Protein 4A4Z (pdb70)

Radius of gyration: 33.56 Å; Cα contacts (8 Å, |Δi|>4): 1360; chains: 1; bounding box: 95×73×88 Å

GO terms:
  GO:0005737 cytoplasm (C, IDA)
  GO:0055087 Ski complex (C, IDA)
  GO:0070478 nuclear-transcribed mRNA catabolic process, 3'-5' exonucleolytic nonsense-mediated decay (P, IGI)
  GO:0000956 nuclear-transcribed mRNA catabolic process (P, IMP)
  GO:0003729 mRNA binding (F, HDA)
  GO:0070478 nuclear-transcribed mRNA catabolic process, 3'-5' exonucleolytic nonsense-mediated decay (P, IMP)
  GO:0070481 nuclear-transcribed mRNA catabolic process, non-stop decay (P, IMP)
  GO:0055087 Ski complex (C, IPI)
  GO:0005515 protein binding (F, IPI)
  GO:0000956 nuclear-transcribed mRNA catabolic process (P, IDA)
  GO:0006402 mRNA catabolic process (P, IDA)

Nearest PDB structures (foldseek):
  4a4z-assembly1_A  TM=1.001E+00  e=0.000E+00  Saccharomyces cerevisiae
  4buj-assembly2_E  TM=9.843E-01  e=1.260E-90  Saccharomyces cerevisiae S288C
  8qca-assembly1_A  TM=9.842E-01  e=1.822E-89  Saccharomyces cerevisiae
  6bb8-assembly1_A  TM=7.503E-01  e=5.969E-61  Neurospora crassa
  5dzr-assembly1_A  TM=6.943E-01  e=6.826E-58  Neurospora crassa OR74A

Organism: Saccharomyces cerevisiae (strain ATCC 204508 / S288c) (NCBI:txid559292)

Secondary structure (DSSP, 8-state):
---SEEE--TT---TTHHHH-SS-S---SSPPPHHHHHHHHHHHTT-EEEEE--TTS-SHHHHHHHHHHHHHTT-EEEEEES-GGGHHHHHHHHHTT---EEEE-SS-EE-TTSSEEEEEHHHHHHHHHHT-SGGGGEEEEEE--TT---TT-TT--HHHHHHHS-TT-EEEEEE---TTHHHHHHHHHHHHT--EEEEE-SS-SS-EEEEEEETTEEEEEE-TT--B-HHHHHHHHHHH-----TTHHHHHHHHHHHTT--SEEEE-S-HHHHHHHHHTTTT-----HHHHHHHHHHHHHHHTTS-HHHHT-HHHHHHHHHHTTTEEEE-TTS-HHHHHHHHHHHHTT--SEEEE-THHHHS-----SEEEES-SEEEETTEEEEPPHHHHHHHHGGG--TTT-SSEEEEEE--SSPPPHHHHHHHHHSPPPPP-------HHHHHHHHHH-TTHHHHHHHTSHHHHHHHHHHHHHHHHHHHHHHHHH--HHHHHHHHHHHHHHHHHHHTTSTTHHHHT-TTEEEEEE-TT--EEEEEEEEEETTTTEEEEE--------TT-HHHHHHH--PPP-----EEEEE----EEEEEE---HHHHHHT-HHHHHHHHHHHHHHHHS--------HHHHHHHHHHHHHH---SHHHHHHHHHHHHHHHHHHHTTT--HHHHHHHHHHHHHHTTSB-TT-PBPHHHHHHTT--SS-HHHHHHHHHSSGGGG--HHHHHHHHGGGS-----SSPPPPPSSHHHHHHHHHHHHHHHHHHHHHHHTTPPPPHHHHHGGGS-TTTTHHHHHHHHHT--HHHHHHT-SS-HHHHHHHHHHHHHHHHHHHHHHHHHT-HHHHHHHHHHHHHHS-GGGGPPPTT-

Structure (mmCIF, N/CA/C/O backbone):
data_4A4Z
#
_entry.id   4A4Z
#
_cell.length_a   82.794
_cell.length_b   118.551
_cell.length_c   129.470
_cell.angle_alpha   90.00
_cell.angle_beta   90.00
_cell.angle_gamma   90.00
#
_symmetry.space_group_name_H-M   'P 21 21 21'
#
loop_
_entity.id
_entity.type
_entity.pdbx_description
1 polymer 'ANTIVIRAL HELICASE SKI2'
2 non-polymer 'PHOSPHOAMINOPHOSPHONIC ACID-ADENYLATE ESTER'
3 non-polymer 1,2-ETHANEDIOL
4 water water
#
loop_
_atom_site.group_PDB
_atom_site.id
_atom_site.type_symbol
_atom_site.label_atom_id
_atom_site.label_alt_id
_atom_site.label_comp_id
_atom_site.label_asym_id
_atom_site.label_entity_id
_atom_site.label_seq_id
_atom_site.pdbx_PDB_ins_code
_atom_site.Cartn_x
_atom_site.Cartn_y
_atom_site.Cartn_z
_atom_site.occupancy
_atom_site.B_iso_or_equiv
_atom_site.auth_seq_id
_atom_site.auth_comp_id
_atom_site.auth_asym_id
_atom_site.auth_atom_id
_atom_site.pdbx_PDB_model_num
ATOM 1 N N . LYS A 1 9 ? 57.607 20.993 10.942 1.00 108.28 299 LYS A N 1
ATOM 2 C CA . LYS A 1 9 ? 56.729 22.076 11.365 1.00 110.34 299 LYS A CA 1
ATOM 3 C C . LYS A 1 9 ? 56.163 21.801 12.755 1.00 108.77 299 LYS A C 1
ATOM 4 O O . LYS A 1 9 ? 56.238 22.648 13.645 1.00 105.81 299 LYS A O 1
ATOM 6 N N . LYS A 1 10 ? 55.601 20.610 12.934 1.00 112.17 300 LYS A N 1
ATOM 7 C CA . LYS A 1 10 ? 54.982 20.236 14.201 1.00 111.14 300 LYS A CA 1
ATOM 8 C C . LYS A 1 10 ? 56.025 19.911 15.264 1.00 105.33 300 LYS A C 1
ATOM 9 O O . LYS A 1 10 ? 56.888 19.057 15.061 1.00 104.91 300 LYS A O 1
ATOM 15 N N . GLU A 1 11 ? 55.938 20.604 16.395 1.00 102.63 301 GLU A N 1
ATOM 16 C CA . GLU A 1 11 ? 56.807 20.339 17.535 1.00 94.47 301 GLU A CA 1
ATOM 17 C C . GLU A 1 11 ? 55.970 19.891 18.726 1.00 87.00 301 GLU A C 1
ATOM 18 O O . GLU A 1 11 ? 54.913 20.461 18.999 1.00 92.01 301 GLU A O 1
ATOM 24 N N . TRP A 1 12 ? 56.445 18.868 19.430 1.00 74.58 302 TRP A N 1
ATOM 25 C CA . TRP A 1 12 ? 55.726 18.336 20.580 1.00 66.62 302 TRP A CA 1
ATOM 26 C C . TRP A 1 12 ? 56.398 18.734 21.892 1.00 61.77 302 TRP A C 1
ATOM 27 O O . TRP A 1 12 ? 55.741 18.831 22.929 1.00 60.78 302 TRP A O 1
ATOM 38 N N . ALA A 1 13 ? 57.707 18.956 21.845 1.00 60.25 303 ALA A N 1
ATOM 39 C CA . ALA A 1 13 ? 58.448 19.385 23.025 1.00 59.33 303 ALA A CA 1
ATOM 40 C C . ALA A 1 13 ? 58.786 20.867 22.917 1.00 62.47 303 ALA A C 1
ATOM 41 O O . ALA A 1 13 ? 59.385 21.301 21.932 1.00 62.01 303 ALA A O 1
ATOM 43 N N . HIS A 1 14 ? 58.407 21.644 23.928 1.00 66.32 304 HIS A N 1
ATOM 44 C CA . HIS A 1 14 ? 58.643 23.084 23.885 1.00 70.21 304 HIS A CA 1
ATOM 45 C C . HIS A 1 14 ? 59.493 23.571 25.058 1.00 68.09 304 HIS A C 1
ATOM 46 O O . HIS A 1 14 ? 59.131 23.392 26.220 1.00 67.78 304 HIS A O 1
ATOM 53 N N . VAL A 1 15 ? 60.625 24.191 24.737 1.00 64.98 305 VAL A N 1
ATOM 54 C CA . VAL A 1 15 ? 61.540 24.704 25.750 1.00 62.08 305 VAL A CA 1
ATOM 55 C C . VAL A 1 15 ? 61.065 26.045 26.292 1.00 61.38 305 VAL A C 1
ATOM 56 O O . VAL A 1 15 ? 60.949 27.020 25.549 1.00 65.27 305 VAL A O 1
ATOM 60 N N . VAL A 1 16 ? 60.794 26.091 27.591 1.00 56.65 306 VAL A N 1
ATOM 61 C CA . VAL A 1 16 ? 60.385 27.330 28.237 1.00 57.41 306 VAL A CA 1
ATOM 62 C C . VAL A 1 16 ? 61.610 28.172 28.572 1.00 59.63 306 VAL A C 1
ATOM 63 O O . VAL A 1 16 ? 62.409 27.809 29.436 1.00 55.70 306 VAL A O 1
ATOM 67 N N . ASP A 1 17 ? 61.753 29.292 27.871 1.00 66.64 307 ASP A N 1
ATOM 68 C CA . ASP A 1 17 ? 62.856 30.220 28.093 1.00 71.73 307 ASP A CA 1
ATOM 69 C C . ASP A 1 17 ? 62.944 30.619 29.564 1.00 74.24 307 ASP A C 1
ATOM 70 O O . ASP A 1 17 ? 61.924 30.845 30.216 1.00 74.19 307 ASP A O 1
ATOM 75 N N . LEU A 1 18 ? 64.165 30.693 30.085 1.00 77.91 308 LEU A N 1
ATOM 76 C CA . LEU A 1 18 ? 64.384 31.118 31.464 1.00 80.39 308 LEU A CA 1
ATOM 77 C C . LEU A 1 18 ? 64.018 32.589 31.631 1.00 82.78 308 LEU A C 1
ATOM 78 O O . LEU A 1 18 ? 63.492 32.994 32.668 1.00 84.97 308 LEU A O 1
ATOM 83 N N . ASN A 1 19 ? 64.299 33.384 30.603 1.00 80.63 309 ASN A N 1
ATOM 84 C CA . ASN A 1 19 ? 63.978 34.807 30.628 1.00 82.35 309 ASN A CA 1
ATOM 85 C C . ASN A 1 19 ? 62.471 35.042 30.621 1.00 85.72 309 ASN A C 1
ATOM 86 O O . ASN A 1 19 ? 62.005 36.139 30.926 1.00 85.96 309 ASN A O 1
ATOM 88 N N . HIS A 1 20 ? 61.714 34.006 30.273 1.00 89.91 310 HIS A N 1
ATOM 89 C CA . HIS A 1 20 ? 60.260 34.102 30.234 1.00 96.18 310 HIS A CA 1
ATOM 90 C C . HIS A 1 20 ? 59.719 34.388 31.630 1.00 100.92 310 HIS A C 1
ATOM 91 O O . HIS A 1 20 ? 60.301 33.963 32.627 1.00 96.68 310 HIS A O 1
ATOM 98 N N . LYS A 1 21 ? 58.605 35.110 31.697 1.00 106.89 311 LYS A N 1
ATOM 99 C CA . LYS A 1 21 ? 58.023 35.491 32.978 1.00 112.56 311 LYS A CA 1
ATOM 100 C C . LYS A 1 21 ? 56.502 35.402 32.949 1.00 115.91 311 LYS A C 1
ATOM 101 O O . LYS A 1 21 ? 55.884 35.466 31.886 1.00 118.66 311 LYS A O 1
ATOM 103 N N . ILE A 1 22 ? 55.906 35.252 34.128 1.00 115.53 312 ILE A N 1
ATOM 104 C CA . ILE A 1 22 ? 54.456 35.182 34.257 1.00 116.95 312 ILE A CA 1
ATOM 105 C C . ILE A 1 22 ? 53.974 36.183 35.300 1.00 120.25 312 ILE A C 1
ATOM 106 O O . ILE A 1 22 ? 53.600 35.805 36.411 1.00 120.25 312 ILE A O 1
ATOM 108 N N . GLU A 1 23 ? 53.989 37.461 34.936 1.00 125.93 313 GLU A N 1
ATOM 109 C CA . GLU A 1 23 ? 53.569 38.522 35.842 1.00 128.67 313 GLU A CA 1
ATOM 110 C C . GLU A 1 23 ? 52.086 38.394 36.173 1.00 129.80 313 GLU A C 1
ATOM 111 O O . GLU A 1 23 ? 51.682 38.546 37.326 1.00 133.21 313 GLU A O 1
ATOM 113 N N . ASN A 1 24 ? 51.280 38.111 35.154 1.00 128.80 314 ASN A N 1
ATOM 114 C CA . ASN A 1 24 ? 49.842 37.948 35.333 1.00 129.94 314 ASN A CA 1
ATOM 115 C C . ASN A 1 24 ? 49.468 36.506 35.670 1.00 129.23 314 ASN A C 1
ATOM 116 O O . ASN A 1 24 ? 48.320 36.097 35.497 1.00 128.67 314 ASN A O 1
ATOM 121 N N . PHE A 1 25 ? 50.443 35.743 36.155 1.00 131.80 315 PHE A N 1
ATOM 122 C CA . PHE A 1 25 ? 50.231 34.339 36.491 1.00 130.42 315 PHE A CA 1
ATOM 123 C C . PHE A 1 25 ? 49.148 34.181 37.553 1.00 127.25 315 PHE A C 1
ATOM 124 O O . PHE A 1 25 ? 48.269 33.328 37.434 1.00 133.00 315 PHE A O 1
ATOM 126 N N . ASP A 1 26 ? 49.219 35.008 38.592 1.00 116.20 316 ASP A N 1
ATOM 127 C CA . ASP A 1 26 ? 48.247 34.959 39.679 1.00 108.25 316 ASP A CA 1
ATOM 128 C C . ASP A 1 26 ? 46.828 35.187 39.163 1.00 106.79 316 ASP A C 1
ATOM 129 O O . ASP A 1 26 ? 45.853 34.874 39.847 1.00 110.56 316 ASP A O 1
ATOM 131 N N . GLU A 1 27 ? 46.720 35.734 37.955 1.00 100.59 317 GLU A N 1
ATOM 132 C CA . GLU A 1 27 ? 45.423 35.978 37.332 1.00 102.03 317 GLU A CA 1
ATOM 133 C C . GLU A 1 27 ? 45.050 34.843 36.383 1.00 102.14 317 GLU A C 1
ATOM 134 O O . GLU A 1 27 ? 43.880 34.474 36.273 1.00 101.33 317 GLU A O 1
ATOM 136 N N . LEU A 1 28 ? 46.049 34.296 35.697 1.00 105.62 318 LEU A N 1
ATOM 137 C CA . LEU A 1 28 ? 45.830 33.198 34.761 1.00 109.51 318 LEU A CA 1
ATOM 138 C C . LEU A 1 28 ? 45.199 31.999 35.459 1.00 114.26 318 LEU A C 1
ATOM 139 O O . LEU A 1 28 ? 44.360 31.306 34.883 1.00 112.84 318 LEU A O 1
ATOM 144 N N . ILE A 1 29 ? 45.610 31.755 36.698 1.00 120.27 319 ILE A N 1
ATOM 145 C CA . ILE A 1 29 ? 45.054 30.662 37.483 1.00 125.42 319 ILE A CA 1
ATOM 146 C C . ILE A 1 29 ? 43.863 31.157 38.296 1.00 134.09 319 ILE A C 1
ATOM 147 O O . ILE A 1 29 ? 44.038 31.865 39.288 1.00 135.03 319 ILE A O 1
ATOM 149 N N . PRO A 1 30 ? 42.643 30.785 37.877 1.00 139.65 320 PRO A N 1
ATOM 150 C CA . PRO A 1 30 ? 41.433 31.251 38.561 1.00 145.25 320 PRO A CA 1
ATOM 151 C C . PRO A 1 30 ? 41.262 30.605 39.932 1.00 141.22 320 PRO A C 1
ATOM 152 O O . PRO A 1 30 ? 41.055 31.304 40.923 1.00 148.31 320 PRO A O 1
ATOM 156 N N . ASN A 1 31 ? 41.355 29.280 39.977 1.00 128.67 321 ASN A N 1
ATOM 157 C CA . ASN A 1 31 ? 41.210 28.542 41.223 1.00 121.81 321 ASN A CA 1
ATOM 158 C C . ASN A 1 31 ? 42.305 27.496 41.372 1.00 113.64 321 ASN A C 1
ATOM 159 O O . ASN A 1 31 ? 42.050 26.301 41.220 1.00 111.27 321 ASN A O 1
ATOM 161 N N . PRO A 1 32 ? 43.536 27.945 41.662 1.00 114.36 322 PRO A N 1
ATOM 162 C CA . PRO A 1 32 ? 44.678 27.046 41.854 1.00 108.04 322 PRO A CA 1
ATOM 163 C C . PRO A 1 32 ? 44.303 25.808 42.662 1.00 103.17 322 PRO A C 1
ATOM 164 O O . PRO A 1 32 ? 43.784 25.929 43.771 1.00 107.47 322 PRO A O 1
ATOM 168 N N . ALA A 1 33 ? 44.568 24.630 42.105 1.00 90.31 323 ALA A N 1
ATOM 169 C CA . ALA A 1 33 ? 44.224 23.373 42.761 1.00 86.56 323 ALA A CA 1
ATOM 170 C C . ALA A 1 33 ? 44.915 23.240 44.115 1.00 88.35 323 ALA A C 1
ATOM 171 O O . ALA A 1 33 ? 44.569 22.369 44.913 1.00 84.60 323 ALA A O 1
ATOM 173 N N . ARG A 1 34 ? 45.891 24.105 44.370 1.00 95.06 324 ARG A N 1
ATOM 174 C CA . ARG A 1 34 ? 46.634 24.067 45.622 1.00 99.48 324 ARG A CA 1
ATOM 175 C C . ARG A 1 34 ? 47.456 25.341 45.795 1.00 98.22 324 ARG A C 1
ATOM 176 O O . ARG A 1 34 ? 47.888 25.948 44.815 1.00 100.88 324 ARG A O 1
ATOM 184 N N . SER A 1 35 ? 47.664 25.745 47.045 1.00 90.08 325 SER A N 1
ATOM 185 C CA . SER A 1 35 ? 48.420 26.956 47.345 1.00 87.57 325 SER A CA 1
ATOM 186 C C . SER A 1 35 ? 49.412 26.697 48.474 1.00 89.82 325 SER A C 1
ATOM 187 O O . SER A 1 35 ? 49.216 25.791 49.284 1.00 85.68 325 SER A O 1
ATOM 189 N N . TRP A 1 36 ? 50.473 27.496 48.526 1.00 101.23 326 TRP A N 1
ATOM 190 C CA . TRP A 1 36 ? 51.525 27.305 49.519 1.00 105.77 326 TRP A CA 1
ATOM 191 C C . TRP A 1 36 ? 51.832 28.589 50.287 1.00 109.33 326 TRP A C 1
ATOM 192 O O . TRP A 1 36 ? 51.749 29.684 49.731 1.00 113.68 326 TRP A O 1
ATOM 203 N N . PRO A 1 37 ? 52.181 28.451 51.577 1.00 106.85 327 PRO A N 1
ATOM 204 C CA . PRO A 1 37 ? 52.595 29.560 52.442 1.00 106.91 327 PRO A CA 1
ATOM 205 C C . PRO A 1 37 ? 53.548 30.532 51.750 1.00 102.21 327 PRO A C 1
ATOM 206 O O . PRO A 1 37 ? 53.521 31.729 52.036 1.00 107.32 327 PRO A O 1
ATOM 210 N N . PHE A 1 38 ? 54.383 30.012 50.856 1.00 91.49 328 PHE A N 1
ATOM 211 C CA . PHE A 1 38 ? 55.372 30.826 50.157 1.00 86.47 328 PHE A CA 1
ATOM 212 C C . PHE A 1 38 ? 54.910 31.180 48.749 1.00 85.09 328 PHE A C 1
ATOM 213 O O . PHE A 1 38 ? 53.858 30.729 48.296 1.00 84.02 328 PHE A O 1
ATOM 221 N N . GLU A 1 39 ? 55.705 31.995 48.064 1.00 86.22 329 GLU A N 1
ATOM 222 C CA . GLU A 1 39 ? 55.416 32.371 46.688 1.00 85.99 329 GLU A CA 1
ATOM 223 C C . GLU A 1 39 ? 56.183 31.460 45.740 1.00 81.03 329 GLU A C 1
ATOM 224 O O . GLU A 1 39 ? 57.396 31.295 45.868 1.00 79.36 329 GLU A O 1
ATOM 226 N N . LEU A 1 40 ? 55.467 30.866 44.791 1.00 79.50 330 LEU A N 1
ATOM 227 C CA . LEU A 1 40 ? 56.071 29.946 43.837 1.00 75.09 330 LEU A CA 1
ATOM 228 C C . LEU A 1 40 ? 57.116 30.648 42.978 1.00 75.94 330 LEU A C 1
ATOM 229 O O . LEU A 1 40 ? 56.944 31.807 42.600 1.00 76.78 330 LEU A O 1
ATOM 234 N N . ASP A 1 41 ? 58.200 29.941 42.677 1.00 76.26 331 ASP A N 1
ATOM 235 C CA . ASP A 1 41 ? 59.187 30.435 41.726 1.00 78.76 331 ASP A CA 1
ATOM 236 C C . ASP A 1 41 ? 58.577 30.425 40.332 1.00 79.86 331 ASP A C 1
ATOM 237 O O . ASP A 1 41 ? 57.541 29.797 40.104 1.00 78.43 331 ASP A O 1
ATOM 242 N N . THR A 1 42 ? 59.219 31.115 39.397 1.00 81.54 332 THR A N 1
ATOM 243 C CA . THR A 1 42 ? 58.695 31.215 38.042 1.00 82.06 332 THR A CA 1
ATOM 244 C C . THR A 1 42 ? 58.543 29.835 37.398 1.00 74.96 332 THR A C 1
ATOM 245 O O . THR A 1 42 ? 57.565 29.583 36.696 1.00 78.53 332 THR A O 1
ATOM 249 N N . PHE A 1 43 ? 59.494 28.939 37.650 1.00 64.47 333 PHE A N 1
ATOM 250 C CA . PHE A 1 43 ? 59.470 27.616 37.024 1.00 57.39 333 PHE A CA 1
ATOM 251 C C . PHE A 1 43 ? 58.281 26.788 37.515 1.00 57.37 333 PHE A C 1
ATOM 252 O O . PHE A 1 43 ? 57.663 26.042 36.746 1.00 53.62 333 PHE A O 1
ATOM 260 N N . GLN A 1 44 ? 57.946 26.943 38.791 1.00 64.08 334 GLN A N 1
ATOM 261 C CA . GLN A 1 44 ? 56.805 26.246 39.371 1.00 68.81 334 GLN A CA 1
ATOM 262 C C . GLN A 1 44 ? 55.509 26.792 38.778 1.00 71.02 334 GLN A C 1
ATOM 263 O O . GLN A 1 44 ? 54.563 26.042 38.519 1.00 72.01 334 GLN A O 1
ATOM 269 N N . LYS A 1 45 ? 55.479 28.104 38.562 1.00 69.84 335 LYS A N 1
ATOM 270 C CA . LYS A 1 45 ? 54.343 28.756 37.924 1.00 71.37 335 LYS A CA 1
ATOM 271 C C . LYS A 1 45 ? 54.183 28.240 36.498 1.00 70.54 335 LYS A C 1
ATOM 272 O O . LYS A 1 45 ? 53.078 27.909 36.068 1.00 70.10 335 LYS A O 1
ATOM 274 N N . GLU A 1 46 ? 55.295 28.180 35.768 1.00 71.02 336 GLU A N 1
ATOM 275 C CA . GLU A 1 46 ? 55.300 27.603 34.430 1.00 72.50 336 GLU A CA 1
ATOM 276 C C . GLU A 1 46 ? 54.679 26.212 34.482 1.00 73.42 336 GLU A C 1
ATOM 277 O O . GLU A 1 46 ? 53.724 25.914 33.754 1.00 72.42 336 GLU A O 1
ATOM 283 N N . ALA A 1 47 ? 55.227 25.367 35.352 1.00 76.55 337 ALA A N 1
ATOM 284 C CA . ALA A 1 47 ? 54.724 24.008 35.524 1.00 78.09 337 ALA A CA 1
ATOM 285 C C . ALA A 1 47 ? 53.211 23.989 35.738 1.00 80.35 337 ALA A C 1
ATOM 286 O O . ALA A 1 47 ? 52.471 23.414 34.936 1.00 81.40 337 ALA A O 1
ATOM 288 N N . VAL A 1 48 ? 52.758 24.618 36.821 1.00 81.12 338 VAL A N 1
ATOM 289 C CA . VAL A 1 48 ? 51.333 24.658 37.137 1.00 82.05 338 VAL A CA 1
ATOM 290 C C . VAL A 1 48 ? 50.525 25.097 35.922 1.00 81.83 338 VAL A C 1
ATOM 291 O O . VAL A 1 48 ? 49.560 24.436 35.524 1.00 84.29 338 VAL A O 1
ATOM 293 N N . TYR A 1 49 ? 50.932 26.216 35.333 1.00 78.80 339 TYR A N 1
ATOM 294 C CA . TYR A 1 49 ? 50.257 26.755 34.162 1.00 79.49 339 TYR A CA 1
ATOM 295 C C . TYR A 1 49 ? 50.097 25.697 33.080 1.00 78.15 339 TYR A C 1
ATOM 296 O O . TYR A 1 49 ? 48.976 25.337 32.719 1.00 79.00 339 TYR A O 1
ATOM 305 N N . HIS A 1 50 ? 51.217 25.196 32.568 1.00 75.52 340 HIS A N 1
ATOM 306 C CA . HIS A 1 50 ? 51.173 24.252 31.458 1.00 75.90 340 HIS A CA 1
ATOM 307 C C . HIS A 1 50 ? 50.424 22.977 31.824 1.00 76.19 340 HIS A C 1
ATOM 308 O O . HIS A 1 50 ? 49.806 22.350 30.964 1.00 76.47 340 HIS A O 1
ATOM 315 N N . LEU A 1 51 ? 50.481 22.589 33.094 1.00 76.92 341 LEU A N 1
ATOM 316 C CA . LEU A 1 51 ? 49.692 21.454 33.557 1.00 77.47 341 LEU A CA 1
ATOM 317 C C . LEU A 1 51 ? 48.205 21.755 33.425 1.00 81.42 341 LEU A C 1
ATOM 318 O O . LEU A 1 51 ? 47.441 20.931 32.922 1.00 82.61 341 LEU A O 1
ATOM 323 N N . GLU A 1 52 ? 47.796 22.938 33.877 1.00 83.67 342 GLU A N 1
ATOM 324 C CA . GLU A 1 52 ? 46.395 23.339 33.788 1.00 87.93 342 GLU A CA 1
ATOM 325 C C . GLU A 1 52 ? 45.909 23.453 32.343 1.00 90.02 342 GLU A C 1
ATOM 326 O O . GLU A 1 52 ? 44.715 23.326 32.075 1.00 92.96 342 GLU A O 1
ATOM 332 N N . GLN A 1 53 ? 46.830 23.696 31.414 1.00 88.76 343 GLN A N 1
ATOM 333 C CA . GLN A 1 53 ? 46.477 23.759 29.999 1.00 91.01 343 GLN A CA 1
ATOM 334 C C . GLN A 1 53 ? 46.097 22.376 29.480 1.00 90.64 343 GLN A C 1
ATOM 335 O O . GLN A 1 53 ? 45.441 22.249 28.447 1.00 92.95 343 GLN A O 1
ATOM 341 N N . GLY A 1 54 ? 46.518 21.343 30.203 1.00 88.68 344 GLY A N 1
ATOM 342 C CA . GLY A 1 54 ? 46.232 19.972 29.820 1.00 87.49 344 GLY A CA 1
ATOM 343 C C . GLY A 1 54 ? 47.419 19.307 29.148 1.00 82.56 344 GLY A C 1
ATOM 344 O O . GLY A 1 54 ? 47.269 18.294 28.464 1.00 83.62 344 GLY A O 1
ATOM 345 N N . ASP A 1 55 ? 48.604 19.875 29.350 1.00 75.66 345 ASP A N 1
ATOM 346 C CA . ASP A 1 55 ? 49.814 19.374 28.708 1.00 70.06 345 ASP A CA 1
ATOM 347 C C . ASP A 1 55 ? 50.737 18.667 29.700 1.00 66.35 345 ASP A C 1
ATOM 348 O O . ASP A 1 55 ? 50.434 18.571 30.891 1.00 64.88 345 ASP A O 1
ATOM 353 N N . SER A 1 56 ? 51.863 18.174 29.192 1.00 65.96 346 SER A N 1
ATOM 354 C CA . SER A 1 56 ? 52.858 17.494 30.012 1.00 62.55 346 SER A CA 1
ATOM 355 C C . SER A 1 56 ? 54.034 18.415 30.318 1.00 59.18 346 SER A C 1
ATOM 356 O O . SER A 1 56 ? 54.256 19.410 29.623 1.00 62.08 346 SER A O 1
ATOM 359 N N . VAL A 1 57 ? 54.794 18.070 31.354 1.00 50.97 347 VAL A N 1
ATOM 360 C CA . VAL A 1 57 ? 55.940 18.874 31.753 1.00 47.70 347 VAL A CA 1
ATOM 361 C C . VAL A 1 57 ? 57.167 18.015 32.044 1.00 46.24 347 VAL A C 1
ATOM 362 O O . VAL A 1 57 ? 57.061 16.911 32.579 1.00 43.58 347 VAL A O 1
ATOM 366 N N . PHE A 1 58 ? 58.334 18.538 31.684 1.00 49.27 348 PHE A N 1
ATOM 367 C CA . PHE A 1 58 ? 59.599 17.900 32.015 1.00 48.56 348 PHE A CA 1
ATOM 368 C C . PHE A 1 58 ? 60.427 18.921 32.789 1.00 48.43 348 PHE A C 1
ATOM 369 O O . PHE A 1 58 ? 61.007 19.839 32.204 1.00 49.73 348 PHE A O 1
ATOM 377 N N . VAL A 1 59 ? 60.457 18.773 34.110 1.00 45.01 349 VAL A N 1
ATOM 378 C CA . VAL A 1 59 ? 61.106 19.757 34.970 1.00 44.63 349 VAL A CA 1
ATOM 379 C C . VAL A 1 59 ? 62.506 19.313 35.378 1.00 44.05 349 VAL A C 1
ATOM 380 O O . VAL A 1 59 ? 62.666 18.392 36.175 1.00 42.66 349 VAL A O 1
ATOM 384 N N . ALA A 1 60 ? 63.514 19.973 34.818 1.00 46.95 350 ALA A N 1
ATOM 385 C CA . ALA A 1 60 ? 64.901 19.730 35.190 1.00 47.32 350 ALA A CA 1
ATOM 386 C C . ALA A 1 60 ? 65.384 20.906 36.026 1.00 49.06 350 ALA A C 1
ATOM 387 O O . ALA A 1 60 ? 65.921 21.880 35.492 1.00 51.65 350 ALA A O 1
ATOM 389 N N . ALA A 1 61 ? 65.182 20.813 37.337 1.00 47.13 351 ALA A N 1
ATOM 390 C CA . ALA A 1 61 ? 65.457 21.925 38.240 1.00 47.97 351 ALA A CA 1
ATOM 391 C C . ALA A 1 61 ? 66.611 21.622 39.189 1.00 50.51 351 ALA A C 1
ATOM 392 O O . ALA A 1 61 ? 66.773 20.490 39.650 1.00 47.96 351 ALA A O 1
ATOM 394 N N . HIS A 1 62 ? 67.404 22.649 39.483 1.00 55.41 352 HIS A N 1
ATOM 395 C CA . HIS A 1 62 ? 68.528 22.516 40.401 1.00 58.58 352 HIS A CA 1
ATOM 396 C C . HIS A 1 62 ? 68.064 21.965 41.741 1.00 56.88 352 HIS A C 1
ATOM 397 O O . HIS A 1 62 ? 66.879 22.010 42.070 1.00 58.88 352 HIS A O 1
ATOM 404 N N . THR A 1 63 ? 69.010 21.443 42.510 1.00 53.48 353 THR A N 1
ATOM 405 C CA . THR A 1 63 ? 68.715 20.921 43.836 1.00 52.38 353 THR A CA 1
ATOM 406 C C . THR A 1 63 ? 68.405 22.072 44.792 1.00 57.68 353 THR A C 1
ATOM 407 O O . THR A 1 63 ? 69.178 23.025 44.895 1.00 56.66 353 THR A O 1
ATOM 411 N N . SER A 1 64 ? 67.261 21.977 45.468 1.00 64.77 354 SER A N 1
ATOM 412 C CA . SER A 1 64 ? 66.834 22.960 46.465 1.00 70.37 354 SER A CA 1
ATOM 413 C C . SER A 1 64 ? 65.850 23.978 45.888 1.00 69.31 354 SER A C 1
ATOM 414 O O . SER A 1 64 ? 65.616 25.028 46.489 1.00 74.03 354 SER A O 1
ATOM 417 N N . ALA A 1 65 ? 65.274 23.667 44.730 1.00 61.57 355 ALA A N 1
ATOM 418 C CA . ALA A 1 65 ? 64.348 24.583 44.069 1.00 56.94 355 ALA A CA 1
ATOM 419 C C . ALA A 1 65 ? 62.898 24.291 44.444 1.00 54.42 355 ALA A C 1
ATOM 420 O O . ALA A 1 65 ? 62.085 25.207 44.563 1.00 56.87 355 ALA A O 1
ATOM 422 N N . GLY A 1 66 ? 62.575 23.015 44.622 1.00 49.53 356 GLY A N 1
ATOM 423 C CA . GLY A 1 66 ? 61.244 22.624 45.050 1.00 49.71 356 GLY A CA 1
ATOM 424 C C . GLY A 1 66 ? 60.436 21.960 43.955 1.00 50.19 356 GLY A C 1
ATOM 425 O O . GLY A 1 66 ? 59.390 22.467 43.551 1.00 48.82 356 GLY A O 1
ATOM 426 N N . LYS A 1 67 ? 60.914 20.815 43.480 1.00 53.81 357 LYS A N 1
ATOM 427 C CA . LYS A 1 67 ? 60.224 20.081 42.428 1.00 56.13 357 LYS A CA 1
ATOM 428 C C . LYS A 1 67 ? 58.960 19.411 42.961 1.00 56.71 357 LYS A C 1
ATOM 429 O O . LYS A 1 67 ? 57.942 19.354 42.269 1.00 57.56 357 LYS A O 1
ATOM 435 N N . THR A 1 68 ? 59.025 18.917 44.194 1.00 56.17 358 THR A N 1
ATOM 436 C CA . THR A 1 68 ? 57.895 18.220 44.803 1.00 57.05 358 THR A CA 1
ATOM 437 C C . THR A 1 68 ? 56.606 19.015 44.624 1.00 60.07 358 THR A C 1
ATOM 438 O O . THR A 1 68 ? 55.543 18.442 44.373 1.00 59.25 358 THR A O 1
ATOM 442 N N . VAL A 1 69 ? 56.708 20.336 44.739 1.00 65.20 359 VAL A N 1
ATOM 443 C CA . VAL A 1 69 ? 55.554 21.213 44.564 1.00 69.63 359 VAL A CA 1
ATOM 444 C C . VAL A 1 69 ? 54.780 20.877 43.292 1.00 68.40 359 VAL A C 1
ATOM 445 O O . VAL A 1 69 ? 53.548 20.883 43.290 1.00 70.32 359 VAL A O 1
ATOM 449 N N . VAL A 1 70 ? 55.499 20.587 42.212 1.00 64.32 360 VAL A N 1
ATOM 450 C CA . VAL A 1 70 ? 54.853 20.241 40.952 1.00 62.42 360 VAL A CA 1
ATOM 451 C C . VAL A 1 70 ? 54.140 18.903 41.094 1.00 60.07 360 VAL A C 1
ATOM 452 O O . VAL A 1 70 ? 53.081 18.680 40.499 1.00 62.32 360 VAL A O 1
ATOM 456 N N . ALA A 1 71 ? 54.722 18.021 41.902 1.00 55.04 361 ALA A N 1
ATOM 457 C CA . ALA A 1 71 ? 54.157 16.695 42.110 1.00 53.23 361 ALA A CA 1
ATOM 458 C C . ALA A 1 71 ? 52.867 16.798 42.918 1.00 56.26 361 ALA A C 1
ATOM 459 O O . ALA A 1 71 ? 51.867 16.155 42.602 1.00 56.46 361 ALA A O 1
ATOM 461 N N . GLU A 1 72 ? 52.899 17.618 43.962 1.00 59.74 362 GLU A N 1
ATOM 462 C CA . GLU A 1 72 ? 51.736 17.815 44.815 1.00 64.68 362 GLU A CA 1
ATOM 463 C C . GLU A 1 72 ? 50.607 18.473 44.038 1.00 67.88 362 GLU A C 1
ATOM 464 O O . GLU A 1 72 ? 49.450 18.073 44.159 1.00 68.47 362 GLU A O 1
ATOM 470 N N . TYR A 1 73 ? 50.940 19.483 43.242 1.00 71.90 363 TYR A N 1
ATOM 471 C CA . TYR A 1 73 ? 49.939 20.143 42.416 1.00 76.52 363 TYR A CA 1
ATOM 472 C C . TYR A 1 73 ? 49.204 19.089 41.603 1.00 77.68 363 TYR A C 1
ATOM 473 O O . TYR A 1 73 ? 48.016 18.839 41.823 1.00 78.87 363 TYR A O 1
ATOM 482 N N . ALA A 1 74 ? 49.924 18.457 40.679 1.00 79.09 364 ALA A N 1
ATOM 483 C CA . ALA A 1 74 ? 49.356 17.384 39.870 1.00 80.07 364 ALA A CA 1
ATOM 484 C C . ALA A 1 74 ? 48.383 16.554 40.694 1.00 79.92 364 ALA A C 1
ATOM 485 O O . ALA A 1 74 ? 47.175 16.567 40.438 1.00 84.67 364 ALA A O 1
ATOM 487 N N . ILE A 1 75 ? 48.911 15.848 41.690 1.00 72.78 365 ILE A N 1
ATOM 488 C CA . ILE A 1 75 ? 48.078 15.051 42.579 1.00 74.06 365 ILE A CA 1
ATOM 489 C C . ILE A 1 75 ? 46.791 15.798 42.891 1.00 83.81 365 ILE A C 1
ATOM 490 O O . ILE A 1 75 ? 45.695 15.252 42.723 1.00 80.58 365 ILE A O 1
ATOM 495 N N . ALA A 1 76 ? 46.919 17.060 43.297 1.00 94.76 366 ALA A N 1
ATOM 496 C CA . ALA A 1 76 ? 45.747 17.845 43.668 1.00 105.79 366 ALA A CA 1
ATOM 497 C C . ALA A 1 76 ? 44.722 17.794 42.547 1.00 105.21 366 ALA A C 1
ATOM 498 O O . ALA A 1 76 ? 43.534 17.551 42.784 1.00 112.67 366 ALA A O 1
ATOM 500 N N . MET A 1 77 ? 45.197 17.999 41.321 1.00 96.10 367 MET A N 1
ATOM 501 C CA . MET A 1 77 ? 44.312 18.001 40.169 1.00 91.09 367 MET A CA 1
ATOM 502 C C . MET A 1 77 ? 43.535 16.692 40.149 1.00 90.24 367 MET A C 1
ATOM 503 O O . MET A 1 77 ? 42.335 16.669 39.860 1.00 93.05 367 MET A O 1
ATOM 508 N N . ALA A 1 78 ? 44.217 15.609 40.507 1.00 90.14 368 ALA A N 1
ATOM 509 C CA . ALA A 1 78 ? 43.610 14.288 40.456 1.00 91.61 368 ALA A CA 1
ATOM 510 C C . ALA A 1 78 ? 42.481 14.187 41.472 1.00 94.90 368 ALA A C 1
ATOM 511 O O . ALA A 1 78 ? 41.532 13.418 41.292 1.00 97.53 368 ALA A O 1
ATOM 513 N N . HIS A 1 79 ? 42.587 14.975 42.537 1.00 92.23 369 HIS A N 1
ATOM 514 C CA . HIS A 1 79 ? 41.579 14.966 43.584 1.00 94.93 369 HIS A CA 1
ATOM 515 C C . HIS A 1 79 ? 40.460 15.939 43.234 1.00 98.77 369 HIS A C 1
ATOM 516 O O . HIS A 1 79 ? 39.446 16.019 43.931 1.00 102.26 369 HIS A O 1
ATOM 518 N N . ARG A 1 80 ? 40.652 16.671 42.142 1.00 99.39 370 ARG A N 1
ATOM 519 C CA . ARG A 1 80 ? 39.699 17.689 41.727 1.00 102.94 370 ARG A CA 1
ATOM 520 C C . ARG A 1 80 ? 38.920 17.221 40.503 1.00 101.89 370 ARG A C 1
ATOM 521 O O . ARG A 1 80 ? 37.853 17.751 40.195 1.00 108.13 370 ARG A O 1
ATOM 529 N N . ASN A 1 81 ? 39.459 16.220 39.813 1.00 92.30 371 ASN A N 1
ATOM 530 C CA . ASN A 1 81 ? 38.832 15.696 38.607 1.00 92.53 371 ASN A CA 1
ATOM 531 C C . ASN A 1 81 ? 38.396 14.246 38.781 1.00 100.59 371 ASN A C 1
ATOM 532 O O . ASN A 1 81 ? 38.017 13.583 37.816 1.00 94.67 371 ASN A O 1
ATOM 537 N N . MET A 1 82 ? 38.455 13.756 40.015 1.00 123.10 372 MET A N 1
ATOM 538 C CA . MET A 1 82 ? 38.103 12.371 40.305 1.00 133.26 372 MET A CA 1
ATOM 539 C C . MET A 1 82 ? 38.977 11.414 39.499 1.00 127.38 372 MET A C 1
ATOM 540 O O . MET A 1 82 ? 38.591 10.273 39.243 1.00 132.74 372 MET A O 1
ATOM 542 N N . THR A 1 83 ? 40.155 11.887 39.102 1.00 110.75 373 THR A N 1
ATOM 543 C CA . THR A 1 83 ? 41.089 11.079 38.326 1.00 98.49 373 THR A CA 1
ATOM 544 C C . THR A 1 83 ? 42.228 10.585 39.210 1.00 91.07 373 THR A C 1
ATOM 545 O O . THR A 1 83 ? 42.342 10.985 40.369 1.00 91.93 373 THR A O 1
ATOM 549 N N . LYS A 1 84 ? 43.068 9.714 38.659 1.00 82.91 374 LYS A N 1
ATOM 550 C CA . LYS A 1 84 ? 44.172 9.140 39.421 1.00 78.06 374 LYS A CA 1
ATOM 551 C C . LYS A 1 84 ? 45.528 9.650 38.947 1.00 74.96 374 LYS A C 1
ATOM 552 O O . LYS A 1 84 ? 45.760 9.831 37.749 1.00 72.13 374 LYS A O 1
ATOM 558 N N . THR A 1 85 ? 46.413 9.883 39.911 1.00 74.51 375 THR A N 1
ATOM 559 C CA . THR A 1 85 ? 47.777 10.315 39.643 1.00 73.56 375 THR A CA 1
ATOM 560 C C . THR A 1 85 ? 48.753 9.327 40.265 1.00 71.07 375 THR A C 1
ATOM 561 O O . THR A 1 85 ? 48.883 9.261 41.487 1.00 72.31 375 THR A O 1
ATOM 565 N N . ILE A 1 86 ? 49.434 8.557 39.422 1.00 68.36 376 ILE A N 1
ATOM 566 C CA . ILE A 1 86 ? 50.412 7.591 39.903 1.00 64.10 376 ILE A CA 1
ATOM 567 C C . ILE A 1 86 ? 51.787 8.234 40.029 1.00 59.63 376 ILE A C 1
ATOM 568 O O . ILE A 1 86 ? 52.323 8.773 39.061 1.00 59.22 376 ILE A O 1
ATOM 573 N N . TYR A 1 87 ? 52.349 8.179 41.232 1.00 55.69 377 TYR A N 1
ATOM 574 C CA . TYR A 1 87 ? 53.708 8.642 41.468 1.00 51.72 377 TYR A CA 1
ATOM 575 C C . TYR A 1 87 ? 54.650 7.454 41.384 1.00 49.39 377 TYR A C 1
ATOM 576 O O . TYR A 1 87 ? 54.366 6.399 41.948 1.00 49.96 377 TYR A O 1
ATOM 585 N N . THR A 1 88 ? 55.769 7.618 40.685 1.00 48.16 378 THR A N 1
ATOM 586 C CA . THR A 1 88 ? 56.730 6.528 40.553 1.00 46.73 378 THR A CA 1
ATOM 587 C C . THR A 1 88 ? 58.172 7.010 40.636 1.00 44.75 378 THR A C 1
ATOM 588 O O . THR A 1 88 ? 58.511 8.089 40.153 1.00 44.14 378 THR A O 1
ATOM 592 N N . SER A 1 89 ? 59.012 6.196 41.265 1.00 43.00 379 SER A N 1
ATOM 593 C CA . SER A 1 89 ? 60.453 6.392 41.231 1.00 42.14 379 SER A CA 1
ATOM 594 C C . SER A 1 89 ? 61.100 5.015 41.232 1.00 42.92 379 SER A C 1
ATOM 595 O O . SER A 1 89 ? 60.526 4.062 41.756 1.00 42.51 379 SER A O 1
ATOM 598 N N . PRO A 1 90 ? 62.291 4.900 40.631 1.00 45.29 380 PRO A N 1
ATOM 599 C CA . PRO A 1 90 ? 62.975 3.605 40.529 1.00 46.78 380 PRO A CA 1
ATOM 600 C C . PRO A 1 90 ? 63.472 3.075 41.873 1.00 48.52 380 PRO A C 1
ATOM 601 O O . PRO A 1 90 ? 63.751 1.883 41.995 1.00 49.31 380 PRO A O 1
ATOM 605 N N . ILE A 1 91 ? 63.577 3.952 42.865 1.00 49.90 381 ILE A N 1
ATOM 606 C CA . ILE A 1 91 ? 64.156 3.583 44.152 1.00 51.98 381 ILE A CA 1
ATOM 607 C C . ILE A 1 91 ? 63.092 3.030 45.096 1.00 53.75 381 ILE A C 1
ATOM 608 O O . ILE A 1 91 ? 62.331 3.784 45.699 1.00 53.68 381 ILE A O 1
ATOM 613 N N . LYS A 1 92 ? 63.048 1.705 45.212 1.00 56.03 382 LYS A N 1
ATOM 614 C CA . LYS A 1 92 ? 62.052 1.030 46.038 1.00 58.94 382 LYS A CA 1
ATOM 615 C C . LYS A 1 92 ? 62.174 1.444 47.499 1.00 60.63 382 LYS A C 1
ATOM 616 O O . LYS A 1 92 ? 61.176 1.726 48.162 1.00 62.66 382 LYS A O 1
ATOM 618 N N . ALA A 1 93 ? 63.408 1.483 47.989 1.00 58.12 383 ALA A N 1
ATOM 619 C CA . ALA A 1 93 ? 63.681 1.841 49.376 1.00 60.38 383 ALA A CA 1
ATOM 620 C C . ALA A 1 93 ? 63.043 3.173 49.765 1.00 64.23 383 ALA A C 1
ATOM 621 O O . ALA A 1 93 ? 62.905 3.477 50.950 1.00 63.39 383 ALA A O 1
ATOM 623 N N . LEU A 1 94 ? 62.655 3.963 48.769 1.00 69.80 384 LEU A N 1
ATOM 624 C CA . LEU A 1 94 ? 62.116 5.297 49.014 1.00 73.15 384 LEU A CA 1
ATOM 625 C C . LEU A 1 94 ? 60.609 5.369 48.759 1.00 70.63 384 LEU A C 1
ATOM 626 O O . LEU A 1 94 ? 60.039 6.456 48.663 1.00 74.72 384 LEU A O 1
ATOM 631 N N . SER A 1 95 ? 59.961 4.213 48.657 1.00 62.93 385 SER A N 1
ATOM 632 C CA . SER A 1 95 ? 58.517 4.178 48.450 1.00 57.40 385 SER A CA 1
ATOM 633 C C . SER A 1 95 ? 57.776 4.510 49.741 1.00 57.33 385 SER A C 1
ATOM 634 O O . SER A 1 95 ? 56.948 5.422 49.777 1.00 58.73 385 SER A O 1
ATOM 637 N N . ASN A 1 96 ? 58.080 3.760 50.796 1.00 57.33 386 ASN A N 1
ATOM 638 C CA . ASN A 1 96 ? 57.446 3.952 52.094 1.00 59.43 386 ASN A CA 1
ATOM 639 C C . ASN A 1 96 ? 57.509 5.403 52.556 1.00 62.31 386 ASN A C 1
ATOM 640 O O . ASN A 1 96 ? 56.530 5.942 53.071 1.00 62.62 386 ASN A O 1
ATOM 645 N N . GLN A 1 97 ? 58.663 6.033 52.365 1.00 65.26 387 GLN A N 1
ATOM 646 C CA . GLN A 1 97 ? 58.858 7.415 52.786 1.00 68.66 387 GLN A CA 1
ATOM 647 C C . GLN A 1 97 ? 57.959 8.382 52.018 1.00 68.32 387 GLN A C 1
ATOM 648 O O . GLN A 1 97 ? 57.152 9.091 52.621 1.00 72.46 387 GLN A O 1
ATOM 654 N N . LYS A 1 98 ? 58.095 8.413 50.693 1.00 62.42 388 LYS A N 1
ATOM 655 C CA . LYS A 1 98 ? 57.262 9.289 49.871 1.00 58.10 388 LYS A CA 1
ATOM 656 C C . LYS A 1 98 ? 55.789 9.083 50.203 1.00 57.68 388 LYS A C 1
ATOM 657 O O . LYS A 1 98 ? 55.010 10.035 50.230 1.00 60.70 388 LYS A O 1
ATOM 663 N N . PHE A 1 99 ? 55.414 7.832 50.456 1.00 56.21 389 PHE A N 1
ATOM 664 C CA . PHE A 1 99 ? 54.036 7.503 50.799 1.00 56.33 389 PHE A CA 1
ATOM 665 C C . PHE A 1 99 ? 53.619 8.176 52.098 1.00 59.79 389 PHE A C 1
ATOM 666 O O . PHE A 1 99 ? 52.448 8.506 52.287 1.00 61.81 389 PHE A O 1
ATOM 674 N N . ARG A 1 100 ? 54.580 8.381 52.992 1.00 62.96 390 ARG A N 1
ATOM 675 C CA . ARG A 1 100 ? 54.296 9.026 54.266 1.00 68.34 390 ARG A CA 1
ATOM 676 C C . ARG A 1 100 ? 54.350 10.547 54.125 1.00 70.50 390 ARG A C 1
ATOM 677 O O . ARG A 1 100 ? 53.633 11.268 54.816 1.00 71.83 390 ARG A O 1
ATOM 685 N N . ASP A 1 101 ? 55.200 11.027 53.223 1.00 69.34 391 ASP A N 1
ATOM 686 C CA . ASP A 1 101 ? 55.338 12.459 52.990 1.00 71.43 391 ASP A CA 1
ATOM 687 C C . ASP A 1 101 ? 54.049 13.061 52.450 1.00 72.67 391 ASP A C 1
ATOM 688 O O . ASP A 1 101 ? 53.674 14.174 52.816 1.00 75.12 391 ASP A O 1
ATOM 693 N N . PHE A 1 102 ? 53.373 12.323 51.577 1.00 70.50 392 PHE A N 1
ATOM 694 C CA . PHE A 1 102 ? 52.145 12.813 50.967 1.00 69.46 392 PHE A CA 1
ATOM 695 C C . PHE A 1 102 ? 50.974 12.722 51.938 1.00 72.00 392 PHE A C 1
ATOM 696 O O . PHE A 1 102 ? 50.146 13.631 52.008 1.00 76.30 392 PHE A O 1
ATOM 704 N N . LYS A 1 103 ? 50.910 11.628 52.689 1.00 70.77 393 LYS A N 1
ATOM 705 C CA . LYS A 1 103 ? 49.870 11.460 53.696 1.00 74.65 393 LYS A CA 1
ATOM 706 C C . LYS A 1 103 ? 49.889 12.641 54.661 1.00 82.20 393 LYS A C 1
ATOM 707 O O . LYS A 1 103 ? 48.841 13.167 55.035 1.00 80.69 393 LYS A O 1
ATOM 709 N N . GLU A 1 104 ? 51.090 13.057 55.054 1.00 89.13 394 GLU A N 1
ATOM 710 C CA . GLU A 1 104 ? 51.253 14.173 55.980 1.00 99.15 394 GLU A CA 1
ATOM 711 C C . GLU A 1 104 ? 51.142 15.519 55.272 1.00 99.74 394 GLU A C 1
ATOM 712 O O . GLU A 1 104 ? 51.299 16.570 55.896 1.00 103.25 394 GLU A O 1
ATOM 718 N N . THR A 1 105 ? 50.874 15.485 53.970 1.00 94.25 395 THR A N 1
ATOM 719 C CA . THR A 1 105 ? 50.749 16.706 53.181 1.00 91.35 395 THR A CA 1
ATOM 720 C C . THR A 1 105 ? 49.340 16.856 52.618 1.00 91.50 395 THR A C 1
ATOM 721 O O . THR A 1 105 ? 48.860 17.971 52.412 1.00 93.46 395 THR A O 1
ATOM 725 N N . PHE A 1 106 ? 48.680 15.729 52.373 1.00 90.86 396 PHE A N 1
ATOM 726 C CA . PHE A 1 106 ? 47.338 15.735 51.805 1.00 91.45 396 PHE A CA 1
ATOM 727 C C . PHE A 1 106 ? 46.476 14.654 52.448 1.00 93.40 396 PHE A C 1
ATOM 728 O O . PHE A 1 106 ? 46.382 14.567 53.672 1.00 95.60 396 PHE A O 1
ATOM 730 N N . VAL A 1 109 ? 42.407 13.471 50.790 1.00 121.12 399 VAL A N 1
ATOM 731 C CA . VAL A 1 109 ? 43.629 13.112 51.499 1.00 118.92 399 VAL A CA 1
ATOM 732 C C . VAL A 1 109 ? 43.929 11.623 51.356 1.00 118.06 399 VAL A C 1
ATOM 733 O O . VAL A 1 109 ? 44.817 11.094 52.026 1.00 117.35 399 VAL A O 1
ATOM 735 N N . ASN A 1 110 ? 43.187 10.952 50.481 1.00 117.63 400 ASN A N 1
ATOM 736 C CA . ASN A 1 110 ? 43.367 9.521 50.267 1.00 115.15 400 ASN A CA 1
ATOM 737 C C . ASN A 1 110 ? 44.452 9.223 49.240 1.00 108.20 400 ASN A C 1
ATOM 738 O O . ASN A 1 110 ? 44.333 9.585 48.069 1.00 108.25 400 ASN A O 1
ATOM 743 N N . ILE A 1 111 ? 45.511 8.563 49.695 1.00 104.30 401 ILE A N 1
ATOM 744 C CA . ILE A 1 111 ? 46.602 8.149 48.823 1.00 96.94 401 ILE A CA 1
ATOM 745 C C . ILE A 1 111 ? 46.985 6.711 49.151 1.00 93.47 401 ILE A C 1
ATOM 746 O O . ILE A 1 111 ? 46.983 6.313 50.316 1.00 96.67 401 ILE A O 1
ATOM 751 N N . GLY A 1 112 ? 47.309 5.933 48.124 1.00 90.08 402 GLY A N 1
ATOM 752 C CA . GLY A 1 112 ? 47.590 4.520 48.301 1.00 85.35 402 GLY A CA 1
ATOM 753 C C . GLY A 1 112 ? 49.054 4.164 48.133 1.00 77.92 402 GLY A C 1
ATOM 754 O O . GLY A 1 112 ? 49.896 5.030 47.898 1.00 78.86 402 GLY A O 1
ATOM 755 N N . LEU A 1 113 ? 49.350 2.874 48.257 1.00 68.50 403 LEU A N 1
ATOM 756 C CA . LEU A 1 113 ? 50.711 2.369 48.128 1.00 61.43 403 LEU A CA 1
ATOM 757 C C . LEU A 1 113 ? 50.671 0.953 47.570 1.00 59.64 403 LEU A C 1
ATOM 758 O O . LEU A 1 113 ? 50.036 0.070 48.148 1.00 62.11 403 LEU A O 1
ATOM 763 N N . ILE A 1 114 ? 51.347 0.737 46.447 1.00 56.10 404 ILE A N 1
ATOM 764 C CA . ILE A 1 114 ? 51.351 -0.571 45.805 1.00 56.02 404 ILE A CA 1
ATOM 765 C C . ILE A 1 114 ? 52.758 -1.157 45.749 1.00 54.74 404 ILE A C 1
ATOM 766 O O . ILE A 1 114 ? 53.613 -0.666 45.012 1.00 51.52 404 ILE A O 1
ATOM 771 N N . THR A 1 115 ? 52.993 -2.206 46.532 1.00 57.74 405 THR A N 1
ATOM 772 C CA . THR A 1 115 ? 54.260 -2.925 46.484 1.00 60.10 405 THR A CA 1
ATOM 773 C C . THR A 1 115 ? 54.012 -4.354 46.015 1.00 69.20 405 THR A C 1
ATOM 774 O O . THR A 1 115 ? 52.901 -4.697 45.612 1.00 64.71 405 THR A O 1
ATOM 778 N N . GLY A 1 116 ? 55.048 -5.184 46.070 1.00 81.92 406 GLY A N 1
ATOM 779 C CA . GLY A 1 116 ? 54.944 -6.560 45.623 1.00 93.17 406 GLY A CA 1
ATOM 780 C C . GLY A 1 116 ? 54.044 -7.406 46.505 1.00 98.92 406 GLY A C 1
ATOM 781 O O . GLY A 1 116 ? 53.235 -8.189 46.007 1.00 102.31 406 GLY A O 1
ATOM 782 N N . ASP A 1 117 ? 54.183 -7.248 47.818 1.00 98.52 407 ASP A N 1
ATOM 783 C CA . ASP A 1 117 ? 53.423 -8.050 48.772 1.00 100.83 407 ASP A CA 1
ATOM 784 C C . ASP A 1 117 ? 52.394 -7.208 49.523 1.00 103.71 407 ASP A C 1
ATOM 785 O O . ASP A 1 117 ? 51.274 -7.657 49.766 1.00 105.76 407 ASP A O 1
ATOM 787 N N . VAL A 1 118 ? 52.781 -5.991 49.890 1.00 104.76 408 VAL A N 1
ATOM 788 C CA . VAL A 1 118 ? 51.900 -5.097 50.633 1.00 105.78 408 VAL A CA 1
ATOM 789 C C . VAL A 1 118 ? 51.163 -4.144 49.697 1.00 101.03 408 VAL A C 1
ATOM 790 O O . VAL A 1 118 ? 51.765 -3.543 48.809 1.00 102.32 408 VAL A O 1
ATOM 792 N N . GLN A 1 119 ? 49.858 -4.013 49.903 1.00 95.46 409 GLN A N 1
ATOM 793 C CA . GLN A 1 119 ? 49.041 -3.112 49.099 1.00 88.34 409 GLN A CA 1
ATOM 794 C C . GLN A 1 119 ? 48.064 -2.355 49.993 1.00 87.04 409 GLN A C 1
ATOM 795 O O . GLN A 1 119 ? 47.246 -2.960 50.686 1.00 91.78 409 GLN A O 1
ATOM 801 N N . ILE A 1 120 ? 48.157 -1.028 49.973 1.00 81.65 410 ILE A N 1
ATOM 802 C CA . ILE A 1 120 ? 47.391 -0.192 50.891 1.00 81.10 410 ILE A CA 1
ATOM 803 C C . ILE A 1 120 ? 46.550 0.856 50.170 1.00 82.26 410 ILE A C 1
ATOM 804 O O . ILE A 1 120 ? 47.078 1.696 49.439 1.00 77.95 410 ILE A O 1
ATOM 809 N N . ASN A 1 121 ? 45.240 0.805 50.390 1.00 90.97 411 ASN A N 1
ATOM 810 C CA . ASN A 1 121 ? 44.331 1.833 49.894 1.00 94.05 411 ASN A CA 1
ATOM 811 C C . ASN A 1 121 ? 44.474 2.070 48.392 1.00 90.03 411 ASN A C 1
ATOM 812 O O . ASN A 1 121 ? 44.825 3.168 47.964 1.00 88.84 411 ASN A O 1
ATOM 817 N N . PRO A 1 122 ? 44.197 1.035 47.585 1.00 87.78 412 PRO A N 1
ATOM 818 C CA . PRO A 1 122 ? 44.334 1.126 46.126 1.00 84.67 412 PRO A CA 1
ATOM 819 C C . PRO A 1 122 ? 43.286 2.028 45.479 1.00 86.49 412 PRO A C 1
ATOM 820 O O . PRO A 1 122 ? 43.479 2.467 44.346 1.00 83.90 412 PRO A O 1
ATOM 824 N N . ASP A 1 123 ? 42.195 2.300 46.188 1.00 90.78 413 ASP A N 1
ATOM 825 C CA . ASP A 1 123 ? 41.103 3.097 45.636 1.00 96.00 413 ASP A CA 1
ATOM 826 C C . ASP A 1 123 ? 41.343 4.596 45.798 1.00 97.72 413 ASP A C 1
ATOM 827 O O . ASP A 1 123 ? 40.420 5.398 45.652 1.00 98.22 413 ASP A O 1
ATOM 832 N N . ALA A 1 124 ? 42.581 4.972 46.097 1.00 100.34 414 ALA A N 1
ATOM 833 C CA . ALA A 1 124 ? 42.922 6.374 46.305 1.00 103.06 414 ALA A CA 1
ATOM 834 C C . ALA A 1 124 ? 43.074 7.107 44.976 1.00 102.50 414 ALA A C 1
ATOM 835 O O . ALA A 1 124 ? 43.287 6.486 43.935 1.00 99.96 414 ALA A O 1
ATOM 837 N N . ASN A 1 125 ? 42.959 8.431 45.020 1.00 102.58 415 ASN A N 1
ATOM 838 C CA . ASN A 1 125 ? 43.149 9.255 43.831 1.00 102.14 415 ASN A CA 1
ATOM 839 C C . ASN A 1 125 ? 44.629 9.408 43.496 1.00 94.86 415 ASN A C 1
ATOM 840 O O . ASN A 1 125 ? 44.988 9.995 42.475 1.00 95.43 415 ASN A O 1
ATOM 845 N N . CYS A 1 126 ? 45.483 8.880 44.367 1.00 87.15 416 CYS A N 1
ATOM 846 C CA . CYS A 1 126 ? 46.924 8.922 44.157 1.00 79.20 416 CYS A CA 1
ATOM 847 C C . CYS A 1 126 ? 47.567 7.639 44.671 1.00 74.90 416 CYS A C 1
ATOM 848 O O . CYS A 1 126 ? 47.247 7.170 45.764 1.00 77.71 416 CYS A O 1
ATOM 851 N N . LEU A 1 127 ? 48.472 7.075 43.879 1.00 68.73 417 LEU A N 1
ATOM 852 C CA . LEU A 1 127 ? 49.134 5.829 44.243 1.00 64.59 417 LEU A CA 1
ATOM 853 C C . LEU A 1 127 ? 50.650 5.973 44.193 1.00 59.96 417 LEU A C 1
ATOM 854 O O . LEU A 1 127 ? 51.201 6.516 43.236 1.00 57.70 417 LEU A O 1
ATOM 859 N N . ILE A 1 128 ? 51.315 5.482 45.235 1.00 57.83 418 ILE A N 1
ATOM 860 C CA . ILE A 1 128 ? 52.770 5.430 45.267 1.00 55.13 418 ILE A CA 1
ATOM 861 C C . ILE A 1 128 ? 53.231 4.033 44.878 1.00 55.10 418 ILE A C 1
ATOM 862 O O . ILE A 1 128 ? 52.728 3.038 45.398 1.00 55.20 418 ILE A O 1
ATOM 867 N N . MET A 1 129 ? 54.189 3.962 43.960 1.00 54.94 419 MET A N 1
ATOM 868 C CA . MET A 1 129 ? 54.695 2.681 43.485 1.00 55.58 419 MET A CA 1
ATOM 869 C C . MET A 1 129 ? 55.996 2.872 42.721 1.00 53.42 419 MET A C 1
ATOM 870 O O . MET A 1 129 ? 56.301 3.973 42.268 1.00 52.96 419 MET A O 1
ATOM 875 N N . THR A 1 130 ? 56.765 1.798 42.587 1.00 52.35 420 THR A N 1
ATOM 876 C CA . THR A 1 130 ? 58.010 1.841 41.835 1.00 51.01 420 THR A CA 1
ATOM 877 C C . THR A 1 130 ? 57.708 1.753 40.345 1.00 51.08 420 THR A C 1
ATOM 878 O O . THR A 1 130 ? 56.588 1.428 39.951 1.00 52.68 420 THR A O 1
ATOM 882 N N . THR A 1 131 ? 58.705 2.048 39.517 1.00 49.05 421 THR A N 1
ATOM 883 C CA . THR A 1 131 ? 58.536 1.996 38.069 1.00 48.42 421 THR A CA 1
ATOM 884 C C . THR A 1 131 ? 58.219 0.566 37.632 1.00 50.67 421 THR A C 1
ATOM 885 O O . THR A 1 131 ? 57.333 0.336 36.801 1.00 50.95 421 THR A O 1
ATOM 889 N N . GLU A 1 132 ? 58.945 -0.390 38.207 1.00 53.26 422 GLU A N 1
ATOM 890 C CA . GLU A 1 132 ? 58.728 -1.803 37.921 1.00 55.47 422 GLU A CA 1
ATOM 891 C C . GLU A 1 132 ? 57.272 -2.199 38.122 1.00 56.39 422 GLU A C 1
ATOM 892 O O . GLU A 1 132 ? 56.674 -2.831 37.257 1.00 58.87 422 GLU A O 1
ATOM 898 N N . ILE A 1 133 ? 56.708 -1.840 39.271 1.00 54.71 423 ILE A N 1
ATOM 899 C CA . ILE A 1 133 ? 55.323 -2.184 39.578 1.00 54.89 423 ILE A CA 1
ATOM 900 C C . ILE A 1 133 ? 54.395 -1.627 38.503 1.00 56.07 423 ILE A C 1
ATOM 901 O O . ILE A 1 133 ? 53.439 -2.287 38.092 1.00 56.48 423 ILE A O 1
ATOM 906 N N . LEU A 1 134 ? 54.686 -0.413 38.045 1.00 58.32 424 LEU A N 1
ATOM 907 C CA . LEU A 1 134 ? 53.899 0.211 36.989 1.00 60.96 424 LEU A CA 1
ATOM 908 C C . LEU A 1 134 ? 54.000 -0.613 35.714 1.00 62.36 424 LEU A C 1
ATOM 909 O O . LEU A 1 134 ? 52.983 -0.989 35.128 1.00 64.45 424 LEU A O 1
ATOM 914 N N . ARG A 1 135 ? 55.227 -0.897 35.290 1.00 60.63 425 ARG A N 1
ATOM 915 C CA . ARG A 1 135 ? 55.444 -1.761 34.135 1.00 60.96 425 ARG A CA 1
ATOM 916 C C . ARG A 1 135 ? 54.616 -3.038 34.285 1.00 60.54 425 ARG A C 1
ATOM 917 O O . ARG A 1 135 ? 53.906 -3.458 33.365 1.00 64.69 425 ARG A O 1
ATOM 925 N N . SER A 1 136 ? 54.705 -3.634 35.469 1.00 56.76 426 SER A N 1
ATOM 926 C CA . SER A 1 136 ? 54.000 -4.867 35.785 1.00 56.25 426 SER A CA 1
ATOM 927 C C . SER A 1 136 ? 52.501 -4.689 35.593 1.00 60.52 426 SER A C 1
ATOM 928 O O . SER A 1 136 ? 51.840 -5.535 34.990 1.00 60.18 426 SER A O 1
ATOM 931 N N . MET A 1 137 ? 51.968 -3.583 36.104 1.00 66.55 427 MET A N 1
ATOM 932 C CA . MET A 1 137 ? 50.548 -3.287 35.954 1.00 72.53 427 MET A CA 1
ATOM 933 C C . MET A 1 137 ? 50.181 -3.075 34.491 1.00 74.66 427 MET A C 1
ATOM 934 O O . MET A 1 137 ? 49.087 -3.443 34.065 1.00 77.49 427 MET A O 1
ATOM 939 N N . LEU A 1 138 ? 51.087 -2.475 33.725 1.00 72.65 428 LEU A N 1
ATOM 940 C CA . LEU A 1 138 ? 50.851 -2.286 32.299 1.00 73.35 428 LEU A CA 1
ATOM 941 C C . LEU A 1 138 ? 50.743 -3.634 31.599 1.00 76.05 428 LEU A C 1
ATOM 942 O O . LEU A 1 138 ? 49.774 -3.887 30.883 1.00 77.94 428 LEU A O 1
ATOM 947 N N . TYR A 1 139 ? 51.733 -4.499 31.805 1.00 76.88 429 TYR A N 1
ATOM 948 C CA . TYR A 1 139 ? 51.676 -5.839 31.226 1.00 80.18 429 TYR A CA 1
ATOM 949 C C . TYR A 1 139 ? 50.409 -6.561 31.673 1.00 87.46 429 TYR A C 1
ATOM 950 O O . TYR A 1 139 ? 49.710 -7.167 30.861 1.00 86.68 429 TYR A O 1
ATOM 959 N N . ARG A 1 140 ? 50.122 -6.491 32.968 1.00 94.80 430 ARG A N 1
ATOM 960 C CA . ARG A 1 140 ? 48.930 -7.113 33.533 1.00 101.86 430 ARG A CA 1
ATOM 961 C C . ARG A 1 140 ? 47.667 -6.619 32.836 1.00 100.67 430 ARG A C 1
ATOM 962 O O . ARG A 1 140 ? 46.710 -7.372 32.657 1.00 107.09 430 ARG A O 1
ATOM 970 N N . GLY A 1 141 ? 47.670 -5.348 32.447 1.00 87.78 431 GLY A N 1
ATOM 971 C CA . GLY A 1 141 ? 46.503 -4.733 31.843 1.00 86.42 431 GLY A CA 1
ATOM 972 C C . GLY A 1 141 ? 45.496 -4.320 32.898 1.00 92.48 431 GLY A C 1
ATOM 973 O O . GLY A 1 141 ? 44.287 -4.381 32.673 1.00 88.09 431 GLY A O 1
ATOM 974 N N . ALA A 1 142 ? 46.001 -3.895 34.053 1.00 113.13 432 ALA A N 1
ATOM 975 C CA . ALA A 1 142 ? 45.155 -3.510 35.180 1.00 122.75 432 ALA A CA 1
ATOM 976 C C . ALA A 1 142 ? 44.051 -2.549 34.750 1.00 119.70 432 ALA A C 1
ATOM 977 O O . ALA A 1 142 ? 44.171 -1.860 33.737 1.00 125.88 432 ALA A O 1
ATOM 979 N N . ASP A 1 143 ? 42.979 -2.504 35.534 1.00 102.58 433 ASP A N 1
ATOM 980 C CA . ASP A 1 143 ? 41.795 -1.729 35.175 1.00 94.71 433 ASP A CA 1
ATOM 981 C C . ASP A 1 143 ? 41.888 -0.269 35.615 1.00 91.54 433 ASP A C 1
ATOM 982 O O . ASP A 1 143 ? 41.301 0.610 34.984 1.00 89.84 433 ASP A O 1
ATOM 984 N N . LEU A 1 144 ? 42.621 -0.013 36.694 1.00 93.46 434 LEU A N 1
ATOM 985 C CA . LEU A 1 144 ? 42.716 1.335 37.249 1.00 95.33 434 LEU A CA 1
ATOM 986 C C . LEU A 1 144 ? 43.458 2.287 36.315 1.00 92.54 434 LEU A C 1
ATOM 987 O O . LEU A 1 144 ? 43.368 3.507 36.459 1.00 93.27 434 LEU A O 1
ATOM 992 N N . ILE A 1 145 ? 44.190 1.726 35.359 1.00 88.14 435 ILE A N 1
ATOM 993 C CA . ILE A 1 145 ? 44.996 2.524 34.443 1.00 84.40 435 ILE A CA 1
ATOM 994 C C . ILE A 1 145 ? 44.118 3.306 33.472 1.00 86.01 435 ILE A C 1
ATOM 995 O O . ILE A 1 145 ? 44.553 4.299 32.889 1.00 85.41 435 ILE A O 1
ATOM 1000 N N . ARG A 1 146 ? 42.878 2.859 33.306 1.00 88.18 436 ARG A N 1
ATOM 1001 C CA . ARG A 1 146 ? 41.924 3.567 32.464 1.00 90.19 436 ARG A CA 1
ATOM 1002 C C . ARG A 1 146 ? 41.500 4.874 33.126 1.00 89.94 436 ARG A C 1
ATOM 1003 O O . ARG A 1 146 ? 41.002 5.783 32.462 1.00 92.02 436 ARG A O 1
ATOM 1005 N N . ASP A 1 147 ? 41.706 4.966 34.437 1.00 88.82 437 ASP A N 1
ATOM 1006 C CA . ASP A 1 147 ? 41.296 6.144 35.195 1.00 88.87 437 ASP A CA 1
ATOM 1007 C C . ASP A 1 147 ? 42.485 7.014 35.598 1.00 84.23 437 ASP A C 1
ATOM 1008 O O . ASP A 1 147 ? 42.331 7.973 36.355 1.00 84.74 437 ASP A O 1
ATOM 1010 N N . VAL A 1 148 ? 43.668 6.681 35.089 1.00 78.77 438 VAL A N 1
ATOM 1011 C CA . VAL A 1 148 ? 44.875 7.442 35.400 1.00 76.39 438 VAL A CA 1
ATOM 1012 C C . VAL A 1 148 ? 45.066 8.595 34.421 1.00 79.73 438 VAL A C 1
ATOM 1013 O O . VAL A 1 148 ? 45.020 8.402 33.204 1.00 76.73 438 VAL A O 1
ATOM 1017 N N . GLU A 1 149 ? 45.290 9.791 34.956 1.00 88.40 439 GLU A N 1
ATOM 1018 C CA . GLU A 1 149 ? 45.474 10.974 34.124 1.00 92.32 439 GLU A CA 1
ATOM 1019 C C . GLU A 1 149 ? 46.925 11.449 34.144 1.00 85.99 439 GLU A C 1
ATOM 1020 O O . GLU A 1 149 ? 47.442 11.930 33.135 1.00 88.64 439 GLU A O 1
ATOM 1026 N N . PHE A 1 150 ? 47.575 11.314 35.296 1.00 74.89 440 PHE A N 1
ATOM 1027 C CA . PHE A 1 150 ? 48.951 11.769 35.456 1.00 67.37 440 PHE A CA 1
ATOM 1028 C C . PHE A 1 150 ? 49.867 10.660 35.962 1.00 63.89 440 PHE A C 1
ATOM 1029 O O . PHE A 1 150 ? 49.526 9.931 36.894 1.00 63.33 440 PHE A O 1
ATOM 1037 N N . VAL A 1 151 ? 51.034 10.543 35.337 1.00 62.72 441 VAL A N 1
ATOM 1038 C CA . VAL A 1 151 ? 52.083 9.660 35.825 1.00 60.47 441 VAL A CA 1
ATOM 1039 C C . VAL A 1 151 ? 53.341 10.476 36.095 1.00 57.35 441 VAL A C 1
ATOM 1040 O O . VAL A 1 151 ? 53.902 11.088 35.185 1.00 57.63 441 VAL A O 1
ATOM 1044 N N . ILE A 1 152 ? 53.773 10.487 37.351 1.00 52.76 442 ILE A N 1
ATOM 1045 C CA . ILE A 1 152 ? 54.968 11.222 37.739 1.00 49.05 442 ILE A CA 1
ATOM 1046 C C . ILE A 1 152 ? 56.190 10.317 37.698 1.00 45.83 442 ILE A C 1
ATOM 1047 O O . ILE A 1 152 ? 56.228 9.280 38.359 1.00 46.35 442 ILE A O 1
ATOM 1052 N N . PHE A 1 153 ? 57.187 10.712 36.915 1.00 44.23 443 PHE A N 1
ATOM 1053 C CA . PHE A 1 153 ? 58.454 9.996 36.868 1.00 42.64 443 PHE A CA 1
ATOM 1054 C C . PHE A 1 153 ? 59.507 10.813 37.601 1.00 42.56 443 PHE A C 1
ATOM 1055 O O . PHE A 1 153 ? 60.050 11.774 37.057 1.00 41.99 443 PHE A O 1
ATOM 1063 N N . ASP A 1 154 ? 59.786 10.430 38.841 1.00 42.99 444 ASP A N 1
ATOM 1064 C CA . ASP A 1 154 ? 60.705 11.182 39.683 1.00 43.31 444 ASP A CA 1
ATOM 1065 C C . ASP A 1 154 ? 62.121 10.633 39.568 1.00 42.51 444 ASP A C 1
ATOM 1066 O O . ASP A 1 154 ? 62.319 9.466 39.230 1.00 41.69 444 ASP A O 1
ATOM 1071 N N . GLU A 1 155 ? 63.101 11.486 39.848 1.00 42.84 445 GLU A N 1
ATOM 1072 C CA . GLU A 1 155 ? 64.507 11.104 39.781 1.00 43.56 445 GLU A CA 1
ATOM 1073 C C . GLU A 1 155 ? 64.856 10.507 38.418 1.00 43.13 445 GLU A C 1
ATOM 1074 O O . GLU A 1 155 ? 65.531 9.481 38.336 1.00 42.77 445 GLU A O 1
ATOM 1080 N N . VAL A 1 156 ? 64.397 11.158 37.353 1.00 43.30 446 VAL A N 1
ATOM 1081 C CA . VAL A 1 156 ? 64.656 10.692 35.995 1.00 43.25 446 VAL A CA 1
ATOM 1082 C C . VAL A 1 156 ? 66.153 10.596 35.716 1.00 43.47 446 VAL A C 1
ATOM 1083 O O . VAL A 1 156 ? 66.590 9.779 34.908 1.00 44.33 446 VAL A O 1
ATOM 1087 N N . HIS A 1 157 ? 66.936 11.429 36.391 1.00 43.86 447 HIS A N 1
ATOM 1088 C CA . HIS A 1 157 ? 68.385 11.430 36.217 1.00 45.30 447 HIS A CA 1
ATOM 1089 C C . HIS A 1 157 ? 69.066 10.273 36.951 1.00 46.49 447 HIS A C 1
ATOM 1090 O O . HIS A 1 157 ? 70.276 10.084 36.829 1.00 46.95 447 HIS A O 1
ATOM 1097 N N . TYR A 1 158 ? 68.292 9.505 37.713 1.00 46.55 448 TYR A N 1
ATOM 1098 C CA . TYR A 1 158 ? 68.837 8.388 38.479 1.00 49.94 448 TYR A CA 1
ATOM 1099 C C . TYR A 1 158 ? 69.447 7.324 37.574 1.00 57.17 448 TYR A C 1
ATOM 1100 O O . TYR A 1 158 ? 68.770 6.773 36.706 1.00 52.05 448 TYR A O 1
ATOM 1109 N N . VAL A 1 159 ? 70.728 7.040 37.778 1.00 70.06 449 VAL A N 1
ATOM 1110 C CA . VAL A 1 159 ? 71.400 5.985 37.028 1.00 80.91 449 VAL A CA 1
ATOM 1111 C C . VAL A 1 159 ? 72.089 5.011 37.978 1.00 85.15 449 VAL A C 1
ATOM 1112 O O . VAL A 1 159 ? 72.860 5.412 38.850 1.00 85.51 449 VAL A O 1
ATOM 1116 N N . ASN A 1 160 ? 71.795 3.727 37.806 1.00 88.31 450 ASN A N 1
ATOM 1117 C CA . ASN A 1 160 ? 72.382 2.687 38.640 1.00 89.91 450 ASN A CA 1
ATOM 1118 C C . ASN A 1 160 ? 72.436 1.372 37.872 1.00 90.34 450 ASN A C 1
ATOM 1119 O O . ASN A 1 160 ? 71.403 0.813 37.504 1.00 90.53 450 ASN A O 1
ATOM 1124 N N . ASP A 1 161 ? 73.649 0.886 37.630 1.00 89.87 451 ASP A N 1
ATOM 1125 C CA . ASP A 1 161 ? 73.850 -0.309 36.819 1.00 89.47 451 ASP A CA 1
ATOM 1126 C C . ASP A 1 161 ? 73.337 -1.567 37.514 1.00 87.35 451 ASP A C 1
ATOM 1127 O O . ASP A 1 161 ? 72.845 -2.487 36.861 1.00 88.65 451 ASP A O 1
ATOM 1132 N N . GLN A 1 162 ? 73.452 -1.602 38.838 1.00 81.37 452 GLN A N 1
ATOM 1133 C CA . GLN A 1 162 ? 73.026 -2.763 39.612 1.00 79.58 452 GLN A CA 1
ATOM 1134 C C . GLN A 1 162 ? 71.538 -2.705 39.947 1.00 76.90 452 GLN A C 1
ATOM 1135 O O . GLN A 1 162 ? 71.020 -3.573 40.652 1.00 76.99 452 GLN A O 1
ATOM 1137 N N . ASP A 1 163 ? 70.854 -1.682 39.442 1.00 77.02 453 ASP A N 1
ATOM 1138 C CA . ASP A 1 163 ? 69.426 -1.517 39.691 1.00 75.00 453 ASP A CA 1
ATOM 1139 C C . ASP A 1 163 ? 68.630 -1.863 38.437 1.00 73.88 453 ASP A C 1
ATOM 1140 O O . ASP A 1 163 ? 68.709 -1.167 37.426 1.00 73.78 453 ASP A O 1
ATOM 1145 N N . ARG A 1 164 ? 67.860 -2.942 38.518 1.00 73.10 454 ARG A N 1
ATOM 1146 C CA . ARG A 1 164 ? 67.101 -3.443 37.379 1.00 71.22 454 ARG A CA 1
ATOM 1147 C C . ARG A 1 164 ? 65.758 -2.733 37.223 1.00 66.01 454 ARG A C 1
ATOM 1148 O O . ARG A 1 164 ? 64.976 -3.068 36.333 1.00 68.90 454 ARG A O 1
ATOM 1156 N N . GLY A 1 165 ? 65.491 -1.754 38.083 1.00 57.98 455 GLY A N 1
ATOM 1157 C CA . GLY A 1 165 ? 64.186 -1.118 38.124 1.00 52.38 455 GLY A CA 1
ATOM 1158 C C . GLY A 1 165 ? 64.097 0.226 37.424 1.00 49.80 455 GLY A C 1
ATOM 1159 O O . GLY A 1 165 ? 63.048 0.872 37.452 1.00 49.24 455 GLY A O 1
ATOM 1160 N N . VAL A 1 166 ? 65.185 0.657 36.793 1.00 50.18 456 VAL A N 1
ATOM 1161 C CA . VAL A 1 166 ? 65.177 1.929 36.079 1.00 49.40 456 VAL A CA 1
ATOM 1162 C C . VAL A 1 166 ? 64.578 1.715 34.692 1.00 48.30 456 VAL A C 1
ATOM 1163 O O . VAL A 1 166 ? 65.294 1.672 33.692 1.00 50.72 456 VAL A O 1
ATOM 1167 N N . VAL A 1 167 ? 63.257 1.584 34.642 1.00 45.66 457 VAL A N 1
ATOM 1168 C CA . VAL A 1 167 ? 62.573 1.169 33.425 1.00 43.83 457 VAL A CA 1
ATOM 1169 C C . VAL A 1 167 ? 61.473 2.152 33.030 1.00 42.37 457 VAL A C 1
ATOM 1170 O O . VAL A 1 167 ? 60.435 1.755 32.499 1.00 43.11 457 VAL A O 1
ATOM 1174 N N . TRP A 1 168 ? 61.705 3.437 33.278 1.00 39.86 458 TRP A N 1
ATOM 1175 C CA . TRP A 1 168 ? 60.691 4.449 32.998 1.00 39.54 458 TRP A CA 1
ATOM 1176 C C . TRP A 1 168 ? 60.465 4.632 31.497 1.00 40.98 458 TRP A C 1
ATOM 1177 O O . TRP A 1 168 ? 59.383 5.035 31.075 1.00 41.21 458 TRP A O 1
ATOM 1188 N N . GLU A 1 169 ? 61.481 4.327 30.696 1.00 42.98 459 GLU A N 1
ATOM 1189 C CA . GLU A 1 169 ? 61.363 4.428 29.242 1.00 46.45 459 GLU A CA 1
ATOM 1190 C C . GLU A 1 169 ? 60.369 3.405 28.693 1.00 47.38 459 GLU A C 1
ATOM 1191 O O . GLU A 1 169 ? 59.461 3.746 27.935 1.00 48.61 459 GLU A O 1
ATOM 1197 N N . GLU A 1 170 ? 60.540 2.148 29.078 1.00 47.34 460 GLU A N 1
ATOM 1198 C CA . GLU A 1 170 ? 59.610 1.106 28.673 1.00 48.64 460 GLU A CA 1
ATOM 1199 C C . GLU A 1 170 ? 58.202 1.507 29.099 1.00 50.01 460 GLU A C 1
ATOM 1200 O O . GLU A 1 170 ? 57.250 1.459 28.310 1.00 50.20 460 GLU A O 1
ATOM 1206 N N . VAL A 1 171 ? 58.085 1.920 30.356 1.00 51.65 461 VAL A N 1
ATOM 1207 C CA . VAL A 1 171 ? 56.812 2.352 30.910 1.00 54.11 461 VAL A CA 1
ATOM 1208 C C . VAL A 1 171 ? 56.198 3.476 30.085 1.00 56.57 461 VAL A C 1
ATOM 1209 O O . VAL A 1 171 ? 55.010 3.441 29.769 1.00 57.19 461 VAL A O 1
ATOM 1213 N N . ILE A 1 172 ? 57.001 4.477 29.740 1.00 57.98 462 ILE A N 1
ATOM 1214 C CA . ILE A 1 172 ? 56.484 5.604 28.975 1.00 60.42 462 ILE A CA 1
ATOM 1215 C C . ILE A 1 172 ? 56.046 5.135 27.585 1.00 60.57 462 ILE A C 1
ATOM 1216 O O . ILE A 1 172 ? 55.003 5.557 27.082 1.00 63.94 462 ILE A O 1
ATOM 1221 N N . ILE A 1 173 ? 56.830 4.252 26.973 1.00 56.44 463 ILE A N 1
ATOM 1222 C CA . ILE A 1 173 ? 56.453 3.697 25.678 1.00 56.89 463 ILE A CA 1
ATOM 1223 C C . ILE A 1 173 ? 55.128 2.946 25.764 1.00 59.77 463 ILE A C 1
ATOM 1224 O O . ILE A 1 173 ? 54.297 3.044 24.859 1.00 60.56 463 ILE A O 1
ATOM 1229 N N . MET A 1 174 ? 54.937 2.187 26.839 1.00 61.86 464 MET A N 1
ATOM 1230 C CA . MET A 1 174 ? 53.731 1.370 26.974 1.00 65.20 464 MET A CA 1
ATOM 1231 C C . MET A 1 174 ? 52.481 2.115 27.456 1.00 65.06 464 MET A C 1
ATOM 1232 O O . MET A 1 174 ? 51.372 1.600 27.316 1.00 68.18 464 MET A O 1
ATOM 1237 N N . LEU A 1 175 ? 52.641 3.307 28.022 1.00 62.25 465 LEU A N 1
ATOM 1238 C CA . LEU A 1 175 ? 51.493 4.034 28.573 1.00 61.26 465 LEU A CA 1
ATOM 1239 C C . LEU A 1 175 ? 50.453 4.369 27.502 1.00 65.80 465 LEU A C 1
ATOM 1240 O O . LEU A 1 175 ? 50.807 4.755 26.389 1.00 64.36 465 LEU A O 1
ATOM 1245 N N . PRO A 1 176 ? 49.160 4.223 27.842 1.00 72.89 466 PRO A N 1
ATOM 1246 C CA . PRO A 1 176 ? 48.076 4.524 26.898 1.00 77.09 466 PRO A CA 1
ATOM 1247 C C . PRO A 1 176 ? 48.022 6.007 26.534 1.00 76.02 466 PRO A C 1
ATOM 1248 O O . PRO A 1 176 ? 48.503 6.848 27.295 1.00 75.76 466 PRO A O 1
ATOM 1252 N N . GLN A 1 177 ? 47.436 6.315 25.380 1.00 70.84 467 GLN A N 1
ATOM 1253 C CA . GLN A 1 177 ? 47.453 7.670 24.839 1.00 69.64 467 GLN A CA 1
ATOM 1254 C C . GLN A 1 177 ? 46.833 8.704 25.776 1.00 71.55 467 GLN A C 1
ATOM 1255 O O . GLN A 1 177 ? 47.164 9.887 25.705 1.00 68.84 467 GLN A O 1
ATOM 1257 N N . HIS A 1 178 ? 45.938 8.263 26.654 1.00 77.84 468 HIS A N 1
ATOM 1258 C CA . HIS A 1 178 ? 45.190 9.188 27.501 1.00 83.28 468 HIS A CA 1
ATOM 1259 C C . HIS A 1 178 ? 45.930 9.545 28.789 1.00 83.67 468 HIS A C 1
ATOM 1260 O O . HIS A 1 178 ? 45.353 10.154 29.690 1.00 82.69 468 HIS A O 1
ATOM 1267 N N . VAL A 1 179 ? 47.203 9.173 28.875 1.00 86.47 469 VAL A N 1
ATOM 1268 C CA . VAL A 1 179 ? 47.995 9.462 30.065 1.00 85.65 469 VAL A CA 1
ATOM 1269 C C . VAL A 1 179 ? 48.957 10.617 29.818 1.00 79.04 469 VAL A C 1
ATOM 1270 O O . VAL A 1 179 ? 49.717 10.610 28.850 1.00 82.83 469 VAL A O 1
ATOM 1274 N N . LYS A 1 180 ? 48.917 11.609 30.702 1.00 65.61 470 LYS A N 1
ATOM 1275 C CA . LYS A 1 180 ? 49.830 12.742 30.624 1.00 57.68 470 LYS A CA 1
ATOM 1276 C C . LYS A 1 180 ? 51.008 12.523 31.570 1.00 55.29 470 LYS A C 1
ATOM 1277 O O . LYS A 1 180 ? 50.901 11.779 32.546 1.00 51.82 470 LYS A O 1
ATOM 1283 N N . PHE A 1 181 ? 52.130 13.172 31.278 1.00 60.63 471 PHE A N 1
ATOM 1284 C CA . PHE A 1 181 ? 53.372 12.888 31.987 1.00 61.08 471 PHE A CA 1
ATOM 1285 C C . PHE A 1 181 ? 53.880 14.074 32.795 1.00 60.59 471 PHE A C 1
ATOM 1286 O O . PHE A 1 181 ? 53.600 15.231 32.483 1.00 63.05 471 PHE A O 1
ATOM 1294 N N . ILE A 1 182 ? 54.636 13.761 33.839 1.00 56.29 472 ILE A N 1
ATOM 1295 C CA . ILE A 1 182 ? 55.329 14.762 34.631 1.00 53.96 472 ILE A CA 1
ATOM 1296 C C . ILE A 1 182 ? 56.666 14.173 35.048 1.00 50.55 472 ILE A C 1
ATOM 1297 O O . ILE A 1 182 ? 56.741 13.407 36.006 1.00 50.54 472 ILE A O 1
ATOM 1302 N N . LEU A 1 183 ? 57.718 14.515 34.313 1.00 48.05 473 LEU A N 1
ATOM 1303 C CA . LEU A 1 183 ? 59.042 13.984 34.597 1.00 46.18 473 LEU A CA 1
ATOM 1304 C C . LEU A 1 183 ? 59.861 14.980 35.407 1.00 46.08 473 LEU A C 1
ATOM 1305 O O . LEU A 1 183 ? 60.068 16.115 34.987 1.00 47.63 473 LEU A O 1
ATOM 1310 N N . LEU A 1 184 ? 60.320 14.548 36.575 1.00 45.53 474 LEU A N 1
ATOM 1311 C CA . LEU A 1 184 ? 61.124 15.396 37.441 1.00 45.93 474 LEU A CA 1
ATOM 1312 C C . LEU A 1 184 ? 62.575 14.935 37.404 1.00 45.18 474 LEU A C 1
ATOM 1313 O O . LEU A 1 184 ? 62.858 13.739 37.450 1.00 44.46 474 LEU A O 1
ATOM 1318 N N . SER A 1 185 ? 63.493 15.890 37.324 1.00 45.35 475 SER A N 1
ATOM 1319 C CA . SER A 1 185 ? 64.900 15.572 37.147 1.00 44.69 475 SER A CA 1
ATOM 1320 C C . SER A 1 185 ? 65.784 16.665 37.730 1.00 43.84 475 SER A C 1
ATOM 1321 O O . SER A 1 185 ? 65.343 17.797 37.923 1.00 46.49 475 SER A O 1
ATOM 1324 N N . ALA A 1 186 ? 67.030 16.313 38.024 1.00 40.57 476 ALA A N 1
ATOM 1325 C CA . ALA A 1 186 ? 68.047 17.305 38.328 1.00 40.85 476 ALA A CA 1
ATOM 1326 C C . ALA A 1 186 ? 68.412 18.017 37.030 1.00 41.66 476 ALA A C 1
ATOM 1327 O O . ALA A 1 186 ? 67.996 17.593 35.948 1.00 40.87 476 ALA A O 1
ATOM 1329 N N . THR A 1 187 ? 69.186 19.092 37.129 1.00 43.70 477 THR A N 1
ATOM 1330 C CA . THR A 1 187 ? 69.595 19.830 35.942 1.00 46.27 477 THR A CA 1
ATOM 1331 C C . THR A 1 187 ? 70.494 18.970 35.063 1.00 45.81 477 THR A C 1
ATOM 1332 O O . THR A 1 187 ? 71.562 18.530 35.487 1.00 46.68 477 THR A O 1
ATOM 1336 N N . VAL A 1 188 ? 70.043 18.725 33.840 1.00 43.29 478 VAL A N 1
ATOM 1337 C CA . VAL A 1 188 ? 70.829 17.986 32.867 1.00 42.90 478 VAL A CA 1
ATOM 1338 C C . VAL A 1 188 ? 70.912 18.810 31.591 1.00 44.58 478 VAL A C 1
ATOM 1339 O O . VAL A 1 188 ? 70.057 19.660 31.345 1.00 43.10 478 VAL A O 1
ATOM 1343 N N . PRO A 1 189 ? 71.951 18.572 30.781 1.00 49.16 479 PRO A N 1
ATOM 1344 C CA . PRO A 1 189 ? 72.169 19.352 29.559 1.00 50.56 479 PRO A CA 1
ATOM 1345 C C . PRO A 1 189 ? 71.293 18.917 28.382 1.00 47.79 479 PRO A C 1
ATOM 1346 O O . PRO A 1 189 ? 71.022 19.732 27.502 1.00 50.33 479 PRO A O 1
ATOM 1350 N N . ASN A 1 190 ? 70.851 17.662 28.372 1.00 42.72 480 ASN A N 1
ATOM 1351 C CA . ASN A 1 190 ? 70.144 17.113 27.218 1.00 40.61 480 ASN A CA 1
ATOM 1352 C C . ASN A 1 190 ? 68.687 16.749 27.502 1.00 42.38 480 ASN A C 1
ATOM 1353 O O . ASN A 1 190 ? 68.220 15.685 27.101 1.00 36.51 480 ASN A O 1
ATOM 1358 N N . THR A 1 191 ? 67.969 17.636 28.181 1.00 47.47 481 THR A N 1
ATOM 1359 C CA . THR A 1 191 ? 66.574 17.381 28.530 1.00 50.80 481 THR A CA 1
ATOM 1360 C C . THR A 1 191 ? 65.679 17.373 27.291 1.00 51.34 481 THR A C 1
ATOM 1361 O O . THR A 1 191 ? 64.758 16.554 27.176 1.00 50.93 481 THR A O 1
ATOM 1365 N N . TYR A 1 192 ? 65.955 18.291 26.368 1.00 50.17 482 TYR A N 1
ATOM 1366 C CA . TYR A 1 192 ? 65.137 18.445 25.171 1.00 50.11 482 TYR A CA 1
ATOM 1367 C C . TYR A 1 192 ? 65.090 17.171 24.332 1.00 49.98 482 TYR A C 1
ATOM 1368 O O . TYR A 1 192 ? 64.034 16.797 23.837 1.00 48.58 482 TYR A O 1
ATOM 1377 N N . GLU A 1 193 ? 66.240 16.525 24.160 1.00 53.73 483 GLU A N 1
ATOM 1378 C CA . GLU A 1 193 ? 66.313 15.228 23.483 1.00 55.86 483 GLU A CA 1
ATOM 1379 C C . GLU A 1 193 ? 65.173 14.318 23.932 1.00 53.55 483 GLU A C 1
ATOM 1380 O O . GLU A 1 193 ? 64.317 13.905 23.139 1.00 55.66 483 GLU A O 1
ATOM 1386 N N . PHE A 1 194 ? 65.176 14.015 25.225 1.00 47.09 484 PHE A N 1
ATOM 1387 C CA . PHE A 1 194 ? 64.237 13.062 25.791 1.00 43.52 484 PHE A CA 1
ATOM 1388 C C . PHE A 1 194 ? 62.817 13.604 25.800 1.00 42.79 484 PHE A C 1
ATOM 1389 O O . PHE A 1 194 ? 61.875 12.870 25.503 1.00 44.13 484 PHE A O 1
ATOM 1397 N N . ALA A 1 195 ? 62.654 14.881 26.129 1.00 42.34 485 ALA A N 1
ATOM 1398 C CA . ALA A 1 195 ? 61.329 15.486 26.068 1.00 44.04 485 ALA A CA 1
ATOM 1399 C C . ALA A 1 195 ? 60.770 15.395 24.643 1.00 46.67 485 ALA A C 1
ATOM 1400 O O . ALA A 1 195 ? 59.567 15.211 24.444 1.00 46.68 485 ALA A O 1
ATOM 1402 N N . ASN A 1 196 ? 61.655 15.510 23.657 1.00 48.30 486 ASN A N 1
ATOM 1403 C CA . ASN A 1 196 ? 61.257 15.486 22.254 1.00 51.68 486 ASN A CA 1
ATOM 1404 C C . ASN A 1 196 ? 60.892 14.072 21.830 1.00 51.59 486 ASN A C 1
ATOM 1405 O O . ASN A 1 196 ? 59.887 13.859 21.146 1.00 53.19 486 ASN A O 1
ATOM 1410 N N . TRP A 1 197 ? 61.709 13.106 22.242 1.00 49.94 487 TRP A N 1
ATOM 1411 C CA . TRP A 1 197 ? 61.378 11.701 22.028 1.00 48.36 487 TRP A CA 1
ATOM 1412 C C . TRP A 1 197 ? 60.020 11.371 22.640 1.00 49.13 487 TRP A C 1
ATOM 1413 O O . TRP A 1 197 ? 59.164 10.783 21.982 1.00 48.65 487 TRP A O 1
ATOM 1424 N N . ILE A 1 198 ? 59.823 11.751 23.898 1.00 50.78 488 ILE A N 1
ATOM 1425 C CA . ILE A 1 198 ? 58.556 11.493 24.571 1.00 52.70 488 ILE A CA 1
ATOM 1426 C C . ILE A 1 198 ? 57.393 12.136 23.816 1.00 55.46 488 ILE A C 1
ATOM 1427 O O . ILE A 1 198 ? 56.458 11.449 23.404 1.00 56.73 488 ILE A O 1
ATOM 1432 N N . GLY A 1 199 ? 57.458 13.452 23.637 1.00 54.04 489 GLY A N 1
ATOM 1433 C CA . GLY A 1 199 ? 56.388 14.186 22.985 1.00 57.55 489 GLY A CA 1
ATOM 1434 C C . GLY A 1 199 ? 56.070 13.670 21.594 1.00 62.98 489 GLY A C 1
ATOM 1435 O O . GLY A 1 199 ? 54.904 13.520 21.224 1.00 61.69 489 GLY A O 1
ATOM 1436 N N . ARG A 1 200 ? 57.111 13.399 20.817 1.00 69.59 490 ARG A N 1
ATOM 1437 C CA . ARG A 1 200 ? 56.939 12.916 19.456 1.00 77.22 490 ARG A CA 1
ATOM 1438 C C . ARG A 1 200 ? 56.374 11.498 19.445 1.00 80.26 490 ARG A C 1
ATOM 1439 O O . ARG A 1 200 ? 55.367 11.222 18.794 1.00 82.11 490 ARG A O 1
ATOM 1447 N N . THR A 1 201 ? 57.029 10.604 20.175 1.00 82.51 491 THR A N 1
ATOM 1448 C CA . THR A 1 201 ? 56.633 9.201 20.230 1.00 83.24 491 THR A CA 1
ATOM 1449 C C . THR A 1 201 ? 55.245 9.008 20.841 1.00 79.83 491 THR A C 1
ATOM 1450 O O . THR A 1 201 ? 54.518 8.091 20.461 1.00 84.85 491 THR A O 1
ATOM 1454 N N . LYS A 1 202 ? 54.880 9.872 21.784 1.00 68.21 492 LYS A N 1
ATOM 1455 C CA . LYS A 1 202 ? 53.601 9.750 22.478 1.00 63.27 492 LYS A CA 1
ATOM 1456 C C . LYS A 1 202 ? 52.541 10.708 21.933 1.00 67.75 492 LYS A C 1
ATOM 1457 O O . LYS A 1 202 ? 51.387 10.669 22.360 1.00 65.35 492 LYS A O 1
ATOM 1463 N N . GLN A 1 203 ? 52.932 11.567 20.996 1.00 75.37 493 GLN A N 1
ATOM 1464 C CA . GLN A 1 203 ? 52.017 12.564 20.445 1.00 83.00 493 GLN A CA 1
ATOM 1465 C C . GLN A 1 203 ? 51.440 13.422 21.570 1.00 82.63 493 GLN A C 1
ATOM 1466 O O . GLN A 1 203 ? 50.223 13.536 21.714 1.00 85.09 493 GLN A O 1
ATOM 1472 N N . LYS A 1 204 ? 52.323 14.025 22.361 1.00 78.77 494 LYS A N 1
ATOM 1473 C CA . LYS A 1 204 ? 51.913 14.779 23.542 1.00 76.78 494 LYS A CA 1
ATOM 1474 C C . LYS A 1 204 ? 52.682 16.090 23.675 1.00 72.96 494 LYS A C 1
ATOM 1475 O O . LYS A 1 204 ? 53.910 16.113 23.576 1.00 72.69 494 LYS A O 1
ATOM 1481 N N . ASN A 1 205 ? 51.953 17.179 23.902 1.00 69.76 495 ASN A N 1
ATOM 1482 C CA . ASN A 1 205 ? 52.572 18.469 24.178 1.00 65.94 495 ASN A CA 1
ATOM 1483 C C . ASN A 1 205 ? 53.282 18.447 25.523 1.00 61.30 495 ASN A C 1
ATOM 1484 O O . ASN A 1 205 ? 52.642 18.342 26.569 1.00 61.49 495 ASN A O 1
ATOM 1489 N N . ILE A 1 206 ? 54.607 18.541 25.496 1.00 58.60 496 ILE A N 1
ATOM 1490 C CA . ILE A 1 206 ? 55.381 18.534 26.727 1.00 55.84 496 ILE A CA 1
ATOM 1491 C C . ILE A 1 206 ? 56.299 19.753 26.791 1.00 56.43 496 ILE A C 1
ATOM 1492 O O . ILE A 1 206 ? 57.026 20.061 25.838 1.00 56.10 496 ILE A O 1
ATOM 1497 N N . TYR A 1 207 ? 56.239 20.459 27.914 1.00 58.56 497 TYR A N 1
ATOM 1498 C CA . TYR A 1 207 ? 57.036 21.663 28.093 1.00 61.19 497 TYR A CA 1
ATOM 1499 C C . TYR A 1 207 ? 58.243 21.400 28.986 1.00 59.41 497 TYR A C 1
ATOM 1500 O O . TYR A 1 207 ? 58.115 20.867 30.090 1.00 58.15 497 TYR A O 1
ATOM 1509 N N . VAL A 1 208 ? 59.418 21.769 28.484 1.00 59.06 498 VAL A N 1
ATOM 1510 C CA . VAL A 1 208 ? 60.668 21.551 29.199 1.00 57.58 498 VAL A CA 1
ATOM 1511 C C . VAL A 1 208 ? 60.973 22.761 30.074 1.00 57.86 498 VAL A C 1
ATOM 1512 O O . VAL A 1 208 ? 61.199 23.864 29.570 1.00 60.82 498 VAL A O 1
ATOM 1516 N N . ILE A 1 209 ? 60.975 22.546 31.385 1.00 54.52 499 ILE A N 1
ATOM 1517 C CA . ILE A 1 209 ? 61.148 23.633 32.338 1.00 54.82 499 ILE A CA 1
ATOM 1518 C C . ILE A 1 209 ? 62.378 23.409 33.208 1.00 55.02 499 ILE A C 1
ATOM 1519 O O . ILE A 1 209 ? 62.622 22.301 33.684 1.00 53.37 499 ILE A O 1
ATOM 1524 N N . SER A 1 210 ? 63.151 24.469 33.416 1.00 57.98 500 SER A N 1
ATOM 1525 C CA . SER A 1 210 ? 64.344 24.384 34.247 1.00 59.26 500 SER A CA 1
ATOM 1526 C C . SER A 1 210 ? 64.511 25.640 35.101 1.00 60.49 500 SER A C 1
ATOM 1527 O O . SER A 1 210 ? 63.597 26.458 35.208 1.00 63.30 500 SER A O 1
ATOM 1530 N N . THR A 1 211 ? 65.682 25.780 35.713 1.00 57.14 501 THR A N 1
ATOM 1531 C CA . THR A 1 211 ? 65.968 26.920 36.574 1.00 58.40 501 THR A CA 1
ATOM 1532 C C . THR A 1 211 ? 67.376 27.446 36.312 1.00 61.42 501 THR A C 1
ATOM 1533 O O . THR A 1 211 ? 68.243 26.707 35.851 1.00 57.68 501 THR A O 1
ATOM 1537 N N . PRO A 1 212 ? 67.605 28.734 36.601 1.00 69.97 502 PRO A N 1
ATOM 1538 C CA . PRO A 1 212 ? 68.917 29.339 36.344 1.00 74.52 502 PRO A CA 1
ATOM 1539 C C . PRO A 1 212 ? 70.001 28.871 37.313 1.00 76.23 502 PRO A C 1
ATOM 1540 O O . PRO A 1 212 ? 71.161 28.760 36.918 1.00 76.31 502 PRO A O 1
ATOM 1544 N N . LYS A 1 213 ? 69.632 28.597 38.560 1.00 77.93 503 LYS A N 1
ATOM 1545 C CA . LYS A 1 213 ? 70.620 28.255 39.577 1.00 78.50 503 LYS A CA 1
ATOM 1546 C C . LYS A 1 213 ? 69.964 27.716 40.843 1.00 77.26 503 LYS A C 1
ATOM 1547 O O . LYS A 1 213 ? 68.739 27.675 40.953 1.00 78.58 503 LYS A O 1
ATOM 1553 N N . ARG A 1 214 ? 70.792 27.302 41.797 1.00 76.16 504 ARG A N 1
ATOM 1554 C CA . ARG A 1 214 ? 70.307 26.830 43.089 1.00 72.43 504 ARG A CA 1
ATOM 1555 C C . ARG A 1 214 ? 69.837 27.996 43.949 1.00 73.36 504 ARG A C 1
ATOM 1556 O O . ARG A 1 214 ? 70.612 28.908 44.233 1.00 72.68 504 ARG A O 1
ATOM 1564 N N . PRO A 1 215 ? 68.561 27.975 44.361 1.00 76.05 505 PRO A N 1
ATOM 1565 C CA . PRO A 1 215 ? 68.025 28.964 45.303 1.00 76.59 505 PRO A CA 1
ATOM 1566 C C . PRO A 1 215 ? 68.881 29.103 46.560 1.00 71.20 505 PRO A C 1
ATOM 1567 O O . PRO A 1 215 ? 69.167 30.222 46.986 1.00 75.08 505 PRO A O 1
ATOM 1571 N N . VAL A 1 216 ? 69.271 27.978 47.151 1.00 62.21 506 VAL A N 1
ATOM 1572 C CA . VAL A 1 216 ? 70.213 27.986 48.262 1.00 55.75 506 VAL A CA 1
ATOM 1573 C C . VAL A 1 216 ? 71.600 27.688 47.703 1.00 53.62 506 VAL A C 1
ATOM 1574 O O . VAL A 1 216 ? 71.932 26.531 47.449 1.00 51.51 506 VAL A O 1
ATOM 1578 N N . PRO A 1 217 ? 72.415 28.735 47.500 1.00 56.72 507 PRO A N 1
ATOM 1579 C CA . PRO A 1 217 ? 73.703 28.562 46.818 1.00 56.57 507 PRO A CA 1
ATOM 1580 C C . PRO A 1 217 ? 74.718 27.772 47.640 1.00 53.73 507 PRO A C 1
ATOM 1581 O O . PRO A 1 217 ? 74.717 27.848 48.870 1.00 53.02 507 PRO A O 1
ATOM 1585 N N . LEU A 1 218 ? 75.571 27.017 46.954 1.00 52.30 508 LEU A N 1
ATOM 1586 C CA . LEU A 1 218 ? 76.605 26.228 47.610 1.00 49.37 508 LEU A CA 1
ATOM 1587 C C . LEU A 1 218 ? 77.898 27.017 47.723 1.00 49.63 508 LEU A C 1
ATOM 1588 O O . LEU A 1 218 ? 78.202 27.853 46.871 1.00 50.73 508 LEU A O 1
ATOM 1593 N N . GLU A 1 219 ? 78.657 26.745 48.778 1.00 47.86 509 GLU A N 1
ATOM 1594 C CA . GLU A 1 219 ? 80.038 27.200 48.853 1.00 48.10 509 GLU A CA 1
ATOM 1595 C C . GLU A 1 219 ? 80.945 25.986 49.018 1.00 45.48 509 GLU A C 1
ATOM 1596 O O . GLU A 1 219 ? 80.720 25.152 49.899 1.00 44.86 509 GLU A O 1
ATOM 1602 N N . ILE A 1 220 ? 81.962 25.882 48.168 1.00 44.11 510 ILE A N 1
ATOM 1603 C CA . ILE A 1 220 ? 82.885 24.756 48.241 1.00 41.24 510 ILE A CA 1
ATOM 1604 C C . ILE A 1 220 ? 84.186 25.171 48.917 1.00 40.86 510 ILE A C 1
ATOM 1605 O O . ILE A 1 220 ? 84.889 26.078 48.451 1.00 42.52 510 ILE A O 1
ATOM 1610 N N . ASN A 1 221 ? 84.493 24.480 50.010 1.00 39.47 511 ASN A N 1
ATOM 1611 C CA . ASN A 1 221 ? 85.657 24.767 50.834 1.00 39.43 511 ASN A CA 1
ATOM 1612 C C . ASN A 1 221 ? 86.580 23.562 50.910 1.00 37.38 511 ASN A C 1
ATOM 1613 O O . ASN A 1 221 ? 86.171 22.433 50.632 1.00 37.95 511 ASN A O 1
ATOM 1618 N N . ILE A 1 222 ? 87.823 23.805 51.308 1.00 34.89 512 ILE A N 1
ATOM 1619 C CA . ILE A 1 222 ? 88.752 22.727 51.610 1.00 33.35 512 ILE A CA 1
ATOM 1620 C C . ILE A 1 222 ? 89.182 22.820 53.065 1.00 34.42 512 ILE A C 1
ATOM 1621 O O . ILE A 1 222 ? 89.519 23.905 53.547 1.00 34.05 512 ILE A O 1
ATOM 1626 N N . TRP A 1 223 ? 89.166 21.687 53.763 1.00 36.84 513 TRP A N 1
ATOM 1627 C CA . TRP A 1 223 ? 89.643 21.646 55.143 1.00 38.55 513 TRP A CA 1
ATOM 1628 C C . TRP A 1 223 ? 91.095 21.185 55.137 1.00 39.91 513 TRP A C 1
ATOM 1629 O O . TRP A 1 223 ? 91.404 20.075 54.701 1.00 41.24 513 TRP A O 1
ATOM 1640 N N . ALA A 1 224 ? 91.985 22.055 55.598 1.00 38.35 514 ALA A N 1
ATOM 1641 C CA . ALA A 1 224 ? 93.412 21.762 55.592 1.00 40.48 514 ALA A CA 1
ATOM 1642 C C . ALA A 1 224 ? 94.090 22.384 56.802 1.00 44.01 514 ALA A C 1
ATOM 1643 O O . ALA A 1 224 ? 93.951 23.580 57.054 1.00 42.06 514 ALA A O 1
ATOM 1645 N N . LYS A 1 225 ? 94.823 21.563 57.548 1.00 50.01 515 LYS A N 1
ATOM 1646 C CA . LYS A 1 225 ? 95.545 22.026 58.728 1.00 56.00 515 LYS A CA 1
ATOM 1647 C C . LYS A 1 225 ? 94.652 22.869 59.635 1.00 59.38 515 LYS A C 1
ATOM 1648 O O . LYS A 1 225 ? 95.004 23.991 60.001 1.00 58.34 515 LYS A O 1
ATOM 1650 N N . LYS A 1 226 ? 93.493 22.321 59.983 1.00 63.42 516 LYS A N 1
ATOM 1651 C CA . LYS A 1 226 ? 92.603 22.944 60.958 1.00 66.44 516 LYS A CA 1
ATOM 1652 C C . LYS A 1 226 ? 92.081 24.302 60.500 1.00 64.76 516 LYS A C 1
ATOM 1653 O O . LYS A 1 226 ? 91.792 25.172 61.322 1.00 67.40 516 LYS A O 1
ATOM 1659 N N . GLU A 1 227 ? 91.951 24.478 59.191 1.00 59.45 517 GLU A N 1
ATOM 1660 C CA . GLU A 1 227 ? 91.470 25.738 58.640 1.00 54.45 517 GLU A CA 1
ATOM 1661 C C . GLU A 1 227 ? 90.499 25.472 57.498 1.00 48.18 517 GLU A C 1
ATOM 1662 O O . GLU A 1 227 ? 90.736 24.594 56.671 1.00 49.72 517 GLU A O 1
ATOM 1668 N N . LEU A 1 228 ? 89.400 26.222 57.462 1.00 42.63 518 LEU A N 1
ATOM 1669 C CA . LEU A 1 228 ? 88.424 26.089 56.384 1.00 37.73 518 LEU A CA 1
ATOM 1670 C C . LEU A 1 228 ? 88.679 27.147 55.314 1.00 36.93 518 LEU A C 1
ATOM 1671 O O . LEU A 1 228 ? 88.629 28.343 55.592 1.00 36.32 518 LEU A O 1
ATOM 1676 N N . ILE A 1 229 ? 88.944 26.695 54.090 1.00 36.77 519 ILE A N 1
ATOM 1677 C CA . ILE A 1 229 ? 89.340 27.587 53.004 1.00 36.64 519 ILE A CA 1
ATOM 1678 C C . ILE A 1 229 ? 88.365 27.532 51.832 1.00 36.10 519 ILE A C 1
ATOM 1679 O O . ILE A 1 229 ? 88.232 26.495 51.182 1.00 36.22 519 ILE A O 1
ATOM 1684 N N . PRO A 1 230 ? 87.688 28.654 51.546 1.00 35.79 520 PRO A N 1
ATOM 1685 C CA . PRO A 1 230 ? 86.792 28.682 50.384 1.00 36.19 520 PRO A CA 1
ATOM 1686 C C . PRO A 1 230 ? 87.568 28.541 49.075 1.00 38.16 520 PRO A C 1
ATOM 1687 O O . PRO A 1 230 ? 88.607 29.181 48.910 1.00 38.21 520 PRO A O 1
ATOM 1691 N N . VAL A 1 231 ? 87.073 27.712 48.162 1.00 40.52 521 VAL A N 1
ATOM 1692 C CA . VAL A 1 231 ? 87.718 27.546 46.864 1.00 43.48 521 VAL A CA 1
ATOM 1693 C C . VAL A 1 231 ? 86.728 27.689 45.711 1.00 44.23 521 VAL A C 1
ATOM 1694 O O . VAL A 1 231 ? 87.131 27.961 44.578 1.00 45.90 521 VAL A O 1
ATOM 1698 N N . ILE A 1 232 ? 85.440 27.499 45.986 1.00 42.57 522 ILE A N 1
ATOM 1699 C CA . ILE A 1 232 ? 84.423 27.878 45.006 1.00 43.79 522 ILE A CA 1
ATOM 1700 C C . ILE A 1 232 ? 83.291 28.652 45.675 1.00 43.93 522 ILE A C 1
ATOM 1701 O O . ILE A 1 232 ? 82.607 28.133 46.563 1.00 42.76 522 ILE A O 1
ATOM 1706 N N . ASN A 1 233 ? 83.108 29.897 45.241 1.00 43.90 523 ASN A N 1
ATOM 1707 C CA . ASN A 1 233 ? 82.144 30.800 45.864 1.00 44.59 523 ASN A CA 1
ATOM 1708 C C . ASN A 1 233 ? 80.727 30.568 45.356 1.00 47.39 523 ASN A C 1
ATOM 1709 O O . ASN A 1 233 ? 80.490 29.677 44.543 1.00 44.90 523 ASN A O 1
ATOM 1714 N N . GLN A 1 234 ? 79.788 31.371 45.846 1.00 54.79 524 GLN A N 1
ATOM 1715 C CA . GLN A 1 234 ? 78.379 31.210 45.504 1.00 60.59 524 GLN A CA 1
ATOM 1716 C C . GLN A 1 234 ? 78.111 31.398 44.012 1.00 63.72 524 GLN A C 1
ATOM 1717 O O . GLN A 1 234 ? 77.153 30.844 43.475 1.00 63.99 524 GLN A O 1
ATOM 1723 N N . ASN A 1 235 ? 78.952 32.183 43.345 1.00 64.60 525 ASN A N 1
ATOM 1724 C CA . ASN A 1 235 ? 78.790 32.418 41.914 1.00 66.84 525 ASN A CA 1
ATOM 1725 C C . ASN A 1 235 ? 79.556 31.399 41.076 1.00 64.15 525 ASN A C 1
ATOM 1726 O O . ASN A 1 235 ? 79.783 31.605 39.884 1.00 68.11 525 ASN A O 1
ATOM 1731 N N . SER A 1 236 ? 79.950 30.299 41.711 1.00 56.43 526 SER A N 1
ATOM 1732 C CA . SER A 1 236 ? 80.615 29.200 41.020 1.00 53.20 526 SER A CA 1
ATOM 1733 C C . SER A 1 236 ? 81.958 29.621 40.433 1.00 53.32 526 SER A C 1
ATOM 1734 O O . SER A 1 236 ? 82.395 29.087 39.416 1.00 54.31 526 SER A O 1
ATOM 1737 N N . GLU A 1 237 ? 82.613 30.576 41.081 1.00 54.24 527 GLU A N 1
ATOM 1738 C CA . GLU A 1 237 ? 83.929 31.020 40.643 1.00 55.78 527 GLU A CA 1
ATOM 1739 C C . GLU A 1 237 ? 85.012 30.290 41.429 1.00 52.64 527 GLU A C 1
ATOM 1740 O O . GLU A 1 237 ? 84.991 30.268 42.659 1.00 50.75 527 GLU A O 1
ATOM 1746 N N . PHE A 1 238 ? 85.955 29.689 40.712 1.00 51.74 528 PHE A N 1
ATOM 1747 C CA . PHE A 1 238 ? 87.066 29.000 41.349 1.00 48.39 528 PHE A CA 1
ATOM 1748 C C . PHE A 1 238 ? 88.082 30.007 41.873 1.00 47.55 528 PHE A C 1
ATOM 1749 O O . PHE A 1 238 ? 88.511 30.901 41.145 1.00 50.27 528 PHE A O 1
ATOM 1757 N N . LEU A 1 239 ? 88.463 29.856 43.137 1.00 44.56 529 LEU A N 1
ATOM 1758 C CA . LEU A 1 239 ? 89.378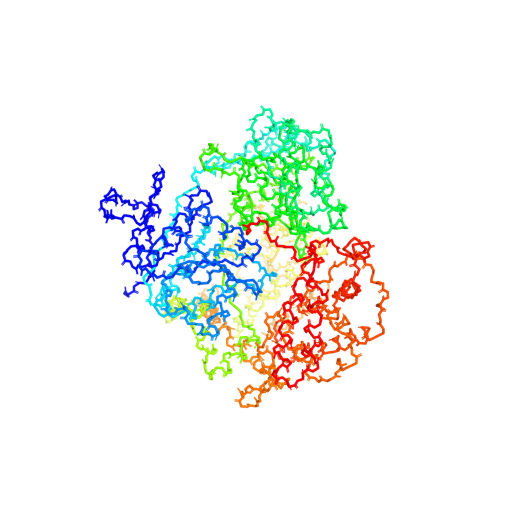 30.792 43.786 1.00 43.20 529 LEU A CA 1
ATOM 1759 C C . LEU A 1 239 ? 90.798 30.229 43.818 1.00 43.26 529 LEU A C 1
ATOM 1760 O O . LEU A 1 239 ? 91.162 29.477 44.725 1.00 42.26 529 LEU A O 1
ATOM 1765 N N . GLU A 1 240 ? 91.592 30.611 42.822 1.00 44.51 530 GLU A N 1
ATOM 1766 C CA . GLU A 1 240 ? 92.925 30.051 42.613 1.00 46.21 530 GLU A CA 1
ATOM 1767 C C . GLU A 1 240 ? 93.863 30.279 43.797 1.00 44.39 530 GLU A C 1
ATOM 1768 O O . GLU A 1 240 ? 94.507 29.344 44.286 1.00 45.13 530 GLU A O 1
ATOM 1774 N N . ALA A 1 241 ? 93.949 31.527 44.245 1.00 42.82 531 ALA A N 1
ATOM 1775 C CA . ALA A 1 241 ? 94.850 31.879 45.333 1.00 42.71 531 ALA A CA 1
ATOM 1776 C C . ALA A 1 241 ? 94.579 31.017 46.567 1.00 40.64 531 ALA A C 1
ATOM 1777 O O . ALA A 1 241 ? 95.507 30.484 47.171 1.00 40.92 531 ALA A O 1
ATOM 1779 N N . ASN A 1 242 ? 93.309 30.876 46.931 1.00 39.57 532 ASN A N 1
ATOM 1780 C CA . ASN A 1 242 ? 92.936 30.097 48.110 1.00 40.31 532 ASN A CA 1
ATOM 1781 C C . ASN A 1 242 ? 93.343 28.627 47.986 1.00 41.01 532 ASN A C 1
ATOM 1782 O O . ASN A 1 242 ? 93.897 28.040 48.922 1.00 40.34 532 ASN A O 1
ATOM 1787 N N . PHE A 1 243 ? 93.073 28.039 46.826 1.00 42.22 533 PHE A N 1
ATOM 1788 C CA . PHE A 1 243 ? 93.436 26.651 46.574 1.00 42.75 533 PHE A CA 1
ATOM 1789 C C . PHE A 1 243 ? 94.946 26.489 46.709 1.00 44.46 533 PHE A C 1
ATOM 1790 O O . PHE A 1 243 ? 95.443 25.570 47.390 1.00 44.38 533 PHE A O 1
ATOM 1798 N N . ARG A 1 244 ? 95.677 27.395 46.067 1.00 45.37 534 ARG A N 1
ATOM 1799 C CA . ARG A 1 244 ? 97.124 27.395 46.191 1.00 49.27 534 ARG A CA 1
ATOM 1800 C C . ARG A 1 244 ? 97.501 27.530 47.661 1.00 50.70 534 ARG A C 1
ATOM 1801 O O . ARG A 1 244 ? 98.443 26.890 48.127 1.00 50.08 534 ARG A O 1
ATOM 1809 N N . LYS A 1 245 ? 96.757 28.357 48.391 1.00 53.98 535 LYS A N 1
ATOM 1810 C CA . LYS A 1 245 ? 97.005 28.528 49.816 1.00 57.00 535 LYS A CA 1
ATOM 1811 C C . LYS A 1 245 ? 96.888 27.194 50.538 1.00 56.38 535 LYS A C 1
ATOM 1812 O O . LYS A 1 245 ? 97.771 26.830 51.304 1.00 58.12 535 LYS A O 1
ATOM 1818 N N . HIS A 1 246 ? 95.796 26.471 50.308 1.00 52.55 536 HIS A N 1
ATOM 1819 C CA . HIS A 1 246 ? 95.645 25.148 50.908 1.00 50.97 536 HIS A CA 1
ATOM 1820 C C . HIS A 1 246 ? 96.882 24.300 50.598 1.00 53.11 536 HIS A C 1
ATOM 1821 O O . HIS A 1 246 ? 97.522 23.732 51.512 1.00 54.44 536 HIS A O 1
ATOM 1828 N N . LYS A 1 247 ? 97.234 24.237 49.314 1.00 53.51 537 LYS A N 1
ATOM 1829 C CA . LYS A 1 247 ? 98.429 23.505 48.909 1.00 55.87 537 LYS A CA 1
ATOM 1830 C C . LYS A 1 247 ? 99.628 23.920 49.758 1.00 59.71 537 LYS A C 1
ATOM 1831 O O . LYS A 1 247 ? 100.327 23.075 50.315 1.00 59.29 537 LYS A O 1
ATOM 1837 N N . GLU A 1 248 ? 99.855 25.227 49.858 1.00 64.66 538 GLU A N 1
ATOM 1838 C CA . GLU A 1 248 ? 101.012 25.763 50.573 1.00 69.68 538 GLU A CA 1
ATOM 1839 C C . GLU A 1 248 ? 100.985 25.417 52.061 1.00 69.33 538 GLU A C 1
ATOM 1840 O O . GLU A 1 248 ? 101.998 25.016 52.630 1.00 71.77 538 GLU A O 1
ATOM 1846 N N . ILE A 1 249 ? 99.825 25.581 52.687 1.00 66.15 539 ILE A N 1
ATOM 1847 C CA . ILE A 1 249 ? 99.649 25.201 54.079 1.00 64.69 539 ILE A CA 1
ATOM 1848 C C . ILE A 1 249 ? 100.122 23.774 54.268 1.00 64.50 539 ILE A C 1
ATOM 1849 O O . ILE A 1 249 ? 100.993 23.509 55.101 1.00 66.67 539 ILE A O 1
ATOM 1854 N N . LEU A 1 250 ? 99.555 22.853 53.493 1.00 61.51 540 LEU A N 1
ATOM 1855 C CA . LEU A 1 250 ? 99.917 21.446 53.656 1.00 60.89 540 LEU A CA 1
ATOM 1856 C C . LEU A 1 250 ? 101.405 21.186 53.400 1.00 65.80 540 LEU A C 1
ATOM 1857 O O . LEU A 1 250 ? 102.109 20.698 54.282 1.00 66.46 540 LEU A O 1
ATOM 1862 N N . ASN A 1 251 ? 101.885 21.511 52.203 1.00 69.61 541 ASN A N 1
ATOM 1863 C CA . ASN A 1 251 ? 103.294 21.314 51.872 1.00 75.62 541 ASN A CA 1
ATOM 1864 C C . ASN A 1 251 ? 104.225 21.846 52.958 1.00 78.00 541 ASN A C 1
ATOM 1865 O O . ASN A 1 251 ? 103.936 22.854 53.602 1.00 76.75 541 ASN A O 1
ATOM 1870 N N . ASP A 1 317 ? 98.066 9.480 54.968 1.00 110.05 607 ASP A N 1
ATOM 1871 C CA . ASP A 1 317 ? 97.352 10.626 54.418 1.00 104.32 607 ASP A CA 1
ATOM 1872 C C . ASP A 1 317 ? 95.854 10.345 54.326 1.00 92.04 607 ASP A C 1
ATOM 1873 O O . ASP A 1 317 ? 95.286 10.255 53.237 1.00 98.37 607 ASP A O 1
ATOM 1878 N N . GLY A 1 318 ? 95.225 10.200 55.486 1.00 72.43 608 GLY A N 1
ATOM 1879 C CA . GLY A 1 318 ? 93.788 10.026 55.579 1.00 57.86 608 GLY A CA 1
ATOM 1880 C C . GLY A 1 318 ? 93.350 10.480 56.955 1.00 52.81 608 GLY A C 1
ATOM 1881 O O . GLY A 1 318 ? 94.169 10.985 57.723 1.00 52.20 608 GLY A O 1
ATOM 1882 N N . PRO A 1 319 ? 92.063 10.303 57.284 1.00 52.56 609 PRO A N 1
ATOM 1883 C CA . PRO A 1 319 ? 91.617 10.700 58.622 1.00 52.35 609 PRO A CA 1
ATOM 1884 C C . PRO A 1 319 ? 92.411 9.997 59.713 1.00 54.61 609 PRO A C 1
ATOM 1885 O O . PRO A 1 319 ? 92.674 8.801 59.598 1.00 56.20 609 PRO A O 1
ATOM 1889 N N . SER A 1 320 ? 92.801 10.734 60.747 1.00 55.01 610 SER A N 1
ATOM 1890 C CA . SER A 1 320 ? 93.374 10.126 61.941 1.00 56.59 610 SER A CA 1
ATOM 1891 C C . SER A 1 320 ? 92.359 10.241 63.074 1.00 54.19 610 SER A C 1
ATOM 1892 O O . SER A 1 320 ? 91.219 10.646 62.849 1.00 53.20 610 SER A O 1
ATOM 1895 N N . LYS A 1 321 ? 92.770 9.889 64.287 1.00 53.07 611 LYS A N 1
ATOM 1896 C CA . LYS A 1 321 ? 91.855 9.881 65.425 1.00 50.69 611 LYS A CA 1
ATOM 1897 C C . LYS A 1 321 ? 91.373 11.286 65.778 1.00 50.93 611 LYS A C 1
ATOM 1898 O O . LYS A 1 321 ? 90.270 11.457 66.296 1.00 48.10 611 LYS A O 1
ATOM 1900 N N . LYS A 1 322 ? 92.194 12.290 65.490 1.00 56.45 612 LYS A N 1
ATOM 1901 C CA . LYS A 1 322 ? 91.864 13.666 65.848 1.00 57.97 612 LYS A CA 1
ATOM 1902 C C . LYS A 1 322 ? 91.096 14.399 64.749 1.00 54.81 612 LYS A C 1
ATOM 1903 O O . LYS A 1 322 ? 90.507 15.450 64.997 1.00 55.33 612 LYS A O 1
ATOM 1909 N N . THR A 1 323 ? 91.096 13.841 63.542 1.00 49.77 613 THR A N 1
ATOM 1910 C CA . THR A 1 323 ? 90.490 14.506 62.391 1.00 45.53 613 THR A CA 1
ATOM 1911 C C . THR A 1 323 ? 89.062 14.976 62.658 1.00 41.74 613 THR A C 1
ATOM 1912 O O . THR A 1 323 ? 88.765 16.169 62.580 1.00 42.59 613 THR A O 1
ATOM 1916 N N . TRP A 1 324 ? 88.178 14.037 62.968 1.00 37.60 614 TRP A N 1
ATOM 1917 C CA . TRP A 1 324 ? 86.754 14.343 63.044 1.00 35.29 614 TRP A CA 1
ATOM 1918 C C . TRP A 1 324 ? 86.374 15.183 64.263 1.00 35.98 614 TRP A C 1
ATOM 1919 O O . TRP A 1 324 ? 85.609 16.140 64.135 1.00 35.49 614 TRP A O 1
ATOM 1930 N N . PRO A 1 325 ? 86.906 14.839 65.445 1.00 37.41 615 PRO A N 1
ATOM 1931 C CA . PRO A 1 325 ? 86.642 15.692 66.608 1.00 38.74 615 PRO A CA 1
ATOM 1932 C C . PRO A 1 325 ? 86.986 17.150 66.326 1.00 40.00 615 PRO A C 1
ATOM 1933 O O . PRO A 1 325 ? 86.236 18.044 66.713 1.00 40.26 615 PRO A O 1
ATOM 1937 N N . GLU A 1 326 ? 88.101 17.380 65.640 1.00 41.35 616 GLU A N 1
ATOM 1938 C CA . GLU A 1 326 ? 88.559 18.734 65.348 1.00 42.55 616 GLU A CA 1
ATOM 1939 C C . GLU A 1 326 ? 87.594 19.498 64.445 1.00 41.44 616 GLU A C 1
ATOM 1940 O O . GLU A 1 326 ? 87.183 20.611 64.772 1.00 41.32 616 GLU A O 1
ATOM 1946 N N . ILE A 1 327 ? 87.234 18.909 63.309 1.00 40.70 617 ILE A N 1
ATOM 1947 C CA . ILE A 1 327 ? 86.361 19.598 62.364 1.00 39.25 617 ILE A CA 1
ATOM 1948 C C . ILE A 1 327 ? 84.942 19.685 62.919 1.00 38.39 617 ILE A C 1
ATOM 1949 O O . ILE A 1 327 ? 84.254 20.686 62.721 1.00 37.99 617 ILE A O 1
ATOM 1954 N N . VAL A 1 328 ? 84.511 18.642 63.622 1.00 37.77 618 VAL A N 1
ATOM 1955 C CA . VAL A 1 328 ? 83.208 18.659 64.277 1.00 38.15 618 VAL A CA 1
ATOM 1956 C C . VAL A 1 328 ? 83.134 19.829 65.250 1.00 40.09 618 VAL A C 1
ATOM 1957 O O . VAL A 1 328 ? 82.178 20.607 65.235 1.00 39.42 618 VAL A O 1
ATOM 1961 N N . ASN A 1 329 ? 84.154 19.955 66.090 1.00 42.90 619 ASN A N 1
ATOM 1962 C CA . ASN A 1 329 ? 84.203 21.034 67.063 1.00 45.47 619 ASN A CA 1
ATOM 1963 C C . ASN A 1 329 ? 84.224 22.394 66.368 1.00 45.25 619 ASN A C 1
ATOM 1964 O O . ASN A 1 329 ? 83.538 23.323 66.791 1.00 47.26 619 ASN A O 1
ATOM 1969 N N . TYR A 1 330 ? 84.996 22.500 65.290 1.00 41.46 620 TYR A N 1
ATOM 1970 C CA . TYR A 1 330 ? 85.101 23.748 64.539 1.00 39.49 620 TYR A CA 1
ATOM 1971 C C . TYR A 1 330 ? 83.743 24.178 63.984 1.00 37.92 620 TYR A C 1
ATOM 1972 O O . TYR A 1 330 ? 83.353 25.339 64.107 1.00 39.41 620 TYR A O 1
ATOM 1981 N N . LEU A 1 331 ? 83.032 23.236 63.371 1.00 35.32 621 LEU A N 1
ATOM 1982 C CA . LEU A 1 331 ? 81.733 23.520 62.769 1.00 33.56 621 LEU A CA 1
ATOM 1983 C C . LEU A 1 331 ? 80.681 23.788 63.838 1.00 35.06 621 LEU A C 1
ATOM 1984 O O . LEU A 1 331 ? 79.730 24.539 63.615 1.00 36.03 621 LEU A O 1
ATOM 1989 N N . ARG A 1 332 ? 80.860 23.165 64.998 1.00 35.96 622 ARG A N 1
ATOM 1990 C CA . ARG A 1 332 ? 79.939 23.322 66.115 1.00 38.12 622 ARG A CA 1
ATOM 1991 C C . ARG A 1 332 ? 79.965 24.751 66.661 1.00 42.16 622 ARG A C 1
ATOM 1992 O O . ARG A 1 332 ? 78.916 25.356 66.872 1.00 41.19 622 ARG A O 1
ATOM 2000 N N . LYS A 1 333 ? 81.162 25.288 66.886 1.00 47.38 623 LYS A N 1
ATOM 2001 C CA . LYS A 1 333 ? 81.299 26.653 67.393 1.00 52.87 623 LYS A CA 1
ATOM 2002 C C . LYS A 1 333 ? 80.711 27.652 66.403 1.00 54.15 623 LYS A C 1
ATOM 2003 O O . LYS A 1 333 ? 80.276 28.737 66.787 1.00 56.05 623 LYS A O 1
ATOM 2009 N N . ARG A 1 334 ? 80.706 27.282 65.127 1.00 51.06 624 ARG A N 1
ATOM 2010 C CA . ARG A 1 334 ? 80.280 28.193 64.073 1.00 51.31 624 ARG A CA 1
ATOM 2011 C C . ARG A 1 334 ? 78.867 27.888 63.594 1.00 50.87 624 ARG A C 1
ATOM 2012 O O . ARG A 1 334 ? 78.358 28.532 62.677 1.00 50.27 624 ARG A O 1
ATOM 2020 N N . GLU A 1 335 ? 78.236 26.909 64.232 1.00 51.38 625 GLU A N 1
ATOM 2021 C CA . GLU A 1 335 ? 76.845 26.574 63.952 1.00 51.66 625 GLU A CA 1
ATOM 2022 C C . GLU A 1 335 ? 76.619 26.175 62.492 1.00 48.57 625 GLU A C 1
ATOM 2023 O O . GLU A 1 335 ? 75.633 26.579 61.874 1.00 49.05 625 GLU A O 1
ATOM 2029 N N . LEU A 1 336 ? 77.535 25.374 61.952 1.00 44.91 626 LEU A N 1
ATOM 2030 C CA . LEU A 1 336 ? 77.383 24.827 60.607 1.00 41.87 626 LEU A CA 1
ATOM 2031 C C . LEU A 1 336 ? 76.841 23.395 60.648 1.00 39.19 626 LEU A C 1
ATOM 2032 O O . LEU A 1 336 ? 76.987 22.639 59.685 1.00 38.47 626 LEU A O 1
ATOM 2037 N N . LEU A 1 337 ? 76.219 23.029 61.768 1.00 38.48 627 LEU A N 1
ATOM 2038 C CA . LEU A 1 337 ? 75.584 21.720 61.918 1.00 36.83 627 LEU A CA 1
ATOM 2039 C C . LEU A 1 337 ? 74.095 21.811 61.595 1.00 37.27 627 LEU A C 1
ATOM 2040 O O . LEU A 1 337 ? 73.513 22.893 61.661 1.00 39.47 627 LEU A O 1
ATOM 2045 N N . PRO A 1 338 ? 73.465 20.673 61.257 1.00 35.62 628 PRO A N 1
ATOM 2046 C CA . PRO A 1 338 ? 74.045 19.325 61.213 1.00 33.75 628 PRO A CA 1
ATOM 2047 C C . PRO A 1 338 ? 74.975 19.113 60.027 1.00 34.08 628 PRO A C 1
ATOM 2048 O O . PRO A 1 338 ? 74.929 19.868 59.058 1.00 33.93 628 PRO A O 1
ATOM 2052 N N . MET A 1 339 ? 75.810 18.083 60.109 1.00 33.96 629 MET A N 1
ATOM 2053 C CA . MET A 1 339 ? 76.742 17.772 59.037 1.00 34.47 629 MET A CA 1
ATOM 2054 C C . MET A 1 339 ? 76.590 16.327 58.573 1.00 33.60 629 MET A C 1
ATOM 2055 O O . MET A 1 339 ? 76.471 15.394 59.386 1.00 32.02 629 MET A O 1
ATOM 2060 N N . VAL A 1 340 ? 76.586 16.157 57.255 1.00 32.98 630 VAL A N 1
ATOM 2061 C CA . VAL A 1 340 ? 76.632 14.831 56.666 1.00 32.82 630 VAL A CA 1
ATOM 2062 C C . VAL A 1 340 ? 78.012 14.632 56.056 1.00 32.15 630 VAL A C 1
ATOM 2063 O O . VAL A 1 340 ? 78.447 15.412 55.212 1.00 34.00 630 VAL A O 1
ATOM 2067 N N . VAL A 1 341 ? 78.708 13.600 56.513 1.00 30.62 631 VAL A N 1
ATOM 2068 C CA . VAL A 1 341 ? 80.009 13.247 55.973 1.00 30.70 631 VAL A CA 1
ATOM 2069 C C . VAL A 1 341 ? 79.861 12.029 55.072 1.00 32.00 631 VAL A C 1
ATOM 2070 O O . VAL A 1 341 ? 79.482 10.948 55.536 1.00 31.66 631 VAL A O 1
ATOM 2074 N N . PHE A 1 342 ? 80.146 12.201 53.785 1.00 32.27 632 PHE A N 1
ATOM 2075 C CA . PHE A 1 342 ? 80.073 11.084 52.854 1.00 33.33 632 PHE A CA 1
ATOM 2076 C C . PHE A 1 342 ? 81.359 10.275 52.902 1.00 35.21 632 PHE A C 1
ATOM 2077 O O . PHE A 1 342 ? 82.453 10.799 52.686 1.00 34.19 632 PHE A O 1
ATOM 2085 N N . VAL A 1 343 ? 81.204 8.994 53.214 1.00 37.46 633 VAL A N 1
ATOM 2086 C CA . VAL A 1 343 ? 82.317 8.070 53.329 1.00 40.45 633 VAL A CA 1
ATOM 2087 C C . VAL A 1 343 ? 81.955 6.835 52.524 1.00 43.61 633 VAL A C 1
ATOM 2088 O O . VAL A 1 343 ? 80.912 6.226 52.748 1.00 42.94 633 VAL A O 1
ATOM 2092 N N . PHE A 1 344 ? 82.807 6.475 51.573 1.00 47.17 634 PHE A N 1
ATOM 2093 C CA . PHE A 1 344 ? 82.491 5.391 50.653 1.00 50.37 634 PHE A CA 1
ATOM 2094 C C . PHE A 1 344 ? 83.010 4.069 51.200 1.00 51.48 634 PHE A C 1
ATOM 2095 O O . PHE A 1 344 ? 83.782 3.363 50.552 1.00 54.67 634 PHE A O 1
ATOM 2103 N N . SER A 1 345 ? 82.565 3.757 52.413 1.00 48.08 635 SER A N 1
ATOM 2104 C CA . SER A 1 345 ? 82.937 2.531 53.100 1.00 48.46 635 SER A CA 1
ATOM 2105 C C . SER A 1 345 ? 82.152 2.440 54.407 1.00 47.71 635 SER A C 1
ATOM 2106 O O . SER A 1 345 ? 82.221 3.337 55.246 1.00 45.55 635 SER A O 1
ATOM 2109 N N . LYS A 1 346 ? 81.402 1.357 54.567 1.00 51.84 636 LYS A N 1
ATOM 2110 C CA . LYS A 1 346 ? 80.580 1.146 55.755 1.00 51.16 636 LYS A CA 1
ATOM 2111 C C . LYS A 1 346 ? 81.465 1.068 57.000 1.00 49.16 636 LYS A C 1
ATOM 2112 O O . LYS A 1 346 ? 81.231 1.750 58.014 1.00 50.27 636 LYS A O 1
ATOM 2118 N N . LYS A 1 347 ? 82.497 0.237 56.902 1.00 46.34 637 LYS A N 1
ATOM 2119 C CA . LYS A 1 347 ? 83.445 0.050 57.989 1.00 44.99 637 LYS A CA 1
ATOM 2120 C C . LYS A 1 347 ? 83.995 1.390 58.452 1.00 45.83 637 LYS A C 1
ATOM 2121 O O . LYS A 1 347 ? 84.038 1.671 59.647 1.00 42.60 637 LYS A O 1
ATOM 2123 N N . ARG A 1 348 ? 84.412 2.220 57.502 1.00 51.40 638 ARG A N 1
ATOM 2124 C CA . ARG A 1 348 ? 85.004 3.505 57.842 1.00 54.06 638 ARG A CA 1
ATOM 2125 C C . ARG A 1 348 ? 83.958 4.481 58.381 1.00 48.82 638 ARG A C 1
ATOM 2126 O O . ARG A 1 348 ? 84.269 5.312 59.230 1.00 51.62 638 ARG A O 1
ATOM 2134 N N . CYS A 1 349 ? 82.723 4.383 57.897 1.00 39.26 639 CYS A N 1
ATOM 2135 C CA . CYS A 1 349 ? 81.629 5.137 58.499 1.00 32.98 639 CYS A CA 1
ATOM 2136 C C . CYS A 1 349 ? 81.621 4.844 59.990 1.00 33.23 639 CYS A C 1
ATOM 2137 O O . CYS A 1 349 ? 81.738 5.754 60.826 1.00 29.98 639 CYS A O 1
ATOM 2140 N N . GLU A 1 350 ? 81.490 3.563 60.319 1.00 37.28 640 GLU A N 1
ATOM 2141 C CA . GLU A 1 350 ? 81.398 3.165 61.719 1.00 40.87 640 GLU A CA 1
ATOM 2142 C C . GLU A 1 350 ? 82.652 3.541 62.519 1.00 43.91 640 GLU A C 1
ATOM 2143 O O . GLU A 1 350 ? 82.559 4.025 63.650 1.00 42.75 640 GLU A O 1
ATOM 2149 N N . GLU A 1 351 ? 83.819 3.332 61.923 1.00 48.62 641 GLU A N 1
ATOM 2150 C CA . GLU A 1 351 ? 85.084 3.721 62.540 1.00 51.28 641 GLU A CA 1
ATOM 2151 C C . GLU A 1 351 ? 85.093 5.218 62.895 1.00 48.40 641 GLU A C 1
ATOM 2152 O O . GLU A 1 351 ? 85.310 5.608 64.053 1.00 50.14 641 GLU A O 1
ATOM 2158 N N . TYR A 1 352 ? 84.847 6.054 61.891 1.00 42.85 642 TYR A N 1
ATOM 2159 C CA . TYR A 1 352 ? 84.838 7.499 62.084 1.00 38.83 642 TYR A CA 1
ATOM 2160 C C . TYR A 1 352 ? 83.826 7.892 63.151 1.00 36.31 642 TYR A C 1
ATOM 2161 O O . TYR A 1 352 ? 84.124 8.710 64.023 1.00 36.59 642 TYR A O 1
ATOM 2170 N N . ALA A 1 353 ? 82.633 7.311 63.084 1.00 33.20 643 ALA A N 1
ATOM 2171 C CA . ALA A 1 353 ? 81.635 7.558 64.115 1.00 32.30 643 ALA A CA 1
ATOM 2172 C C . ALA A 1 353 ? 82.199 7.210 65.489 1.00 35.87 643 ALA A C 1
ATOM 2173 O O . ALA A 1 353 ? 82.026 7.966 66.443 1.00 35.32 643 ALA A O 1
ATOM 2175 N N . ASP A 1 354 ? 82.872 6.067 65.593 1.00 41.46 644 ASP A N 1
ATOM 2176 C CA . ASP A 1 354 ? 83.487 5.671 66.858 1.00 45.47 644 ASP A CA 1
ATOM 2177 C C . ASP A 1 354 ? 84.564 6.652 67.314 1.00 45.91 644 ASP A C 1
ATOM 2178 O O . ASP A 1 354 ? 84.756 6.850 68.515 1.00 46.97 644 ASP A O 1
ATOM 2183 N N . TRP A 1 355 ? 85.280 7.245 66.365 1.00 44.24 645 TRP A N 1
ATOM 2184 C CA . TRP A 1 355 ? 86.284 8.252 66.707 1.00 43.72 645 TRP A CA 1
ATOM 2185 C C . TRP A 1 355 ? 85.721 9.524 67.360 1.00 41.74 645 TRP A C 1
ATOM 2186 O O . TRP A 1 355 ? 86.489 10.388 67.779 1.00 42.60 645 TRP A O 1
ATOM 2197 N N . LEU A 1 356 ? 84.398 9.650 67.449 1.00 38.08 646 LEU A N 1
ATOM 2198 C CA . LEU A 1 356 ? 83.800 10.802 68.127 1.00 39.07 646 LEU A CA 1
ATOM 2199 C C . LEU A 1 356 ? 83.416 10.465 69.570 1.00 45.38 646 LEU A C 1
ATOM 2200 O O . LEU A 1 356 ? 82.439 10.994 70.101 1.00 41.49 646 LEU A O 1
ATOM 2205 N N . GLU A 1 357 ? 84.189 9.590 70.202 1.00 56.75 647 GLU A N 1
ATOM 2206 C CA . GLU A 1 357 ? 83.899 9.167 71.567 1.00 64.58 647 GLU A CA 1
ATOM 2207 C C . GLU A 1 357 ? 84.077 10.328 72.542 1.00 67.31 647 GLU A C 1
ATOM 2208 O O . GLU A 1 357 ? 85.106 11.003 72.539 1.00 69.39 647 GLU A O 1
ATOM 2214 N N . GLY A 1 358 ? 83.066 10.559 73.373 1.00 67.39 648 GLY A N 1
ATOM 2215 C CA . GLY A 1 358 ? 83.115 11.630 74.353 1.00 66.53 648 GLY A CA 1
ATOM 2216 C C . GLY A 1 358 ? 82.415 12.893 73.888 1.00 61.81 648 GLY A C 1
ATOM 2217 O O . GLY A 1 358 ? 82.304 13.861 74.640 1.00 66.24 648 GLY A O 1
ATOM 2218 N N . ILE A 1 359 ? 81.947 12.889 72.644 1.00 50.92 649 ILE A N 1
ATOM 2219 C CA . ILE A 1 359 ? 81.195 14.018 72.109 1.00 43.93 649 ILE A CA 1
ATOM 2220 C C . ILE A 1 359 ? 79.699 13.728 72.181 1.00 39.20 649 ILE A C 1
ATOM 2221 O O . ILE A 1 359 ? 79.250 12.626 71.857 1.00 38.86 649 ILE A O 1
ATOM 2226 N N . ASN A 1 360 ? 78.937 14.725 72.618 1.00 35.51 650 ASN A N 1
ATOM 2227 C CA . ASN A 1 360 ? 77.499 14.580 72.813 1.00 33.04 650 ASN A CA 1
ATOM 2228 C C . ASN A 1 360 ? 76.774 15.861 72.427 1.00 33.62 650 ASN A C 1
ATOM 2229 O O . ASN A 1 360 ? 77.226 16.951 72.762 1.00 34.71 650 ASN A O 1
ATOM 2234 N N . PHE A 1 361 ? 75.646 15.729 71.736 1.00 34.45 651 PHE A N 1
ATOM 2235 C CA . PHE A 1 361 ? 74.885 16.893 71.288 1.00 36.48 651 PHE A CA 1
ATOM 2236 C C . PHE A 1 361 ? 73.511 16.987 71.941 1.00 37.87 651 PHE A C 1
ATOM 2237 O O . PHE A 1 361 ? 72.799 17.972 71.753 1.00 40.32 651 PHE A O 1
ATOM 2245 N N . CYS A 1 362 ? 73.132 15.964 72.696 1.00 36.16 652 CYS A N 1
ATOM 2246 C CA . CYS A 1 362 ? 71.777 15.883 73.222 1.00 35.48 652 CYS A CA 1
ATOM 2247 C C . CYS A 1 362 ? 71.703 16.214 74.711 1.00 37.25 652 CYS A C 1
ATOM 2248 O O . CYS A 1 362 ? 72.503 15.725 75.511 1.00 36.86 652 CYS A O 1
ATOM 2251 N N . ASN A 1 363 ? 70.740 17.059 75.066 1.00 37.63 653 ASN A N 1
ATOM 2252 C CA . ASN A 1 363 ? 70.422 17.314 76.459 1.00 39.29 653 ASN A CA 1
ATOM 2253 C C . ASN A 1 363 ? 69.533 16.186 76.977 1.00 38.62 653 ASN A C 1
ATOM 2254 O O . ASN A 1 363 ? 69.159 15.291 76.215 1.00 37.46 653 ASN A O 1
ATOM 2259 N N . ASN A 1 364 ? 69.201 16.223 78.264 1.00 37.60 654 ASN A N 1
ATOM 2260 C CA . ASN A 1 364 ? 68.460 15.132 78.895 1.00 38.05 654 ASN A CA 1
ATOM 2261 C C . ASN A 1 364 ? 67.131 14.823 78.200 1.00 37.08 654 ASN A C 1
ATOM 2262 O O . ASN A 1 364 ? 66.829 13.662 77.878 1.00 35.17 654 ASN A O 1
ATOM 2267 N N . LYS A 1 365 ? 66.337 15.865 77.973 1.00 39.99 655 LYS A N 1
ATOM 2268 C CA . LYS A 1 365 ? 65.038 15.697 77.334 1.00 42.26 655 LYS A CA 1
ATOM 2269 C C . LYS A 1 365 ? 65.182 15.035 75.964 1.00 38.69 655 LYS A C 1
ATOM 2270 O O . LYS A 1 365 ? 64.409 14.147 75.611 1.00 37.47 655 LYS A O 1
ATOM 2276 N N . GLU A 1 366 ? 66.178 15.465 75.198 1.00 37.75 656 GLU A N 1
ATOM 2277 C CA . GLU A 1 366 ? 66.396 14.920 73.862 1.00 38.08 656 GLU A CA 1
ATOM 2278 C C . GLU A 1 366 ? 66.770 13.442 73.935 1.00 36.31 656 GLU A C 1
ATOM 2279 O O . GLU A 1 366 ? 66.241 12.623 73.181 1.00 34.89 656 GLU A O 1
ATOM 2285 N N . LYS A 1 367 ? 67.671 13.105 74.855 1.00 35.75 657 LYS A N 1
ATOM 2286 C CA . LYS A 1 367 ? 68.041 11.713 75.084 1.00 34.54 657 LYS A CA 1
ATOM 2287 C C . LYS A 1 367 ? 66.794 10.891 75.374 1.00 34.47 657 LYS A C 1
ATOM 2288 O O . LYS A 1 367 ? 66.601 9.818 74.795 1.00 33.74 657 LYS A O 1
ATOM 2294 N N . SER A 1 368 ? 65.942 11.393 76.263 1.00 36.83 658 SER A N 1
ATOM 2295 C CA . SER A 1 368 ? 64.700 10.685 76.576 1.00 37.27 658 SER A CA 1
ATOM 2296 C C . SER A 1 368 ? 63.756 10.559 75.380 1.00 35.23 658 SER A C 1
ATOM 2297 O O . SER A 1 368 ? 63.196 9.491 75.144 1.00 35.83 658 SER A O 1
ATOM 2300 N N . GLN A 1 369 ? 63.566 11.640 74.633 1.00 34.11 659 GLN A N 1
ATOM 2301 C CA . GLN A 1 369 ? 62.713 11.588 73.449 1.00 33.85 659 GLN A CA 1
ATOM 2302 C C . GLN A 1 369 ? 63.212 10.526 72.473 1.00 31.81 659 GLN A C 1
ATOM 2303 O O . GLN A 1 369 ? 62.438 9.701 71.976 1.00 30.59 659 GLN A O 1
ATOM 2309 N N . ILE A 1 370 ? 64.513 10.553 72.207 1.00 32.25 660 ILE A N 1
ATOM 2310 C CA . ILE A 1 370 ? 65.135 9.582 71.315 1.00 32.51 660 ILE A CA 1
ATOM 2311 C C . ILE A 1 370 ? 64.912 8.154 71.830 1.00 33.37 660 ILE A C 1
ATOM 2312 O O . ILE A 1 370 ? 64.434 7.277 71.094 1.00 32.98 660 ILE A O 1
ATOM 2317 N N . HIS A 1 371 ? 65.244 7.930 73.100 1.00 32.50 661 HIS A N 1
ATOM 2318 C CA . HIS A 1 371 ? 65.024 6.630 73.723 1.00 32.43 661 HIS A CA 1
ATOM 2319 C C . HIS A 1 371 ? 63.580 6.181 73.526 1.00 35.18 661 HIS A C 1
ATOM 2320 O O . HIS A 1 371 ? 63.318 5.042 73.133 1.00 34.28 661 HIS A O 1
ATOM 2327 N N . MET A 1 372 ? 62.644 7.083 73.798 1.00 39.33 662 MET A N 1
ATOM 2328 C CA . MET A 1 372 ? 61.228 6.769 73.669 1.00 42.02 662 MET A CA 1
ATOM 2329 C C . MET A 1 372 ? 60.879 6.383 72.236 1.00 40.31 662 MET A C 1
ATOM 2330 O O . MET A 1 372 ? 60.192 5.387 72.008 1.00 40.95 662 MET A O 1
ATOM 2335 N N . PHE A 1 373 ? 61.346 7.167 71.270 1.00 36.52 663 PHE A N 1
ATOM 2336 C CA . PHE A 1 373 ? 61.060 6.863 69.872 1.00 35.26 663 PHE A CA 1
ATOM 2337 C C . PHE A 1 373 ? 61.588 5.486 69.482 1.00 34.12 663 PHE A C 1
ATOM 2338 O O . PHE A 1 373 ? 60.869 4.689 68.875 1.00 32.62 663 PHE A O 1
ATOM 2346 N N . ILE A 1 374 ? 62.841 5.205 69.825 1.00 35.74 664 ILE A N 1
ATOM 2347 C CA . ILE A 1 374 ? 63.421 3.900 69.514 1.00 37.51 664 ILE A CA 1
ATOM 2348 C C . ILE A 1 374 ? 62.591 2.783 70.152 1.00 40.18 664 ILE A C 1
ATOM 2349 O O . ILE A 1 374 ? 62.147 1.841 69.469 1.00 39.56 664 ILE A O 1
ATOM 2354 N N . GLU A 1 375 ? 62.375 2.900 71.460 1.00 40.97 665 GLU A N 1
ATOM 2355 C CA . GLU A 1 375 ? 61.619 1.897 72.198 1.00 43.72 665 GLU A CA 1
ATOM 2356 C C . GLU A 1 375 ? 60.258 1.669 71.550 1.00 46.54 665 GLU A C 1
ATOM 2357 O O . GLU A 1 375 ? 59.832 0.531 71.364 1.00 45.90 665 GLU A O 1
ATOM 2363 N N . LYS A 1 376 ? 59.578 2.756 71.209 1.00 50.27 666 LYS A N 1
ATOM 2364 C CA . LYS A 1 376 ? 58.255 2.664 70.609 1.00 53.69 666 LYS A CA 1
ATOM 2365 C C . LYS A 1 376 ? 58.330 2.029 69.219 1.00 51.19 666 LYS A C 1
ATOM 2366 O O . LYS A 1 376 ? 57.452 1.256 68.835 1.00 54.29 666 LYS A O 1
ATOM 2372 N N . SER A 1 377 ? 59.380 2.358 68.470 1.00 43.72 667 SER A N 1
ATOM 2373 C CA . SER A 1 377 ? 59.532 1.857 67.106 1.00 40.05 667 SER A CA 1
ATOM 2374 C C . SER A 1 377 ? 59.859 0.368 67.039 1.00 39.08 667 SER A C 1
ATOM 2375 O O . SER A 1 377 ? 59.401 -0.323 66.125 1.00 39.50 667 SER A O 1
ATOM 2378 N N . ILE A 1 378 ? 60.670 -0.126 67.972 1.00 38.78 668 ILE A N 1
ATOM 2379 C CA . ILE A 1 378 ? 61.046 -1.542 67.934 1.00 38.89 668 ILE A CA 1
ATOM 2380 C C . ILE A 1 378 ? 60.231 -2.465 68.846 1.00 39.78 668 ILE A C 1
ATOM 2381 O O . ILE A 1 378 ? 60.569 -3.641 68.986 1.00 40.69 668 ILE A O 1
ATOM 2386 N N . THR A 1 379 ? 59.167 -1.955 69.460 1.00 39.05 669 THR A N 1
ATOM 2387 C CA . THR A 1 379 ? 58.402 -2.758 70.416 1.00 42.29 669 THR A CA 1
ATOM 2388 C C . THR A 1 379 ? 57.764 -3.978 69.747 1.00 49.20 669 THR A C 1
ATOM 2389 O O . THR A 1 379 ? 57.409 -4.951 70.413 1.00 44.71 669 THR A O 1
ATOM 2393 N N . ARG A 1 380 ? 57.625 -3.919 68.428 1.00 61.44 670 ARG A N 1
ATOM 2394 C CA . ARG A 1 380 ? 57.037 -5.011 67.660 1.00 70.07 670 ARG A CA 1
ATOM 2395 C C . ARG A 1 380 ? 57.917 -6.258 67.700 1.00 66.32 670 ARG A C 1
ATOM 2396 O O . ARG A 1 380 ? 57.430 -7.369 67.904 1.00 71.58 670 ARG A O 1
ATOM 2404 N N . LEU A 1 381 ? 59.217 -6.058 67.509 1.00 54.71 671 LEU A N 1
ATOM 2405 C CA . LEU A 1 381 ? 60.168 -7.157 67.388 1.00 46.87 671 LEU A CA 1
ATOM 2406 C C . LEU A 1 381 ? 60.233 -8.024 68.643 1.00 44.18 671 LEU A C 1
ATOM 2407 O O . LEU A 1 381 ? 59.944 -7.561 69.746 1.00 44.27 671 LEU A O 1
ATOM 2412 N N . LYS A 1 382 ? 60.616 -9.286 68.465 1.00 43.05 672 LYS A N 1
ATOM 2413 C CA . LYS A 1 382 ? 60.884 -10.169 69.591 1.00 41.96 672 LYS A CA 1
ATOM 2414 C C . LYS A 1 382 ? 62.063 -9.613 70.375 1.00 41.73 672 LYS A C 1
ATOM 2415 O O . LYS A 1 382 ? 62.829 -8.804 69.856 1.00 39.21 672 LYS A O 1
ATOM 2421 N N . LYS A 1 383 ? 62.213 -10.049 71.621 1.00 45.98 673 LYS A N 1
ATOM 2422 C CA . LYS A 1 383 ? 63.316 -9.585 72.453 1.00 47.72 673 LYS A CA 1
ATOM 2423 C C . LYS A 1 383 ? 64.658 -9.920 71.810 1.00 48.21 673 LYS A C 1
ATOM 2424 O O . LYS A 1 383 ? 65.606 -9.141 71.890 1.00 46.54 673 LYS A O 1
ATOM 2430 N N . GLU A 1 384 ? 64.729 -11.084 71.174 1.00 49.54 674 GLU A N 1
ATOM 2431 C CA . GLU A 1 384 ? 65.965 -11.550 70.556 1.00 50.75 674 GLU A CA 1
ATOM 2432 C C . GLU A 1 384 ? 66.416 -10.606 69.438 1.00 46.23 674 GLU A C 1
ATOM 2433 O O . GLU A 1 384 ? 67.607 -10.498 69.150 1.00 47.82 674 GLU A O 1
ATOM 2439 N N . ASP A 1 385 ? 65.457 -9.930 68.811 1.00 40.40 675 ASP A N 1
ATOM 2440 C CA . ASP A 1 385 ? 65.761 -8.988 67.738 1.00 36.24 675 ASP A CA 1
ATOM 2441 C C . ASP A 1 385 ? 66.022 -7.582 68.282 1.00 35.99 675 ASP A C 1
ATOM 2442 O O . ASP A 1 385 ? 66.867 -6.859 67.756 1.00 32.78 675 ASP A O 1
ATOM 2447 N N . ARG A 1 386 ? 65.299 -7.200 69.333 1.00 40.62 676 ARG A N 1
ATOM 2448 C CA . ARG A 1 386 ? 65.490 -5.893 69.957 1.00 43.55 676 ARG A CA 1
ATOM 2449 C C . ARG A 1 386 ? 66.901 -5.739 70.518 1.00 43.76 676 ARG A C 1
ATOM 2450 O O . ARG A 1 386 ? 67.425 -4.627 70.598 1.00 43.13 676 ARG A O 1
ATOM 2458 N N . ASP A 1 387 ? 67.514 -6.855 70.897 1.00 44.32 677 ASP A N 1
ATOM 2459 C CA . ASP A 1 387 ? 68.817 -6.817 71.552 1.00 44.51 677 ASP A CA 1
ATOM 2460 C C . ASP A 1 387 ? 69.984 -7.061 70.593 1.00 43.26 677 ASP A C 1
ATOM 2461 O O . ASP A 1 387 ? 71.120 -7.242 71.032 1.00 45.93 677 ASP A O 1
ATOM 2466 N N . LEU A 1 388 ? 69.717 -7.059 69.291 1.00 39.55 678 LEU A N 1
ATOM 2467 C CA . LEU A 1 388 ? 70.781 -7.240 68.308 1.00 37.26 678 LEU A CA 1
ATOM 2468 C C . LEU A 1 388 ? 71.880 -6.197 68.519 1.00 34.97 678 LEU A C 1
ATOM 2469 O O . LEU A 1 388 ? 71.591 -5.024 68.750 1.00 35.33 678 LEU A O 1
ATOM 2474 N N . PRO A 1 389 ? 73.149 -6.626 68.451 1.00 32.65 679 PRO A N 1
ATOM 2475 C CA . PRO A 1 389 ? 74.291 -5.721 68.635 1.00 31.09 679 PRO A CA 1
ATOM 2476 C C . PRO A 1 389 ? 74.199 -4.414 67.838 1.00 29.94 679 PRO A C 1
ATOM 2477 O O . PRO A 1 389 ? 74.456 -3.342 68.393 1.00 28.42 679 PRO A O 1
ATOM 2481 N N . GLN A 1 390 ? 73.845 -4.498 66.558 1.00 31.73 680 GLN A N 1
ATOM 2482 C CA . GLN A 1 390 ? 73.785 -3.309 65.707 1.00 30.34 680 GLN A CA 1
ATOM 2483 C C . GLN A 1 390 ? 72.807 -2.290 66.281 1.00 28.72 680 GLN A C 1
ATOM 2484 O O . GLN A 1 390 ? 73.062 -1.081 66.256 1.00 28.08 680 GLN A O 1
ATOM 2490 N N . ILE A 1 391 ? 71.688 -2.787 66.799 1.00 27.52 681 ILE A N 1
ATOM 2491 C CA . ILE A 1 391 ? 70.667 -1.933 67.393 1.00 27.14 681 ILE A CA 1
ATOM 2492 C C . ILE A 1 391 ? 71.197 -1.236 68.653 1.00 27.73 681 ILE A C 1
ATOM 2493 O O . ILE A 1 391 ? 71.043 -0.027 68.814 1.00 27.10 681 ILE A O 1
ATOM 2498 N N . LEU A 1 392 ? 71.836 -1.994 69.534 1.00 30.13 682 LEU A N 1
ATOM 2499 C CA . LEU A 1 392 ? 72.384 -1.428 70.762 1.00 32.80 682 LEU A CA 1
ATOM 2500 C C . LEU A 1 392 ? 73.440 -0.365 70.447 1.00 34.09 682 LEU A C 1
ATOM 2501 O O . LEU A 1 392 ? 73.422 0.742 71.005 1.00 32.26 682 LEU A O 1
ATOM 2506 N N . LYS A 1 393 ? 74.353 -0.704 69.543 1.00 37.17 683 LYS A N 1
ATOM 2507 C CA . LYS A 1 393 ? 75.401 0.225 69.133 1.00 39.29 683 LYS A CA 1
ATOM 2508 C C . LYS A 1 393 ? 74.782 1.498 68.540 1.00 36.23 683 LYS A C 1
ATOM 2509 O O . LYS A 1 393 ? 75.144 2.634 68.905 1.00 38.49 683 LYS A O 1
ATOM 2515 N N . THR A 1 394 ? 73.825 1.305 67.639 1.00 31.31 684 THR A N 1
ATOM 2516 C CA . THR A 1 394 ? 73.142 2.432 67.025 1.00 29.00 684 THR A CA 1
ATOM 2517 C C . THR A 1 394 ? 72.489 3.308 68.089 1.00 28.99 684 THR A C 1
ATOM 2518 O O . THR A 1 394 ? 72.649 4.517 68.065 1.00 27.02 684 THR A O 1
ATOM 2522 N N . ARG A 1 395 ? 71.760 2.706 69.023 1.00 32.16 685 ARG A N 1
ATOM 2523 C CA . ARG A 1 395 ? 71.153 3.478 70.106 1.00 33.86 685 ARG A CA 1
ATOM 2524 C C . ARG A 1 395 ? 72.218 4.300 70.820 1.00 33.13 685 ARG A C 1
ATOM 2525 O O . ARG A 1 395 ? 72.043 5.508 71.057 1.00 33.03 685 ARG A O 1
ATOM 2533 N N . SER A 1 396 ? 73.324 3.640 71.156 1.00 32.20 686 SER A N 1
ATOM 2534 C CA . SER A 1 396 ? 74.452 4.330 71.766 1.00 32.89 686 SER A CA 1
ATOM 2535 C C . SER A 1 396 ? 74.789 5.595 71.002 1.00 32.02 686 SER A C 1
ATOM 2536 O O . SER A 1 396 ? 74.856 6.676 71.591 1.00 31.28 686 SER A O 1
ATOM 2539 N N . LEU A 1 397 ? 75.018 5.466 69.698 1.00 31.53 687 LEU A N 1
ATOM 2540 C CA . LEU A 1 397 ? 75.325 6.651 68.899 1.00 30.30 687 LEU A CA 1
ATOM 2541 C C . LEU A 1 397 ? 74.174 7.670 68.877 1.00 28.51 687 LEU A C 1
ATOM 2542 O O . LEU A 1 397 ? 74.391 8.859 69.107 1.00 29.62 687 LEU A O 1
ATOM 2547 N N . LEU A 1 398 ? 72.955 7.205 68.620 1.00 26.21 688 LEU A N 1
ATOM 2548 C CA . LEU A 1 398 ? 71.810 8.095 68.440 1.00 27.42 688 LEU A CA 1
ATOM 2549 C C . LEU A 1 398 ? 71.558 8.979 69.659 1.00 32.38 688 LEU A C 1
ATOM 2550 O O . LEU A 1 398 ? 71.302 10.179 69.522 1.00 31.56 688 LEU A O 1
ATOM 2555 N N . GLU A 1 399 ? 71.618 8.393 70.849 1.00 36.91 689 GLU A N 1
ATOM 2556 C CA . GLU A 1 399 ? 71.345 9.161 72.059 1.00 41.55 689 GLU A CA 1
ATOM 2557 C C . GLU A 1 399 ? 72.370 10.273 72.298 1.00 40.53 689 GLU A C 1
ATOM 2558 O O . GLU A 1 399 ? 72.220 11.068 73.224 1.00 42.86 689 GLU A O 1
ATOM 2564 N N . ARG A 1 400 ? 73.399 10.333 71.456 1.00 35.26 690 ARG A N 1
ATOM 2565 C CA . ARG A 1 400 ? 74.392 11.403 71.533 1.00 31.81 690 ARG A CA 1
ATOM 2566 C C . ARG A 1 400 ? 74.342 12.307 70.298 1.00 29.87 690 ARG A C 1
ATOM 2567 O O . ARG A 1 400 ? 75.213 13.154 70.107 1.00 30.05 690 ARG A O 1
ATOM 2575 N N . GLY A 1 401 ? 73.324 12.122 69.462 1.00 28.77 691 GLY A N 1
ATOM 2576 C CA . GLY A 1 401 ? 73.135 12.958 68.288 1.00 28.79 691 GLY A CA 1
ATOM 2577 C C . GLY A 1 401 ? 74.056 12.602 67.135 1.00 28.97 691 GLY A C 1
ATOM 2578 O O . GLY A 1 401 ? 74.288 13.416 66.235 1.00 27.95 691 GLY A O 1
ATOM 2579 N N . ILE A 1 402 ? 74.585 11.384 67.156 1.00 29.03 692 ILE A N 1
ATOM 2580 C CA . ILE A 1 402 ? 75.502 10.933 66.117 1.00 29.59 692 ILE A CA 1
ATOM 2581 C C . ILE A 1 402 ? 74.938 9.712 65.416 1.00 28.81 692 ILE A C 1
ATOM 2582 O O . ILE A 1 402 ? 74.209 8.930 66.022 1.00 28.43 692 ILE A O 1
ATOM 25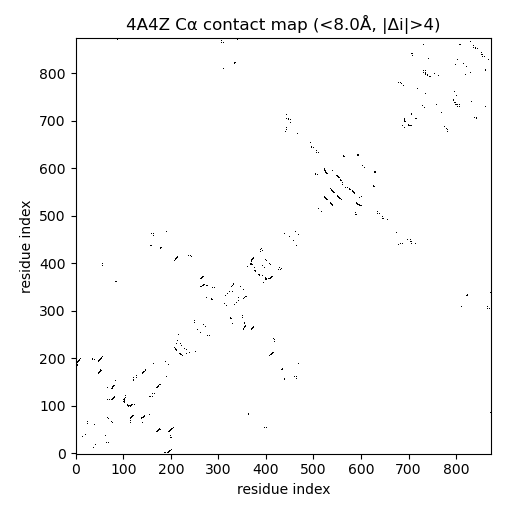87 N N . ALA A 1 403 ? 75.254 9.546 64.135 1.00 29.95 693 ALA A N 1
ATOM 2588 C CA . ALA A 1 403 ? 74.861 8.318 63.453 1.00 28.36 693 ALA A CA 1
ATOM 2589 C C . ALA A 1 403 ? 75.661 8.025 62.192 1.00 29.11 693 ALA A C 1
ATOM 2590 O O . ALA A 1 403 ? 76.375 8.885 61.667 1.00 30.02 693 ALA A O 1
ATOM 2592 N N . VAL A 1 404 ? 75.538 6.788 61.723 1.00 28.99 694 VAL A N 1
ATOM 2593 C CA . VAL A 1 404 ? 76.045 6.405 60.417 1.00 29.55 694 VAL A CA 1
ATOM 2594 C C . VAL A 1 404 ? 74.858 5.963 59.581 1.00 29.92 694 VAL A C 1
ATOM 2595 O O . VAL A 1 404 ? 73.790 5.680 60.122 1.00 29.73 694 VAL A O 1
ATOM 2599 N N . HIS A 1 405 ? 75.038 5.910 58.265 1.00 29.85 695 HIS A N 1
ATOM 2600 C CA . HIS A 1 405 ? 73.973 5.470 57.376 1.00 29.98 695 HIS A CA 1
ATOM 2601 C C . HIS A 1 405 ? 74.571 4.753 56.171 1.00 29.75 695 HIS A C 1
ATOM 2602 O O . HIS A 1 405 ? 75.288 5.360 55.374 1.00 30.23 695 HIS A O 1
ATOM 2609 N N . HIS A 1 406 ? 74.291 3.456 56.049 1.00 28.14 696 HIS A N 1
ATOM 2610 C CA . HIS A 1 406 ? 74.856 2.659 54.963 1.00 27.77 696 HIS A CA 1
ATOM 2611 C C . HIS A 1 406 ? 74.086 1.354 54.752 1.00 28.41 696 HIS A C 1
ATOM 2612 O O . HIS A 1 406 ? 73.185 1.022 55.523 1.00 29.66 696 HIS A O 1
ATOM 2619 N N . GLY A 1 407 ? 74.459 0.612 53.713 1.00 27.25 697 GLY A N 1
ATOM 2620 C CA . GLY A 1 407 ? 73.714 -0.566 53.300 1.00 27.88 697 GLY A CA 1
ATOM 2621 C C . GLY A 1 407 ? 73.884 -1.773 54.202 1.00 29.64 697 GLY A C 1
ATOM 2622 O O . GLY A 1 407 ? 73.163 -2.761 54.064 1.00 29.32 697 GLY A O 1
ATOM 2623 N N . GLY A 1 408 ? 74.833 -1.702 55.128 1.00 31.64 698 GLY A N 1
ATOM 2624 C CA . GLY A 1 408 ? 75.045 -2.784 56.071 1.00 33.06 698 GLY A CA 1
ATOM 2625 C C . GLY A 1 408 ? 74.037 -2.772 57.204 1.00 32.19 698 GLY A C 1
ATOM 2626 O O . GLY A 1 408 ? 73.945 -3.732 57.967 1.00 32.92 698 GLY A O 1
ATOM 2627 N N . LEU A 1 409 ? 73.271 -1.691 57.313 1.00 30.81 699 LEU A N 1
ATOM 2628 C CA . LEU A 1 409 ? 72.305 -1.545 58.398 1.00 29.16 699 LEU A CA 1
ATOM 2629 C C . LEU A 1 409 ? 71.008 -2.282 58.101 1.00 29.56 699 LEU A C 1
ATOM 2630 O O . LEU A 1 409 ? 70.591 -2.382 56.947 1.00 32.28 699 LEU A O 1
ATOM 2635 N N . LEU A 1 410 ? 70.371 -2.796 59.149 1.00 28.47 700 LEU A N 1
ATOM 2636 C CA . LEU A 1 410 ? 69.021 -3.331 59.033 1.00 29.28 700 LEU A CA 1
ATOM 2637 C C . LEU A 1 410 ? 68.093 -2.192 58.629 1.00 29.39 700 LEU A C 1
ATOM 2638 O O . LEU A 1 410 ? 68.247 -1.070 59.112 1.00 27.55 700 LEU A O 1
ATOM 2643 N N . PRO A 1 411 ? 67.126 -2.471 57.742 1.00 31.34 701 PRO A N 1
ATOM 2644 C CA . PRO A 1 411 ? 66.210 -1.417 57.287 1.00 31.96 701 PRO A CA 1
ATOM 2645 C C . PRO A 1 411 ? 65.587 -0.627 58.443 1.00 32.14 701 PRO A C 1
ATOM 2646 O O . PRO A 1 411 ? 65.589 0.605 58.407 1.00 30.41 701 PRO A O 1
ATOM 2650 N N . ILE A 1 412 ? 65.083 -1.318 59.461 1.00 34.49 702 ILE A N 1
ATOM 2651 C CA . ILE A 1 412 ? 64.432 -0.643 60.582 1.00 35.11 702 ILE A CA 1
ATOM 2652 C C . ILE A 1 412 ? 65.384 0.355 61.252 1.00 33.53 702 ILE A C 1
ATOM 2653 O O . ILE A 1 412 ? 64.980 1.464 61.622 1.00 34.81 702 ILE A O 1
ATOM 2658 N N . VAL A 1 413 ? 66.649 -0.031 61.383 1.00 31.06 703 VAL A N 1
ATOM 2659 C CA . VAL A 1 413 ? 67.674 0.864 61.918 1.00 30.23 703 VAL A CA 1
ATOM 2660 C C . VAL A 1 413 ? 67.859 2.090 61.015 1.00 30.52 703 VAL A C 1
ATOM 2661 O O . VAL A 1 413 ? 67.841 3.232 61.486 1.00 29.98 703 VAL A O 1
ATOM 2665 N N . LYS A 1 414 ? 68.039 1.846 59.720 1.00 33.47 704 LYS A N 1
ATOM 2666 C CA . LYS A 1 414 ? 68.117 2.921 58.738 1.00 34.37 704 LYS A CA 1
ATOM 2667 C C . LYS A 1 414 ? 66.969 3.890 58.942 1.00 33.86 704 LYS A C 1
ATOM 2668 O O . LYS A 1 414 ? 67.165 5.105 58.968 1.00 33.50 704 LYS A O 1
ATOM 2674 N N . GLU A 1 415 ? 65.766 3.339 59.068 1.00 32.80 705 GLU A N 1
ATOM 2675 C CA . GLU A 1 415 ? 64.567 4.152 59.216 1.00 33.58 705 GLU A CA 1
ATOM 2676 C C . GLU A 1 415 ? 64.608 4.978 60.501 1.00 33.62 705 GLU A C 1
ATOM 2677 O O . GLU A 1 415 ? 64.324 6.177 60.475 1.00 35.50 705 GLU A O 1
ATOM 2683 N N . LEU A 1 416 ? 64.963 4.347 61.617 1.00 31.77 706 LEU A N 1
ATOM 2684 C CA . LEU A 1 416 ? 65.163 5.089 62.860 1.00 31.36 706 LEU A CA 1
ATOM 2685 C C . LEU A 1 416 ? 66.085 6.281 62.627 1.00 29.88 706 LEU A C 1
ATOM 2686 O O . LEU A 1 416 ? 65.751 7.424 62.968 1.00 30.03 706 LEU A O 1
ATOM 2691 N N . ILE A 1 417 ? 67.250 6.004 62.049 1.00 28.04 707 ILE A N 1
ATOM 2692 C CA . ILE A 1 417 ? 68.243 7.041 61.797 1.00 27.03 707 ILE A CA 1
ATOM 2693 C C . ILE A 1 417 ? 67.690 8.160 60.908 1.00 28.35 707 ILE A C 1
ATOM 2694 O O . ILE A 1 417 ? 67.865 9.346 61.204 1.00 29.25 707 ILE A O 1
ATOM 2699 N N . GLU A 1 418 ? 67.016 7.778 59.828 1.00 27.96 708 GLU A N 1
ATOM 2700 C CA . GLU A 1 418 ? 66.448 8.744 58.892 1.00 30.42 708 GLU A CA 1
ATOM 2701 C C . GLU A 1 418 ? 65.412 9.638 59.562 1.00 31.59 708 GLU A C 1
ATOM 2702 O O . GLU A 1 418 ? 65.449 10.868 59.429 1.00 31.24 708 GLU A O 1
ATOM 2708 N N . ILE A 1 419 ? 64.478 9.014 60.271 1.00 31.41 709 ILE A N 1
ATOM 2709 C CA . ILE A 1 419 ? 63.408 9.756 60.917 1.00 32.80 709 ILE A CA 1
ATOM 2710 C C . ILE A 1 419 ? 63.978 10.679 61.988 1.00 32.83 709 ILE A C 1
ATOM 2711 O O . ILE A 1 419 ? 63.563 11.833 62.096 1.00 33.73 709 ILE A O 1
ATOM 2716 N N . LEU A 1 420 ? 64.936 10.186 62.767 1.00 31.72 710 LEU A N 1
ATOM 2717 C CA . LEU A 1 420 ? 65.551 11.022 63.793 1.00 32.38 710 LEU A CA 1
ATOM 2718 C C . LEU A 1 420 ? 66.371 12.153 63.175 1.00 33.85 710 LEU A C 1
ATOM 2719 O O . LEU A 1 420 ? 66.400 13.265 63.707 1.00 33.96 710 LEU A O 1
ATOM 2724 N N . PHE A 1 421 ? 67.037 11.879 62.056 1.00 33.72 711 PHE A N 1
ATOM 2725 C CA . PHE A 1 421 ? 67.794 12.924 61.374 1.00 33.78 711 PHE A CA 1
ATOM 2726 C C . PHE A 1 421 ? 66.867 14.009 60.848 1.00 34.61 711 PHE A C 1
ATOM 2727 O O . PHE A 1 421 ? 67.152 15.198 60.995 1.00 35.82 711 PHE A O 1
ATOM 2735 N N . SER A 1 422 ? 65.761 13.607 60.231 1.00 33.86 712 SER A N 1
ATOM 2736 C CA . SER A 1 422 ? 64.845 14.585 59.655 1.00 36.20 712 SER A CA 1
ATOM 2737 C C . SER A 1 422 ? 64.177 15.454 60.721 1.00 39.29 712 SER A C 1
ATOM 2738 O O . SER A 1 422 ? 63.715 16.556 60.428 1.00 39.71 712 SER A O 1
ATOM 2741 N N . LYS A 1 423 ? 64.124 14.959 61.955 1.00 41.65 713 LYS A N 1
ATOM 2742 C CA . LYS A 1 423 ? 63.450 15.682 63.029 1.00 44.40 713 LYS A CA 1
ATOM 2743 C C . LYS A 1 423 ? 64.411 16.545 63.850 1.00 42.39 713 LYS A C 1
ATOM 2744 O O . LYS A 1 423 ? 64.000 17.217 64.795 1.00 45.63 713 LYS A O 1
ATOM 2750 N N . GLY A 1 424 ? 65.688 16.528 63.481 1.00 36.64 714 GLY A N 1
ATOM 2751 C CA . GLY A 1 424 ? 66.666 17.423 64.073 1.00 34.02 714 GLY A CA 1
ATOM 2752 C C . GLY A 1 424 ? 67.428 16.868 65.264 1.00 32.93 714 GLY A C 1
ATOM 2753 O O . GLY A 1 424 ? 68.068 17.626 65.991 1.00 33.27 714 GLY A O 1
ATOM 2754 N N . PHE A 1 425 ? 67.384 15.555 65.466 1.00 31.39 715 PHE A N 1
ATOM 2755 C CA . PHE A 1 425 ? 68.036 14.951 66.626 1.00 31.75 715 PHE A CA 1
ATOM 2756 C C . PHE A 1 425 ? 69.471 14.511 66.350 1.00 30.42 715 PHE A C 1
ATOM 2757 O O . PHE A 1 425 ? 70.194 14.135 67.272 1.00 30.82 715 PHE A O 1
ATOM 2765 N N . ILE A 1 426 ? 69.885 14.555 65.090 1.00 30.22 716 ILE A N 1
ATOM 2766 C CA . ILE A 1 426 ? 71.215 14.087 64.719 1.00 29.55 716 ILE A CA 1
ATOM 2767 C C . ILE A 1 426 ? 72.040 15.211 64.102 1.00 30.85 716 ILE A C 1
ATOM 2768 O O . ILE A 1 426 ? 71.616 15.858 63.145 1.00 31.03 716 ILE A O 1
ATOM 2773 N N . LYS A 1 427 ? 73.227 15.431 64.657 1.00 30.64 717 LYS A N 1
ATOM 2774 C CA . LYS A 1 427 ? 74.061 16.558 64.265 1.00 32.55 717 LYS A CA 1
ATOM 2775 C C . LYS A 1 427 ? 75.252 16.123 63.411 1.00 31.80 717 LYS A C 1
ATOM 2776 O O . LYS A 1 427 ? 75.781 16.910 62.622 1.00 32.31 717 LYS A O 1
ATOM 2782 N N . VAL A 1 428 ? 75.678 14.877 63.580 1.00 30.23 718 VAL A N 1
ATOM 2783 C CA . VAL A 1 428 ? 76.750 14.319 62.768 1.00 29.86 718 VAL A CA 1
ATOM 2784 C C . VAL A 1 428 ? 76.344 12.965 62.211 1.00 30.00 718 VAL A C 1
ATOM 2785 O O . VAL A 1 428 ? 76.140 11.994 62.963 1.00 30.22 718 VAL A O 1
ATOM 2789 N N . LEU A 1 429 ? 76.226 12.905 60.888 1.00 30.62 719 LEU A N 1
ATOM 2790 C CA . LEU A 1 429 ? 75.872 11.664 60.220 1.00 30.59 719 LEU A CA 1
ATOM 2791 C C . LEU A 1 429 ? 76.960 11.260 59.229 1.00 31.49 719 LEU A C 1
ATOM 2792 O O . LEU A 1 429 ? 77.287 12.027 58.327 1.00 32.88 719 LEU A O 1
ATOM 2797 N N . PHE A 1 430 ? 77.530 10.069 59.406 1.00 30.65 720 PHE A N 1
ATOM 2798 C CA . PHE A 1 430 ? 78.448 9.514 58.410 1.00 29.58 720 PHE A CA 1
ATOM 2799 C C . PHE A 1 430 ? 77.672 8.580 57.487 1.00 29.43 720 PHE A C 1
ATOM 2800 O O . PHE A 1 430 ? 77.087 7.598 57.941 1.00 30.07 720 PHE A O 1
ATOM 2808 N N . ALA A 1 431 ? 77.672 8.882 56.193 1.00 28.77 721 ALA A N 1
ATOM 2809 C CA . ALA A 1 431 ? 76.834 8.151 55.250 1.00 28.28 721 ALA A CA 1
ATOM 2810 C C . ALA A 1 431 ? 77.577 7.786 53.977 1.00 29.56 721 ALA A C 1
ATOM 2811 O O . ALA A 1 431 ? 78.451 8.518 53.519 1.00 29.18 721 ALA A O 1
ATOM 2813 N N . THR A 1 432 ? 77.217 6.646 53.403 1.00 31.01 722 THR A N 1
ATOM 2814 C CA . THR A 1 432 ? 77.711 6.278 52.087 1.00 33.03 722 THR A CA 1
ATOM 2815 C C . THR A 1 432 ? 76.947 7.070 51.030 1.00 34.74 722 THR A C 1
ATOM 2816 O O . THR A 1 432 ? 76.049 7.848 51.356 1.00 33.09 722 THR A O 1
ATOM 2820 N N . GLU A 1 433 ? 77.300 6.861 49.768 1.00 38.48 723 GLU A N 1
ATOM 2821 C CA . GLU A 1 433 ? 76.756 7.657 48.673 1.00 41.72 723 GLU A CA 1
ATOM 2822 C C . GLU A 1 433 ? 75.240 7.516 48.531 1.00 43.17 723 GLU A C 1
ATOM 2823 O O . GLU A 1 433 ? 74.547 8.489 48.225 1.00 41.41 723 GLU A O 1
ATOM 2829 N N . THR A 1 434 ? 74.736 6.305 48.750 1.00 45.06 724 THR A N 1
ATOM 2830 C CA . THR A 1 434 ? 73.312 6.016 48.599 1.00 47.31 724 THR A CA 1
ATOM 2831 C C . THR A 1 434 ? 72.451 7.072 49.284 1.00 45.49 724 THR A C 1
ATOM 2832 O O . THR A 1 434 ? 71.466 7.550 48.718 1.00 48.98 724 THR A O 1
ATOM 2836 N N . PHE A 1 435 ? 72.841 7.444 50.497 1.00 40.84 725 PHE A N 1
ATOM 2837 C CA . PHE A 1 435 ? 72.086 8.407 51.289 1.00 39.51 725 PHE A CA 1
ATOM 2838 C C . PHE A 1 435 ? 71.752 9.677 50.514 1.00 40.93 725 PHE A C 1
ATOM 2839 O O . PHE A 1 435 ? 70.752 10.335 50.796 1.00 39.53 725 PHE A O 1
ATOM 2847 N N . ALA A 1 436 ? 72.591 10.020 49.543 1.00 44.22 726 ALA A N 1
ATOM 2848 C CA . ALA A 1 436 ? 72.437 11.275 48.819 1.00 48.89 726 ALA A CA 1
ATOM 2849 C C . ALA A 1 436 ? 71.444 11.171 47.666 1.00 57.55 726 ALA A C 1
ATOM 2850 O O . ALA A 1 436 ? 70.915 12.189 47.212 1.00 55.16 726 ALA A O 1
ATOM 2852 N N . MET A 1 437 ? 71.179 9.956 47.190 1.00 68.81 727 MET A N 1
ATOM 2853 C CA . MET A 1 437 ? 70.398 9.815 45.962 1.00 77.43 727 MET A CA 1
ATOM 2854 C C . MET A 1 437 ? 68.904 9.987 46.211 1.00 76.51 727 MET A C 1
ATOM 2855 O O . MET A 1 437 ? 68.334 11.035 45.909 1.00 81.68 727 MET A O 1
ATOM 2860 N N . GLY A 1 438 ? 68.272 8.960 46.761 1.00 67.46 728 GLY A N 1
ATOM 2861 C CA . GLY A 1 438 ? 66.835 8.979 46.954 1.00 63.67 728 GLY A CA 1
ATOM 2862 C C . GLY A 1 438 ? 66.391 9.903 48.072 1.00 59.40 728 GLY A C 1
ATOM 2863 O O . GLY A 1 438 ? 65.716 10.904 47.830 1.00 60.11 728 GLY A O 1
ATOM 2864 N N . LEU A 1 439 ? 66.777 9.555 49.298 1.00 55.50 729 LEU A N 1
ATOM 2865 C CA . LEU A 1 439 ? 66.310 10.239 50.502 1.00 54.05 729 LEU A CA 1
ATOM 2866 C C . LEU A 1 439 ? 66.191 11.749 50.334 1.00 57.83 729 LEU A C 1
ATOM 2867 O O . LEU A 1 439 ? 67.051 12.390 49.734 1.00 55.85 729 LEU A O 1
ATOM 2872 N N . ASN A 1 440 ? 65.118 12.307 50.883 1.00 66.51 730 ASN A N 1
ATOM 2873 C CA . ASN A 1 440 ? 64.905 13.747 50.877 1.00 71.35 730 ASN A CA 1
ATOM 2874 C C . ASN A 1 440 ? 65.312 14.359 52.214 1.00 66.75 730 ASN A C 1
ATOM 2875 O O . ASN A 1 440 ? 64.511 15.017 52.878 1.00 71.98 730 ASN A O 1
ATOM 2880 N N . LEU A 1 441 ? 66.563 14.134 52.603 1.00 54.79 731 LEU A N 1
ATOM 2881 C CA . LEU A 1 441 ? 67.073 14.620 53.880 1.00 46.54 731 LEU A CA 1
ATOM 2882 C C . LEU A 1 441 ? 68.249 15.567 53.678 1.00 45.55 731 LEU A C 1
ATOM 2883 O O . LEU A 1 441 ? 69.405 15.168 53.817 1.00 41.49 731 LEU A O 1
ATOM 2888 N N . PRO A 1 442 ? 67.959 16.831 53.345 1.00 51.94 732 PRO A N 1
ATOM 2889 C CA . PRO A 1 442 ? 69.049 17.794 53.173 1.00 53.24 732 PRO A CA 1
ATOM 2890 C C . PRO A 1 442 ? 69.687 18.165 54.509 1.00 51.33 732 PRO A C 1
ATOM 2891 O O . PRO A 1 442 ? 69.103 17.925 55.567 1.00 52.34 732 PRO A O 1
ATOM 2895 N N . THR A 1 443 ? 70.883 18.738 54.451 1.00 46.35 733 THR A N 1
ATOM 2896 C CA . THR A 1 443 ? 71.626 19.099 55.647 1.00 43.09 733 THR A CA 1
ATOM 2897 C C . THR A 1 443 ? 72.201 20.498 55.470 1.00 43.14 733 THR A C 1
ATOM 2898 O O . THR A 1 443 ? 72.165 21.052 54.372 1.00 44.57 733 THR A O 1
ATOM 2902 N N . ARG A 1 444 ? 72.726 21.076 56.545 1.00 41.94 734 ARG A N 1
ATOM 2903 C CA . ARG A 1 444 ? 73.356 22.385 56.451 1.00 42.01 734 ARG A CA 1
ATOM 2904 C C . ARG A 1 444 ? 74.747 22.251 55.852 1.00 39.29 734 ARG A C 1
ATOM 2905 O O . ARG A 1 444 ? 75.141 23.035 54.987 1.00 40.21 734 ARG A O 1
ATOM 2913 N N . THR A 1 445 ? 75.484 21.247 56.313 1.00 35.30 735 THR A N 1
ATOM 2914 C CA . THR A 1 445 ? 76.855 21.046 55.877 1.00 33.19 735 THR A CA 1
ATOM 2915 C C . THR A 1 445 ? 77.068 19.650 55.300 1.00 31.80 735 THR A C 1
ATOM 2916 O O . THR A 1 445 ? 76.589 18.647 55.842 1.00 30.88 735 THR A O 1
ATOM 2920 N N . VAL A 1 446 ? 77.794 19.603 54.190 1.00 30.09 736 VAL A N 1
ATOM 2921 C CA . VAL A 1 446 ? 78.177 18.343 53.579 1.00 28.44 736 VAL A CA 1
ATOM 2922 C C . VAL A 1 446 ? 79.695 18.271 53.516 1.00 29.00 736 VAL A C 1
ATOM 2923 O O . VAL A 1 446 ? 80.356 19.227 53.101 1.00 29.87 736 VAL A O 1
ATOM 2927 N N . ILE A 1 447 ? 80.245 17.143 53.950 1.00 30.10 737 ILE A N 1
ATOM 2928 C CA . ILE A 1 447 ? 81.683 16.927 53.898 1.00 31.55 737 ILE A CA 1
ATOM 2929 C C . ILE A 1 447 ? 82.028 15.698 53.063 1.00 33.29 737 ILE A C 1
ATOM 2930 O O . ILE A 1 447 ? 81.389 14.649 53.169 1.00 32.62 737 ILE A O 1
ATOM 2935 N N . PHE A 1 448 ? 83.046 15.854 52.224 1.00 34.68 738 PHE A N 1
ATOM 2936 C CA . PHE A 1 448 ? 83.619 14.753 51.471 1.00 35.61 738 PHE A CA 1
ATOM 2937 C C . PHE A 1 448 ? 84.901 14.328 52.168 1.00 36.70 738 PHE A C 1
ATOM 2938 O O . PHE A 1 448 ? 85.888 15.077 52.192 1.00 38.32 738 PHE A O 1
ATOM 2946 N N . SER A 1 449 ? 84.869 13.140 52.761 1.00 36.08 739 SER A N 1
ATOM 2947 C CA . SER A 1 449 ? 86.054 12.543 53.357 1.00 38.38 739 SER A CA 1
ATOM 2948 C C . SER A 1 449 ? 87.053 12.224 52.257 1.00 41.59 739 SER A C 1
ATOM 2949 O O . SER A 1 449 ? 88.247 12.068 52.509 1.00 42.76 739 SER A O 1
ATOM 2952 N N . SER A 1 450 ? 86.545 12.126 51.033 1.00 43.71 740 SER A N 1
ATOM 2953 C CA . SER A 1 450 ? 87.372 11.866 49.865 1.00 46.16 740 SER A CA 1
ATOM 2954 C C . SER A 1 450 ? 86.547 12.095 48.607 1.00 46.05 740 SER A C 1
ATOM 2955 O O . SER A 1 450 ? 85.335 11.895 48.612 1.00 46.37 740 SER A O 1
ATOM 2958 N N . ILE A 1 451 ? 87.196 12.525 47.530 1.00 46.16 741 ILE A N 1
ATOM 2959 C CA . ILE A 1 451 ? 86.502 12.684 46.257 1.00 47.90 741 ILE A CA 1
ATOM 2960 C C . ILE A 1 451 ? 86.874 11.552 45.306 1.00 56.82 741 ILE A C 1
ATOM 2961 O O . ILE A 1 451 ? 86.750 11.679 44.088 1.00 55.55 741 ILE A O 1
ATOM 2966 N N . ARG A 1 452 ? 87.329 10.445 45.884 1.00 69.64 742 ARG A N 1
ATOM 2967 C CA . ARG A 1 452 ? 87.638 9.238 45.133 1.00 79.68 742 ARG A CA 1
ATOM 2968 C C . ARG A 1 452 ? 86.849 8.073 45.709 1.00 77.26 742 ARG A C 1
ATOM 2969 O O . ARG A 1 452 ? 86.809 7.883 46.924 1.00 78.60 742 ARG A O 1
ATOM 2977 N N . LYS A 1 453 ? 86.217 7.299 44.835 1.00 69.70 743 LYS A N 1
ATOM 2978 C CA . LYS A 1 453 ? 85.438 6.151 45.272 1.00 63.89 743 LYS A CA 1
ATOM 2979 C C . LYS A 1 453 ? 85.811 4.922 44.452 1.00 68.47 743 LYS A C 1
ATOM 2980 O O . LYS A 1 453 ? 86.122 5.024 43.266 1.00 69.60 743 LYS A O 1
ATOM 2986 N N . HIS A 1 454 ? 85.784 3.759 45.093 1.00 74.40 744 HIS A N 1
ATOM 2987 C CA . HIS A 1 454 ? 86.116 2.514 44.417 1.00 81.37 744 HIS A CA 1
ATOM 2988 C C . HIS A 1 454 ? 84.853 1.843 43.895 1.00 82.94 744 HIS A C 1
ATOM 2989 O O . HIS A 1 454 ? 83.965 1.488 44.668 1.00 80.47 744 HIS A O 1
ATOM 2996 N N . ASP A 1 455 ? 84.777 1.682 42.578 1.00 87.07 745 ASP A N 1
ATOM 2997 C CA . ASP A 1 455 ? 83.707 0.906 41.964 1.00 92.35 745 ASP A CA 1
ATOM 2998 C C . ASP A 1 455 ? 84.302 -0.397 41.437 1.00 103.52 745 ASP A C 1
ATOM 2999 O O . ASP A 1 455 ? 85.519 -0.513 41.307 1.00 100.32 745 ASP A O 1
ATOM 3004 N N . GLY A 1 456 ? 83.454 -1.378 41.152 1.00 118.50 746 GLY A N 1
ATOM 3005 C CA . GLY A 1 456 ? 83.917 -2.669 40.669 1.00 130.76 746 GLY A CA 1
ATOM 3006 C C . GLY A 1 456 ? 85.176 -2.582 39.819 1.00 135.94 746 GLY A C 1
ATOM 3007 O O . GLY A 1 456 ? 86.010 -3.487 39.836 1.00 140.27 746 GLY A O 1
ATOM 3008 N N . ASN A 1 457 ? 85.308 -1.490 39.073 1.00 132.18 747 ASN A N 1
ATOM 3009 C CA . ASN A 1 457 ? 86.489 -1.249 38.248 1.00 133.60 747 ASN A CA 1
ATOM 3010 C C . ASN A 1 457 ? 87.737 -1.044 39.096 1.00 129.74 747 ASN A C 1
ATOM 3011 O O . ASN A 1 457 ? 88.823 -1.505 38.746 1.00 135.98 747 ASN A O 1
ATOM 3013 N N . GLY A 1 458 ? 87.569 -0.345 40.214 1.00 119.65 748 GLY A N 1
ATOM 3014 C CA . GLY A 1 458 ? 88.673 -0.014 41.095 1.00 111.83 748 GLY A CA 1
ATOM 3015 C C . GLY A 1 458 ? 88.493 1.382 41.661 1.00 100.41 748 GLY A C 1
ATOM 3016 O O . GLY A 1 458 ? 87.372 1.885 41.733 1.00 102.72 748 GLY A O 1
ATOM 3017 N N . LEU A 1 459 ? 89.592 2.017 42.053 1.00 87.27 749 LEU A N 1
ATOM 3018 C CA . LEU A 1 459 ? 89.522 3.357 42.619 1.00 74.84 749 LEU A CA 1
ATOM 3019 C C . LEU A 1 459 ? 89.632 4.415 41.525 1.00 74.09 749 LEU A C 1
ATOM 3020 O O . LEU A 1 459 ? 90.531 4.367 40.686 1.00 76.11 749 LEU A O 1
ATOM 3022 N N . ARG A 1 460 ? 88.702 5.364 41.537 1.00 73.31 750 ARG A N 1
ATOM 3023 C CA . ARG A 1 460 ? 88.704 6.455 40.569 1.00 75.42 750 ARG A CA 1
ATOM 3024 C C . ARG A 1 460 ? 87.941 7.666 41.101 1.00 71.86 750 ARG A C 1
ATOM 3025 O O . ARG A 1 460 ? 87.082 7.536 41.972 1.00 68.91 750 ARG A O 1
ATOM 3033 N N . GLU A 1 461 ? 88.263 8.842 40.573 1.00 72.75 751 GLU A N 1
ATOM 3034 C CA . GLU A 1 461 ? 87.615 10.077 40.998 1.00 69.68 751 GLU A CA 1
ATOM 3035 C C . GLU A 1 461 ? 86.106 10.005 40.795 1.00 66.67 751 GLU A C 1
ATOM 3036 O O . GLU A 1 461 ? 85.627 9.372 39.856 1.00 69.45 751 GLU A O 1
ATOM 3042 N N . LEU A 1 462 ? 85.359 10.652 41.683 1.00 59.35 752 LEU A N 1
ATOM 3043 C CA . LEU A 1 462 ? 83.921 10.789 41.503 1.00 56.60 752 LEU A CA 1
ATOM 3044 C C . LEU A 1 462 ? 83.666 11.487 40.178 1.00 59.92 752 LEU A C 1
ATOM 3045 O O . LEU A 1 462 ? 84.563 12.121 39.625 1.00 59.89 752 LEU A O 1
ATOM 3050 N N . THR A 1 463 ? 82.443 11.372 39.673 1.00 64.16 753 THR A N 1
ATOM 3051 C CA . THR A 1 463 ? 82.040 12.110 38.485 1.00 68.42 753 THR A CA 1
ATOM 3052 C C . THR A 1 463 ? 81.288 13.362 38.918 1.00 65.22 753 THR A C 1
ATOM 3053 O O . THR A 1 463 ? 80.701 13.390 39.998 1.00 64.88 753 THR A O 1
ATOM 3057 N N . PRO A 1 464 ? 81.311 14.409 38.081 1.00 62.30 754 PRO A N 1
ATOM 3058 C CA . PRO A 1 464 ? 80.594 15.648 38.399 1.00 58.66 754 PRO A CA 1
ATOM 3059 C C . PRO A 1 464 ? 79.153 15.406 38.842 1.00 55.62 754 PRO A C 1
ATOM 3060 O O . PRO A 1 464 ? 78.661 16.106 39.726 1.00 52.80 754 PRO A O 1
ATOM 3064 N N . GLY A 1 465 ? 78.486 14.432 38.230 1.00 56.72 755 GLY A N 1
ATOM 3065 C CA . GLY A 1 465 ? 77.111 14.122 38.577 1.00 56.12 755 GLY A CA 1
ATOM 3066 C C . GLY A 1 465 ? 76.992 13.628 40.004 1.00 52.36 755 GLY A C 1
ATOM 3067 O O . GLY A 1 465 ? 76.117 14.061 40.754 1.00 52.03 755 GLY A O 1
ATOM 3068 N N . GLU A 1 466 ? 77.881 12.716 40.383 1.00 49.74 756 GLU A N 1
ATOM 3069 C CA . GLU A 1 466 ? 77.874 12.163 41.729 1.00 47.47 756 GLU A CA 1
ATOM 3070 C C . GLU A 1 466 ? 78.198 13.259 42.732 1.00 46.81 756 GLU A C 1
ATOM 3071 O O . GLU A 1 466 ? 77.471 13.455 43.712 1.00 43.39 756 GLU A O 1
ATOM 3077 N N . PHE A 1 467 ? 79.281 13.989 42.478 1.00 51.48 757 PHE A N 1
ATOM 3078 C CA . PHE A 1 467 ? 79.671 15.071 43.371 1.00 52.10 757 PHE A CA 1
ATOM 3079 C C . PHE A 1 467 ? 78.528 16.057 43.531 1.00 51.01 757 PHE A C 1
ATOM 3080 O O . PHE A 1 467 ? 78.226 16.482 44.638 1.00 49.91 757 PHE A O 1
ATOM 3088 N N . THR A 1 468 ? 77.904 16.432 42.422 1.00 49.74 758 THR A N 1
ATOM 3089 C CA . THR A 1 468 ? 76.783 17.362 42.475 1.00 47.74 758 THR A CA 1
ATOM 3090 C C . THR A 1 468 ? 75.638 16.756 43.280 1.00 45.67 758 THR A C 1
ATOM 3091 O O . THR A 1 468 ? 75.002 17.442 44.082 1.00 44.03 758 THR A O 1
ATOM 3095 N N . GLN A 1 469 ? 75.385 15.469 43.064 1.00 46.99 759 GLN A N 1
ATOM 3096 C CA . GLN A 1 469 ? 74.345 14.755 43.799 1.00 46.96 759 GLN A CA 1
ATOM 3097 C C . GLN A 1 469 ? 74.583 14.790 45.311 1.00 43.66 759 GLN A C 1
ATOM 3098 O O . GLN A 1 469 ? 73.666 15.088 46.075 1.00 43.25 759 GLN A O 1
ATOM 3104 N N . MET A 1 470 ? 75.805 14.495 45.744 1.00 43.17 760 MET A N 1
ATOM 3105 C CA . MET A 1 470 ? 76.120 14.505 47.174 1.00 41.30 760 MET A CA 1
ATOM 3106 C C . MET A 1 470 ? 76.236 15.925 47.744 1.00 40.34 760 MET A C 1
ATOM 3107 O O . MET A 1 470 ? 75.609 16.256 48.749 1.00 40.57 760 MET A O 1
ATOM 3112 N N . ALA A 1 471 ? 77.053 16.753 47.104 1.00 38.62 761 ALA A N 1
ATOM 3113 C CA . ALA A 1 471 ? 77.249 18.137 47.525 1.00 37.26 761 ALA A CA 1
ATOM 3114 C C . ALA A 1 471 ? 75.946 18.932 47.530 1.00 38.05 761 ALA A C 1
ATOM 3115 O O . ALA A 1 471 ? 75.755 19.814 48.372 1.00 38.07 761 ALA A O 1
ATOM 3117 N N . GLY A 1 472 ? 75.056 18.630 46.589 1.00 37.04 762 GLY A N 1
ATOM 3118 C CA . GLY A 1 472 ? 73.784 19.327 46.498 1.00 38.20 762 GLY A CA 1
ATOM 3119 C C . GLY A 1 472 ? 72.865 19.150 47.700 1.00 40.12 762 GLY A C 1
ATOM 3120 O O . GLY A 1 472 ? 71.870 19.862 47.825 1.00 39.98 762 GLY A O 1
ATOM 3121 N N . ARG A 1 473 ? 73.183 18.209 48.586 1.00 43.33 763 ARG A N 1
ATOM 3122 C CA . ARG A 1 473 ? 72.352 17.982 49.769 1.00 47.35 763 ARG A CA 1
ATOM 3123 C C . ARG A 1 473 ? 72.577 19.062 50.833 1.00 51.07 763 ARG A C 1
ATOM 3124 O O . ARG A 1 473 ? 71.849 19.125 51.823 1.00 49.22 763 ARG A O 1
ATOM 3132 N N . ALA A 1 474 ? 73.571 19.918 50.611 1.00 56.19 764 ALA A N 1
ATOM 3133 C CA . ALA A 1 474 ? 74.079 20.805 51.657 1.00 59.01 764 ALA A CA 1
ATOM 3134 C C . ALA A 1 474 ? 73.254 22.071 51.903 1.00 60.33 764 ALA A C 1
ATOM 3135 O O . ALA A 1 474 ? 73.596 22.869 52.774 1.00 63.94 764 ALA A O 1
ATOM 3137 N N . GLY A 1 475 ? 72.176 22.266 51.152 1.00 55.68 765 GLY A N 1
ATOM 3138 C CA . GLY A 1 475 ? 71.381 23.471 51.305 1.00 53.30 765 GLY A CA 1
ATOM 3139 C C . GLY A 1 475 ? 69.925 23.212 51.638 1.00 53.04 765 GLY A C 1
ATOM 3140 O O . GLY A 1 475 ? 69.209 22.575 50.865 1.00 53.95 765 GLY A O 1
ATOM 3141 N N . ARG A 1 476 ? 69.483 23.715 52.787 1.00 53.08 766 ARG A N 1
ATOM 3142 C CA . ARG A 1 476 ? 68.090 23.571 53.200 1.00 55.96 766 ARG A CA 1
ATOM 3143 C C . ARG A 1 476 ? 67.335 24.878 53.003 1.00 60.62 766 ARG A C 1
ATOM 3144 O O . ARG A 1 476 ? 67.472 25.812 53.796 1.00 59.10 766 ARG A O 1
ATOM 3152 N N . ARG A 1 477 ? 66.535 24.936 51.944 1.00 68.12 767 ARG A N 1
ATOM 3153 C CA . ARG A 1 477 ? 65.785 26.140 51.611 1.00 73.85 767 ARG A CA 1
ATOM 3154 C C . ARG A 1 477 ? 64.857 26.548 52.749 1.00 75.36 767 ARG A C 1
ATOM 3155 O O . ARG A 1 477 ? 64.005 25.770 53.180 1.00 75.81 767 ARG A O 1
ATOM 3163 N N . GLY A 1 478 ? 65.031 27.774 53.231 1.00 74.20 768 GLY A N 1
ATOM 3164 C CA . GLY A 1 478 ? 64.225 28.288 54.323 1.00 76.20 768 GLY A CA 1
ATOM 3165 C C . GLY A 1 478 ? 64.944 28.213 55.657 1.00 75.24 768 GLY A C 1
ATOM 3166 O O . GLY A 1 478 ? 64.609 28.940 56.591 1.00 76.34 768 GLY A O 1
ATOM 3167 N N . LEU A 1 479 ? 65.937 27.333 55.744 1.00 75.58 769 LEU A N 1
ATOM 3168 C CA . LEU A 1 479 ? 66.691 27.145 56.979 1.00 74.44 769 LEU A CA 1
ATOM 3169 C C . LEU A 1 479 ? 68.128 27.638 56.845 1.00 70.79 769 LEU A C 1
ATOM 3170 O O . LEU A 1 479 ? 68.738 28.062 57.826 1.00 73.26 769 LEU A O 1
ATOM 3175 N N . ASP A 1 480 ? 68.666 27.580 55.632 1.00 63.85 770 ASP A N 1
ATOM 3176 C CA . ASP A 1 480 ? 70.059 27.947 55.400 1.00 58.81 770 ASP A CA 1
ATOM 3177 C C . ASP A 1 480 ? 70.187 29.062 54.367 1.00 61.18 770 ASP A C 1
ATOM 3178 O O . ASP A 1 480 ? 69.568 29.011 53.304 1.00 60.34 770 ASP A O 1
ATOM 3183 N N . SER A 1 481 ? 70.995 30.068 54.684 1.00 65.91 771 SER A N 1
ATOM 3184 C CA . SER A 1 481 ? 71.309 31.121 53.727 1.00 70.08 771 SER A CA 1
ATOM 3185 C C . SER A 1 481 ? 72.126 30.525 52.591 1.00 67.72 771 SER A C 1
ATOM 3186 O O . SER A 1 481 ? 71.975 30.904 51.431 1.00 69.73 771 SER A O 1
ATOM 3189 N N . THR A 1 482 ? 72.993 29.583 52.942 1.00 62.26 772 THR A N 1
ATOM 3190 C CA . THR A 1 482 ? 73.857 28.934 51.971 1.00 59.35 772 THR A CA 1
ATOM 3191 C C . THR A 1 482 ? 74.119 27.490 52.386 1.00 56.39 772 THR A C 1
ATOM 3192 O O . THR A 1 482 ? 73.964 27.131 53.554 1.00 55.00 772 THR A O 1
ATOM 3196 N N . GLY A 1 483 ? 74.508 26.665 51.421 1.00 56.10 773 GLY A N 1
ATOM 3197 C CA . GLY A 1 483 ? 74.893 25.295 51.698 1.00 51.87 773 GLY A CA 1
ATOM 3198 C C . GLY A 1 483 ? 76.402 25.170 51.740 1.00 48.70 773 GLY A C 1
ATOM 3199 O O . GLY A 1 483 ? 77.090 25.506 50.774 1.00 51.65 773 GLY A O 1
ATOM 3200 N N . THR A 1 484 ? 76.922 24.693 52.866 1.00 42.61 774 THR A N 1
ATOM 3201 C CA . THR A 1 484 ? 78.362 24.583 53.044 1.00 38.50 774 THR A CA 1
ATOM 3202 C C . THR A 1 484 ? 78.862 23.200 52.648 1.00 35.05 774 THR A C 1
ATOM 3203 O O . THR A 1 484 ? 78.432 22.184 53.202 1.00 35.07 774 THR A O 1
ATOM 3207 N N . VAL A 1 485 ? 79.773 23.171 51.683 1.00 33.00 775 VAL A N 1
ATOM 3208 C CA . VAL A 1 485 ? 80.352 21.922 51.219 1.00 31.77 775 VAL A CA 1
ATOM 3209 C C . VAL A 1 485 ? 81.841 21.941 51.504 1.00 31.83 775 VAL A C 1
ATOM 3210 O O . VAL A 1 485 ? 82.520 22.927 51.222 1.00 32.71 775 VAL A O 1
ATOM 3214 N N . ILE A 1 486 ? 82.346 20.857 52.081 1.00 31.97 776 ILE A N 1
ATOM 3215 C CA . ILE A 1 486 ? 83.744 20.801 52.479 1.00 33.37 776 ILE A CA 1
ATOM 3216 C C . ILE A 1 486 ? 84.427 19.575 51.896 1.00 34.38 776 ILE A C 1
ATOM 3217 O O . ILE A 1 486 ? 83.891 18.472 51.961 1.00 33.50 776 ILE A O 1
ATOM 3222 N N . VAL A 1 487 ? 85.606 19.769 51.318 1.00 35.48 777 VAL A N 1
ATOM 3223 C CA . VAL A 1 487 ? 86.420 18.642 50.894 1.00 36.87 777 VAL A CA 1
ATOM 3224 C C . VAL A 1 487 ? 87.583 18.492 51.866 1.00 38.00 777 VAL A C 1
ATOM 3225 O O . VAL A 1 487 ? 88.294 19.461 52.165 1.00 38.14 777 VAL A O 1
ATOM 3229 N N . MET A 1 488 ? 87.750 17.280 52.388 1.00 38.07 778 MET A N 1
ATOM 3230 C CA . MET A 1 488 ? 88.811 17.021 53.350 1.00 38.74 778 MET A CA 1
ATOM 3231 C C . MET A 1 488 ? 90.160 16.842 52.667 1.00 41.44 778 MET A C 1
ATOM 3232 O O . MET A 1 488 ? 90.303 16.054 51.736 1.00 42.06 778 MET A O 1
ATOM 3237 N N . ALA A 1 489 ? 91.143 17.601 53.131 1.00 44.76 779 ALA A N 1
ATOM 3238 C CA . ALA A 1 489 ? 92.536 17.328 52.823 1.00 48.50 779 ALA A CA 1
ATOM 3239 C C . ALA A 1 489 ? 93.180 16.906 54.135 1.00 49.06 779 ALA A C 1
ATOM 3240 O O . ALA A 1 489 ? 92.740 17.327 55.205 1.00 49.05 779 ALA A O 1
ATOM 3242 N N . TYR A 1 490 ? 94.206 16.068 54.069 1.00 49.36 780 TYR A N 1
ATOM 3243 C CA . TYR A 1 490 ? 94.797 15.537 55.289 1.00 49.60 780 TYR A CA 1
ATOM 3244 C C . TYR A 1 490 ? 96.267 15.920 55.424 1.00 55.42 780 TYR A C 1
ATOM 3245 O O . TYR A 1 490 ? 96.595 16.855 56.150 1.00 54.52 780 TYR A O 1
ATOM 3254 N N . ASN A 1 491 ? 97.149 15.217 54.724 1.00 62.88 781 ASN A N 1
ATOM 3255 C CA . ASN A 1 491 ? 98.576 15.508 54.821 1.00 69.81 781 ASN A CA 1
ATOM 3256 C C . ASN A 1 491 ? 99.195 15.950 53.497 1.00 71.44 781 ASN A C 1
ATOM 3257 O O . ASN A 1 491 ? 100.214 16.641 53.486 1.00 75.02 781 ASN A O 1
ATOM 3262 N N . SER A 1 492 ? 98.579 15.557 52.387 1.00 68.64 782 SER A N 1
ATOM 3263 C CA . SER A 1 492 ? 99.056 15.965 51.070 1.00 68.80 782 SER A CA 1
ATOM 3264 C C . SER A 1 492 ? 97.987 16.777 50.345 1.00 65.55 782 SER A C 1
ATOM 3265 O O . SER A 1 492 ? 96.800 16.465 50.436 1.00 62.41 782 SER A O 1
ATOM 3268 N N . PRO A 1 493 ? 98.408 17.826 49.622 1.00 66.40 783 PRO A N 1
ATOM 3269 C CA . PRO A 1 493 ? 97.476 18.678 48.874 1.00 64.16 783 PRO A CA 1
ATOM 3270 C C . PRO A 1 493 ? 96.638 17.895 47.869 1.00 61.77 783 PRO A C 1
ATOM 3271 O O . PRO A 1 493 ? 97.079 16.856 47.377 1.00 65.34 783 PRO A O 1
ATOM 3275 N N . LEU A 1 494 ? 95.440 18.391 47.576 1.00 54.84 784 LEU A N 1
ATOM 3276 C CA . LEU A 1 494 ? 94.606 17.814 46.531 1.00 51.92 784 LEU A CA 1
ATOM 3277 C C . LEU A 1 494 ? 95.073 18.349 45.182 1.00 54.36 784 LEU A C 1
ATOM 3278 O O . LEU A 1 494 ? 95.451 19.515 45.072 1.00 54.43 784 LEU A O 1
ATOM 3283 N N . SER A 1 495 ? 95.056 17.500 44.160 1.00 57.38 785 SER A N 1
ATOM 3284 C CA . SER A 1 495 ? 95.455 17.921 42.820 1.00 60.85 785 SER A CA 1
ATOM 3285 C C . SER A 1 495 ? 94.392 18.832 42.218 1.00 58.69 785 SER A C 1
ATOM 3286 O O . SER A 1 495 ? 93.193 18.596 42.377 1.00 55.99 785 SER A O 1
ATOM 3289 N N . ILE A 1 496 ? 94.841 19.874 41.525 1.00 59.29 786 ILE A N 1
ATOM 3290 C CA . ILE A 1 496 ? 93.939 20.889 40.996 1.00 57.35 786 ILE A CA 1
ATOM 3291 C C . ILE A 1 496 ? 93.109 20.362 39.822 1.00 56.76 786 ILE A C 1
ATOM 3292 O O . ILE A 1 496 ? 91.915 20.641 39.726 1.00 56.48 786 ILE A O 1
ATOM 3297 N N . ALA A 1 497 ? 93.738 19.594 38.937 1.00 56.23 787 ALA A N 1
ATOM 3298 C CA . ALA A 1 497 ? 93.036 19.035 37.785 1.00 57.44 787 ALA A CA 1
ATOM 3299 C C . ALA A 1 497 ? 91.908 18.123 38.253 1.00 58.03 787 ALA A C 1
ATOM 3300 O O . ALA A 1 497 ? 90.758 18.263 37.832 1.00 54.17 787 ALA A O 1
ATOM 3302 N N . THR A 1 498 ? 92.250 17.189 39.130 1.00 65.37 788 THR A N 1
ATOM 3303 C CA . THR A 1 498 ? 91.272 16.295 39.733 1.00 67.62 788 THR A CA 1
ATOM 3304 C C . THR A 1 498 ? 90.132 17.085 40.369 1.00 63.28 788 THR A C 1
ATOM 3305 O O . THR A 1 498 ? 88.956 16.838 40.091 1.00 64.24 788 THR A O 1
ATOM 3309 N N . PHE A 1 499 ? 90.492 18.042 41.216 1.00 56.21 789 PHE A N 1
ATOM 3310 C CA . PHE A 1 499 ? 89.511 18.803 41.978 1.00 50.55 789 PHE A CA 1
ATOM 3311 C C . PHE A 1 499 ? 88.576 19.582 41.059 1.00 49.93 789 PHE A C 1
ATOM 3312 O O . PHE A 1 499 ? 87.362 19.589 41.259 1.00 49.14 789 PHE A O 1
ATOM 3320 N N . LYS A 1 500 ? 89.141 20.239 40.054 1.00 51.41 790 LYS A N 1
ATOM 3321 C CA . LYS A 1 500 ? 88.334 20.983 39.094 1.00 52.61 790 LYS A CA 1
ATOM 3322 C C . LYS A 1 500 ? 87.455 20.038 38.280 1.00 53.70 790 LYS A C 1
ATOM 3323 O O . LYS A 1 500 ? 86.290 20.336 38.013 1.00 52.34 790 LYS A O 1
ATOM 3329 N N . GLU A 1 501 ? 88.011 18.896 37.893 1.00 56.48 791 GLU A N 1
ATOM 3330 C CA . GLU A 1 501 ? 87.253 17.921 37.121 1.00 60.24 791 GLU A CA 1
ATOM 3331 C C . GLU A 1 501 ? 86.074 17.384 37.923 1.00 57.61 791 GLU A C 1
ATOM 3332 O O . GLU A 1 501 ? 84.980 17.211 37.388 1.00 57.88 791 GLU A O 1
ATOM 3338 N N . VAL A 1 502 ? 86.299 17.121 39.207 1.00 55.28 792 VAL A N 1
ATOM 3339 C CA . VAL A 1 502 ? 85.244 16.591 40.064 1.00 52.59 792 VAL A CA 1
ATOM 3340 C C . VAL A 1 502 ? 84.216 17.652 40.452 1.00 49.87 792 VAL A C 1
ATOM 3341 O O . VAL A 1 502 ? 83.014 17.398 40.409 1.00 49.47 792 VAL A O 1
ATOM 3345 N N . THR A 1 503 ? 84.684 18.839 40.824 1.00 47.89 793 THR A N 1
ATOM 3346 C CA . THR A 1 503 ? 83.794 19.865 41.364 1.00 47.14 793 THR A CA 1
ATOM 3347 C C . THR A 1 503 ? 83.210 20.799 40.309 1.00 50.87 793 THR A C 1
ATOM 3348 O O . THR A 1 503 ? 82.199 21.457 40.556 1.00 49.73 793 THR A O 1
ATOM 3352 N N . MET A 1 504 ? 83.845 20.872 39.143 1.00 55.89 794 MET A N 1
ATOM 3353 C CA . MET A 1 504 ? 83.382 21.775 38.095 1.00 59.30 794 MET A CA 1
ATOM 3354 C C . MET A 1 504 ? 83.442 21.129 36.715 1.00 61.55 794 MET A C 1
ATOM 3355 O O . MET A 1 504 ? 83.653 21.811 35.714 1.00 66.54 794 MET A O 1
ATOM 3360 N N . GLY A 1 505 ? 83.251 19.814 36.665 1.00 57.80 795 GLY A N 1
ATOM 3361 C CA . GLY A 1 505 ? 83.272 19.089 35.406 1.00 58.02 795 GLY A CA 1
ATOM 3362 C C . GLY A 1 505 ? 81.990 19.274 34.617 1.00 58.58 795 GLY A C 1
ATOM 3363 O O . GLY A 1 505 ? 81.018 19.834 35.124 1.00 57.12 795 GLY A O 1
ATOM 3364 N N . VAL A 1 506 ? 81.984 18.807 33.372 1.00 63.39 796 VAL A N 1
ATOM 3365 C CA . VAL A 1 506 ? 80.793 18.899 32.533 1.00 66.68 796 VAL A CA 1
ATOM 3366 C C . VAL A 1 506 ? 79.663 18.077 33.147 1.00 66.80 796 VAL A C 1
ATOM 3367 O O . VAL A 1 506 ? 79.843 16.895 33.443 1.00 63.91 796 VAL A O 1
ATOM 3371 N N . PRO A 1 507 ? 78.491 18.704 33.348 1.00 71.36 797 PRO A N 1
ATOM 3372 C CA . PRO A 1 507 ? 77.353 18.041 33.997 1.00 71.29 797 PRO A CA 1
ATOM 3373 C C . PRO A 1 507 ? 76.935 16.752 33.293 1.00 72.09 797 PRO A C 1
ATOM 3374 O O . PRO A 1 507 ? 77.054 16.641 32.072 1.00 79.19 797 PRO A O 1
ATOM 3378 N N . THR A 1 508 ? 76.444 15.792 34.070 1.00 61.18 798 THR A N 1
ATOM 3379 C CA . THR A 1 508 ? 76.065 14.486 33.544 1.00 56.23 798 THR A CA 1
ATOM 3380 C C . THR A 1 508 ? 74.815 14.565 32.671 1.00 56.68 798 THR A C 1
ATOM 3381 O O . THR A 1 508 ? 73.851 15.255 33.006 1.00 54.79 798 THR A O 1
ATOM 3385 N N . ARG A 1 509 ? 74.842 13.851 31.550 1.00 60.65 799 ARG A N 1
ATOM 3386 C CA . ARG A 1 509 ? 73.727 13.846 30.611 1.00 63.04 799 ARG A CA 1
ATOM 3387 C C . ARG A 1 509 ? 72.786 12.687 30.904 1.00 60.21 799 ARG A C 1
ATOM 3388 O O . ARG A 1 509 ? 73.206 11.653 31.424 1.00 60.09 799 ARG A O 1
ATOM 3396 N N . LEU A 1 510 ? 71.513 12.861 30.566 1.00 57.55 800 LEU A N 1
ATOM 3397 C CA . LEU A 1 510 ? 70.573 11.751 30.587 1.00 54.90 800 LEU A CA 1
ATOM 3398 C C . LEU A 1 510 ? 71.026 10.700 29.585 1.00 55.93 800 LEU A C 1
ATOM 3399 O O . LEU A 1 510 ? 71.367 11.025 28.445 1.00 54.01 800 LEU A O 1
ATOM 3404 N N . GLN A 1 511 ? 71.032 9.442 30.013 1.00 58.57 801 GLN A N 1
ATOM 3405 C CA . GLN A 1 511 ? 71.316 8.330 29.113 1.00 60.05 801 GLN A CA 1
ATOM 3406 C C . GLN A 1 511 ? 70.157 7.344 29.124 1.00 55.55 801 GLN A C 1
ATOM 3407 O O . GLN A 1 511 ? 69.485 7.178 30.140 1.00 58.07 801 GLN A O 1
ATOM 3413 N N . SER A 1 512 ? 69.922 6.692 27.991 1.00 48.27 802 SER A N 1
ATOM 3414 C CA . SER A 1 512 ? 68.869 5.690 27.904 1.00 42.58 802 SER A CA 1
ATOM 3415 C C . SER A 1 512 ? 69.258 4.447 28.691 1.00 42.94 802 SER A C 1
ATOM 3416 O O . SER A 1 512 ? 70.404 4.001 28.638 1.00 38.87 802 SER A O 1
ATOM 3419 N N . GLN A 1 513 ? 68.296 3.894 29.420 1.00 50.43 803 GLN A N 1
ATOM 3420 C CA . GLN A 1 513 ? 68.526 2.700 30.222 1.00 55.77 803 GLN A CA 1
ATOM 3421 C C . GLN A 1 513 ? 67.860 1.488 29.584 1.00 54.79 803 GLN A C 1
ATOM 3422 O O . GLN A 1 513 ? 68.049 0.359 30.030 1.00 54.71 803 GLN A O 1
ATOM 3428 N N . PHE A 1 514 ? 67.080 1.734 28.538 1.00 53.74 804 PHE A N 1
ATOM 3429 C CA . PHE A 1 514 ? 66.289 0.692 27.894 1.00 51.81 804 PHE A CA 1
ATOM 3430 C C . PHE A 1 514 ? 67.156 -0.423 27.313 1.00 51.35 804 PHE A C 1
ATOM 3431 O O . PHE A 1 514 ? 68.040 -0.176 26.496 1.00 50.40 804 PHE A O 1
ATOM 3439 N N . ARG A 1 515 ? 66.895 -1.651 27.747 1.00 53.26 805 ARG A N 1
ATOM 3440 C CA . ARG A 1 515 ? 67.600 -2.822 27.238 1.00 54.41 805 ARG A CA 1
ATOM 3441 C C . ARG A 1 515 ? 66.597 -3.926 26.948 1.00 51.38 805 ARG A C 1
ATOM 3442 O O . ARG A 1 515 ? 65.503 -3.945 27.510 1.00 51.99 805 ARG A O 1
ATOM 3450 N N . LEU A 1 516 ? 66.973 -4.849 26.072 1.00 48.27 806 LEU A N 1
ATOM 3451 C CA . LEU A 1 516 ? 66.169 -6.039 25.843 1.00 44.80 806 LEU A CA 1
ATOM 3452 C C . LEU A 1 516 ? 66.524 -7.107 26.872 1.00 41.07 806 LEU A C 1
ATOM 3453 O O . LEU A 1 516 ? 67.697 -7.314 27.181 1.00 41.70 806 LEU A O 1
ATOM 3458 N N . THR A 1 517 ? 65.507 -7.770 27.409 1.00 37.92 807 THR A N 1
ATOM 3459 C CA . THR A 1 517 ? 65.717 -8.958 28.227 1.00 36.23 807 THR A CA 1
ATOM 3460 C C . THR A 1 517 ? 64.930 -10.105 27.614 1.00 34.91 807 THR A C 1
ATOM 3461 O O . THR A 1 517 ? 64.007 -9.883 26.833 1.00 33.42 807 THR A O 1
ATOM 3465 N N . TYR A 1 518 ? 65.289 -11.330 27.977 1.00 35.55 808 TYR A N 1
ATOM 3466 C CA . TYR A 1 518 ? 64.575 -12.500 27.491 1.00 35.94 808 TYR A CA 1
ATOM 3467 C C . TYR A 1 518 ? 63.139 -12.495 28.009 1.00 35.96 808 TYR A C 1
ATOM 3468 O O . TYR A 1 518 ? 62.215 -12.896 27.306 1.00 35.59 808 TYR A O 1
ATOM 3477 N N . ASN A 1 519 ? 62.962 -12.029 29.241 1.00 36.47 809 ASN A N 1
ATOM 3478 C CA . ASN A 1 519 ? 61.639 -11.935 29.851 1.00 36.54 809 ASN A CA 1
ATOM 3479 C C . ASN A 1 519 ? 60.707 -11.035 29.037 1.00 35.99 809 ASN A C 1
ATOM 3480 O O . ASN A 1 519 ? 59.573 -11.408 28.720 1.00 36.48 809 ASN A O 1
ATOM 3485 N N . MET A 1 520 ? 61.201 -9.848 28.701 1.00 35.97 810 MET A N 1
ATOM 3486 C CA . MET A 1 520 ? 60.464 -8.896 27.879 1.00 36.89 810 MET A CA 1
ATOM 3487 C C . MET A 1 520 ? 60.122 -9.487 26.510 1.00 35.16 810 MET A C 1
ATOM 3488 O O . MET A 1 520 ? 58.972 -9.435 26.063 1.00 35.98 810 MET A O 1
ATOM 3493 N N . ILE A 1 521 ? 61.128 -10.042 25.845 1.00 32.22 811 ILE A N 1
ATOM 3494 C CA . ILE A 1 521 ? 60.932 -10.651 24.537 1.00 31.66 811 ILE A CA 1
ATOM 3495 C C . ILE A 1 521 ? 59.885 -11.758 24.609 1.00 30.59 811 ILE A C 1
ATOM 3496 O O . ILE A 1 521 ? 58.968 -11.810 23.792 1.00 29.73 811 ILE A O 1
ATOM 3501 N N . LEU A 1 522 ? 60.014 -12.636 25.597 1.00 30.86 812 LEU A N 1
ATOM 3502 C CA . LEU A 1 522 ? 59.093 -13.755 25.729 1.00 31.53 812 LEU A CA 1
ATOM 3503 C C . LEU A 1 522 ? 57.677 -13.257 25.995 1.00 33.11 812 LEU A C 1
ATOM 3504 O O . LEU A 1 522 ? 56.720 -13.742 25.388 1.00 32.63 812 LEU A O 1
ATOM 3509 N N . ASN A 1 523 ? 57.542 -12.288 26.895 1.00 34.49 813 ASN A N 1
ATOM 3510 C CA . ASN A 1 523 ? 56.229 -11.726 27.191 1.00 36.69 813 ASN A CA 1
ATOM 3511 C C . ASN A 1 523 ? 55.580 -11.035 25.982 1.00 35.78 813 ASN A C 1
ATOM 3512 O O . ASN A 1 523 ? 54.447 -11.357 25.608 1.00 37.08 813 ASN A O 1
ATOM 3517 N N . LEU A 1 524 ? 56.290 -10.094 25.367 1.00 33.98 814 LEU A N 1
ATOM 3518 C CA . LEU A 1 524 ? 55.743 -9.387 24.210 1.00 35.20 814 LEU A CA 1
ATOM 3519 C C . LEU A 1 524 ? 55.447 -10.374 23.089 1.00 35.47 814 LEU A C 1
ATOM 3520 O O . LEU A 1 524 ? 54.392 -10.319 22.460 1.00 33.88 814 LEU A O 1
ATOM 3525 N N . LEU A 1 525 ? 56.385 -11.285 22.859 1.00 37.06 815 LEU A N 1
ATOM 3526 C CA . LEU A 1 525 ? 56.236 -12.292 21.823 1.00 40.59 815 LEU A CA 1
ATOM 3527 C C . LEU A 1 525 ? 55.014 -13.152 22.113 1.00 44.88 815 LEU A C 1
ATOM 3528 O O . LEU A 1 525 ? 54.267 -13.514 21.203 1.00 42.61 815 LEU A O 1
ATOM 3533 N N . ARG A 1 526 ? 54.807 -13.470 23.387 1.00 51.34 816 ARG A N 1
ATOM 3534 C CA . ARG A 1 526 ? 53.628 -14.221 23.799 1.00 56.44 816 ARG A CA 1
ATOM 3535 C C . ARG A 1 526 ? 52.361 -13.417 23.535 1.00 59.95 816 ARG A C 1
ATOM 3536 O O . ARG A 1 526 ? 51.343 -13.970 23.118 1.00 59.57 816 ARG A O 1
ATOM 3544 N N . ILE A 1 527 ? 52.424 -12.113 23.787 1.00 62.66 817 ILE A N 1
ATOM 3545 C CA . ILE A 1 527 ? 51.280 -11.239 23.544 1.00 64.94 817 ILE A CA 1
ATOM 3546 C C . ILE A 1 527 ? 50.913 -11.128 22.063 1.00 65.71 817 ILE A C 1
ATOM 3547 O O . ILE A 1 527 ? 49.761 -11.346 21.689 1.00 67.21 817 ILE A O 1
ATOM 3552 N N . GLU A 1 528 ? 51.886 -10.789 21.223 1.00 64.44 818 GLU A N 1
ATOM 3553 C CA . GLU A 1 528 ? 51.615 -10.543 19.810 1.00 64.14 818 GLU A CA 1
ATOM 3554 C C . GLU A 1 528 ? 52.919 -10.491 19.014 1.00 64.43 818 GLU A C 1
ATOM 3555 O O . GLU A 1 528 ? 53.930 -9.978 19.492 1.00 62.53 818 GLU A O 1
ATOM 3561 N N . ALA A 1 529 ? 52.878 -11.019 17.793 1.00 67.40 819 ALA A N 1
ATOM 3562 C CA . ALA A 1 529 ? 54.080 -11.282 16.996 1.00 66.75 819 ALA A CA 1
ATOM 3563 C C . ALA A 1 529 ? 55.086 -10.129 16.915 1.00 60.77 819 ALA A C 1
ATOM 3564 O O . ALA A 1 529 ? 56.277 -10.329 17.155 1.00 66.18 819 ALA A O 1
ATOM 3566 N N . LEU A 1 530 ? 54.619 -8.934 16.566 1.00 46.15 820 LEU A N 1
ATOM 3567 C CA . LEU A 1 530 ? 55.527 -7.823 16.297 1.00 38.37 820 LEU A CA 1
ATOM 3568 C C . LEU A 1 530 ? 55.547 -6.766 17.410 1.00 39.50 820 LEU A C 1
ATOM 3569 O O . LEU A 1 530 ? 55.945 -5.623 17.178 1.00 35.08 820 LEU A O 1
ATOM 3574 N N . ARG A 1 531 ? 55.138 -7.151 18.616 1.00 47.27 821 ARG A N 1
ATOM 3575 C CA . ARG A 1 531 ? 55.162 -6.232 19.751 1.00 51.48 821 ARG A CA 1
ATOM 3576 C C . ARG A 1 531 ? 56.581 -5.777 20.053 1.00 49.05 821 ARG A C 1
ATOM 3577 O O . ARG A 1 531 ? 56.811 -4.605 20.335 1.00 52.54 821 ARG A O 1
ATOM 3585 N N . VAL A 1 532 ? 57.531 -6.703 19.994 1.00 41.46 822 VAL A N 1
ATOM 3586 C CA . VAL A 1 532 ? 58.924 -6.370 20.265 1.00 37.48 822 VAL A CA 1
ATOM 3587 C C . VAL A 1 532 ? 59.413 -5.310 19.279 1.00 37.48 822 VAL A C 1
ATOM 3588 O O . VAL A 1 532 ? 59.957 -4.280 19.682 1.00 35.53 822 VAL A O 1
ATOM 3592 N N . GLU A 1 533 ? 59.208 -5.567 17.988 1.00 38.13 823 GLU A N 1
ATOM 3593 C CA . GLU A 1 533 ? 59.606 -4.627 16.946 1.00 39.63 823 GLU A CA 1
ATOM 3594 C C . GLU A 1 533 ? 58.986 -3.261 17.210 1.00 40.70 823 GLU A C 1
ATOM 3595 O O . GLU A 1 533 ? 59.647 -2.234 17.089 1.00 39.91 823 GLU A O 1
ATOM 3601 N N . GLU A 1 534 ? 57.708 -3.265 17.574 1.00 43.33 824 GLU A N 1
ATOM 3602 C CA . GLU A 1 534 ? 56.992 -2.040 17.896 1.00 46.64 824 GLU A CA 1
ATOM 3603 C C . GLU A 1 534 ? 57.646 -1.331 19.089 1.00 48.83 824 GLU A C 1
ATOM 3604 O O . GLU A 1 534 ? 57.872 -0.122 19.057 1.00 49.14 824 GLU A O 1
ATOM 3610 N N . MET A 1 535 ? 57.958 -2.094 20.133 1.00 48.23 825 MET A N 1
ATOM 3611 C CA . MET A 1 535 ? 58.603 -1.553 21.326 1.00 49.97 825 MET A CA 1
ATOM 3612 C C . MET A 1 535 ? 59.948 -0.940 20.958 1.00 50.83 825 MET A C 1
ATOM 3613 O O . MET A 1 535 ? 60.324 0.115 21.464 1.00 50.75 825 MET A O 1
ATOM 3618 N N . ILE A 1 536 ? 60.671 -1.615 20.071 1.00 50.89 826 ILE A N 1
ATOM 3619 C CA . ILE A 1 536 ? 61.967 -1.136 19.612 1.00 52.29 826 ILE A CA 1
ATOM 3620 C C . ILE A 1 536 ? 61.810 0.125 18.764 1.00 56.09 826 ILE A C 1
ATOM 3621 O O . ILE A 1 536 ? 62.607 1.056 18.871 1.00 55.37 826 ILE A O 1
ATOM 3626 N N . LYS A 1 537 ? 60.774 0.152 17.933 1.00 59.80 827 LYS A N 1
ATOM 3627 C CA . LYS A 1 537 ? 60.519 1.295 17.062 1.00 64.19 827 LYS A CA 1
ATOM 3628 C C . LYS A 1 537 ? 60.292 2.573 17.868 1.00 64.89 827 LYS A C 1
ATOM 3629 O O . LYS A 1 537 ? 60.720 3.652 17.466 1.00 66.14 827 LYS A O 1
ATOM 3635 N N . TYR A 1 538 ? 59.618 2.443 19.006 1.00 64.50 828 TYR A N 1
ATOM 3636 C CA . TYR A 1 538 ? 59.236 3.600 19.807 1.00 63.25 828 TYR A CA 1
ATOM 3637 C C . TYR A 1 538 ? 60.250 3.930 20.908 1.00 58.20 828 TYR A C 1
ATOM 3638 O O . TYR A 1 538 ? 59.983 4.769 21.769 1.00 61.74 828 TYR A O 1
ATOM 3647 N N . SER A 1 539 ? 61.415 3.286 20.871 1.00 49.60 829 SER A N 1
ATOM 3648 C CA . SER A 1 539 ? 62.433 3.492 21.901 1.00 44.22 829 SER A CA 1
ATOM 3649 C C . SER A 1 539 ? 63.216 4.773 21.649 1.00 43.35 829 SER A C 1
ATOM 3650 O O . SER A 1 539 ? 63.160 5.335 20.558 1.00 45.09 829 SER A O 1
ATOM 3653 N N . PHE A 1 540 ? 63.954 5.227 22.660 1.00 40.87 830 PHE A N 1
ATOM 3654 C CA . PHE A 1 540 ? 64.730 6.455 22.535 1.00 42.68 830 PHE A CA 1
ATOM 3655 C C . PHE A 1 540 ? 65.836 6.331 21.490 1.00 46.08 830 PHE A C 1
ATOM 3656 O O . PHE A 1 540 ? 66.070 7.256 20.712 1.00 44.14 830 PHE A O 1
ATOM 3664 N N . SER A 1 541 ? 66.526 5.194 21.490 1.00 53.26 831 SER A N 1
ATOM 3665 C CA . SER A 1 541 ? 67.582 4.936 20.515 1.00 61.40 831 SER A CA 1
ATOM 3666 C C . SER A 1 541 ? 67.109 5.203 19.088 1.00 66.93 831 SER A C 1
ATOM 3667 O O . SER A 1 541 ? 67.696 6.016 18.369 1.00 66.30 831 SER A O 1
ATOM 3670 N N . GLU A 1 542 ? 66.047 4.514 18.684 1.00 71.12 832 GLU A N 1
ATOM 3671 C CA . GLU A 1 542 ? 65.497 4.674 17.343 1.00 76.05 832 GLU A CA 1
ATOM 3672 C C . GLU A 1 542 ? 65.245 6.141 17.030 1.00 76.99 832 GLU A C 1
ATOM 3673 O O . GLU A 1 542 ? 65.774 6.673 16.056 1.00 80.40 832 GLU A O 1
ATOM 3679 N N . ASN A 1 543 ? 64.438 6.793 17.861 1.00 73.05 833 ASN A N 1
ATOM 3680 C CA . ASN A 1 543 ? 64.145 8.209 17.683 1.00 71.40 833 ASN A CA 1
ATOM 3681 C C . ASN A 1 543 ? 65.424 9.028 17.553 1.00 69.37 833 ASN A C 1
ATOM 3682 O O . ASN A 1 543 ? 65.486 9.973 16.768 1.00 73.25 833 ASN A O 1
ATOM 3687 N N . ALA A 1 544 ? 66.443 8.666 18.326 1.00 63.53 834 ALA A N 1
ATOM 3688 C CA . ALA A 1 544 ? 67.732 9.341 18.233 1.00 62.31 834 ALA A CA 1
ATOM 3689 C C . ALA A 1 544 ? 68.309 9.165 16.832 1.00 63.61 834 ALA A C 1
ATOM 3690 O O . ALA A 1 544 ? 68.714 10.137 16.185 1.00 63.45 834 ALA A O 1
ATOM 3692 N N . LYS A 1 545 ? 68.341 7.920 16.367 1.00 65.56 835 LYS A N 1
ATOM 3693 C CA . LYS A 1 545 ? 68.794 7.629 15.013 1.00 69.79 835 LYS A CA 1
ATOM 3694 C C . LYS A 1 545 ? 68.015 8.470 14.004 1.00 73.90 835 LYS A C 1
ATOM 3695 O O . LYS A 1 545 ? 68.593 9.048 13.083 1.00 74.00 835 LYS A O 1
ATOM 3697 N N . GLU A 1 546 ? 66.699 8.533 14.186 1.00 78.23 836 GLU A N 1
ATOM 3698 C CA . GLU A 1 546 ? 65.840 9.342 13.330 1.00 80.95 836 GLU A CA 1
ATOM 3699 C C . GLU A 1 546 ? 66.278 10.798 13.358 1.00 78.99 836 GLU A C 1
ATOM 3700 O O . GLU A 1 546 ? 66.384 11.444 12.317 1.00 84.70 836 GLU A O 1
ATOM 3706 N N . THR A 1 547 ? 66.525 11.315 14.558 1.00 70.35 837 THR A N 1
ATOM 3707 C CA . THR A 1 547 ? 66.964 12.696 14.715 1.00 66.24 837 THR A CA 1
ATOM 3708 C C . THR A 1 547 ? 68.272 12.923 13.970 1.00 65.25 837 THR A C 1
ATOM 3709 O O . THR A 1 547 ? 68.452 13.952 13.318 1.00 66.76 837 THR A O 1
ATOM 3713 N N . LEU A 1 548 ? 69.186 11.963 14.073 1.00 63.19 838 LEU A N 1
ATOM 3714 C CA . LEU A 1 548 ? 70.482 12.081 13.411 1.00 65.82 838 LEU A CA 1
ATOM 3715 C C . LEU A 1 548 ? 70.386 11.994 11.884 1.00 70.65 838 LEU A C 1
ATOM 3716 O O . LEU A 1 548 ? 70.997 12.794 11.179 1.00 69.81 838 LEU A O 1
ATOM 3718 N N . GLN A 1 549 ? 69.623 11.024 11.384 1.00 75.60 839 GLN A N 1
ATOM 3719 C CA . GLN A 1 549 ? 69.556 10.736 9.948 1.00 80.79 839 GLN A CA 1
ATOM 3720 C C . GLN A 1 549 ? 69.730 11.963 9.047 1.00 82.47 839 GLN A C 1
ATOM 3721 O O . GLN A 1 549 ? 70.715 12.062 8.313 1.00 86.27 839 GLN A O 1
ATOM 3723 N N . PRO A 1 550 ? 68.768 12.8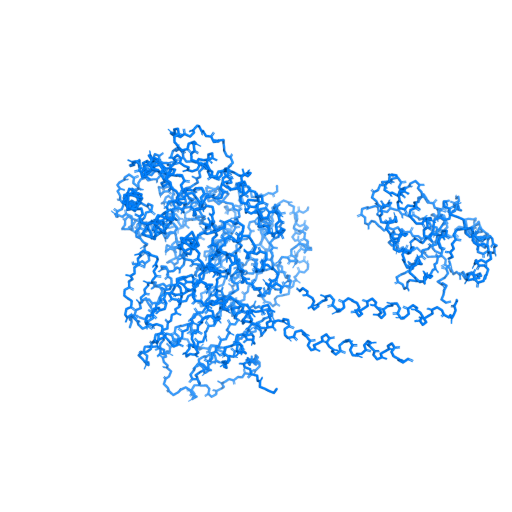97 9.091 1.00 76.83 840 PRO A N 1
ATOM 3724 C CA . PRO A 1 550 ? 68.784 14.068 8.206 1.00 78.27 840 PRO A CA 1
ATOM 3725 C C . PRO A 1 550 ? 70.049 14.911 8.350 1.00 83.81 840 PRO A C 1
ATOM 3726 O O . PRO A 1 550 ? 70.521 15.475 7.363 1.00 81.03 840 PRO A O 1
ATOM 3730 N N . GLU A 1 551 ? 70.588 14.996 9.561 1.00 86.20 841 GLU A N 1
ATOM 3731 C CA . GLU A 1 551 ? 71.814 15.749 9.791 1.00 92.88 841 GLU A CA 1
ATOM 3732 C C . GLU A 1 551 ? 72.955 15.159 8.969 1.00 92.32 841 GLU A C 1
ATOM 3733 O O . GLU A 1 551 ? 73.662 15.878 8.263 1.00 95.27 841 GLU A O 1
ATOM 3735 N N . HIS A 1 552 ? 73.127 13.844 9.063 1.00 85.36 842 HIS A N 1
ATOM 3736 C CA . HIS A 1 552 ? 74.162 13.148 8.309 1.00 82.43 842 HIS A CA 1
ATOM 3737 C C . HIS A 1 552 ? 73.874 13.193 6.812 1.00 80.58 842 HIS A C 1
ATOM 3738 O O . HIS A 1 552 ? 74.787 13.093 5.993 1.00 82.27 842 HIS A O 1
ATOM 3745 N N . GLU A 1 553 ? 72.602 13.341 6.460 1.00 77.34 843 GLU A N 1
ATOM 3746 C CA . GLU A 1 553 ? 72.203 13.440 5.061 1.00 77.10 843 GLU A CA 1
ATOM 3747 C C . GLU A 1 553 ? 72.756 14.719 4.441 1.00 79.21 843 GLU A C 1
ATOM 3748 O O . GLU A 1 553 ? 73.326 14.695 3.351 1.00 79.23 843 GLU A O 1
ATOM 3750 N N . LYS A 1 554 ? 72.584 15.833 5.145 1.00 79.11 844 LYS A N 1
ATOM 3751 C CA . LYS A 1 554 ? 73.074 17.123 4.676 1.00 81.83 844 LYS A CA 1
ATOM 3752 C C . LYS A 1 554 ? 74.595 17.123 4.596 1.00 81.80 844 LYS A C 1
ATOM 3753 O O . LYS A 1 554 ? 75.178 17.685 3.668 1.00 85.62 844 LYS A O 1
ATOM 3755 N N . GLN A 1 555 ? 75.234 16.490 5.574 1.00 78.69 845 GLN A N 1
ATOM 3756 C CA . GLN A 1 555 ? 76.689 16.413 5.612 1.00 78.06 845 GLN A CA 1
ATOM 3757 C C . GLN A 1 555 ? 77.218 15.651 4.402 1.00 81.54 845 GLN A C 1
ATOM 3758 O O . GLN A 1 555 ? 78.194 16.066 3.779 1.00 80.34 845 GLN A O 1
ATOM 3760 N N . ILE A 1 556 ? 76.570 14.537 4.077 1.00 86.14 846 ILE A N 1
ATOM 3761 C CA . ILE A 1 556 ? 76.960 13.731 2.925 1.00 93.04 846 ILE A CA 1
ATOM 3762 C C . ILE A 1 556 ? 76.627 14.450 1.620 1.00 98.11 846 ILE A C 1
ATOM 3763 O O . ILE A 1 556 ? 77.242 14.194 0.585 1.00 98.95 846 ILE A O 1
ATOM 3768 N N . LYS A 1 557 ? 75.653 15.353 1.675 1.00 105.24 847 LYS A N 1
ATOM 3769 C CA . LYS A 1 557 ? 75.279 16.142 0.507 1.00 109.93 847 LYS A CA 1
ATOM 3770 C C . LYS A 1 557 ? 76.390 17.128 0.166 1.00 114.40 847 LYS A C 1
ATOM 3771 O O . LYS A 1 557 ? 76.763 17.282 -0.997 1.00 115.47 847 LYS A O 1
ATOM 3773 N N . VAL A 1 558 ? 76.914 17.795 1.189 1.00 117.11 848 VAL A N 1
ATOM 3774 C CA . VAL A 1 558 ? 78.012 18.735 1.007 1.00 120.48 848 VAL A CA 1
ATOM 3775 C C . VAL A 1 558 ? 79.262 18.001 0.537 1.00 119.91 848 VAL A C 1
ATOM 3776 O O . VAL A 1 558 ? 79.994 18.489 -0.324 1.00 124.32 848 VAL A O 1
ATOM 3778 N N . LEU A 1 559 ? 79.499 16.823 1.106 1.00 114.63 849 LEU A N 1
ATOM 3779 C CA . LEU A 1 559 ? 80.662 16.019 0.752 1.00 109.59 849 LEU A CA 1
ATOM 3780 C C . LEU A 1 559 ? 80.527 15.452 -0.658 1.00 102.21 849 LEU A C 1
ATOM 3781 O O . LEU A 1 559 ? 81.447 15.558 -1.470 1.00 109.91 849 LEU A O 1
ATOM 3783 N N . GLN A 1 560 ? 79.376 14.850 -0.943 1.00 81.25 850 GLN A N 1
ATOM 3784 C CA . GLN A 1 560 ? 79.123 14.255 -2.250 1.00 78.14 850 GLN A CA 1
ATOM 3785 C C . GLN A 1 560 ? 79.308 15.283 -3.362 1.00 96.37 850 GLN A C 1
ATOM 3786 O O . GLN A 1 560 ? 79.866 14.978 -4.416 1.00 83.93 850 GLN A O 1
ATOM 3788 N N . GLU A 1 561 ? 78.836 16.502 -3.117 1.00 145.99 851 GLU A N 1
ATOM 3789 C CA . GLU A 1 561 ? 78.934 17.577 -4.098 1.00 169.61 851 GLU A CA 1
ATOM 3790 C C . GLU A 1 561 ? 80.348 18.145 -4.147 1.00 165.78 851 GLU A C 1
ATOM 3791 O O . GLU A 1 561 ? 80.869 18.443 -5.223 1.00 181.22 851 GLU A O 1
ATOM 3793 N N . GLU A 1 562 ? 80.964 18.295 -2.979 1.00 126.98 852 GLU A N 1
ATOM 3794 C CA . GLU A 1 562 ? 82.325 18.811 -2.891 1.00 111.75 852 GLU A CA 1
ATOM 3795 C C . GLU A 1 562 ? 83.268 17.985 -3.760 1.00 112.54 852 GLU A C 1
ATOM 3796 O O . GLU A 1 562 ? 84.136 18.528 -4.443 1.00 109.63 852 GLU A O 1
ATOM 3798 N N . LEU A 1 563 ? 83.091 16.668 -3.727 1.00 120.81 853 LEU A N 1
ATOM 3799 C CA . LEU A 1 563 ? 83.888 15.768 -4.550 1.00 129.01 853 LEU A CA 1
ATOM 3800 C C . LEU A 1 563 ? 83.440 15.846 -6.004 1.00 135.39 853 LEU A C 1
ATOM 3801 O O . LEU A 1 563 ? 84.254 15.744 -6.922 1.00 137.39 853 LEU A O 1
ATOM 3806 N N . GLN A 1 564 ? 82.138 16.025 -6.205 1.00 141.60 854 GLN A N 1
ATOM 3807 C CA . GLN A 1 564 ? 81.572 16.117 -7.545 1.00 145.72 854 GLN A CA 1
ATOM 3808 C C . GLN A 1 564 ? 82.276 17.195 -8.361 1.00 147.02 854 GLN A C 1
ATOM 3809 O O . GLN A 1 564 ? 82.601 16.986 -9.530 1.00 152.82 854 GLN A O 1
ATOM 3811 N N . THR A 1 565 ? 82.511 18.346 -7.740 1.00 139.94 855 THR A N 1
ATOM 3812 C CA . THR A 1 565 ? 83.170 19.460 -8.412 1.00 138.93 855 THR A CA 1
ATOM 3813 C C . THR A 1 565 ? 84.576 19.071 -8.857 1.00 139.97 855 THR A C 1
ATOM 3814 O O . THR A 1 565 ? 85.075 19.563 -9.869 1.00 143.12 855 THR A O 1
ATOM 3818 N N . LYS A 1 580 ? 95.982 2.836 -6.409 1.00 162.75 870 LYS A N 1
ATOM 3819 C CA . LYS A 1 580 ? 96.783 1.914 -5.615 1.00 160.45 870 LYS A CA 1
ATOM 3820 C C . LYS A 1 580 ? 97.895 2.659 -4.884 1.00 154.14 870 LYS A C 1
ATOM 3821 O O . LYS A 1 580 ? 98.237 2.326 -3.749 1.00 155.78 870 LYS A O 1
ATOM 3823 N N . PHE A 1 581 ? 98.453 3.668 -5.545 1.00 144.27 871 PHE A N 1
ATOM 3824 C CA . PHE A 1 581 ? 99.527 4.464 -4.965 1.00 138.34 871 PHE A CA 1
ATOM 3825 C C . PHE A 1 581 ? 99.068 5.134 -3.675 1.00 138.49 871 PHE A C 1
ATOM 3826 O O . PHE A 1 581 ? 99.782 5.122 -2.672 1.00 133.31 871 PHE A O 1
ATOM 3828 N N . LEU A 1 582 ? 97.874 5.717 -3.708 1.00 145.50 872 LEU A N 1
ATOM 3829 C CA . LEU A 1 582 ? 97.321 6.397 -2.543 1.00 149.45 872 LEU A CA 1
ATOM 3830 C C . LEU A 1 582 ? 97.046 5.406 -1.418 1.00 152.61 872 LEU A C 1
ATOM 3831 O O . LEU A 1 582 ? 97.275 5.703 -0.246 1.00 149.32 872 LEU A O 1
ATOM 3833 N N . GLU A 1 583 ? 96.549 4.228 -1.782 1.00 160.86 873 GLU A N 1
ATOM 3834 C CA . GLU A 1 583 ? 96.253 3.187 -0.805 1.00 163.80 873 GLU A CA 1
ATOM 3835 C C . GLU A 1 583 ? 97.531 2.719 -0.121 1.00 162.24 873 GLU A C 1
ATOM 3836 O O . GLU A 1 583 ? 97.647 2.771 1.104 1.00 161.95 873 GLU A O 1
ATOM 3838 N N . LEU A 1 584 ? 98.489 2.264 -0.923 1.00 158.47 874 LEU A N 1
ATOM 3839 C CA . LEU A 1 584 ? 99.764 1.788 -0.401 1.00 153.62 874 LEU A CA 1
ATOM 3840 C C . LEU A 1 584 ? 100.478 2.892 0.371 1.00 143.30 874 LEU A C 1
ATOM 3841 O O . LEU A 1 584 ? 101.062 2.645 1.426 1.00 147.68 874 LEU A O 1
ATOM 3843 N N . MET A 1 585 ? 100.425 4.110 -0.159 1.00 122.92 875 MET A N 1
ATOM 3844 C CA . MET A 1 585 ? 101.071 5.252 0.477 1.00 113.82 875 MET A CA 1
ATOM 3845 C C . MET A 1 585 ? 100.448 5.539 1.839 1.00 120.65 875 MET A C 1
ATOM 3846 O O . MET A 1 585 ? 101.128 5.487 2.866 1.00 109.69 875 MET A O 1
ATOM 3848 N N . LEU A 1 586 ? 99.154 5.846 1.844 1.00 151.85 876 LEU A N 1
ATOM 3849 C CA . LEU A 1 586 ? 98.439 6.111 3.087 1.00 164.04 876 LEU A CA 1
ATOM 3850 C C . LEU A 1 586 ? 98.691 4.979 4.076 1.00 160.45 876 LEU A C 1
ATOM 3851 O O . LEU A 1 586 ? 98.994 5.217 5.248 1.00 166.59 876 LEU A O 1
ATOM 3853 N N . ALA A 1 587 ? 98.569 3.747 3.593 1.00 138.27 877 ALA A N 1
ATOM 3854 C CA . ALA A 1 587 ? 98.863 2.576 4.407 1.00 128.13 877 ALA A CA 1
ATOM 3855 C C . ALA A 1 587 ? 100.279 2.677 4.959 1.00 124.65 877 ALA A C 1
ATOM 3856 O O . ALA A 1 587 ? 100.525 2.372 6.126 1.00 121.77 877 ALA A O 1
ATOM 3858 N N . TYR A 1 588 ? 101.206 3.110 4.109 1.00 129.14 878 TYR A N 1
ATOM 3859 C CA . TYR A 1 588 ? 102.596 3.284 4.511 1.00 129.64 878 TYR A CA 1
ATOM 3860 C C . TYR A 1 588 ? 102.703 4.308 5.634 1.00 129.20 878 TYR A C 1
ATOM 3861 O O . TYR A 1 588 ? 103.438 4.107 6.600 1.00 127.30 878 TYR A O 1
ATOM 3863 N N . LYS A 1 589 ? 101.969 5.409 5.499 1.00 131.67 879 LYS A N 1
ATOM 3864 C CA . LYS A 1 589 ? 101.937 6.435 6.535 1.00 131.92 879 LYS A CA 1
ATOM 3865 C C . LYS A 1 589 ? 101.426 5.839 7.842 1.00 133.13 879 LYS A C 1
ATOM 3866 O O . LYS A 1 589 ? 102.034 6.017 8.900 1.00 131.05 879 LYS A O 1
ATOM 3868 N N . GLU A 1 590 ? 100.307 5.127 7.761 1.00 137.19 880 GLU A N 1
ATOM 3869 C CA . GLU A 1 590 ? 99.739 4.463 8.927 1.00 138.34 880 GLU A CA 1
ATOM 3870 C C . GLU A 1 590 ? 100.736 3.468 9.516 1.00 135.72 880 GLU A C 1
ATOM 3871 O O . GLU A 1 590 ? 100.823 3.308 10.734 1.00 137.11 880 GLU A O 1
ATOM 3873 N N . ALA A 1 591 ? 101.488 2.804 8.643 1.00 126.52 881 ALA A N 1
ATOM 3874 C CA . ALA A 1 591 ? 102.476 1.821 9.071 1.00 121.38 881 ALA A CA 1
ATOM 3875 C C . ALA A 1 591 ? 103.627 2.498 9.807 1.00 115.06 881 ALA A C 1
ATOM 3876 O O . ALA A 1 591 ? 104.079 2.019 10.848 1.00 117.06 881 ALA A O 1
ATOM 3878 N N . THR A 1 592 ? 104.100 3.613 9.259 1.00 107.68 882 THR A N 1
ATOM 3879 C CA . THR A 1 592 ? 105.182 4.368 9.877 1.00 101.97 882 THR A CA 1
ATOM 3880 C C . THR A 1 592 ? 104.723 4.908 11.224 1.00 102.56 882 THR A C 1
ATOM 3881 O O . THR A 1 592 ? 105.459 4.854 12.210 1.00 99.59 882 THR A O 1
ATOM 3885 N N . VAL A 1 593 ? 103.499 5.427 11.257 1.00 106.87 883 VAL A N 1
ATOM 3886 C CA . VAL A 1 593 ? 102.908 5.914 12.496 1.00 110.84 883 VAL A CA 1
ATOM 3887 C C . VAL A 1 593 ? 102.816 4.782 13.512 1.00 115.84 883 VAL A C 1
ATOM 3888 O O . VAL A 1 593 ? 103.158 4.956 14.681 1.00 113.34 883 VAL A O 1
ATOM 3890 N N . ASN A 1 594 ? 102.352 3.621 13.058 1.00 122.73 884 ASN A N 1
ATOM 3891 C CA . ASN A 1 594 ? 102.249 2.447 13.917 1.00 126.02 884 ASN A CA 1
ATOM 3892 C C . ASN A 1 594 ? 103.603 2.067 14.503 1.00 121.12 884 ASN A C 1
ATOM 3893 O O . ASN A 1 594 ? 103.749 1.935 15.719 1.00 126.38 884 ASN A O 1
ATOM 3895 N N . LEU A 1 595 ? 104.591 1.891 13.631 1.00 109.77 885 LEU A N 1
ATOM 3896 C CA . LEU A 1 595 ? 105.939 1.541 14.060 1.00 101.30 885 LEU A CA 1
ATOM 3897 C C . LEU A 1 595 ? 106.471 2.574 15.044 1.00 99.65 885 LEU A C 1
ATOM 3898 O O . LEU A 1 595 ? 107.038 2.223 16.079 1.00 97.35 885 LEU A O 1
ATOM 3900 N N . MET A 1 596 ? 106.283 3.848 14.715 1.00 103.44 886 MET A N 1
ATOM 3901 C CA . MET A 1 596 ? 106.739 4.936 15.572 1.00 104.38 886 MET A CA 1
ATOM 3902 C C . MET A 1 596 ? 106.080 4.850 16.945 1.00 104.68 886 MET A C 1
ATOM 3903 O O . MET A 1 596 ? 106.744 4.989 17.972 1.00 105.22 886 MET A O 1
ATOM 3905 N N . GLN A 1 597 ? 104.771 4.622 16.955 1.00 104.99 887 GLN A N 1
ATOM 3906 C CA . GLN A 1 597 ? 104.031 4.475 18.203 1.00 104.76 887 GLN A CA 1
ATOM 3907 C C . GLN A 1 597 ? 104.525 3.250 18.961 1.00 106.60 887 GLN A C 1
ATOM 3908 O O . GLN A 1 597 ? 104.588 3.251 20.191 1.00 105.80 887 GLN A O 1
ATOM 3910 N N . GLU A 1 598 ? 104.878 2.207 18.217 1.00 109.24 888 GLU A N 1
ATOM 3911 C CA . GLU A 1 598 ? 105.393 0.981 18.811 1.00 111.49 888 GLU A CA 1
ATOM 3912 C C . GLU A 1 598 ? 106.764 1.208 19.444 1.00 111.72 888 GLU A C 1
ATOM 3913 O O . GLU A 1 598 ? 107.042 0.704 20.532 1.00 111.88 888 GLU A O 1
ATOM 3915 N N . MET A 1 599 ? 107.615 1.969 18.764 1.00 112.03 889 MET A N 1
ATOM 3916 C CA . MET A 1 599 ? 108.963 2.234 19.257 1.00 113.39 889 MET A CA 1
ATOM 3917 C C . MET A 1 599 ? 108.956 3.152 20.480 1.00 119.75 889 MET A C 1
ATOM 3918 O O . MET A 1 599 ? 109.962 3.269 21.179 1.00 114.19 889 MET A O 1
ATOM 3920 N N . VAL A 1 600 ? 107.823 3.800 20.736 1.00 137.78 890 VAL A N 1
ATOM 3921 C CA . VAL A 1 600 ? 107.710 4.738 21.851 1.00 145.13 890 VAL A CA 1
ATOM 3922 C C . VAL A 1 600 ? 107.512 4.022 23.185 1.00 144.73 890 VAL A C 1
ATOM 3923 O O . VAL A 1 600 ? 107.540 4.649 24.245 1.00 149.00 890 VAL A O 1
ATOM 3925 N N . LYS A 1 601 ? 107.314 2.709 23.131 1.00 136.48 891 LYS A N 1
ATOM 3926 C CA . LYS A 1 601 ? 107.085 1.920 24.336 1.00 132.02 891 LYS A CA 1
ATOM 3927 C C . LYS A 1 601 ? 108.397 1.396 24.913 1.00 130.82 891 LYS A C 1
ATOM 3928 O O . LYS A 1 601 ? 108.662 1.540 26.107 1.00 129.98 891 LYS A O 1
ATOM 3930 N N . SER A 1 602 ? 109.214 0.787 24.059 1.00 131.66 892 SER A N 1
ATOM 3931 C CA . SER A 1 602 ? 110.486 0.216 24.486 1.00 133.92 892 SER A CA 1
ATOM 3932 C C . SER A 1 602 ? 111.547 1.300 24.656 1.00 137.21 892 SER A C 1
ATOM 3933 O O . SER A 1 602 ? 111.819 2.056 23.723 1.00 132.55 892 SER A O 1
ATOM 3935 N N . PRO A 1 603 ? 112.155 1.376 25.852 1.00 139.95 893 PRO A N 1
ATOM 3936 C CA . PRO A 1 603 ? 113.203 2.365 26.132 1.00 141.17 893 PRO A CA 1
ATOM 3937 C C . PRO A 1 603 ? 114.333 2.330 25.108 1.00 137.22 893 PRO A C 1
ATOM 3938 O O . PRO A 1 603 ? 115.043 3.323 24.947 1.00 141.04 893 PRO A O 1
ATOM 3942 N N . SER A 1 604 ? 114.492 1.198 24.428 1.00 134.56 894 SER A N 1
ATOM 3943 C CA . SER A 1 604 ? 115.539 1.038 23.424 1.00 128.43 894 SER A CA 1
ATOM 3944 C C . SER A 1 604 ? 115.589 2.231 22.476 1.00 128.09 894 SER A C 1
ATOM 3945 O O . SER A 1 604 ? 116.643 2.555 21.929 1.00 124.77 894 SER A O 1
ATOM 3947 N N . ILE A 1 605 ? 114.445 2.880 22.283 1.00 132.42 895 ILE A N 1
ATOM 3948 C CA . ILE A 1 605 ? 114.365 4.051 21.417 1.00 133.41 895 ILE A CA 1
ATOM 3949 C C . ILE A 1 605 ? 115.442 5.068 21.771 1.00 126.70 895 ILE A C 1
ATOM 3950 O O . ILE A 1 605 ? 116.075 5.648 20.886 1.00 131.65 895 ILE A O 1
ATOM 3952 N N . LEU A 1 606 ? 115.654 5.274 23.069 1.00 111.81 896 LEU A N 1
ATOM 3953 C CA . LEU A 1 606 ? 116.622 6.263 23.534 1.00 100.61 896 LEU A CA 1
ATOM 3954 C C . LEU A 1 606 ? 118.020 6.006 22.977 1.00 94.88 896 LEU A C 1
ATOM 3955 O O . LEU A 1 606 ? 118.890 6.875 23.043 1.00 95.98 896 LEU A O 1
ATOM 3960 N N . HIS A 1 607 ? 118.235 4.812 22.437 1.00 89.90 897 HIS A N 1
ATOM 3961 C CA . HIS A 1 607 ? 119.495 4.494 21.780 1.00 89.21 897 HIS A CA 1
ATOM 3962 C C . HIS A 1 607 ? 119.480 5.024 20.352 1.00 95.43 897 HIS A C 1
ATOM 3963 O O . HIS A 1 607 ? 120.492 5.514 19.847 1.00 89.16 897 HIS A O 1
ATOM 3965 N N . ILE A 1 608 ? 118.321 4.930 19.709 1.00 110.10 898 ILE A N 1
ATOM 3966 C CA . ILE A 1 608 ? 118.181 5.362 18.325 1.00 119.44 898 ILE A CA 1
ATOM 3967 C C . ILE A 1 608 ? 118.075 6.881 18.239 1.00 118.94 898 ILE A C 1
ATOM 3968 O O . ILE A 1 608 ? 118.515 7.493 17.265 1.00 121.94 898 ILE A O 1
ATOM 3970 N N . LEU A 1 609 ? 117.487 7.483 19.267 1.00 112.98 899 LEU A N 1
ATOM 3971 C CA . LEU A 1 609 ? 117.286 8.926 19.299 1.00 109.59 899 LEU A CA 1
ATOM 3972 C C . LEU A 1 609 ? 118.251 9.600 20.267 1.00 114.12 899 LEU A C 1
ATOM 3973 O O . LEU A 1 609 ? 117.866 10.493 21.023 1.00 108.80 899 LEU A O 1
ATOM 3978 N N . LYS A 1 610 ? 119.507 9.167 20.242 1.00 132.57 900 LYS A N 1
ATOM 3979 C CA . LYS A 1 610 ? 120.549 9.821 21.019 1.00 139.07 900 LYS A CA 1
ATOM 3980 C C . LYS A 1 610 ? 120.747 11.235 20.485 1.00 135.84 900 LYS A C 1
ATOM 3981 O O . LYS A 1 610 ? 120.606 11.476 19.286 1.00 140.58 900 LYS A O 1
ATOM 3983 N N . GLU A 1 611 ? 121.065 12.166 21.378 1.00 123.92 901 GLU A N 1
ATOM 3984 C CA . GLU A 1 611 ? 121.257 13.563 21.001 1.00 117.95 901 GLU A CA 1
ATOM 3985 C C . GLU A 1 611 ? 122.071 13.694 19.717 1.00 120.52 901 GLU A C 1
ATOM 3986 O O . GLU A 1 611 ? 123.244 13.323 19.676 1.00 116.78 901 GLU A O 1
ATOM 3992 N N . GLY A 1 612 ? 121.440 14.219 18.670 1.00 125.14 902 GLY A N 1
ATOM 3993 C CA . GLY A 1 612 ? 122.124 14.472 17.415 1.00 129.04 902 GLY A CA 1
ATOM 3994 C C . GLY A 1 612 ? 121.551 13.711 16.232 1.00 125.64 902 GLY A C 1
ATOM 3995 O O . GLY A 1 612 ? 121.946 13.947 15.090 1.00 131.77 902 GLY A O 1
ATOM 3996 N N . ARG A 1 613 ? 120.623 12.799 16.497 1.00 113.80 903 ARG A N 1
ATOM 3997 C CA . ARG A 1 613 ? 120.025 11.996 15.435 1.00 105.64 903 ARG A CA 1
ATOM 3998 C C . ARG A 1 613 ? 119.185 12.862 14.501 1.00 105.47 903 ARG A C 1
ATOM 3999 O O . ARG A 1 613 ? 118.051 13.215 14.822 1.00 102.47 903 ARG A O 1
ATOM 4007 N N . LEU A 1 614 ? 119.747 13.203 13.346 1.00 109.14 904 LEU A N 1
ATOM 4008 C CA . LEU A 1 614 ? 119.025 13.981 12.347 1.00 111.41 904 LEU A CA 1
ATOM 4009 C C . LEU A 1 614 ? 117.814 13.199 11.855 1.00 107.88 904 LEU A C 1
ATOM 4010 O O . LEU A 1 614 ? 117.931 12.037 11.466 1.00 111.53 904 LEU A O 1
ATOM 4012 N N . VAL A 1 615 ? 116.650 13.840 11.875 1.00 98.53 905 VAL A N 1
ATOM 4013 C CA . VAL A 1 615 ? 115.412 13.184 11.475 1.00 92.23 905 VAL A CA 1
ATOM 4014 C C . VAL A 1 615 ? 114.527 14.110 10.650 1.00 91.70 905 VAL A C 1
ATOM 4015 O O . VAL A 1 615 ? 114.599 15.338 10.772 1.00 90.90 905 VAL A O 1
ATOM 4019 N N . ALA A 1 616 ? 113.695 13.501 9.810 1.00 95.60 906 ALA A N 1
ATOM 4020 C CA . ALA A 1 616 ? 112.691 14.222 9.042 1.00 97.40 906 ALA A CA 1
ATOM 4021 C C . ALA A 1 616 ? 111.318 13.949 9.645 1.00 98.92 906 ALA A C 1
ATOM 4022 O O . ALA A 1 616 ? 110.842 12.812 9.634 1.00 98.80 906 ALA A O 1
ATOM 4024 N N . PHE A 1 617 ? 110.686 14.992 10.173 1.00 98.70 907 PHE A N 1
ATOM 4025 C CA . PHE A 1 617 ? 109.411 14.843 10.864 1.00 101.46 907 PHE A CA 1
ATOM 4026 C C . PHE A 1 617 ? 108.362 15.804 10.320 1.00 107.18 907 PHE A C 1
ATOM 4027 O O . PHE A 1 617 ? 108.657 16.658 9.482 1.00 102.94 907 PHE A O 1
ATOM 4035 N N . ARG A 1 618 ? 107.135 15.652 10.808 1.00 116.07 908 ARG A N 1
ATOM 4036 C CA . ARG A 1 618 ? 106.029 16.509 10.405 1.00 121.68 908 ARG A CA 1
ATOM 4037 C C . ARG A 1 618 ? 105.625 17.425 11.554 1.00 116.35 908 ARG A C 1
ATOM 4038 O O . ARG A 1 618 ? 105.409 16.966 12.675 1.00 122.28 908 ARG A O 1
ATOM 4046 N N . ASP A 1 619 ? 105.527 18.720 11.273 1.00 102.84 909 ASP A N 1
ATOM 4047 C CA . ASP A 1 619 ? 105.039 19.673 12.261 1.00 93.44 909 ASP A CA 1
ATOM 4048 C C . ASP A 1 619 ? 103.522 19.529 12.378 1.00 92.95 909 ASP A C 1
ATOM 4049 O O . ASP A 1 619 ? 102.915 18.764 11.629 1.00 90.96 909 ASP A O 1
ATOM 4054 N N . PRO A 1 620 ? 102.904 20.249 13.326 1.00 99.57 910 PRO A N 1
ATOM 4055 C CA . PRO A 1 620 ? 101.449 20.151 13.493 1.00 102.85 910 PRO A CA 1
ATOM 4056 C C . PRO A 1 620 ? 100.683 20.355 12.186 1.00 105.42 910 PRO A C 1
ATOM 4057 O O . PRO A 1 620 ? 99.593 19.805 12.026 1.00 105.88 910 PRO A O 1
ATOM 4061 N N . ASN A 1 621 ? 101.249 21.128 11.264 1.00 102.00 911 ASN A N 1
ATOM 4062 C CA . ASN A 1 621 ? 100.612 21.371 9.973 1.00 104.90 911 ASN A CA 1
ATOM 4063 C C . ASN A 1 621 ? 100.884 20.258 8.965 1.00 106.93 911 ASN A C 1
ATOM 4064 O O . ASN A 1 621 ? 100.427 20.320 7.824 1.00 107.51 911 ASN A O 1
ATOM 4069 N N . ASP A 1 622 ? 101.632 19.246 9.392 1.00 111.64 912 ASP A N 1
ATOM 4070 C CA . ASP A 1 622 ? 101.950 18.102 8.542 1.00 112.66 912 ASP A CA 1
ATOM 4071 C C . ASP A 1 622 ? 102.915 18.484 7.420 1.00 112.00 912 ASP A C 1
ATOM 4072 O O . ASP A 1 622 ? 102.902 17.882 6.346 1.00 113.25 912 ASP A O 1
ATOM 4077 N N . CYS A 1 623 ? 103.750 19.486 7.673 1.00 110.21 913 CYS A N 1
ATOM 4078 C CA . CYS A 1 623 ? 104.782 19.874 6.719 1.00 110.57 913 CYS A CA 1
ATOM 4079 C C . CYS A 1 623 ? 106.085 19.157 7.045 1.00 115.03 913 CYS A C 1
ATOM 4080 O O . CYS A 1 623 ? 106.535 19.160 8.191 1.00 108.97 913 CYS A O 1
ATOM 4083 N N . LEU A 1 624 ? 106.688 18.541 6.034 1.00 132.06 914 LEU A N 1
ATOM 4084 C CA . LEU A 1 624 ? 107.938 17.815 6.221 1.00 138.59 914 LEU A CA 1
ATOM 4085 C C . LEU A 1 624 ? 109.057 18.770 6.622 1.00 136.85 914 LEU A C 1
ATOM 4086 O O . LEU A 1 624 ? 109.241 19.819 6.005 1.00 141.67 914 LEU A O 1
ATOM 4088 N N . LYS A 1 625 ? 109.797 18.401 7.662 1.00 123.14 915 LYS A N 1
ATOM 4089 C CA . LYS A 1 625 ? 110.925 19.201 8.122 1.00 115.32 915 LYS A CA 1
ATOM 4090 C C . LYS A 1 625 ? 112.022 18.293 8.661 1.00 106.85 915 LYS A C 1
ATOM 4091 O O . LYS A 1 625 ? 111.785 17.116 8.922 1.00 110.89 915 LYS A O 1
ATOM 4093 N N . LEU A 1 626 ? 113.221 18.842 8.823 1.00 95.77 916 LEU A N 1
ATOM 4094 C CA . LEU A 1 626 ? 114.355 18.070 9.319 1.00 87.40 916 LEU A CA 1
ATOM 4095 C C . LEU A 1 626 ? 114.959 18.730 10.552 1.00 84.95 916 LEU A C 1
ATOM 4096 O O . LEU A 1 626 ? 114.991 19.958 10.652 1.00 84.63 916 LEU A O 1
ATOM 4098 N N . GLY A 1 627 ? 115.434 17.916 11.492 1.00 86.29 917 GLY A N 1
ATOM 4099 C CA . GLY A 1 627 ? 116.050 18.445 12.699 1.00 87.08 917 GLY A CA 1
ATOM 4100 C C . GLY A 1 627 ? 116.778 17.400 13.524 1.00 87.88 917 GLY A C 1
ATOM 4101 O O . GLY A 1 627 ? 116.592 16.202 13.320 1.00 87.07 917 GLY A O 1
ATOM 4102 N N . PHE A 1 628 ? 117.604 17.853 14.464 1.00 88.49 918 PHE A N 1
ATOM 4103 C CA . PHE A 1 628 ? 118.365 16.940 15.315 1.00 90.51 918 PHE A CA 1
ATOM 4104 C C . PHE A 1 628 ? 117.653 16.728 16.647 1.00 92.25 918 PHE A C 1
ATOM 4105 O O . PHE A 1 628 ? 117.081 17.660 17.203 1.00 90.89 918 PHE A O 1
ATOM 4113 N N . VAL A 1 629 ? 117.697 15.503 17.161 1.00 92.02 919 VAL A N 1
ATOM 4114 C CA . VAL A 1 629 ? 117.075 15.198 18.445 1.00 96.50 919 VAL A CA 1
ATOM 4115 C C . VAL A 1 629 ? 117.883 15.820 19.580 1.00 103.29 919 VAL A C 1
ATOM 4116 O O . VAL A 1 629 ? 119.113 15.789 19.564 1.00 98.85 919 VAL A O 1
ATOM 4120 N N . PHE A 1 630 ? 117.186 16.389 20.561 1.00 112.00 920 PHE A N 1
ATOM 4121 C CA . PHE A 1 630 ? 117.847 17.044 21.685 1.00 121.67 920 PHE A CA 1
ATOM 4122 C C . PHE A 1 630 ? 117.408 16.467 23.029 1.00 129.34 920 PHE A C 1
ATOM 4123 O O . PHE A 1 630 ? 118.197 16.406 23.972 1.00 125.96 920 PHE A O 1
ATOM 4131 N N . LYS A 1 631 ? 116.149 16.048 23.116 1.00 147.25 921 LYS A N 1
ATOM 4132 C CA . LYS A 1 631 ? 115.618 15.488 24.353 1.00 152.12 921 LYS A CA 1
ATOM 4133 C C . LYS A 1 631 ? 114.570 14.420 24.061 1.00 147.83 921 LYS A C 1
ATOM 4134 O O . LYS A 1 631 ? 113.833 14.514 23.080 1.00 153.28 921 LYS A O 1
ATOM 4136 N N . VAL A 1 632 ? 114.510 13.405 24.919 1.00 134.61 922 VAL A N 1
ATOM 4137 C CA . VAL A 1 632 ? 113.559 12.313 24.748 1.00 124.30 922 VAL A CA 1
ATOM 4138 C C . VAL A 1 632 ? 112.880 11.965 26.070 1.00 117.71 922 VAL A C 1
ATOM 4139 O O . VAL A 1 632 ? 113.414 11.195 26.868 1.00 121.06 922 VAL A O 1
ATOM 4141 N N . SER A 1 633 ? 111.700 12.536 26.293 1.00 112.20 923 SER A N 1
ATOM 4142 C CA . SER A 1 633 ? 110.932 12.268 27.503 1.00 107.16 923 SER A CA 1
ATOM 4143 C C . SER A 1 633 ? 109.854 11.222 27.235 1.00 106.66 923 SER A C 1
ATOM 4144 O O . SER A 1 633 ? 108.768 11.546 26.753 1.00 105.93 923 SER A O 1
ATOM 4146 N N . LEU A 1 634 ? 110.162 9.968 27.553 1.00 107.07 924 LEU A N 1
ATOM 4147 C CA . LEU A 1 634 ? 109.232 8.868 27.326 1.00 108.47 924 LEU A CA 1
ATOM 4148 C C . LEU A 1 634 ? 107.972 9.025 28.173 1.00 108.62 924 LEU A C 1
ATOM 4149 O O . LEU A 1 634 ? 106.899 8.552 27.796 1.00 110.24 924 LEU A O 1
ATOM 4151 N N . LYS A 1 635 ? 108.108 9.691 29.316 1.00 104.03 925 LYS A N 1
ATOM 4152 C CA . LYS A 1 635 ? 106.977 9.922 30.207 1.00 104.54 925 LYS A CA 1
ATOM 4153 C C . LYS A 1 635 ? 105.884 10.715 29.498 1.00 109.42 925 LYS A C 1
ATOM 4154 O O . LYS A 1 635 ? 104.698 10.414 29.634 1.00 106.31 925 LYS A O 1
ATOM 4156 N N . ASP A 1 636 ? 106.292 11.732 28.744 1.00 119.14 926 ASP A N 1
ATOM 4157 C CA . ASP A 1 636 ? 105.355 12.555 27.987 1.00 125.04 926 ASP A CA 1
ATOM 4158 C C . ASP A 1 636 ? 105.366 12.168 26.511 1.00 124.92 926 ASP A C 1
ATOM 4159 O O . ASP A 1 636 ? 104.541 12.640 25.730 1.00 127.33 926 ASP A O 1
ATOM 4161 N N . ALA A 1 637 ? 106.311 11.309 26.139 1.00 116.38 927 ALA A N 1
ATOM 4162 C CA . ALA A 1 637 ? 106.414 10.816 24.769 1.00 112.59 927 ALA A CA 1
ATOM 4163 C C . ALA A 1 637 ? 106.619 11.949 23.764 1.00 108.01 927 ALA A C 1
ATOM 4164 O O . ALA A 1 637 ? 106.250 11.824 22.596 1.00 110.14 927 ALA A O 1
ATOM 4166 N N . VAL A 1 638 ? 107.206 13.050 24.222 1.00 102.12 928 VAL A N 1
ATOM 4167 C CA . VAL A 1 638 ? 107.526 14.166 23.338 1.00 98.90 928 VAL A CA 1
ATOM 4168 C C . VAL A 1 638 ? 109.035 14.363 23.261 1.00 104.25 928 VAL A C 1
ATOM 4169 O O . VAL A 1 638 ? 109.735 14.286 24.270 1.00 97.73 928 VAL A O 1
ATOM 4173 N N . CYS A 1 639 ? 109.528 14.611 22.053 1.00 121.90 929 CYS A N 1
ATOM 4174 C CA . CYS A 1 639 ? 110.949 14.841 21.836 1.00 128.56 929 CYS A CA 1
ATOM 4175 C C . CYS A 1 639 ? 111.207 16.303 21.499 1.00 121.64 929 CYS A C 1
ATOM 4176 O O . CYS A 1 639 ? 110.497 16.898 20.687 1.00 130.25 929 CYS A O 1
ATOM 4179 N N . VAL A 1 640 ? 112.223 16.879 22.133 1.00 101.16 930 VAL A N 1
ATOM 4180 C CA . VAL A 1 640 ? 112.638 18.239 21.824 1.00 87.70 930 VAL A CA 1
ATOM 4181 C C . VAL A 1 640 ? 113.683 18.197 20.716 1.00 85.51 930 VAL A C 1
ATOM 4182 O O . VAL A 1 640 ? 114.733 17.569 20.861 1.00 83.19 930 VAL A O 1
ATOM 4186 N N . ILE A 1 641 ? 113.382 18.862 19.606 1.00 90.13 931 ILE A N 1
ATOM 4187 C CA . ILE A 1 641 ? 114.234 18.817 18.426 1.00 92.70 931 ILE A CA 1
ATOM 4188 C C . ILE A 1 641 ? 114.813 20.187 18.107 1.00 94.42 931 ILE A C 1
ATOM 4189 O O . ILE A 1 641 ? 114.172 21.214 18.332 1.00 94.36 931 ILE A O 1
ATOM 4194 N N . MET A 1 642 ? 116.036 20.191 17.587 1.00 94.67 932 MET A N 1
ATOM 4195 C CA . MET A 1 642 ? 116.623 21.389 17.011 1.00 95.41 932 MET A CA 1
ATOM 4196 C C . MET A 1 642 ? 116.401 21.335 15.504 1.00 92.89 932 MET A C 1
ATOM 4197 O O . MET A 1 642 ? 117.054 20.564 14.796 1.00 95.51 932 MET A O 1
ATOM 4202 N N . THR A 1 643 ? 115.457 22.141 15.027 1.00 86.94 933 THR A N 1
ATOM 4203 C CA . THR A 1 643 ? 115.076 22.142 13.619 1.00 82.95 933 THR A CA 1
ATOM 4204 C C . THR A 1 643 ? 115.908 23.136 12.817 1.00 82.19 933 THR A C 1
ATOM 4205 O O . THR A 1 643 ? 116.390 24.132 13.354 1.00 81.99 933 THR A O 1
ATOM 4209 N N . THR A 1 645 ? 115.658 23.564 9.229 1.00 107.17 935 THR A N 1
ATOM 4210 C CA . THR A 1 645 ? 114.908 23.234 8.024 1.00 109.35 935 THR A CA 1
ATOM 4211 C C . THR A 1 645 ? 113.462 23.698 8.128 1.00 116.50 935 THR A C 1
ATOM 4212 O O . THR A 1 645 ? 11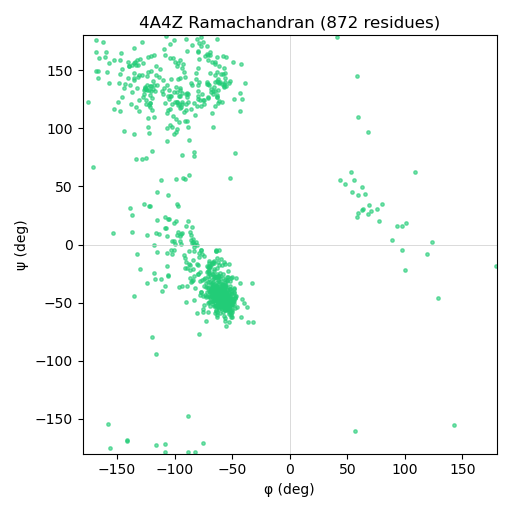2.674 23.142 8.893 1.00 110.61 935 THR A O 1
ATOM 4216 N N . LYS A 1 646 ? 113.118 24.719 7.351 1.00 133.28 936 LYS A N 1
ATOM 4217 C CA . LYS A 1 646 ? 111.742 25.188 7.277 1.00 140.68 936 LYS A CA 1
ATOM 4218 C C . LYS A 1 646 ? 110.882 24.122 6.611 1.00 135.94 936 LYS A C 1
ATOM 4219 O O . LYS A 1 646 ? 111.394 23.284 5.867 1.00 141.71 936 LYS A O 1
ATOM 4221 N N . PRO A 1 647 ? 109.568 24.149 6.875 1.00 118.32 937 PRO A N 1
ATOM 4222 C CA . PRO A 1 647 ? 108.655 23.160 6.292 1.00 110.05 937 PRO A CA 1
ATOM 4223 C C . PRO A 1 647 ? 108.669 23.201 4.767 1.00 104.71 937 PRO A C 1
ATOM 4224 O O . PRO A 1 647 ? 108.841 24.271 4.184 1.00 107.73 937 PRO A O 1
ATOM 4228 N N . TYR A 1 648 ? 108.493 22.046 4.133 1.00 97.41 938 TYR A N 1
ATOM 4229 C CA . TYR A 1 648 ? 108.518 21.964 2.677 1.00 92.98 938 TYR A CA 1
ATOM 4230 C C . TYR A 1 648 ? 107.111 22.072 2.095 1.00 92.15 938 TYR A C 1
ATOM 4231 O O . TYR A 1 648 ? 106.519 21.073 1.685 1.00 92.48 938 TYR A O 1
ATOM 4233 N N . LYS A 1 649 ? 106.584 23.291 2.058 1.00 96.11 939 LYS A N 1
ATOM 4234 C CA . LYS A 1 649 ? 105.262 23.541 1.493 1.00 96.84 939 LYS A CA 1
ATOM 4235 C C . LYS A 1 649 ? 105.358 23.799 -0.008 1.00 97.93 939 LYS A C 1
ATOM 4236 O O . LYS A 1 649 ? 106.451 23.948 -0.555 1.00 97.73 939 LYS A O 1
ATOM 4238 N N . TYR A 1 660 ? 110.079 12.082 1.499 1.00 99.29 950 TYR A N 1
ATOM 4239 C CA . TYR A 1 660 ? 110.665 11.183 0.512 1.00 100.77 950 TYR A CA 1
ATOM 4240 C C . TYR A 1 660 ? 110.588 9.741 1.001 1.00 102.15 950 TYR A C 1
ATOM 4241 O O . TYR A 1 660 ? 109.714 9.394 1.795 1.00 100.98 950 TYR A O 1
ATOM 4243 N N . PHE A 1 661 ? 111.502 8.903 0.521 1.00 104.00 951 PHE A N 1
ATOM 4244 C CA . PHE A 1 661 ? 111.561 7.509 0.945 1.00 107.40 951 PHE A CA 1
ATOM 4245 C C . PHE A 1 661 ? 113.001 7.008 0.914 1.00 112.18 951 PHE A C 1
ATOM 4246 O O . PHE A 1 661 ? 113.745 7.310 -0.019 1.00 109.80 951 PHE A O 1
ATOM 4254 N N . PRO A 1 662 ? 113.397 6.235 1.938 1.00 119.87 952 PRO A N 1
ATOM 4255 C CA . PRO A 1 662 ? 114.772 5.736 2.062 1.00 123.02 952 PRO A CA 1
ATOM 4256 C C . PRO A 1 662 ? 115.300 5.111 0.772 1.00 123.52 952 PRO A C 1
ATOM 4257 O O . PRO A 1 662 ? 114.673 4.205 0.223 1.00 127.13 952 PRO A O 1
ATOM 4261 N N . LYS A 1 663 ? 116.444 5.598 0.302 1.00 116.26 953 LYS A N 1
ATOM 4262 C CA . LYS A 1 663 ? 117.085 5.052 -0.890 1.00 114.44 953 LYS A CA 1
ATOM 4263 C C . LYS A 1 663 ? 116.209 5.217 -2.129 1.00 116.34 953 LYS A C 1
ATOM 4264 O O . LYS A 1 663 ? 115.995 4.265 -2.880 1.00 116.01 953 LYS A O 1
ATOM 4266 N N . ALA A 1 664 ? 115.708 6.430 -2.337 1.00 121.50 954 ALA A N 1
ATOM 4267 C CA . ALA A 1 664 ? 114.893 6.735 -3.507 1.00 125.07 954 ALA A CA 1
ATOM 4268 C C . ALA A 1 664 ? 115.488 7.912 -4.270 1.00 126.95 954 ALA A C 1
ATOM 4269 O O . ALA A 1 664 ? 114.963 9.023 -4.222 1.00 126.21 954 ALA A O 1
ATOM 4271 N N . ASP A 1 665 ? 116.586 7.659 -4.976 1.00 133.23 955 ASP A N 1
ATOM 4272 C CA . ASP A 1 665 ? 117.296 8.706 -5.705 1.00 135.33 955 ASP A CA 1
ATOM 4273 C C . ASP A 1 665 ? 116.378 9.444 -6.675 1.00 137.36 955 ASP A C 1
ATOM 4274 O O . ASP A 1 665 ? 116.042 10.610 -6.459 1.00 136.58 955 ASP A O 1
ATOM 4276 N N . GLY A 1 666 ? 115.977 8.762 -7.743 1.00 137.89 956 GLY A N 1
ATOM 4277 C CA . GLY A 1 666 ? 115.116 9.356 -8.750 1.00 139.27 956 GLY A CA 1
ATOM 4278 C C . GLY A 1 666 ? 113.819 9.870 -8.157 1.00 137.86 956 GLY A C 1
ATOM 4279 O O . GLY A 1 666 ? 113.402 10.998 -8.427 1.00 138.20 956 GLY A O 1
ATOM 4280 N N . TYR A 1 667 ? 113.178 9.034 -7.345 1.00 136.53 957 TYR A N 1
ATOM 4281 C CA . TYR A 1 667 ? 111.940 9.412 -6.678 1.00 132.41 957 TYR A CA 1
ATOM 4282 C C . TYR A 1 667 ? 112.155 10.670 -5.847 1.00 122.72 957 TYR A C 1
ATOM 4283 O O . TYR A 1 667 ? 111.285 11.538 -5.780 1.00 128.37 957 TYR A O 1
ATOM 4285 N N . ARG A 1 668 ? 113.320 10.763 -5.214 1.00 105.52 958 ARG A N 1
ATOM 4286 C CA . ARG A 1 668 ? 113.665 11.936 -4.422 1.00 93.61 958 ARG A CA 1
ATOM 4287 C C . ARG A 1 668 ? 113.785 13.154 -5.326 1.00 92.41 958 ARG A C 1
ATOM 4288 O O . ARG A 1 668 ? 113.154 14.181 -5.086 1.00 90.07 958 ARG A O 1
ATOM 4290 N N . ARG A 1 669 ? 114.596 13.028 -6.372 1.00 101.01 959 ARG A N 1
ATOM 4291 C CA . ARG A 1 669 ? 114.814 14.123 -7.310 1.00 105.23 959 ARG A CA 1
ATOM 4292 C C . ARG A 1 669 ? 113.492 14.649 -7.863 1.00 109.67 959 ARG A C 1
ATOM 4293 O O . ARG A 1 669 ? 113.205 15.844 -7.778 1.00 108.15 959 ARG A O 1
ATOM 4295 N N . ARG A 1 670 ? 112.689 13.751 -8.424 1.00 116.04 960 ARG A N 1
ATOM 4296 C CA . ARG A 1 670 ? 111.423 14.137 -9.034 1.00 121.98 960 ARG A CA 1
ATOM 4297 C C . ARG A 1 670 ? 110.422 14.631 -7.992 1.00 125.17 960 ARG A C 1
ATOM 4298 O O . ARG A 1 670 ? 109.807 15.684 -8.162 1.00 123.57 960 ARG A O 1
ATOM 4300 N N . ASN A 1 671 ? 110.266 13.869 -6.914 1.00 127.46 961 ASN A N 1
ATOM 4301 C CA . ASN A 1 671 ? 109.258 14.168 -5.900 1.00 132.32 961 ASN A CA 1
ATOM 4302 C C . ASN A 1 671 ? 109.709 15.211 -4.879 1.00 138.30 961 ASN A C 1
ATOM 4303 O O . ASN A 1 671 ? 108.976 16.155 -4.585 1.00 133.25 961 ASN A O 1
ATOM 4305 N N . PHE A 1 672 ? 110.913 15.038 -4.340 1.00 154.27 962 PHE A N 1
ATOM 4306 C CA . PHE A 1 672 ? 111.398 15.903 -3.268 1.00 162.94 962 PHE A CA 1
ATOM 4307 C C . PHE A 1 672 ? 112.705 16.609 -3.625 1.00 170.43 962 PHE A C 1
ATOM 4308 O O . PHE A 1 672 ? 113.785 16.042 -3.461 1.00 166.35 962 PHE A O 1
ATOM 4310 N N . PRO A 1 673 ? 112.609 17.857 -4.107 1.00 181.89 963 PRO A N 1
ATOM 4311 C CA . PRO A 1 673 ? 113.803 18.662 -4.384 1.00 181.07 963 PRO A CA 1
ATOM 4312 C C . PRO A 1 673 ? 114.429 19.191 -3.097 1.00 163.86 963 PRO A C 1
ATOM 4313 O O . PRO A 1 673 ? 114.020 18.786 -2.009 1.00 176.19 963 PRO A O 1
ATOM 4317 N N . LYS A 1 674 ? 115.406 20.084 -3.221 1.00 123.84 964 LYS A N 1
ATOM 4318 C CA . LYS A 1 674 ? 116.096 20.632 -2.059 1.00 102.11 964 LYS A CA 1
ATOM 4319 C C . LYS A 1 674 ? 115.129 21.339 -1.111 1.00 102.21 964 LYS A C 1
ATOM 4320 O O . LYS A 1 674 ? 114.227 22.054 -1.548 1.00 94.42 964 LYS A O 1
ATOM 4322 N N . PHE A 1 675 ? 115.323 21.128 0.188 1.00 122.02 965 PHE A N 1
ATOM 4323 C CA . PHE A 1 675 ? 114.515 21.792 1.206 1.00 132.84 965 PHE A CA 1
ATOM 4324 C C . PHE A 1 675 ? 115.150 23.123 1.590 1.00 137.85 965 PHE A C 1
ATOM 4325 O O . PHE A 1 675 ? 116.307 23.385 1.259 1.00 138.18 965 PHE A O 1
ATOM 4327 N N . GLN A 1 676 ? 114.393 23.962 2.291 1.00 138.61 966 GLN A N 1
ATOM 4328 C CA . GLN A 1 676 ? 114.874 25.284 2.676 1.00 138.58 966 GLN A CA 1
ATOM 4329 C C . GLN A 1 676 ? 115.361 25.294 4.122 1.00 130.55 966 GLN A C 1
ATOM 4330 O O . GLN A 1 676 ? 114.958 24.456 4.929 1.00 136.27 966 GLN A O 1
ATOM 4332 N N . LYS A 1 677 ? 116.229 26.250 4.439 1.00 113.42 967 LYS A N 1
ATOM 4333 C CA . LYS A 1 677 ? 116.799 26.366 5.777 1.00 103.70 967 LYS A CA 1
ATOM 4334 C C . LYS A 1 677 ? 116.161 27.512 6.559 1.00 106.21 967 LYS A C 1
ATOM 4335 O O . LYS A 1 677 ? 115.553 28.412 5.978 1.00 102.47 967 LYS A O 1
ATOM 4337 N N . THR A 1 678 ? 116.306 27.467 7.880 1.00 118.25 968 THR A N 1
ATOM 4338 C CA . THR A 1 678 ? 115.769 28.500 8.762 1.00 126.52 968 THR A CA 1
ATOM 4339 C C . THR A 1 678 ? 116.500 28.473 10.100 1.00 130.21 968 THR A C 1
ATOM 4340 O O . THR A 1 678 ? 116.938 27.416 10.552 1.00 127.89 968 THR A O 1
ATOM 4344 N N . ASP A 1 679 ? 116.633 29.639 10.728 1.00 130.57 969 ASP A N 1
ATOM 4345 C CA . ASP A 1 679 ? 117.283 29.737 12.032 1.00 131.76 969 ASP A CA 1
ATOM 4346 C C . ASP A 1 679 ? 116.825 28.609 12.946 1.00 126.73 969 ASP A C 1
ATOM 4347 O O . ASP A 1 679 ? 115.627 28.366 13.095 1.00 129.95 969 ASP A O 1
ATOM 4352 N N . PHE A 1 680 ? 117.784 27.922 13.558 1.00 115.43 970 PHE A N 1
ATOM 4353 C CA . PHE A 1 680 ? 117.479 26.756 14.376 1.00 106.88 970 PHE A CA 1
ATOM 4354 C C . PHE A 1 680 ? 116.687 27.135 15.622 1.00 101.06 970 PHE A C 1
ATOM 4355 O O . PHE A 1 680 ? 117.037 28.077 16.333 1.00 103.33 970 PHE A O 1
ATOM 4363 N N . TYR A 1 681 ? 115.611 26.395 15.874 1.00 95.48 971 TYR A N 1
ATOM 4364 C CA . TYR A 1 681 ? 114.800 26.601 17.067 1.00 91.68 971 TYR A CA 1
ATOM 4365 C C . TYR A 1 681 ? 114.493 25.267 17.740 1.00 91.91 971 TYR A C 1
ATOM 4366 O O . TYR A 1 681 ? 114.480 24.221 17.091 1.00 88.69 971 TYR A O 1
ATOM 4375 N N . MET A 1 682 ? 114.252 25.315 19.046 1.00 94.96 972 MET A N 1
ATOM 4376 C CA . MET A 1 682 ? 113.953 24.116 19.817 1.00 97.23 972 MET A CA 1
ATOM 4377 C C . MET A 1 682 ? 112.452 23.856 19.812 1.00 96.53 972 MET A C 1
ATOM 4378 O O . MET A 1 682 ? 111.691 24.558 20.479 1.00 98.60 972 MET A O 1
ATOM 4383 N N . GLU A 1 683 ? 112.031 22.845 19.060 1.00 94.68 973 GLU A N 1
ATOM 4384 C CA . GLU A 1 683 ? 110.613 22.539 18.920 1.00 92.39 973 GLU A CA 1
ATOM 4385 C C . GLU A 1 683 ? 110.245 21.234 19.610 1.00 91.43 973 GLU A C 1
ATOM 4386 O O . GLU A 1 683 ? 110.916 20.217 19.437 1.00 90.83 973 GLU A O 1
ATOM 4392 N N . GLU A 1 684 ? 109.173 21.270 20.392 1.00 92.67 974 GLU A N 1
ATOM 4393 C CA . GLU A 1 684 ? 108.628 20.062 20.993 1.00 93.10 974 GLU A CA 1
ATOM 4394 C C . GLU A 1 684 ? 107.801 19.328 19.947 1.00 94.23 974 GLU A C 1
ATOM 4395 O O . GLU A 1 684 ? 106.888 19.903 19.353 1.00 94.24 974 GLU A O 1
ATOM 4397 N N . VAL A 1 685 ? 108.127 18.061 19.714 1.00 95.32 975 VAL A N 1
ATOM 4398 C CA . VAL A 1 685 ? 107.446 17.277 18.692 1.00 97.59 975 VAL A CA 1
ATOM 4399 C C . VAL A 1 685 ? 107.018 15.920 19.240 1.00 102.40 975 VAL A C 1
ATOM 4400 O O . VAL A 1 685 ? 107.718 15.330 20.060 1.00 99.37 975 VAL A O 1
ATOM 4404 N N . PRO A 1 686 ? 105.854 15.425 18.790 1.00 115.83 976 PRO A N 1
ATOM 4405 C CA . PRO A 1 686 ? 105.379 14.095 19.182 1.00 119.99 976 PRO A CA 1
ATOM 4406 C C . PRO A 1 686 ? 106.068 12.998 18.376 1.00 120.76 976 PRO A C 1
ATOM 4407 O O . PRO A 1 686 ? 106.236 13.143 17.164 1.00 121.59 976 PRO A O 1
ATOM 4411 N N . VAL A 1 687 ? 106.459 11.918 19.044 1.00 116.34 977 VAL A N 1
ATOM 4412 C CA . VAL A 1 687 ? 107.172 10.825 18.391 1.00 114.21 977 VAL A CA 1
ATOM 4413 C C . VAL A 1 687 ? 106.441 10.364 17.134 1.00 109.34 977 VAL A C 1
ATOM 4414 O O . VAL A 1 687 ? 106.995 10.399 16.036 1.00 112.96 977 VAL A O 1
ATOM 4418 N N . THR A 1 688 ? 105.195 9.933 17.303 1.00 99.72 978 THR A N 1
ATOM 4419 C CA . THR A 1 688 ? 104.386 9.469 16.182 1.00 93.04 978 THR A CA 1
ATOM 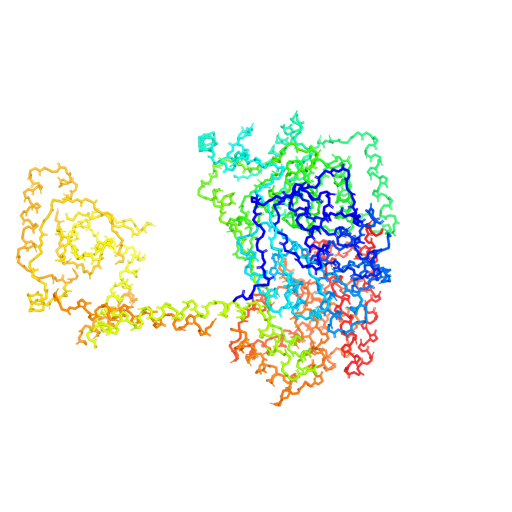4420 C C . THR A 1 688 ? 104.372 10.502 15.060 1.00 90.15 978 THR A C 1
ATOM 4421 O O . THR A 1 688 ? 104.869 10.249 13.964 1.00 89.34 978 THR A O 1
ATOM 4423 N N . ILE A 1 690 ? 107.847 12.008 13.116 1.00 85.42 980 ILE A N 1
ATOM 4424 C CA . ILE A 1 690 ? 109.053 11.331 12.654 1.00 85.61 980 ILE A CA 1
ATOM 4425 C C . ILE A 1 690 ? 108.738 10.406 11.483 1.00 86.52 980 ILE A C 1
ATOM 4426 O O . ILE A 1 690 ? 108.307 9.269 11.677 1.00 86.57 980 ILE A O 1
ATOM 4428 N N . GLU A 1 691 ? 108.958 10.900 10.268 1.00 86.15 981 GLU A N 1
ATOM 4429 C CA . GLU A 1 691 ? 108.664 10.133 9.063 1.00 88.25 981 GLU A CA 1
ATOM 4430 C C . GLU A 1 691 ? 109.819 9.202 8.710 1.00 91.26 981 GLU A C 1
ATOM 4431 O O . GLU A 1 691 ? 109.614 8.131 8.138 1.00 90.19 981 GLU A O 1
ATOM 4433 N N . VAL A 1 692 ? 111.034 9.618 9.053 1.00 98.89 982 VAL A N 1
ATOM 4434 C CA . VAL A 1 692 ? 112.221 8.819 8.776 1.00 101.22 982 VAL A CA 1
ATOM 4435 C C . VAL A 1 692 ? 113.361 9.198 9.714 1.00 98.59 982 VAL A C 1
ATOM 4436 O O . VAL A 1 692 ? 113.578 10.376 10.001 1.00 100.57 982 VAL A O 1
ATOM 4438 N N . ILE A 1 693 ? 114.082 8.190 10.194 1.00 92.59 983 ILE A N 1
ATOM 4439 C CA . ILE A 1 693 ? 115.231 8.412 11.060 1.00 88.37 983 ILE A CA 1
ATOM 4440 C C . ILE A 1 693 ? 116.515 8.241 10.256 1.00 87.71 983 ILE A C 1
ATOM 4441 O O . ILE A 1 693 ? 116.946 7.120 9.988 1.00 87.64 983 ILE A O 1
ATOM 4446 N N . THR A 1 694 ? 117.117 9.360 9.865 1.00 88.42 984 THR A N 1
ATOM 4447 C CA . THR A 1 694 ? 118.308 9.339 9.023 1.00 91.66 984 THR A CA 1
ATOM 4448 C C . THR A 1 694 ? 119.493 8.700 9.740 1.00 100.12 984 THR A C 1
ATOM 4449 O O . THR A 1 694 ? 119.553 8.679 10.969 1.00 93.35 984 THR A O 1
ATOM 4451 N N . LYS A 1 695 ? 120.434 8.176 8.960 1.00 119.17 985 LYS A N 1
ATOM 4452 C CA . LYS A 1 695 ? 121.642 7.578 9.511 1.00 130.01 985 LYS A CA 1
ATOM 4453 C C . LYS A 1 695 ? 122.565 8.658 10.062 1.00 130.95 985 LYS A C 1
ATOM 4454 O O . LYS A 1 695 ? 123.462 8.377 10.857 1.00 134.25 985 LYS A O 1
ATOM 4456 N N . ARG A 1 696 ? 122.337 9.896 9.635 1.00 124.19 986 ARG A N 1
ATOM 4457 C CA . ARG A 1 696 ? 123.160 11.021 10.061 1.00 119.41 986 ARG A CA 1
ATOM 4458 C C . ARG A 1 696 ? 122.960 11.327 11.542 1.00 114.23 986 ARG A C 1
ATOM 4459 O O . ARG A 1 696 ? 121.830 11.425 12.021 1.00 116.31 986 ARG A O 1
ATOM 4461 N N . LYS A 1 697 ? 124.069 11.473 12.260 1.00 104.57 987 LYS A N 1
ATOM 4462 C CA . LYS A 1 697 ? 124.037 11.834 13.672 1.00 100.82 987 LYS A CA 1
ATOM 4463 C C . LYS A 1 697 ? 125.033 12.957 13.935 1.00 104.48 987 LYS A C 1
ATOM 4464 O O . LYS A 1 697 ? 126.170 12.910 13.467 1.00 100.66 987 LYS A O 1
ATOM 4466 N N . PHE A 1 698 ? 124.601 13.966 14.684 1.00 114.87 988 PHE A N 1
ATOM 4467 C CA . PHE A 1 698 ? 125.437 15.131 14.952 1.00 122.61 988 PHE A CA 1
ATOM 4468 C C . PHE A 1 698 ? 126.289 14.925 16.200 1.00 125.93 988 PHE A C 1
ATOM 4469 O O . PHE A 1 698 ? 125.773 14.603 17.271 1.00 125.39 988 PHE A O 1
ATOM 4477 N N . ALA A 1 699 ? 127.597 15.115 16.053 1.00 127.18 989 ALA A N 1
ATOM 4478 C CA . ALA A 1 699 ? 128.524 14.973 17.170 1.00 129.15 989 ALA A CA 1
ATOM 4479 C C . ALA A 1 699 ? 128.417 16.168 18.110 1.00 129.82 989 ALA A C 1
ATOM 4480 O O . ALA A 1 699 ? 129.206 16.308 19.045 1.00 130.39 989 ALA A O 1
ATOM 4482 N N . PRO A 1 701 ? 128.016 18.483 20.941 1.00 97.69 991 PRO A N 1
ATOM 4483 C CA . PRO A 1 701 ? 126.891 18.783 21.835 1.00 98.59 991 PRO A CA 1
ATOM 4484 C C . PRO A 1 701 ? 126.009 19.902 21.293 1.00 102.40 991 PRO A C 1
ATOM 4485 O O . PRO A 1 701 ? 126.519 20.957 20.916 1.00 99.76 991 PRO A O 1
ATOM 4489 N N . LEU A 1 702 ? 124.701 19.670 21.257 1.00 113.73 992 LEU A N 1
ATOM 4490 C CA . LEU A 1 702 ? 123.758 20.673 20.776 1.00 117.97 992 LEU A CA 1
ATOM 4491 C C . LEU A 1 702 ? 123.669 21.840 21.754 1.00 118.20 992 LEU A C 1
ATOM 4492 O O . LEU A 1 702 ? 123.455 22.985 21.352 1.00 120.72 992 LEU A O 1
ATOM 4494 N N . GLY A 1 703 ? 123.834 21.543 23.039 1.00 112.34 993 GLY A N 1
ATOM 4495 C CA . GLY A 1 703 ? 123.797 22.563 24.072 1.00 110.85 993 GLY A CA 1
ATOM 4496 C C . GLY A 1 703 ? 124.734 23.716 23.768 1.00 111.09 993 GLY A C 1
ATOM 4497 O O . GLY A 1 703 ? 124.467 24.859 24.137 1.00 111.53 993 GLY A O 1
ATOM 4498 N N . LYS A 1 704 ? 125.839 23.412 23.092 1.00 107.89 994 LYS A N 1
ATOM 4499 C CA . LYS A 1 704 ? 126.804 24.432 22.701 1.00 109.95 994 LYS A CA 1
ATOM 4500 C C . LYS A 1 704 ? 126.274 25.230 21.515 1.00 114.09 994 LYS A C 1
ATOM 4501 O O . LYS A 1 704 ? 126.586 26.411 21.358 1.00 111.68 994 LYS A O 1
ATOM 4503 N N . VAL A 1 705 ? 125.473 24.576 20.680 1.00 123.97 995 VAL A N 1
ATOM 4504 C CA . VAL A 1 705 ? 124.825 25.247 19.561 1.00 127.84 995 VAL A CA 1
ATOM 4505 C C . VAL A 1 705 ? 123.675 26.106 20.073 1.00 123.35 995 VAL A C 1
ATOM 4506 O O . VAL A 1 705 ? 123.341 27.131 19.479 1.00 129.19 995 VAL A O 1
ATOM 4508 N N . ILE A 1 706 ? 123.073 25.680 21.180 1.00 105.44 996 ILE A N 1
ATOM 4509 C CA . ILE A 1 706 ? 122.001 26.441 21.811 1.00 99.07 996 ILE A CA 1
ATOM 4510 C C . ILE A 1 706 ? 122.535 27.746 22.395 1.00 105.12 996 ILE A C 1
ATOM 4511 O O . ILE A 1 706 ? 121.794 28.718 22.544 1.00 99.09 996 ILE A O 1
ATOM 4513 N N . LYS A 1 707 ? 123.823 27.760 22.727 1.00 127.40 997 LYS A N 1
ATOM 4514 C CA . LYS A 1 707 ? 124.466 28.952 23.270 1.00 138.74 997 LYS A CA 1
ATOM 4515 C C . LYS A 1 707 ? 124.992 29.843 22.149 1.00 141.45 997 LYS A C 1
ATOM 4516 O O . LYS A 1 707 ? 125.290 31.017 22.366 1.00 143.88 997 LYS A O 1
ATOM 4518 N N . LYS A 1 708 ? 125.110 29.272 20.954 1.00 136.30 998 LYS A N 1
ATOM 4519 C CA . LYS A 1 708 ? 125.545 30.020 19.779 1.00 134.70 998 LYS A CA 1
ATOM 4520 C C . LYS A 1 708 ? 127.049 30.283 19.793 1.00 133.50 998 LYS A C 1
ATOM 4521 O O . LYS A 1 708 ? 127.513 31.291 19.261 1.00 136.05 998 LYS A O 1
ATOM 4523 N N . ASP A 1 709 ? 127.805 29.376 20.402 1.00 131.95 999 ASP A N 1
ATOM 4524 C CA . ASP A 1 709 ? 129.260 29.487 20.422 1.00 129.64 999 ASP A CA 1
ATOM 4525 C C . ASP A 1 709 ? 129.810 29.399 19.001 1.00 127.32 999 ASP A C 1
ATOM 4526 O O . ASP A 1 709 ? 129.511 28.455 18.272 1.00 128.30 999 ASP A O 1
ATOM 4528 N N . VAL A 1 710 ? 130.614 30.388 18.619 1.00 123.51 1000 VAL A N 1
ATOM 4529 C CA . VAL A 1 710 ? 131.152 30.480 17.262 1.00 121.58 1000 VAL A CA 1
ATOM 4530 C C . VAL A 1 710 ? 131.601 29.127 16.718 1.00 120.28 1000 VAL A C 1
ATOM 4531 O O . VAL A 1 710 ? 131.283 28.771 15.586 1.00 119.76 1000 VAL A O 1
ATOM 4533 N N . ALA A 1 711 ? 132.349 28.384 17.527 1.00 122.64 1001 ALA A N 1
ATOM 4534 C CA . ALA A 1 711 ? 132.831 27.064 17.135 1.00 121.38 1001 ALA A CA 1
ATOM 4535 C C . ALA A 1 711 ? 131.663 26.164 16.734 1.00 119.82 1001 ALA A C 1
ATOM 4536 O O . ALA A 1 711 ? 131.521 25.767 15.566 1.00 119.42 1001 ALA A O 1
ATOM 4538 N N . ALA A 1 712 ? 130.824 25.854 17.718 1.00 121.58 1002 ALA A N 1
ATOM 4539 C CA . ALA A 1 712 ? 129.659 25.007 17.509 1.00 119.48 1002 ALA A CA 1
ATOM 4540 C C . ALA A 1 712 ? 128.778 25.569 16.401 1.00 116.38 1002 ALA A C 1
ATOM 4541 O O . ALA A 1 712 ? 128.170 24.818 15.640 1.00 118.37 1002 ALA A O 1
ATOM 4543 N N . LEU A 1 713 ? 128.712 26.894 16.319 1.00 108.96 1003 LEU A N 1
ATOM 4544 C CA . LEU A 1 713 ? 127.921 27.564 15.294 1.00 104.92 1003 LEU A CA 1
ATOM 4545 C C . LEU A 1 713 ? 128.430 27.201 13.904 1.00 104.55 1003 LEU A C 1
ATOM 4546 O O . LEU A 1 713 ? 127.672 26.724 13.059 1.00 103.58 1003 LEU A O 1
ATOM 4548 N N . ASN A 1 714 ? 129.717 27.433 13.672 1.00 104.92 1004 ASN A N 1
ATOM 4549 C CA . ASN A 1 714 ? 130.335 27.081 12.403 1.00 108.59 1004 ASN A CA 1
ATOM 4550 C C . ASN A 1 714 ? 130.122 25.604 12.095 1.00 114.73 1004 ASN A C 1
ATOM 4551 O O . ASN A 1 714 ? 129.642 25.251 11.008 1.00 109.47 1004 ASN A O 1
ATOM 4553 N N . GLU A 1 715 ? 130.459 24.744 13.053 1.00 125.70 1005 GLU A N 1
ATOM 4554 C CA . GLU A 1 715 ? 130.269 23.311 12.861 1.00 133.61 1005 GLU A CA 1
ATOM 4555 C C . GLU A 1 715 ? 128.835 23.011 12.411 1.00 135.76 1005 GLU A C 1
ATOM 4556 O O . GLU A 1 715 ? 128.613 22.331 11.402 1.00 135.90 1005 GLU A O 1
ATOM 4558 N N . PHE A 1 716 ? 127.867 23.540 13.156 1.00 139.18 1006 PHE A N 1
ATOM 4559 C CA . PHE A 1 716 ? 126.453 23.319 12.868 1.00 136.22 1006 PHE A CA 1
ATOM 4560 C C . PHE A 1 716 ? 126.089 23.799 11.468 1.00 129.61 1006 PHE A C 1
ATOM 4561 O O . PHE A 1 716 ? 125.433 23.085 10.710 1.00 135.23 1006 PHE A O 1
ATOM 4563 N N . ASN A 1 717 ? 126.508 25.015 11.133 1.00 113.55 1007 ASN A N 1
ATOM 4564 C CA . ASN A 1 717 ? 126.239 25.581 9.816 1.00 106.18 1007 ASN A CA 1
ATOM 4565 C C . ASN A 1 717 ? 126.758 24.669 8.713 1.00 108.68 1007 ASN A C 1
ATOM 4566 O O . ASN A 1 717 ? 126.021 24.307 7.793 1.00 103.95 1007 ASN A O 1
ATOM 4571 N N . ALA A 1 718 ? 128.030 24.295 8.813 1.00 121.73 1008 ALA A N 1
ATOM 4572 C CA . ALA A 1 718 ? 128.636 23.417 7.818 1.00 129.37 1008 ALA A CA 1
ATOM 4573 C C . ALA A 1 718 ? 127.862 22.106 7.701 1.00 131.97 1008 ALA A C 1
ATOM 4574 O O . ALA A 1 718 ? 127.442 21.720 6.608 1.00 130.72 1008 ALA A O 1
ATOM 4576 N N . GLU A 1 719 ? 127.674 21.427 8.830 1.00 133.59 1009 GLU A N 1
ATOM 4577 C CA . GLU A 1 719 ? 126.968 20.148 8.837 1.00 135.76 1009 GLU A CA 1
ATOM 4578 C C . GLU A 1 719 ? 125.587 20.272 8.195 1.00 138.22 1009 GLU A C 1
ATOM 4579 O O . GLU A 1 719 ? 125.233 19.499 7.303 1.00 136.53 1009 GLU A O 1
ATOM 4581 N N . THR A 1 720 ? 124.815 21.250 8.656 1.00 145.94 1010 THR A N 1
ATOM 4582 C CA . THR A 1 720 ? 123.470 21.482 8.142 1.00 145.35 1010 THR A CA 1
ATOM 4583 C C . THR A 1 720 ? 123.497 21.708 6.637 1.00 136.46 1010 THR A C 1
ATOM 4584 O O . THR A 1 720 ? 122.783 21.039 5.888 1.00 144.59 1010 THR A O 1
ATOM 4586 N N . ASN A 1 721 ? 124.320 22.654 6.196 1.00 112.89 1011 ASN A N 1
ATOM 4587 C CA . ASN A 1 721 ? 124.461 22.921 4.771 1.00 103.26 1011 ASN A CA 1
ATOM 4588 C C . ASN A 1 721 ? 124.774 21.638 4.013 1.00 109.32 1011 ASN A C 1
ATOM 4589 O O . ASN A 1 721 ? 124.200 21.375 2.955 1.00 100.56 1011 ASN A O 1
ATOM 4594 N N . ASN A 1 722 ? 125.682 20.839 4.564 1.00 133.56 1012 ASN A N 1
ATOM 4595 C CA . ASN A 1 722 ? 126.031 19.555 3.969 1.00 144.44 1012 ASN A CA 1
ATOM 4596 C C . ASN A 1 722 ? 124.820 18.633 3.860 1.00 137.98 1012 ASN A C 1
ATOM 4597 O O . ASN A 1 722 ? 124.571 18.044 2.808 1.00 146.69 1012 ASN A O 1
ATOM 4599 N N . ILE A 1 723 ? 124.073 18.512 4.952 1.00 110.91 1013 ILE A N 1
ATOM 4600 C CA . ILE A 1 723 ? 122.905 17.637 4.990 1.00 100.45 1013 ILE A CA 1
ATOM 4601 C C . ILE A 1 723 ? 121.807 18.115 4.043 1.00 106.42 1013 ILE A C 1
ATOM 4602 O O . ILE A 1 723 ? 121.097 17.306 3.444 1.00 97.42 1013 ILE A O 1
ATOM 4604 N N . LEU A 1 724 ? 121.669 19.431 3.913 1.00 130.41 1014 LEU A N 1
ATOM 4605 C CA . LEU A 1 724 ? 120.637 20.008 3.058 1.00 144.49 1014 LEU A CA 1
ATOM 4606 C C . LEU A 1 724 ? 121.106 20.136 1.611 1.00 149.80 1014 LEU A C 1
ATOM 4607 O O . LEU A 1 724 ? 120.292 20.209 0.690 1.00 151.17 1014 LEU A O 1
ATOM 4609 N N . ASP A 1 725 ? 122.421 20.158 1.416 1.00 149.98 1015 ASP A N 1
ATOM 4610 C CA . ASP A 1 725 ? 122.996 20.362 0.089 1.00 151.56 1015 ASP A CA 1
ATOM 4611 C C . ASP A 1 725 ? 122.806 19.175 -0.859 1.00 151.18 1015 ASP A C 1
ATOM 4612 O O . ASP A 1 725 ? 122.221 19.325 -1.931 1.00 152.43 1015 ASP A O 1
ATOM 4614 N N . GLY A 1 726 ? 123.296 18.001 -0.467 1.00 148.83 1016 GLY A N 1
ATOM 4615 C CA . GLY A 1 726 ? 123.427 16.895 -1.401 1.00 146.70 1016 GLY A CA 1
ATOM 4616 C C . GLY A 1 726 ? 122.592 15.652 -1.143 1.00 141.45 1016 GLY A C 1
ATOM 4617 O O . GLY A 1 726 ? 121.438 15.567 -1.563 1.00 144.72 1016 GLY A O 1
ATOM 4618 N N . LYS A 1 727 ? 123.195 14.685 -0.456 1.00 132.71 1017 LYS A N 1
ATOM 4619 C CA . LYS A 1 727 ? 122.663 13.326 -0.352 1.00 124.64 1017 LYS A CA 1
ATOM 4620 C C . LYS A 1 727 ? 121.154 13.233 -0.125 1.00 115.99 1017 LYS A C 1
ATOM 4621 O O . LYS A 1 727 ? 120.527 14.155 0.397 1.00 119.73 1017 LYS A O 1
ATOM 4623 N N . THR A 1 728 ? 120.587 12.098 -0.528 1.00 100.89 1018 THR A N 1
ATOM 4624 C CA . THR A 1 728 ? 119.191 11.783 -0.253 1.00 93.75 1018 THR A CA 1
ATOM 4625 C C . THR A 1 728 ? 119.116 10.926 1.006 1.00 94.96 1018 THR A C 1
ATOM 4626 O O . THR A 1 728 ? 119.974 10.075 1.237 1.00 90.04 1018 THR A O 1
ATOM 4628 N N . LEU A 1 729 ? 118.085 11.155 1.813 1.00 103.91 1019 LEU A N 1
ATOM 4629 C CA . LEU A 1 729 ? 117.958 10.497 3.110 1.00 108.47 1019 LEU A CA 1
ATOM 4630 C C . LEU A 1 729 ? 118.098 8.979 3.018 1.00 107.76 1019 LEU A C 1
ATOM 4631 O O . LEU A 1 729 ? 117.605 8.352 2.081 1.00 111.82 1019 LEU A O 1
ATOM 4633 N N . LYS A 1 730 ? 118.777 8.401 4.004 1.00 100.83 1020 LYS A N 1
ATOM 4634 C CA . LYS A 1 730 ? 118.907 6.953 4.113 1.00 98.45 1020 LYS A CA 1
ATOM 4635 C C . LYS A 1 730 ? 118.411 6.504 5.484 1.00 99.19 1020 LYS A C 1
ATOM 4636 O O . LYS A 1 730 ? 118.763 7.098 6.503 1.00 96.13 1020 LYS A O 1
ATOM 4638 N N . GLU A 1 731 ? 117.596 5.454 5.504 1.00 100.41 1021 GLU A N 1
ATOM 4639 C CA . GLU A 1 731 ? 116.971 4.987 6.739 1.00 104.89 1021 GLU A CA 1
ATOM 4640 C C . GLU A 1 731 ? 118.001 4.517 7.765 1.00 109.08 1021 GLU A C 1
ATOM 4641 O O . GLU A 1 731 ? 119.203 4.506 7.496 1.00 107.20 1021 GLU A O 1
ATOM 4643 N N . ALA A 1 732 ? 117.516 4.129 8.941 1.00 116.20 1022 ALA A N 1
ATOM 4644 C CA . ALA A 1 732 ? 118.377 3.658 10.022 1.00 119.93 1022 ALA A CA 1
ATOM 4645 C C . ALA A 1 732 ? 119.402 4.718 10.407 1.00 120.53 1022 ALA A C 1
ATOM 4646 O O . ALA A 1 732 ? 119.253 5.891 10.067 1.00 120.53 1022 ALA A O 1
ATOM 4648 N N . GLY A 1 739 ? 112.340 -5.116 19.046 1.00 111.00 1029 GLY A N 1
ATOM 4649 C CA . GLY A 1 739 ? 111.271 -6.030 19.401 1.00 113.38 1029 GLY A CA 1
ATOM 4650 C C . GLY A 1 739 ? 110.803 -6.847 18.213 1.00 118.03 1029 GLY A C 1
ATOM 4651 O O . GLY A 1 739 ? 111.302 -6.683 17.099 1.00 114.79 1029 GLY A O 1
ATOM 4652 N N . LEU A 1 740 ? 109.840 -7.732 18.451 1.00 129.95 1030 LEU A N 1
ATOM 4653 C CA . LEU A 1 740 ? 109.298 -8.578 17.395 1.00 135.28 1030 LEU A CA 1
ATOM 4654 C C . LEU A 1 740 ? 108.184 -7.859 16.639 1.00 133.46 1030 LEU A C 1
ATOM 4655 O O . LEU A 1 740 ? 107.993 -8.079 15.444 1.00 136.43 1030 LEU A O 1
ATOM 4657 N N . LYS A 1 741 ? 107.451 -7.002 17.343 1.00 126.97 1031 LYS A N 1
ATOM 4658 C CA . LYS A 1 741 ? 106.361 -6.247 16.735 1.00 121.86 1031 LYS A CA 1
ATOM 4659 C C . LYS A 1 741 ? 106.887 -5.336 15.631 1.00 115.70 1031 LYS A C 1
ATOM 4660 O O . LYS A 1 741 ? 106.411 -5.379 14.493 1.00 118.59 1031 LYS A O 1
ATOM 4662 N N . ILE A 1 742 ? 107.873 -4.513 15.976 1.00 105.81 1032 ILE A N 1
ATOM 4663 C CA . ILE A 1 742 ? 108.492 -3.613 15.012 1.00 101.76 1032 ILE A CA 1
ATOM 4664 C C . ILE A 1 742 ? 109.001 -4.395 13.807 1.00 105.97 1032 ILE A C 1
ATOM 4665 O O . ILE A 1 742 ? 109.023 -3.882 12.689 1.00 101.05 1032 ILE A O 1
ATOM 4667 N N . HIS A 1 743 ? 109.408 -5.638 14.043 1.00 116.32 1033 HIS A N 1
ATOM 4668 C CA . HIS A 1 743 ? 109.902 -6.499 12.975 1.00 124.90 1033 HIS A CA 1
ATOM 4669 C C . HIS A 1 743 ? 108.804 -6.778 11.954 1.00 128.03 1033 HIS A C 1
ATOM 4670 O O . HIS A 1 743 ? 108.930 -6.417 10.784 1.00 128.46 1033 HIS A O 1
ATOM 4672 N N . GLN A 1 744 ? 107.731 -7.423 12.402 1.00 127.62 1034 GLN A N 1
ATOM 4673 C CA . GLN A 1 744 ? 106.605 -7.737 11.529 1.00 129.54 1034 GLN A CA 1
ATOM 4674 C C . GLN A 1 744 ? 106.073 -6.470 10.871 1.00 131.10 1034 GLN A C 1
ATOM 4675 O O . GLN A 1 744 ? 105.823 -6.441 9.661 1.00 129.04 1034 GLN A O 1
ATOM 4677 N N . ILE A 1 745 ? 105.903 -5.423 11.674 1.00 136.64 1035 ILE A N 1
ATOM 4678 C CA . ILE A 1 745 ? 105.444 -4.139 11.162 1.00 137.58 1035 ILE A CA 1
ATOM 4679 C C . ILE A 1 745 ? 106.348 -3.674 10.025 1.00 131.97 1035 ILE A C 1
ATOM 4680 O O . ILE A 1 745 ? 105.872 -3.290 8.955 1.00 137.25 1035 ILE A O 1
ATOM 4682 N N . LEU A 1 746 ? 107.656 -3.719 10.263 1.00 116.39 1036 LEU A N 1
ATOM 4683 C CA . LEU A 1 746 ? 108.633 -3.318 9.259 1.00 109.21 1036 LEU A CA 1
ATOM 4684 C C . LEU A 1 746 ? 108.529 -4.202 8.020 1.00 111.78 1036 LEU A C 1
ATOM 4685 O O . LEU A 1 746 ? 108.627 -3.717 6.895 1.00 108.58 1036 LEU A O 1
ATOM 4687 N N . LEU A 1 747 ? 108.331 -5.500 8.231 1.00 120.77 1037 LEU A N 1
ATOM 4688 C CA . LEU A 1 747 ? 108.184 -6.438 7.125 1.00 127.32 1037 LEU A CA 1
ATOM 4689 C C . LEU A 1 747 ? 107.003 -6.041 6.246 1.00 129.43 1037 LEU A C 1
ATOM 4690 O O . LEU A 1 747 ? 107.155 -5.845 5.037 1.00 130.76 1037 LEU A O 1
ATOM 4692 N N . ASP A 1 748 ? 105.828 -5.918 6.855 1.00 132.69 1038 ASP A N 1
ATOM 4693 C CA . ASP A 1 748 ? 104.636 -5.506 6.123 1.00 134.33 1038 ASP A CA 1
ATOM 4694 C C . ASP A 1 748 ? 104.882 -4.178 5.413 1.00 136.04 1038 ASP A C 1
ATOM 4695 O O . ASP A 1 748 ? 104.577 -4.024 4.226 1.00 134.34 1038 ASP A O 1
ATOM 4697 N N . ARG A 1 749 ? 105.443 -3.222 6.147 1.00 134.11 1039 ARG A N 1
ATOM 4698 C CA . ARG A 1 749 ? 105.759 -1.912 5.592 1.00 137.59 1039 ARG A CA 1
ATOM 4699 C C . ARG A 1 749 ? 106.600 -2.050 4.327 1.00 141.07 1039 ARG A C 1
ATOM 4700 O O . ARG A 1 749 ? 106.288 -1.455 3.296 1.00 140.94 1039 ARG A O 1
ATOM 4708 N N . THR A 1 750 ? 107.668 -2.839 4.412 1.00 147.68 1040 THR A N 1
ATOM 4709 C CA . THR A 1 750 ? 108.550 -3.053 3.270 1.00 148.24 1040 THR A CA 1
ATOM 4710 C C . THR A 1 750 ? 107.807 -3.738 2.129 1.00 145.00 1040 THR A C 1
ATOM 4711 O O . THR A 1 750 ? 108.020 -3.412 0.963 1.00 149.96 1040 THR A O 1
ATOM 4715 N N . ASN A 1 751 ? 106.943 -4.692 2.463 1.00 136.04 1041 ASN A N 1
ATOM 4716 C CA . ASN A 1 751 ? 106.092 -5.311 1.453 1.00 130.87 1041 ASN A CA 1
ATOM 4717 C C . ASN A 1 751 ? 105.328 -4.234 0.696 1.00 130.43 1041 ASN A C 1
ATOM 4718 O O . ASN A 1 751 ? 105.396 -4.153 -0.534 1.00 129.85 1041 ASN A O 1
ATOM 4723 N N . ILE A 1 752 ? 104.607 -3.401 1.440 1.00 135.17 1042 ILE A N 1
ATOM 4724 C CA . ILE A 1 752 ? 103.906 -2.270 0.848 1.00 137.70 1042 ILE A CA 1
ATOM 4725 C C . ILE A 1 752 ? 104.880 -1.420 0.036 1.00 138.52 1042 ILE A C 1
ATOM 4726 O O . ILE A 1 752 ? 104.542 -0.929 -1.041 1.00 139.61 1042 ILE A O 1
ATOM 4728 N N . ARG A 1 753 ? 106.091 -1.256 0.560 1.00 137.29 1043 ARG A N 1
ATOM 4729 C CA . ARG A 1 753 ? 107.131 -0.494 -0.125 1.00 138.47 1043 ARG A CA 1
ATOM 4730 C C . ARG A 1 753 ? 107.379 -1.053 -1.521 1.00 143.75 1043 ARG A C 1
ATOM 4731 O O . ARG A 1 753 ? 107.164 -0.367 -2.521 1.00 142.03 1043 ARG A O 1
ATOM 4733 N N . ASP A 1 754 ? 107.838 -2.299 -1.583 1.00 150.67 1044 ASP A N 1
ATOM 4734 C CA . ASP A 1 754 ? 108.055 -2.972 -2.858 1.00 154.54 1044 ASP A CA 1
ATOM 4735 C C . ASP A 1 754 ? 106.795 -2.878 -3.708 1.00 151.05 1044 ASP A C 1
ATOM 4736 O O . ASP A 1 754 ? 106.867 -2.756 -4.931 1.00 157.59 1044 ASP A O 1
ATOM 4738 N N . GLU A 1 755 ? 105.641 -2.937 -3.051 1.00 140.20 1045 GLU A N 1
ATOM 4739 C CA . GLU A 1 755 ? 104.364 -2.782 -3.736 1.00 132.49 1045 GLU A CA 1
ATOM 4740 C C . GLU A 1 755 ? 104.158 -1.333 -4.165 1.00 128.78 1045 GLU A C 1
ATOM 4741 O O . GLU A 1 755 ? 104.833 -0.839 -5.067 1.00 128.27 1045 GLU A O 1
ATOM 4743 N N . SER A 1 768 ? 104.008 16.449 -6.631 1.00 160.22 1058 SER A N 1
ATOM 4744 C CA . SER A 1 768 ? 104.506 17.661 -5.991 1.00 160.10 1058 SER A CA 1
ATOM 4745 C C . SER A 1 768 ? 103.424 18.733 -5.956 1.00 159.62 1058 SER A C 1
ATOM 4746 O O . SER A 1 768 ? 103.227 19.398 -4.939 1.00 159.78 1058 SER A O 1
ATOM 4748 N N . GLN A 1 769 ? 102.727 18.897 -7.075 1.00 158.80 1059 GLN A N 1
ATOM 4749 C CA . GLN A 1 769 ? 101.644 19.867 -7.171 1.00 157.75 1059 GLN A CA 1
ATOM 4750 C C . GLN A 1 769 ? 100.449 19.262 -7.899 1.00 156.35 1059 GLN A C 1
ATOM 4751 O O . GLN A 1 769 ? 99.646 19.981 -8.494 1.00 156.63 1059 GLN A O 1
ATOM 4753 N N . HIS A 1 770 ? 100.336 17.938 -7.846 1.00 154.37 1060 HIS A N 1
ATOM 4754 C CA . HIS A 1 770 ? 99.257 17.233 -8.531 1.00 152.03 1060 HIS A CA 1
ATOM 4755 C C . HIS A 1 770 ? 98.574 16.196 -7.638 1.00 148.77 1060 HIS A C 1
ATOM 4756 O O . HIS A 1 770 ? 97.548 15.628 -8.014 1.00 149.35 1060 HIS A O 1
ATOM 4758 N N . ILE A 1 771 ? 99.140 15.950 -6.461 1.00 144.27 1061 ILE A N 1
ATOM 4759 C CA . ILE A 1 771 ? 98.580 14.973 -5.533 1.00 138.92 1061 ILE A CA 1
ATOM 4760 C C . ILE A 1 771 ? 97.473 15.591 -4.683 1.00 131.41 1061 ILE A C 1
ATOM 4761 O O . ILE A 1 771 ? 96.721 14.881 -4.012 1.00 132.76 1061 ILE A O 1
ATOM 4763 N N . VAL A 1 772 ? 97.382 16.917 -4.718 1.00 120.97 1062 VAL A N 1
ATOM 4764 C CA . VAL A 1 772 ? 96.388 17.648 -3.938 1.00 107.44 1062 VAL A CA 1
ATOM 4765 C C . VAL A 1 772 ? 94.981 17.082 -4.141 1.00 84.30 1062 VAL A C 1
ATOM 4766 O O . VAL A 1 772 ? 94.320 16.691 -3.173 1.00 89.77 1062 VAL A O 1
ATOM 4770 N N . PRO A 1 773 ? 94.520 17.028 -5.403 1.00 160.15 1063 PRO A N 1
ATOM 4771 C CA . PRO A 1 773 ? 93.166 16.542 -5.694 1.00 146.47 1063 PRO A CA 1
ATOM 4772 C C . PRO A 1 773 ? 92.930 15.122 -5.188 1.00 140.56 1063 PRO A C 1
ATOM 4773 O O . PRO A 1 773 ? 91.954 14.882 -4.478 1.00 139.18 1063 PRO A O 1
ATOM 4777 N N . LYS A 1 774 ? 93.812 14.198 -5.553 1.00 138.79 1064 LYS A N 1
ATOM 4778 C CA . LYS A 1 774 ? 93.702 12.816 -5.102 1.00 136.97 1064 LYS A CA 1
ATOM 4779 C C . LYS A 1 774 ? 93.607 12.758 -3.580 1.00 131.70 1064 LYS A C 1
ATOM 4780 O O . LYS A 1 774 ? 92.712 12.114 -3.027 1.00 133.44 1064 LYS A O 1
ATOM 4782 N N . PHE A 1 775 ? 94.532 13.436 -2.906 1.00 122.75 1065 PHE A N 1
ATOM 4783 C CA . PHE A 1 775 ? 94.519 13.494 -1.450 1.00 117.17 1065 PHE A CA 1
ATOM 4784 C C . PHE A 1 775 ? 93.151 13.958 -0.955 1.00 115.85 1065 PHE A C 1
ATOM 4785 O O . PHE A 1 775 ? 92.548 13.329 -0.079 1.00 113.45 1065 PHE A O 1
ATOM 4787 N N . LYS A 1 776 ? 92.664 15.056 -1.525 1.00 117.57 1066 LYS A N 1
ATOM 4788 C CA . LYS A 1 776 ? 91.342 15.566 -1.181 1.00 119.33 1066 LYS A CA 1
ATOM 4789 C C . LYS A 1 776 ? 90.284 14.477 -1.350 1.00 125.65 1066 LYS A C 1
ATOM 4790 O O . LYS A 1 776 ? 89.455 14.259 -0.463 1.00 120.94 1066 LYS A O 1
ATOM 4792 N N . ALA A 1 777 ? 90.321 13.792 -2.489 1.00 142.04 1067 ALA A N 1
ATOM 4793 C CA . ALA A 1 777 ? 89.371 12.722 -2.774 1.00 149.62 1067 ALA A CA 1
ATOM 4794 C C . ALA A 1 777 ? 89.446 11.637 -1.706 1.00 150.30 1067 ALA A C 1
ATOM 4795 O O . ALA A 1 777 ? 88.420 11.122 -1.263 1.00 152.33 1067 ALA A O 1
ATOM 4797 N N . HIS A 1 778 ? 90.664 11.288 -1.302 1.00 146.68 1068 HIS A N 1
ATOM 4798 C CA . HIS A 1 778 ? 90.864 10.309 -0.239 1.00 141.49 1068 HIS A CA 1
ATOM 4799 C C . HIS A 1 778 ? 90.205 10.790 1.048 1.00 129.87 1068 HIS A C 1
ATOM 4800 O O . HIS A 1 778 ? 89.434 10.059 1.673 1.00 136.88 1068 HIS A O 1
ATOM 4802 N N . VAL A 1 779 ? 90.516 12.022 1.439 1.00 107.49 1069 VAL A N 1
ATOM 4803 C CA . VAL A 1 779 ? 89.909 12.624 2.621 1.00 94.91 1069 VAL A CA 1
ATOM 4804 C C . VAL A 1 779 ? 88.393 12.488 2.558 1.00 96.51 1069 VAL A C 1
ATOM 4805 O O . VAL A 1 779 ? 87.752 12.018 3.505 1.00 90.49 1069 VAL A O 1
ATOM 4807 N N . ILE A 1 780 ? 87.826 12.903 1.430 1.00 110.12 1070 ILE A N 1
ATOM 4808 C CA . ILE A 1 780 ? 86.392 12.788 1.206 1.00 119.47 1070 ILE A CA 1
ATOM 4809 C C . ILE A 1 780 ? 85.933 11.354 1.444 1.00 127.82 1070 ILE A C 1
ATOM 4810 O O . ILE A 1 780 ? 85.090 11.100 2.303 1.00 124.83 1070 ILE A O 1
ATOM 4812 N N . LYS A 1 781 ? 86.498 10.422 0.683 1.00 140.60 1071 LYS A N 1
ATOM 4813 C CA . LYS A 1 781 ? 86.152 9.009 0.805 1.00 147.13 1071 LYS A CA 1
ATOM 4814 C C . LYS A 1 781 ? 86.164 8.562 2.264 1.00 144.93 1071 LYS A C 1
ATOM 4815 O O . LYS A 1 781 ? 85.261 7.855 2.712 1.00 149.44 1071 LYS A O 1
ATOM 4817 N N . LYS A 1 782 ? 87.190 8.976 3.002 1.00 135.19 1072 LYS A N 1
ATOM 4818 C CA . LYS A 1 782 ? 87.279 8.654 4.421 1.00 128.75 1072 LYS A CA 1
ATOM 4819 C C . LYS A 1 782 ? 86.070 9.213 5.165 1.00 125.01 1072 LYS A C 1
ATOM 4820 O O . LYS A 1 782 ? 85.354 8.475 5.845 1.00 126.32 1072 LYS A O 1
ATOM 4822 N N . LYS A 1 783 ? 85.843 10.516 5.025 1.00 121.11 1073 LYS A N 1
ATOM 4823 C CA . LYS A 1 783 ? 84.728 11.176 5.700 1.00 118.69 1073 LYS A CA 1
ATOM 4824 C C . LYS A 1 783 ? 83.394 10.493 5.397 1.00 120.02 1073 LYS A C 1
ATOM 4825 O O . LYS A 1 783 ? 82.652 10.124 6.309 1.00 119.74 1073 LYS A O 1
ATOM 4827 N N . ILE A 1 784 ? 83.095 10.334 4.111 1.00 122.52 1074 ILE A N 1
ATOM 4828 C CA . ILE A 1 784 ? 81.842 9.727 3.675 1.00 121.77 1074 ILE A CA 1
ATOM 4829 C C . ILE A 1 784 ? 81.725 8.299 4.188 1.00 116.69 1074 ILE A C 1
ATOM 4830 O O . ILE A 1 784 ? 80.726 7.933 4.809 1.00 123.31 1074 ILE A O 1
ATOM 4832 N N . GLU A 1 785 ? 82.748 7.494 3.921 1.00 104.45 1075 GLU A N 1
ATOM 4833 C CA . GLU A 1 785 ? 82.791 6.126 4.419 1.00 100.91 1075 GLU A CA 1
ATOM 4834 C C . GLU A 1 785 ? 82.518 6.108 5.919 1.00 109.22 1075 GLU A C 1
ATOM 4835 O O . GLU A 1 785 ? 81.812 5.234 6.422 1.00 100.66 1075 GLU A O 1
ATOM 4837 N N . GLU A 1 786 ? 83.075 7.086 6.626 1.00 126.17 1076 GLU A N 1
ATOM 4838 C CA . GLU A 1 786 ? 82.881 7.199 8.066 1.00 138.37 1076 GLU A CA 1
ATOM 4839 C C . GLU A 1 786 ? 81.430 7.521 8.417 1.00 134.61 1076 GLU A C 1
ATOM 4840 O O . GLU A 1 786 ? 80.837 6.872 9.279 1.00 143.29 1076 GLU A O 1
ATOM 4846 N N . LEU A 1 787 ? 80.860 8.522 7.751 1.00 119.58 1077 LEU A N 1
ATOM 4847 C CA . LEU A 1 787 ? 79.478 8.922 8.012 1.00 108.12 1077 LEU A CA 1
ATOM 4848 C C . LEU A 1 787 ? 78.474 7.835 7.627 1.00 109.95 1077 LEU A C 1
ATOM 4849 O O . LEU A 1 787 ? 77.306 7.897 8.012 1.00 108.19 1077 LEU A O 1
ATOM 4854 N N . TYR A 1 788 ? 78.927 6.844 6.866 1.00 116.82 1078 TYR A N 1
ATOM 4855 C CA . TYR A 1 788 ? 78.067 5.736 6.464 1.00 126.15 1078 TYR A CA 1
ATOM 4856 C C . TYR A 1 788 ? 77.856 4.775 7.630 1.00 139.64 1078 TYR A C 1
ATOM 4857 O O . TYR A 1 788 ? 76.723 4.519 8.042 1.00 133.17 1078 TYR A O 1
ATOM 4859 N N . HIS A 1 789 ? 78.957 4.248 8.160 1.00 63.87 1079 HIS A N 1
ATOM 4860 C CA . HIS A 1 789 ? 78.907 3.356 9.313 1.00 84.91 1079 HIS A CA 1
ATOM 4861 C C . HIS A 1 789 ? 78.188 4.027 10.475 1.00 95.19 1079 HIS A C 1
ATOM 4862 O O . HIS A 1 789 ? 77.546 3.362 11.289 1.00 97.18 1079 HIS A O 1
ATOM 4869 N N . LEU A 1 790 ? 78.297 5.349 10.545 1.00 101.36 1080 LEU A N 1
ATOM 4870 C CA . LEU A 1 790 ? 77.707 6.112 11.638 1.00 106.50 1080 LEU A CA 1
ATOM 4871 C C . LEU A 1 790 ? 76.182 6.006 11.637 1.00 108.42 1080 LEU A C 1
ATOM 4872 O O . LEU A 1 790 ? 75.518 6.494 12.552 1.00 109.34 1080 LEU A O 1
ATOM 4877 N N . MET A 1 791 ? 75.633 5.365 10.608 1.00 108.47 1081 MET A N 1
ATOM 4878 C CA . MET A 1 791 ? 74.193 5.138 10.522 1.00 107.55 1081 MET A CA 1
ATOM 4879 C C . MET A 1 791 ? 73.869 3.644 10.506 1.00 104.71 1081 MET A C 1
ATOM 4880 O O . MET A 1 791 ? 72.703 3.256 10.441 1.00 106.08 1081 MET A O 1
ATOM 4882 N N . SER A 1 792 ? 74.905 2.812 10.567 1.00 99.10 1082 SER A N 1
ATOM 4883 C CA . SER A 1 792 ? 74.729 1.363 10.563 1.00 91.77 1082 SER A CA 1
ATOM 4884 C C . SER A 1 792 ? 74.350 0.854 11.950 1.00 80.64 1082 SER A C 1
ATOM 4885 O O . SER A 1 792 ? 73.295 0.244 12.132 1.00 82.01 1082 SER A O 1
ATOM 4887 N N . ASP A 1 793 ? 75.218 1.107 12.924 1.00 67.44 1083 ASP A N 1
ATOM 4888 C CA . ASP A 1 793 ? 74.977 0.690 14.300 1.00 55.72 1083 ASP A CA 1
ATOM 4889 C C . ASP A 1 793 ? 74.413 1.847 15.122 1.00 51.65 1083 ASP A C 1
ATOM 4890 O O . ASP A 1 793 ? 74.466 1.833 16.354 1.00 50.20 1083 ASP A O 1
ATOM 4892 N N . SER A 1 797 ? 70.098 -0.470 16.611 1.00 110.71 1087 SER A N 1
ATOM 4893 C CA . SER A 1 797 ? 71.130 -1.242 17.292 1.00 106.18 1087 SER A CA 1
ATOM 4894 C C . SER A 1 797 ? 70.515 -2.345 18.149 1.00 97.37 1087 SER A C 1
ATOM 4895 O O . SER A 1 797 ? 71.193 -3.303 18.522 1.00 102.52 1087 SER A O 1
ATOM 4898 N N . LEU A 1 798 ? 69.229 -2.209 18.460 1.00 87.11 1088 LEU A N 1
ATOM 4899 C CA . LEU A 1 798 ? 68.526 -3.207 19.259 1.00 73.51 1088 LEU A CA 1
ATOM 4900 C C . LEU A 1 798 ? 68.107 -4.413 18.418 1.00 68.44 1088 LEU A C 1
ATOM 4901 O O . LEU A 1 798 ? 67.947 -5.516 18.944 1.00 66.61 1088 LEU A O 1
ATOM 4906 N N . LEU A 1 799 ? 67.931 -4.204 17.116 1.00 69.07 1089 LEU A N 1
ATOM 4907 C CA . LEU A 1 799 ? 67.507 -5.275 16.215 1.00 67.78 1089 LEU A CA 1
ATOM 4908 C C . LEU A 1 799 ? 68.520 -6.422 16.143 1.00 68.79 1089 LEU A C 1
ATOM 4909 O O . LEU A 1 799 ? 68.141 -7.593 16.200 1.00 66.54 1089 LEU A O 1
ATOM 4914 N N . PRO A 1 800 ? 69.814 -6.092 16.008 1.00 73.71 1090 PRO A N 1
ATOM 4915 C CA . PRO A 1 800 ? 70.863 -7.117 16.053 1.00 74.72 1090 PRO A CA 1
ATOM 4916 C C . PRO A 1 800 ? 70.776 -7.958 17.326 1.00 71.43 1090 PRO A C 1
ATOM 4917 O O . PRO A 1 800 ? 70.678 -9.192 17.265 1.00 72.39 1090 PRO A O 1
ATOM 4921 N N . ASP A 1 801 ? 70.804 -7.279 18.470 1.00 67.05 1091 ASP A N 1
ATOM 4922 C CA . ASP A 1 801 ? 70.704 -7.931 19.768 1.00 61.21 1091 ASP A CA 1
ATOM 4923 C C . ASP A 1 801 ? 69.462 -8.811 19.804 1.00 55.54 1091 ASP A C 1
ATOM 4924 O O . ASP A 1 801 ? 69.517 -9.963 20.231 1.00 57.28 1091 ASP A O 1
ATOM 4929 N N . TYR A 1 802 ? 68.345 -8.261 19.338 1.00 48.36 1092 TYR A N 1
ATOM 4930 C CA . TYR A 1 802 ? 67.082 -8.989 19.322 1.00 43.51 1092 TYR A CA 1
ATOM 4931 C C . TYR A 1 802 ? 67.203 -10.288 18.526 1.00 45.15 1092 TYR A C 1
ATOM 4932 O O . TYR A 1 802 ? 66.838 -11.359 19.017 1.00 41.39 1092 TYR A O 1
ATOM 4941 N N . GLU A 1 803 ? 67.715 -10.187 17.301 1.00 51.04 1093 GLU A N 1
ATOM 4942 C CA . GLU A 1 803 ? 67.939 -11.364 16.464 1.00 54.56 1093 GLU A CA 1
ATOM 4943 C C . GLU A 1 803 ? 68.787 -12.403 17.196 1.00 53.85 1093 GLU A C 1
ATOM 4944 O O . GLU A 1 803 ? 68.421 -13.588 17.270 1.00 53.39 1093 GLU A O 1
ATOM 4950 N N . LYS A 1 804 ? 69.918 -11.959 17.737 1.00 54.88 1094 LYS A N 1
ATOM 4951 C CA . LYS A 1 804 ? 70.781 -12.850 18.506 1.00 54.23 1094 LYS A CA 1
ATOM 4952 C C . LYS A 1 804 ? 69.995 -13.537 19.624 1.00 51.48 1094 LYS A C 1
ATOM 4953 O O . LYS A 1 804 ? 70.077 -14.756 19.800 1.00 51.64 1094 LYS A O 1
ATOM 4959 N N . ARG A 1 805 ? 69.225 -12.751 20.371 1.00 47.96 1095 ARG A N 1
ATOM 4960 C CA . ARG A 1 805 ? 68.456 -13.281 21.492 1.00 44.27 1095 ARG A CA 1
ATOM 4961 C C . ARG A 1 805 ? 67.389 -14.276 21.042 1.00 41.80 1095 ARG A C 1
ATOM 4962 O O . ARG A 1 805 ? 67.141 -15.270 21.724 1.00 42.20 1095 ARG A O 1
ATOM 4970 N N . LEU A 1 806 ? 66.759 -14.012 19.902 1.00 38.93 1096 LEU A N 1
ATOM 4971 C CA . LEU A 1 806 ? 65.833 -14.976 19.319 1.00 37.27 1096 LEU A CA 1
ATOM 4972 C C . LEU A 1 806 ? 66.574 -16.278 19.059 1.00 36.97 1096 LEU A C 1
ATOM 4973 O O . LEU A 1 806 ? 66.119 -17.355 19.455 1.00 36.47 1096 LEU A O 1
ATOM 4978 N N . ALA A 1 807 ? 67.723 -16.176 18.398 1.00 37.49 1097 ALA A N 1
ATOM 4979 C CA . ALA A 1 807 ? 68.548 -17.354 18.162 1.00 37.63 1097 ALA A CA 1
ATOM 4980 C C . ALA A 1 807 ? 68.785 -18.097 19.478 1.00 36.25 1097 ALA A C 1
ATOM 4981 O O . ALA A 1 807 ? 68.561 -19.307 19.569 1.00 36.61 1097 ALA A O 1
ATOM 4983 N N . VAL A 1 808 ? 69.228 -17.366 20.497 1.00 36.26 1098 VAL A N 1
ATOM 4984 C CA . VAL A 1 808 ? 69.469 -17.958 21.812 1.00 35.18 1098 VAL A CA 1
ATOM 4985 C C . VAL A 1 808 ? 68.232 -18.682 22.343 1.00 34.01 1098 VAL A C 1
ATOM 4986 O O . VAL A 1 808 ? 68.322 -19.818 22.806 1.00 34.27 1098 VAL A O 1
ATOM 4990 N N . LEU A 1 809 ? 67.082 -18.022 22.280 1.00 32.56 1099 LEU A N 1
ATOM 4991 C CA . LEU A 1 809 ? 65.844 -18.602 22.789 1.00 32.67 1099 LEU A CA 1
ATOM 4992 C C . LEU A 1 809 ? 65.412 -19.811 21.969 1.00 36.26 1099 LEU A C 1
ATOM 4993 O O . LEU A 1 809 ? 64.755 -20.713 22.489 1.00 34.73 1099 LEU A O 1
ATOM 4998 N N . LYS A 1 810 ? 65.765 -19.817 20.686 1.00 41.09 1100 LYS A N 1
ATOM 4999 C CA . LYS A 1 810 ? 65.448 -20.943 19.811 1.00 45.36 1100 LYS A CA 1
ATOM 5000 C C . LYS A 1 810 ? 66.332 -22.147 20.128 1.00 45.06 1100 LYS A C 1
ATOM 5001 O O . LYS A 1 810 ? 65.848 -23.276 20.206 1.00 45.11 1100 LYS A O 1
ATOM 5007 N N . ASP A 1 811 ? 67.627 -21.903 20.301 1.00 43.84 1101 ASP A N 1
ATOM 5008 C CA . ASP A 1 811 ? 68.564 -22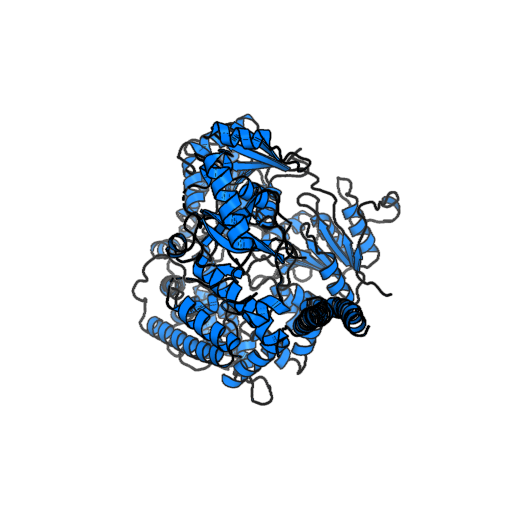.967 20.648 1.00 44.28 1101 ASP A CA 1
ATOM 5009 C C . ASP A 1 811 ? 68.185 -23.685 21.946 1.00 43.31 1101 ASP A C 1
ATOM 5010 O O . ASP A 1 811 ? 68.275 -24.911 22.031 1.00 44.30 1101 ASP A O 1
ATOM 5015 N N . THR A 1 812 ? 67.767 -22.926 22.954 1.00 40.50 1102 THR A N 1
ATOM 5016 C CA . THR A 1 812 ? 67.472 -23.504 24.263 1.00 39.75 1102 THR A CA 1
ATOM 5017 C C . THR A 1 812 ? 65.984 -23.830 24.438 1.00 38.68 1102 THR A C 1
ATOM 5018 O O . THR A 1 812 ? 65.544 -24.191 25.528 1.00 37.54 1102 THR A O 1
ATOM 5022 N N . GLU A 1 813 ? 65.221 -23.701 23.356 1.00 36.83 1103 GLU A N 1
ATOM 5023 C CA . GLU A 1 813 ? 63.845 -24.197 23.305 1.00 36.25 1103 GLU A CA 1
ATOM 5024 C C . GLU A 1 813 ? 62.844 -23.447 24.190 1.00 35.14 1103 GLU A C 1
ATOM 5025 O O . GLU A 1 813 ? 61.908 -24.048 24.717 1.00 35.10 1103 GLU A O 1
ATOM 5031 N N . PHE A 1 814 ? 63.025 -22.141 24.353 1.00 34.74 1104 PHE A N 1
ATOM 5032 C CA . PHE A 1 814 ? 62.005 -21.333 25.012 1.00 33.31 1104 PHE A CA 1
ATOM 5033 C C . PHE A 1 814 ? 60.947 -20.963 23.982 1.00 32.51 1104 PHE A C 1
ATOM 5034 O O . PHE A 1 814 ? 59.781 -20.754 24.314 1.00 31.63 1104 PHE A O 1
ATOM 5042 N N . ILE A 1 815 ? 61.371 -20.903 22.725 1.00 33.59 1105 ILE A N 1
ATOM 5043 C CA . ILE A 1 815 ? 60.463 -20.697 21.604 1.00 35.04 1105 ILE A CA 1
ATOM 5044 C C . ILE A 1 815 ? 60.793 -21.726 20.534 1.00 37.05 1105 ILE A C 1
ATOM 5045 O O . ILE A 1 815 ? 61.924 -22.208 20.469 1.00 36.43 1105 ILE A O 1
ATOM 5050 N N . ASP A 1 816 ? 59.816 -22.071 19.701 1.00 39.47 1106 ASP A N 1
ATOM 5051 C CA . ASP A 1 816 ? 60.057 -23.043 18.639 1.00 42.61 1106 ASP A CA 1
ATOM 5052 C C . ASP A 1 816 ? 60.553 -22.346 17.373 1.00 44.13 1106 ASP A C 1
ATOM 5053 O O . ASP A 1 816 ? 60.730 -21.125 17.355 1.00 43.24 1106 ASP A O 1
ATOM 5058 N N . GLN A 1 817 ? 60.782 -23.129 16.323 1.00 45.52 1107 GLN A N 1
ATOM 5059 C CA . GLN A 1 817 ? 61.390 -22.620 15.097 1.00 45.81 1107 GLN A CA 1
ATOM 5060 C C . GLN A 1 817 ? 60.555 -21.515 14.454 1.00 43.70 1107 GLN A C 1
ATOM 5061 O O . GLN A 1 817 ? 61.083 -20.686 13.717 1.00 44.18 1107 GLN A O 1
ATOM 5067 N N . ASN A 1 818 ? 59.257 -21.506 14.736 1.00 41.92 1108 ASN A N 1
ATOM 5068 C CA . ASN A 1 818 ? 58.367 -20.480 14.201 1.00 41.51 1108 ASN A CA 1
ATOM 5069 C C . ASN A 1 818 ? 58.169 -19.315 15.168 1.00 38.28 1108 ASN A C 1
ATOM 5070 O O . ASN A 1 818 ? 57.315 -18.458 14.948 1.00 38.98 1108 ASN A O 1
ATOM 5075 N N . HIS A 1 819 ? 58.959 -19.300 16.240 1.00 35.30 1109 HIS A N 1
ATOM 5076 C CA . HIS A 1 819 ? 58.903 -18.238 17.245 1.00 34.22 1109 HIS A CA 1
ATOM 5077 C C . HIS A 1 819 ? 57.608 -18.240 18.058 1.00 34.06 1109 HIS A C 1
ATOM 5078 O O . HIS A 1 819 ? 57.187 -17.198 18.562 1.00 32.19 1109 HIS A O 1
ATOM 5085 N N . ASN A 1 820 ? 56.977 -19.404 18.181 1.00 36.64 1110 ASN A N 1
ATOM 5086 C CA . ASN A 1 820 ? 55.900 -19.568 19.151 1.00 39.26 1110 ASN A CA 1
ATOM 5087 C C . ASN A 1 820 ? 56.509 -19.766 20.532 1.00 37.87 1110 ASN A C 1
ATOM 5088 O O . ASN A 1 820 ? 57.514 -20.460 20.676 1.00 37.03 1110 ASN A O 1
ATOM 5093 N N . VAL A 1 821 ? 55.911 -19.150 21.546 1.00 36.70 1111 VAL A N 1
ATOM 5094 C CA . VAL A 1 821 ? 56.408 -19.294 22.909 1.00 34.84 1111 VAL A CA 1
ATOM 5095 C C . VAL A 1 821 ? 55.990 -20.650 23.456 1.00 36.80 1111 VAL A C 1
ATOM 5096 O O . VAL A 1 821 ? 54.801 -20.950 23.543 1.00 38.06 1111 VAL A O 1
ATOM 5100 N N . LEU A 1 822 ? 56.972 -21.472 23.806 1.00 38.19 1112 LEU A N 1
ATOM 5101 C CA . LEU A 1 822 ? 56.703 -22.788 24.373 1.00 41.66 1112 LEU A CA 1
ATOM 5102 C C . LEU A 1 822 ? 56.483 -22.672 25.879 1.00 42.17 1112 LEU A C 1
ATOM 5103 O O . LEU A 1 822 ? 56.698 -21.610 26.465 1.00 39.18 1112 LEU A O 1
ATOM 5108 N N . LEU A 1 823 ? 56.053 -23.767 26.499 1.00 45.51 1113 LEU A N 1
ATOM 5109 C CA . LEU A 1 823 ? 55.772 -23.783 27.933 1.00 46.18 1113 LEU A CA 1
ATOM 5110 C C . LEU A 1 823 ? 56.960 -23.244 28.732 1.00 43.59 1113 LEU A C 1
ATOM 5111 O O . LEU A 1 823 ? 56.801 -22.410 29.626 1.00 43.03 1113 LEU A O 1
ATOM 5116 N N . LYS A 1 824 ? 58.151 -23.721 28.390 1.00 42.48 1114 LYS A N 1
ATOM 5117 C CA . LYS A 1 824 ? 59.389 -23.252 28.998 1.00 40.72 1114 LYS A CA 1
ATOM 5118 C C . LYS A 1 824 ? 59.454 -21.720 28.984 1.00 38.50 1114 LYS A C 1
ATOM 5119 O O . LYS A 1 824 ? 59.744 -21.080 30.002 1.00 38.14 1114 LYS A O 1
ATOM 5125 N N . GLY A 1 825 ? 59.172 -21.134 27.824 1.00 35.97 1115 GLY A N 1
ATOM 5126 C CA . GLY A 1 825 ? 59.188 -19.690 27.675 1.00 33.91 1115 GLY A CA 1
ATOM 5127 C C . GLY A 1 825 ? 58.099 -19.017 28.487 1.00 35.20 1115 GLY A C 1
ATOM 5128 O O . GLY A 1 825 ? 58.279 -17.901 28.986 1.00 31.54 1115 GLY A O 1
ATOM 5129 N N . ARG A 1 826 ? 56.959 -19.689 28.613 1.00 40.91 1116 ARG A N 1
ATOM 5130 C CA . ARG A 1 826 ? 55.872 -19.172 29.430 1.00 44.79 1116 ARG A CA 1
ATOM 5131 C C . ARG A 1 826 ? 56.286 -19.171 30.895 1.00 43.84 1116 ARG A C 1
ATOM 5132 O O . ARG A 1 826 ? 55.901 -18.281 31.653 1.00 44.50 1116 ARG A O 1
ATOM 5140 N N . VAL A 1 827 ? 57.068 -20.170 31.293 1.00 42.22 1117 VAL A N 1
ATOM 5141 C CA . VAL A 1 827 ? 57.645 -20.177 32.633 1.00 40.32 1117 VAL A CA 1
ATOM 5142 C C . VAL A 1 827 ? 58.605 -19.005 32.781 1.00 36.93 1117 VAL A C 1
ATOM 5143 O O . VAL A 1 827 ? 58.507 -18.224 33.733 1.00 36.33 1117 VAL A O 1
ATOM 5147 N N . ALA A 1 828 ? 59.538 -18.885 31.841 1.00 32.73 1118 ALA A N 1
ATOM 5148 C CA . ALA A 1 828 ? 60.498 -17.790 31.885 1.00 29.23 1118 ALA A CA 1
ATOM 5149 C C . ALA A 1 828 ? 59.795 -16.430 31.920 1.00 29.43 1118 ALA A C 1
ATOM 5150 O O . ALA A 1 828 ? 60.305 -15.482 32.521 1.00 28.23 1118 ALA A O 1
ATOM 5152 N N . CYS A 1 829 ? 58.636 -16.330 31.273 1.00 30.59 1119 CYS A N 1
ATOM 5153 C CA . CYS A 1 829 ? 57.838 -15.109 31.341 1.00 33.17 1119 CYS A CA 1
ATOM 5154 C C . CYS A 1 829 ? 57.551 -14.667 32.778 1.00 36.16 1119 CYS A C 1
ATOM 5155 O O . CYS A 1 829 ? 57.374 -13.478 33.034 1.00 33.99 1119 CYS A O 1
ATOM 5158 N N . GLU A 1 830 ? 57.506 -15.618 33.709 1.00 40.82 1120 GLU A N 1
ATOM 5159 C CA . GLU A 1 830 ? 57.125 -15.319 35.089 1.00 44.03 1120 GLU A CA 1
ATOM 5160 C C . GLU A 1 830 ? 58.304 -14.870 35.953 1.00 42.61 1120 GLU A C 1
ATOM 5161 O O . GLU A 1 830 ? 58.110 -14.290 37.022 1.00 42.53 1120 GLU A O 1
ATOM 5167 N N . ILE A 1 831 ? 59.521 -15.147 35.495 1.00 39.60 1121 ILE A N 1
ATOM 5168 C CA . ILE A 1 831 ? 60.715 -14.764 36.236 1.00 38.88 1121 ILE A CA 1
ATOM 5169 C C . ILE A 1 831 ? 61.185 -13.395 35.759 1.00 40.99 1121 ILE A C 1
ATOM 5170 O O . ILE A 1 831 ? 61.599 -13.239 34.613 1.00 39.29 1121 ILE A O 1
ATOM 5175 N N . ASN A 1 832 ? 61.120 -12.406 36.642 1.00 46.37 1122 ASN A N 1
ATOM 5176 C CA . ASN A 1 832 ? 61.493 -11.043 36.289 1.00 50.78 1122 ASN A CA 1
ATOM 5177 C C . ASN A 1 832 ? 62.716 -10.567 37.060 1.00 51.45 1122 ASN A C 1
ATOM 5178 O O . ASN A 1 832 ? 62.945 -9.366 37.180 1.00 51.09 1122 ASN A O 1
ATOM 5183 N N . SER A 1 833 ? 63.508 -11.507 37.567 1.00 52.21 1123 SER A N 1
ATOM 5184 C CA . SER A 1 833 ? 64.551 -11.179 38.534 1.00 53.07 1123 SER A CA 1
ATOM 5185 C C . SER A 1 833 ? 65.970 -11.141 37.957 1.00 55.59 1123 SER A C 1
ATOM 5186 O O . SER A 1 833 ? 66.913 -10.795 38.668 1.00 53.39 1123 SER A O 1
ATOM 5189 N N . GLY A 1 834 ? 66.130 -11.492 36.683 1.00 62.40 1124 GLY A N 1
ATOM 5190 C CA . GLY A 1 834 ? 67.421 -11.353 36.028 1.00 64.15 1124 GLY A CA 1
ATOM 5191 C C . GLY A 1 834 ? 67.941 -12.587 35.307 1.00 60.26 1124 GLY A C 1
ATOM 5192 O O . GLY A 1 834 ? 68.422 -12.492 34.176 1.00 67.05 1124 GLY A O 1
ATOM 5193 N N . TYR A 1 835 ? 67.863 -13.743 35.956 1.00 45.06 1125 TYR A N 1
ATOM 5194 C CA . TYR A 1 835 ? 68.400 -14.972 35.381 1.00 37.52 1125 TYR A CA 1
ATOM 5195 C C . TYR A 1 835 ? 67.275 -15.942 35.035 1.00 33.78 1125 TYR A C 1
ATOM 5196 O O . TYR A 1 835 ? 67.271 -17.087 35.483 1.00 32.85 1125 TYR A O 1
ATOM 5205 N N . GLU A 1 836 ? 66.330 -15.473 34.225 1.00 30.91 1126 GLU A N 1
ATOM 5206 C CA . GLU A 1 836 ? 65.093 -16.204 33.971 1.00 31.38 1126 GLU A CA 1
ATOM 5207 C C . GLU A 1 836 ? 65.311 -17.554 33.269 1.00 31.23 1126 GLU A C 1
ATOM 5208 O O . GLU A 1 836 ? 64.631 -18.538 33.576 1.00 33.47 1126 GLU A O 1
ATOM 5214 N N . LEU A 1 837 ? 66.268 -17.606 32.349 1.00 29.69 1127 LEU A N 1
ATOM 5215 C CA . LEU A 1 837 ? 66.526 -18.824 31.580 1.00 30.73 1127 LEU A CA 1
ATOM 5216 C C . LEU A 1 837 ? 67.126 -19.938 32.447 1.00 31.43 1127 LEU A C 1
ATOM 5217 O O . LEU A 1 837 ? 66.646 -21.074 32.433 1.00 30.21 1127 LEU A O 1
ATOM 5222 N N . VAL A 1 838 ? 68.169 -19.607 33.201 1.00 32.21 1128 VAL A N 1
ATOM 5223 C CA . VAL A 1 838 ? 68.819 -20.575 34.079 1.00 33.81 1128 VAL A CA 1
ATOM 5224 C C . VAL A 1 838 ? 67.858 -21.068 35.162 1.00 33.06 1128 VAL A C 1
ATOM 5225 O O . VAL A 1 838 ? 67.788 -22.265 35.440 1.00 34.52 1128 VAL A O 1
ATOM 5229 N N . LEU A 1 839 ? 67.110 -20.145 35.759 1.00 30.82 1129 LEU A N 1
ATOM 5230 C CA . LEU A 1 839 ? 66.149 -20.494 36.802 1.00 30.37 1129 LEU A CA 1
ATOM 5231 C C . LEU A 1 839 ? 65.041 -21.385 36.242 1.00 30.39 1129 LEU A C 1
ATOM 5232 O O . LEU A 1 839 ? 64.697 -22.421 36.838 1.00 30.77 1129 LEU A O 1
ATOM 5237 N N . THR A 1 840 ? 64.485 -20.984 35.098 1.00 29.18 1130 THR A N 1
ATOM 5238 C CA . THR A 1 840 ? 63.529 -21.830 34.388 1.00 31.82 1130 THR A CA 1
ATOM 5239 C C . THR A 1 840 ? 64.112 -23.227 34.196 1.00 35.16 1130 THR A C 1
ATOM 5240 O O . THR A 1 840 ? 63.477 -24.232 34.519 1.00 33.59 1130 THR A O 1
ATOM 5244 N N . GLU A 1 841 ? 65.327 -23.282 33.663 1.00 40.66 1131 GLU A N 1
ATOM 5245 C CA . GLU A 1 841 ? 66.015 -24.549 33.461 1.00 46.09 1131 GLU A CA 1
ATOM 5246 C C . GLU A 1 841 ? 66.071 -25.345 34.765 1.00 45.40 1131 GLU A C 1
ATOM 5247 O O . GLU A 1 841 ? 65.787 -26.542 34.785 1.00 48.77 1131 GLU A O 1
ATOM 5253 N N . LEU A 1 842 ? 66.441 -24.674 35.853 1.00 39.28 1132 LEU A N 1
ATOM 5254 C CA . LEU A 1 842 ? 66.545 -25.327 37.153 1.00 35.84 1132 LEU A CA 1
ATOM 5255 C C . LEU A 1 842 ? 65.217 -25.919 37.619 1.00 34.73 1132 LEU A C 1
ATOM 5256 O O . LEU A 1 842 ? 65.178 -27.057 38.085 1.00 35.53 1132 LEU A O 1
ATOM 5261 N N . ILE A 1 843 ? 64.133 -25.156 37.507 1.00 34.10 1133 ILE A N 1
ATOM 5262 C CA . ILE A 1 843 ? 62.848 -25.630 38.027 1.00 36.23 1133 ILE A CA 1
ATOM 5263 C C . ILE A 1 843 ? 61.977 -26.401 37.033 1.00 40.47 1133 ILE A C 1
ATOM 5264 O O . ILE A 1 843 ? 60.972 -26.988 37.429 1.00 38.82 1133 ILE A O 1
ATOM 5269 N N . LEU A 1 844 ? 62.332 -26.384 35.752 1.00 46.21 1134 LEU A N 1
ATOM 5270 C CA . LEU A 1 844 ? 61.519 -27.051 34.732 1.00 51.26 1134 LEU A CA 1
ATOM 5271 C C . LEU A 1 844 ? 61.227 -28.530 35.030 1.00 53.69 1134 LEU A C 1
ATOM 5272 O O . LEU A 1 844 ? 60.066 -28.940 35.055 1.00 54.53 1134 LEU A O 1
ATOM 5277 N N . ASP A 1 845 ? 62.269 -29.330 35.241 1.00 52.15 1135 ASP A N 1
ATOM 5278 C CA . ASP A 1 845 ? 62.085 -30.759 35.500 1.00 53.02 1135 ASP A CA 1
ATOM 5279 C C . ASP A 1 845 ? 61.885 -31.035 36.997 1.00 53.48 1135 ASP A C 1
ATOM 5280 O O . ASP A 1 845 ? 61.320 -30.207 37.715 1.00 50.84 1135 ASP A O 1
ATOM 5285 N N . ASN A 1 846 ? 62.345 -32.194 37.465 1.00 55.64 1136 ASN A N 1
ATOM 5286 C CA . ASN A 1 846 ? 62.109 -32.596 38.848 1.00 56.98 1136 ASN A CA 1
ATOM 5287 C C . ASN A 1 846 ? 63.399 -32.850 39.627 1.00 56.92 1136 ASN A C 1
ATOM 5288 O O . ASN A 1 846 ? 63.444 -33.703 40.511 1.00 58.37 1136 ASN A O 1
ATOM 5293 N N . PHE A 1 847 ? 64.446 -32.101 39.296 1.00 56.03 1137 PHE A N 1
ATOM 5294 C CA . PHE A 1 847 ? 65.701 -32.165 40.037 1.00 55.41 1137 PHE A CA 1
ATOM 5295 C C . PHE A 1 847 ? 65.469 -31.789 41.500 1.00 52.69 1137 PHE A C 1
ATOM 5296 O O . PHE A 1 847 ? 66.115 -32.327 42.399 1.00 54.10 1137 PHE A O 1
ATOM 5304 N N . LEU A 1 848 ? 64.534 -30.869 41.728 1.00 47.91 1138 LEU A N 1
ATOM 5305 C CA . LEU A 1 848 ? 64.225 -30.393 43.073 1.00 45.25 1138 LEU A CA 1
ATOM 5306 C C . LEU A 1 848 ? 63.214 -31.294 43.782 1.00 44.36 1138 LEU A C 1
ATOM 5307 O O . LEU A 1 848 ? 62.727 -30.965 44.868 1.00 44.24 1138 LEU A O 1
ATOM 5312 N N . GLY A 1 849 ? 62.909 -32.432 43.167 1.00 42.12 1139 GLY A N 1
ATOM 5313 C CA . GLY A 1 849 ? 61.904 -33.342 43.685 1.00 43.80 1139 GLY A CA 1
ATOM 5314 C C . GLY A 1 849 ? 62.101 -33.734 45.137 1.00 47.80 1139 GLY A C 1
ATOM 5315 O O . GLY A 1 849 ? 61.136 -33.783 45.900 1.00 45.73 1139 GLY A O 1
ATOM 5316 N N . SER A 1 850 ? 63.342 -34.011 45.525 1.00 53.45 1140 SER A N 1
ATOM 5317 C CA . SER A 1 850 ? 63.625 -34.481 46.879 1.00 60.14 1140 SER A CA 1
ATOM 5318 C C . SER A 1 850 ? 64.325 -33.422 47.727 1.00 58.51 1140 SER A C 1
ATOM 5319 O O . SER A 1 850 ? 65.012 -33.750 48.695 1.00 60.21 1140 SER A O 1
ATOM 5322 N N . PHE A 1 851 ? 64.151 -32.156 47.361 1.00 53.69 1141 PHE A N 1
ATOM 5323 C CA . PHE A 1 851 ? 64.676 -31.048 48.153 1.00 51.51 1141 PHE A CA 1
ATOM 5324 C C . PHE A 1 851 ? 63.636 -30.586 49.166 1.00 51.79 1141 PHE A C 1
ATOM 5325 O O . PHE A 1 851 ? 62.439 -30.591 48.882 1.00 51.16 1141 PHE A O 1
ATOM 5333 N N . GLU A 1 852 ? 64.099 -30.187 50.346 1.00 53.07 1142 GLU A N 1
ATOM 5334 C CA . GLU A 1 852 ? 63.229 -29.557 51.331 1.00 54.35 1142 GLU A CA 1
ATOM 5335 C C . GLU A 1 852 ? 63.021 -28.089 50.964 1.00 50.34 1142 GLU A C 1
ATOM 5336 O O . GLU A 1 852 ? 63.883 -27.476 50.335 1.00 49.49 1142 GLU A O 1
ATOM 5342 N N . PRO A 1 853 ? 61.867 -27.522 51.349 1.00 46.26 1143 PRO A N 1
ATOM 5343 C CA . PRO A 1 853 ? 61.602 -26.094 51.138 1.00 42.55 1143 PRO A CA 1
ATOM 5344 C C . PRO A 1 853 ? 62.777 -25.224 51.579 1.00 42.14 1143 PRO A C 1
ATOM 5345 O O . PRO A 1 853 ? 63.196 -24.307 50.851 1.00 39.06 1143 PRO A O 1
ATOM 5349 N N . GLU A 1 854 ? 63.308 -25.524 52.761 1.00 45.64 1144 GLU A N 1
ATOM 5350 C CA . GLU A 1 854 ? 64.449 -24.796 53.300 1.00 46.12 1144 GLU A CA 1
ATOM 5351 C C . GLU A 1 854 ? 65.616 -24.885 52.322 1.00 44.54 1144 GLU A C 1
ATOM 5352 O O . GLU A 1 854 ? 66.271 -23.883 52.019 1.00 43.65 1144 GLU A O 1
ATOM 5358 N N . GLU A 1 855 ? 65.857 -26.091 51.818 1.00 43.25 1145 GLU A N 1
ATOM 5359 C CA . GLU A 1 855 ? 66.939 -26.321 50.872 1.00 41.57 1145 GLU A CA 1
ATOM 5360 C C . GLU A 1 855 ? 66.730 -25.543 49.571 1.00 39.20 1145 GLU A C 1
ATOM 5361 O O . GLU A 1 855 ? 67.654 -24.907 49.071 1.00 37.43 1145 GLU A O 1
ATOM 5367 N N . ILE A 1 856 ? 65.518 -25.591 49.029 1.00 39.65 1146 ILE A N 1
ATOM 5368 C CA . ILE A 1 856 ? 65.231 -24.900 47.778 1.00 38.04 1146 ILE A CA 1
ATOM 5369 C C . ILE A 1 856 ? 65.437 -23.399 47.934 1.00 35.11 1146 ILE A C 1
ATOM 5370 O O . ILE A 1 856 ? 66.165 -22.779 47.144 1.00 34.61 1146 ILE A O 1
ATOM 5375 N N . VAL A 1 857 ? 64.817 -22.805 48.951 1.00 33.50 1147 VAL A N 1
ATOM 5376 C CA . VAL A 1 857 ? 64.974 -21.368 49.124 1.00 29.79 1147 VAL A CA 1
ATOM 5377 C C . VAL A 1 857 ? 66.438 -21.040 49.405 1.00 29.51 1147 VAL A C 1
ATOM 5378 O O . VAL A 1 857 ? 66.946 -20.015 48.949 1.00 28.13 1147 VAL A O 1
ATOM 5382 N N . ALA A 1 858 ? 67.123 -21.918 50.131 1.00 32.91 1148 ALA A N 1
ATOM 5383 C CA . ALA A 1 858 ? 68.554 -21.736 50.353 1.00 34.71 1148 ALA A CA 1
ATOM 5384 C C . ALA A 1 858 ? 69.304 -21.681 49.020 1.00 34.26 1148 ALA A C 1
ATOM 5385 O O . ALA A 1 858 ? 70.073 -20.755 48.768 1.00 32.95 1148 ALA A O 1
ATOM 5387 N N . LEU A 1 859 ? 69.066 -22.673 48.168 1.00 35.61 1149 LEU A N 1
ATOM 5388 C CA . LEU A 1 859 ? 69.754 -22.781 46.886 1.00 35.26 1149 LEU A CA 1
ATOM 5389 C C . LEU A 1 859 ? 69.452 -21.592 45.984 1.00 33.29 1149 LEU A C 1
ATOM 5390 O O . LEU A 1 859 ? 70.341 -21.084 45.301 1.00 33.69 1149 LEU A O 1
ATOM 5395 N N . LEU A 1 860 ? 68.197 -21.152 45.979 1.00 31.96 1150 LEU A N 1
ATOM 5396 C CA . LEU A 1 860 ? 67.793 -20.022 45.144 1.00 30.29 1150 LEU A CA 1
ATOM 5397 C C . LEU A 1 860 ? 68.506 -18.708 45.483 1.00 30.62 1150 LEU A C 1
ATOM 5398 O O . LEU A 1 860 ? 68.468 -17.763 44.693 1.00 30.41 1150 LEU A O 1
ATOM 5403 N N . SER A 1 861 ? 69.153 -18.638 46.642 1.00 31.25 1151 SER A N 1
ATOM 5404 C CA . SER A 1 861 ? 69.802 -17.397 47.063 1.00 30.78 1151 SER A CA 1
ATOM 5405 C C . SER A 1 861 ? 70.896 -16.977 46.084 1.00 30.82 1151 SER A C 1
ATOM 5406 O O . SER A 1 861 ? 71.328 -15.823 46.077 1.00 30.74 1151 SER A O 1
ATOM 5409 N N . VAL A 1 862 ? 71.344 -17.918 45.261 1.00 31.02 1152 VAL A N 1
ATOM 5410 C CA . VAL A 1 862 ? 72.415 -17.652 44.309 1.00 31.65 1152 VAL A CA 1
ATOM 5411 C C . VAL A 1 862 ? 71.992 -16.617 43.263 1.00 31.16 1152 VAL A C 1
ATOM 5412 O O . VAL A 1 862 ? 72.827 -15.894 42.724 1.00 30.14 1152 VAL A O 1
ATOM 5416 N N . PHE A 1 863 ? 70.694 -16.543 42.986 1.00 30.96 1153 PHE A N 1
ATOM 5417 C CA . PHE A 1 863 ? 70.184 -15.638 41.960 1.00 32.78 1153 PHE A CA 1
ATOM 5418 C C . PHE A 1 863 ? 69.940 -14.217 42.470 1.00 35.12 1153 PHE A C 1
ATOM 5419 O O . PHE A 1 863 ? 69.487 -13.358 41.716 1.00 33.94 1153 PHE A O 1
ATOM 5427 N N . VAL A 1 864 ? 70.236 -13.964 43.741 1.00 39.90 1154 VAL A N 1
ATOM 5428 C CA . VAL A 1 864 ? 69.996 -12.642 44.313 1.00 41.64 1154 VAL A CA 1
ATOM 5429 C C . VAL A 1 864 ? 71.148 -12.165 45.195 1.00 40.79 1154 VAL A C 1
ATOM 5430 O O . VAL A 1 864 ? 71.016 -11.171 45.903 1.00 44.09 1154 VAL A O 1
ATOM 5434 N N . TYR A 1 865 ? 72.274 -12.869 45.151 1.00 37.23 1155 TYR A N 1
ATOM 5435 C CA . TYR A 1 865 ? 73.427 -12.507 45.969 1.00 35.18 1155 TYR A CA 1
ATOM 5436 C C . TYR A 1 865 ? 74.674 -12.305 45.107 1.00 38.58 1155 TYR A C 1
ATOM 5437 O O . TYR A 1 865 ? 75.075 -13.195 44.361 1.00 36.09 1155 TYR A O 1
ATOM 5446 N N . GLU A 1 866 ? 75.286 -11.131 45.231 1.00 46.92 1156 GLU A N 1
ATOM 5447 C CA . GLU A 1 866 ? 76.406 -10.739 44.376 1.00 52.48 1156 GLU A CA 1
ATOM 5448 C C . GLU A 1 866 ? 77.610 -11.668 44.496 1.00 52.21 1156 GLU A C 1
ATOM 5449 O O . GLU A 1 866 ? 78.403 -11.787 43.561 1.00 55.99 1156 GLU A O 1
ATOM 5455 N N . GLY A 1 867 ? 77.756 -12.309 45.651 1.00 44.21 1157 GLY A N 1
ATOM 5456 C CA . GLY A 1 867 ? 78.850 -13.237 45.873 1.00 42.98 1157 GLY A CA 1
ATOM 5457 C C . GLY A 1 867 ? 80.213 -12.572 45.856 1.00 46.32 1157 GLY A C 1
ATOM 5458 O O . GLY A 1 867 ? 81.155 -13.096 45.264 1.00 44.53 1157 GLY A O 1
ATOM 5459 N N . LYS A 1 868 ? 80.322 -11.422 46.514 1.00 55.46 1158 LYS A N 1
ATOM 5460 C CA . LYS A 1 868 ? 81.577 -10.677 46.546 1.00 62.02 1158 LYS A CA 1
ATOM 5461 C C . LYS A 1 868 ? 82.239 -10.741 47.920 1.00 64.96 1158 LYS A C 1
ATOM 5462 O O . LYS A 1 868 ? 83.153 -9.969 48.212 1.00 66.81 1158 LYS A O 1
ATOM 5468 N N . THR A 1 869 ? 81.778 -11.662 48.761 1.00 64.41 1159 THR A N 1
ATOM 5469 C CA . THR A 1 869 ? 82.318 -11.799 50.109 1.00 68.11 1159 THR A CA 1
ATOM 5470 C C . THR A 1 869 ? 83.825 -12.014 50.066 1.00 80.11 1159 THR A C 1
ATOM 5471 O O . THR A 1 869 ? 84.336 -12.737 49.210 1.00 73.68 1159 THR A O 1
ATOM 5475 N N . ARG A 1 870 ? 84.533 -11.379 50.995 1.00 101.17 1160 ARG A N 1
ATOM 5476 C CA . ARG A 1 870 ? 85.981 -11.511 51.079 1.00 116.86 1160 ARG A CA 1
ATOM 5477 C C . ARG A 1 870 ? 86.366 -12.542 52.135 1.00 120.96 1160 ARG A C 1
ATOM 5478 O O . ARG A 1 870 ? 87.377 -12.393 52.821 1.00 125.16 1160 ARG A O 1
ATOM 5480 N N . GLU A 1 871 ? 85.555 -13.587 52.259 1.00 110.76 1161 GLU A N 1
ATOM 5481 C CA . GLU A 1 871 ? 85.809 -14.642 53.232 1.00 108.43 1161 GLU A CA 1
ATOM 5482 C C . GLU A 1 871 ? 85.732 -16.015 52.576 1.00 102.66 1161 GLU A C 1
ATOM 5483 O O . GLU A 1 871 ? 85.135 -16.173 51.511 1.00 105.09 1161 GLU A O 1
ATOM 5489 N N . GLU A 1 872 ? 86.341 -17.005 53.219 1.00 98.88 1162 GLU A N 1
ATOM 5490 C CA . GLU A 1 872 ? 86.375 -18.361 52.687 1.00 91.40 1162 GLU A CA 1
ATOM 5491 C C . GLU A 1 872 ? 85.067 -19.098 52.948 1.00 84.85 1162 GLU A C 1
ATOM 5492 O O . GLU A 1 872 ? 84.549 -19.087 54.064 1.00 85.60 1162 GLU A O 1
ATOM 5498 N N . GLU A 1 873 ? 84.540 -19.739 51.910 1.00 78.13 1163 GLU A N 1
ATOM 5499 C CA . GLU A 1 873 ? 83.300 -20.495 52.028 1.00 72.31 1163 GLU A CA 1
ATOM 5500 C C . GLU A 1 873 ? 83.510 -21.768 52.841 1.00 70.14 1163 GLU A C 1
ATOM 5501 O O . GLU A 1 873 ? 84.391 -22.569 52.529 1.00 74.84 1163 GLU A O 1
ATOM 5507 N N . PRO A 1 874 ? 82.698 -21.958 53.891 1.00 62.99 1164 PRO A N 1
ATOM 5508 C CA . PRO A 1 874 ? 82.748 -23.198 54.667 1.00 61.90 1164 PRO A CA 1
ATOM 5509 C C . PRO A 1 874 ? 82.002 -24.302 53.934 1.00 59.58 1164 PRO A C 1
ATOM 5510 O O . PRO A 1 874 ? 81.369 -24.024 52.920 1.00 56.87 1164 PRO A O 1
ATOM 5514 N N . PRO A 1 875 ? 82.071 -25.541 54.437 1.00 60.79 1165 PRO A N 1
ATOM 5515 C CA . PRO A 1 875 ? 81.354 -26.639 53.781 1.00 60.69 1165 PRO A CA 1
ATOM 5516 C C . PRO A 1 875 ? 79.858 -26.361 53.668 1.00 57.85 1165 PRO A C 1
ATOM 5517 O O . PRO A 1 875 ? 79.245 -25.885 54.623 1.00 55.51 1165 PRO A O 1
ATOM 5521 N N . ILE A 1 876 ? 79.285 -26.644 52.503 1.00 57.74 1166 ILE A N 1
ATOM 5522 C CA . ILE A 1 876 ? 77.849 -26.501 52.298 1.00 55.78 1166 ILE A CA 1
ATOM 5523 C C . ILE A 1 876 ? 77.127 -27.361 53.333 1.00 56.91 1166 ILE A C 1
ATOM 5524 O O . ILE A 1 876 ? 77.542 -28.485 53.611 1.00 60.22 1166 ILE A O 1
ATOM 5529 N N . VAL A 1 877 ? 76.053 -26.827 53.905 1.00 54.18 1167 VAL A N 1
ATOM 5530 C CA . VAL A 1 877 ? 75.446 -27.415 55.098 1.00 55.18 1167 VAL A CA 1
ATOM 5531 C C . VAL A 1 877 ? 74.739 -28.751 54.844 1.00 57.86 1167 VAL A C 1
ATOM 5532 O O . VAL A 1 877 ? 74.561 -29.543 55.768 1.00 59.70 1167 VAL A O 1
ATOM 5536 N N . THR A 1 878 ? 74.339 -29.005 53.602 1.00 58.87 1168 THR A N 1
ATOM 5537 C CA . THR A 1 878 ? 73.736 -30.289 53.255 1.00 61.95 1168 THR A CA 1
ATOM 5538 C C . THR A 1 878 ? 74.237 -30.764 51.894 1.00 62.97 1168 THR A C 1
ATOM 5539 O O . THR A 1 878 ? 74.627 -29.949 51.058 1.00 60.99 1168 THR A O 1
ATOM 5543 N N . PRO A 1 879 ? 74.230 -32.088 51.672 1.00 65.81 1169 PRO A N 1
ATOM 5544 C CA . PRO A 1 879 ? 74.676 -32.709 50.416 1.00 66.69 1169 PRO A CA 1
ATOM 5545 C C . PRO A 1 879 ? 73.861 -32.260 49.203 1.00 64.76 1169 PRO A C 1
ATOM 5546 O O . PRO A 1 879 ? 74.429 -31.964 48.142 1.00 63.28 1169 PRO A O 1
ATOM 5550 N N . ARG A 1 880 ? 72.541 -32.210 49.358 1.00 65.57 1170 ARG A N 1
ATOM 5551 C CA . ARG A 1 880 ? 71.664 -31.790 48.270 1.00 64.71 1170 ARG A CA 1
ATOM 5552 C C . ARG A 1 880 ? 72.004 -30.382 47.798 1.00 60.35 1170 ARG A C 1
ATOM 5553 O O . ARG A 1 880 ? 72.009 -30.113 46.600 1.00 59.53 1170 ARG A O 1
ATOM 5561 N N . LEU A 1 881 ? 72.279 -29.486 48.742 1.00 56.93 1171 LEU A N 1
ATOM 5562 C CA . LEU A 1 881 ? 72.636 -28.110 48.411 1.00 52.61 1171 LEU A CA 1
ATOM 5563 C C . LEU A 1 881 ? 73.911 -28.079 47.573 1.00 52.52 1171 LEU A C 1
ATOM 5564 O O . LEU A 1 881 ? 74.024 -27.305 46.620 1.00 51.19 1171 LEU A O 1
ATOM 5569 N N . ALA A 1 882 ? 74.869 -28.929 47.932 1.00 54.49 1172 ALA A N 1
ATOM 5570 C CA . ALA A 1 882 ? 76.088 -29.080 47.150 1.00 55.11 1172 ALA A CA 1
ATOM 5571 C C . ALA A 1 882 ? 75.726 -29.527 45.736 1.00 55.08 1172 ALA A C 1
ATOM 5572 O O . ALA A 1 882 ? 76.164 -28.925 44.744 1.00 54.02 1172 ALA A O 1
ATOM 5574 N N . LYS A 1 883 ? 74.915 -30.578 45.652 1.00 58.03 1173 LYS A N 1
ATOM 5575 C CA . LYS A 1 883 ? 74.439 -31.066 44.359 1.00 59.35 1173 LYS A CA 1
ATOM 5576 C C . LYS A 1 883 ? 73.709 -29.968 43.583 1.00 54.92 1173 LYS A C 1
ATOM 5577 O O . LYS A 1 883 ? 73.833 -29.871 42.363 1.00 55.23 1173 LYS A O 1
ATOM 5583 N N . GLY A 1 884 ? 72.957 -29.137 44.300 1.00 51.30 1174 GLY A N 1
ATOM 5584 C CA . GLY A 1 884 ? 72.177 -28.081 43.681 1.00 46.29 1174 GLY A CA 1
ATOM 5585 C C . GLY A 1 884 ? 73.094 -27.035 43.087 1.00 45.26 1174 GLY A C 1
ATOM 5586 O O . GLY A 1 884 ? 72.890 -26.564 41.962 1.00 44.32 1174 GLY A O 1
ATOM 5587 N N . LYS A 1 885 ? 74.112 -26.670 43.856 1.00 46.46 1175 LYS A N 1
ATOM 5588 C CA . LYS A 1 885 ? 75.137 -25.757 43.379 1.00 46.27 1175 LYS A CA 1
ATOM 5589 C C . LYS A 1 885 ? 75.745 -26.320 42.103 1.00 48.37 1175 LYS A C 1
ATOM 5590 O O . LYS A 1 885 ? 75.819 -25.632 41.082 1.00 47.09 1175 LYS A O 1
ATOM 5596 N N . GLN A 1 886 ? 76.167 -27.580 42.162 1.00 51.03 1176 GLN A N 1
ATOM 5597 C CA . GLN A 1 886 ? 76.725 -28.247 40.990 1.00 53.53 1176 GLN A CA 1
ATOM 5598 C C . GLN A 1 886 ? 75.783 -28.122 39.782 1.00 51.46 1176 GLN A C 1
ATOM 5599 O O . GLN A 1 886 ? 76.188 -27.695 38.691 1.00 51.07 1176 GLN A O 1
ATOM 5605 N N . ARG A 1 887 ? 74.522 -28.487 39.998 1.00 49.89 1177 ARG A N 1
ATOM 5606 C CA . ARG A 1 887 ? 73.494 -28.439 38.961 1.00 48.22 1177 ARG A CA 1
ATOM 5607 C C . ARG A 1 887 ? 73.370 -27.049 38.325 1.00 45.18 1177 ARG A C 1
ATOM 5608 O O . ARG A 1 887 ? 73.453 -26.900 37.096 1.00 46.02 1177 ARG A O 1
ATOM 5616 N N . ILE A 1 888 ? 73.178 -26.033 39.162 1.00 41.88 1178 ILE A N 1
ATOM 5617 C CA . ILE A 1 888 ? 73.048 -24.668 38.664 1.00 39.22 1178 ILE A CA 1
ATOM 5618 C C . ILE A 1 888 ? 74.307 -24.240 37.911 1.00 41.80 1178 ILE A C 1
ATOM 5619 O O . ILE A 1 888 ? 74.222 -23.637 36.839 1.00 38.85 1178 ILE A O 1
ATOM 5624 N N . GLU A 1 889 ? 75.473 -24.555 38.469 1.00 47.44 1179 GLU A N 1
ATOM 5625 C CA . GLU A 1 889 ? 76.736 -24.254 37.803 1.00 52.53 1179 GLU A CA 1
ATOM 5626 C C . GLU A 1 889 ? 76.754 -24.832 36.390 1.00 55.13 1179 GLU A C 1
ATOM 5627 O O . GLU A 1 889 ? 77.061 -24.128 35.422 1.00 53.92 1179 GLU A O 1
ATOM 5633 N N . GLU A 1 890 ? 76.426 -26.115 36.273 1.00 58.25 1180 GLU A N 1
ATOM 5634 C CA . GLU A 1 890 ? 76.371 -26.756 34.963 1.00 60.38 1180 GLU A CA 1
ATOM 5635 C C . GLU A 1 890 ? 75.399 -26.033 34.023 1.00 56.30 1180 GLU A C 1
ATOM 5636 O O . GLU A 1 890 ? 75.773 -25.637 32.903 1.00 58.29 1180 GLU A O 1
ATOM 5642 N N . ILE A 1 891 ? 74.161 -25.849 34.479 1.00 50.22 1181 ILE A N 1
ATOM 5643 C CA . ILE A 1 891 ? 73.173 -25.130 33.678 1.00 45.73 1181 ILE A CA 1
ATOM 5644 C C . ILE A 1 891 ? 73.766 -23.819 33.168 1.00 44.30 1181 ILE A C 1
ATOM 5645 O O . ILE A 1 891 ? 73.673 -23.492 31.976 1.00 43.92 1181 ILE A O 1
ATOM 5650 N N . TYR A 1 892 ? 74.387 -23.073 34.075 1.00 45.16 1182 TYR A N 1
ATOM 5651 C CA . TYR A 1 892 ? 74.929 -21.770 33.726 1.00 44.48 1182 TYR A CA 1
ATOM 5652 C C . TYR A 1 892 ? 76.018 -21.897 32.668 1.00 45.43 1182 TYR A C 1
ATOM 5653 O O . TYR A 1 892 ? 76.014 -21.158 31.684 1.00 45.07 1182 TYR A O 1
ATOM 5662 N N . LYS A 1 893 ? 76.951 -22.824 32.873 1.00 46.05 1183 LYS A N 1
ATOM 5663 C CA . LYS A 1 893 ? 77.990 -23.079 31.879 1.00 48.20 1183 LYS A CA 1
ATOM 5664 C C . LYS A 1 893 ? 77.374 -23.307 30.500 1.00 50.12 1183 LYS A C 1
ATOM 5665 O O . LYS A 1 893 ? 77.763 -22.661 29.520 1.00 49.04 1183 LYS A O 1
ATOM 5668 N N . LYS A 1 894 ? 76.411 -24.222 30.423 1.00 54.52 1184 LYS A N 1
ATOM 5669 C CA . LYS A 1 894 ? 75.739 -24.487 29.152 1.00 57.58 1184 LYS A CA 1
ATOM 5670 C C . LYS A 1 894 ? 75.176 -23.195 28.554 1.00 55.33 1184 LYS A C 1
ATOM 5671 O O . LYS A 1 894 ? 75.428 -22.859 27.381 1.00 58.10 1184 LYS A O 1
ATOM 5677 N N . MET A 1 895 ? 74.417 -22.468 29.367 1.00 48.89 1185 MET A N 1
ATOM 5678 C CA . MET A 1 895 ? 73.820 -21.220 28.912 1.00 44.29 1185 MET A CA 1
ATOM 5679 C C . MET A 1 895 ? 74.897 -20.267 28.376 1.00 43.83 1185 MET A C 1
ATOM 5680 O O . MET A 1 895 ? 74.702 -19.608 27.351 1.00 43.28 1185 MET A O 1
ATOM 5685 N N . LEU A 1 896 ? 76.037 -20.207 29.061 1.00 45.01 1186 LEU A N 1
ATOM 5686 C CA . LEU A 1 896 ? 77.155 -19.384 28.608 1.00 46.06 1186 LEU A CA 1
ATOM 5687 C C . LEU A 1 896 ? 77.643 -19.849 27.242 1.00 49.76 1186 LEU A C 1
ATOM 5688 O O . LEU A 1 896 ? 77.878 -19.034 26.350 1.00 48.38 1186 LEU A O 1
ATOM 5693 N N . CYS A 1 897 ? 77.812 -21.159 27.089 1.00 53.92 1187 CYS A N 1
ATOM 5694 C CA . CYS A 1 897 ? 78.184 -21.726 25.797 1.00 57.34 1187 CYS A CA 1
ATOM 5695 C C . CYS A 1 897 ? 77.245 -21.198 24.717 1.00 55.24 1187 CYS A C 1
ATOM 5696 O O . CYS A 1 897 ? 77.691 -20.681 23.683 1.00 57.13 1187 CYS A O 1
ATOM 5699 N N . VAL A 1 898 ? 75.943 -21.312 24.962 1.00 51.05 1188 VAL A N 1
ATOM 5700 C CA . VAL A 1 898 ? 74.968 -20.810 23.996 1.00 47.94 1188 VAL A CA 1
ATOM 5701 C C . VAL A 1 898 ? 75.092 -19.298 23.760 1.00 46.23 1188 VAL A C 1
ATOM 5702 O O . VAL A 1 898 ? 74.966 -18.840 22.624 1.00 47.86 1188 VAL A O 1
ATOM 5706 N N . PHE A 1 899 ? 75.323 -18.523 24.818 1.00 44.21 1189 PHE A N 1
ATOM 5707 C CA . PHE A 1 899 ? 75.546 -17.085 24.658 1.00 44.22 1189 PHE A CA 1
ATOM 5708 C C . PHE A 1 899 ? 76.746 -16.818 23.753 1.00 50.35 1189 PHE A C 1
ATOM 5709 O O . PHE A 1 899 ? 76.701 -15.951 22.879 1.00 47.51 1189 PHE A O 1
ATOM 5717 N N . ASN A 1 900 ? 77.823 -17.561 23.982 1.00 59.33 1190 ASN A N 1
ATOM 5718 C CA . ASN A 1 900 ? 79.047 -17.410 23.209 1.00 66.67 1190 ASN A CA 1
ATOM 5719 C C . ASN A 1 900 ? 78.820 -17.745 21.741 1.00 66.73 1190 ASN A C 1
ATOM 5720 O O . ASN A 1 900 ? 79.229 -16.995 20.855 1.00 70.03 1190 ASN A O 1
ATOM 5725 N N . THR A 1 901 ? 78.166 -18.876 21.493 1.00 60.57 1191 THR A N 1
ATOM 5726 C CA . THR A 1 901 ? 77.871 -19.304 20.128 1.00 58.20 1191 THR A CA 1
ATOM 5727 C C . THR A 1 901 ? 77.259 -18.191 19.275 1.00 56.86 1191 THR A C 1
ATOM 5728 O O . THR A 1 901 ? 77.615 -18.036 18.107 1.00 58.11 1191 THR A O 1
ATOM 5732 N N . HIS A 1 902 ? 76.339 -17.422 19.853 1.00 54.89 1192 HIS A N 1
ATOM 5733 C CA . HIS A 1 902 ? 75.636 -16.384 19.102 1.00 55.09 1192 HIS A CA 1
ATOM 5734 C C . HIS A 1 902 ? 76.211 -14.993 19.362 1.00 56.55 1192 HIS A C 1
ATOM 5735 O O . HIS A 1 902 ? 75.561 -13.982 19.089 1.00 53.98 1192 HIS A O 1
ATOM 5742 N N . GLN A 1 903 ? 77.432 -14.952 19.885 1.00 61.77 1193 GLN A N 1
ATOM 5743 C CA . GLN A 1 903 ? 78.148 -13.697 20.088 1.00 65.37 1193 GLN A CA 1
ATOM 5744 C C . GLN A 1 903 ? 77.256 -12.610 20.679 1.00 64.40 1193 GLN A C 1
ATOM 5745 O O . GLN A 1 903 ? 77.123 -11.526 20.108 1.00 65.73 1193 GLN A O 1
ATOM 5747 N N . ILE A 1 904 ? 76.644 -12.902 21.821 1.00 62.03 1194 ILE A N 1
ATOM 5748 C CA . ILE A 1 904 ? 75.855 -11.906 22.529 1.00 60.93 1194 ILE A CA 1
ATOM 5749 C C . ILE A 1 904 ? 76.690 -11.356 23.682 1.00 62.90 1194 ILE A C 1
ATOM 5750 O O . ILE A 1 904 ? 77.288 -12.122 24.436 1.00 59.65 1194 ILE A O 1
ATOM 5755 N N . PRO A 1 905 ? 76.756 -10.021 23.805 1.00 68.61 1195 PRO A N 1
ATOM 5756 C CA . PRO A 1 905 ? 77.575 -9.389 24.847 1.00 70.97 1195 PRO A CA 1
ATOM 5757 C C . PRO A 1 905 ? 77.036 -9.633 26.254 1.00 68.12 1195 PRO A C 1
ATOM 5758 O O . PRO A 1 905 ? 75.835 -9.496 26.486 1.00 67.96 1195 PRO A O 1
ATOM 5762 N N . LEU A 1 906 ? 77.925 -9.994 27.174 1.00 65.80 1196 LEU A N 1
ATOM 5763 C CA . LEU A 1 906 ? 77.552 -10.245 28.563 1.00 62.30 1196 LEU A CA 1
ATOM 5764 C C . LEU A 1 906 ? 77.940 -9.074 29.454 1.00 63.24 1196 LEU A C 1
ATOM 5765 O O . LEU A 1 906 ? 78.989 -8.460 29.262 1.00 63.60 1196 LEU A O 1
ATOM 5770 N N . THR A 1 907 ? 77.093 -8.769 30.432 1.00 63.34 1197 T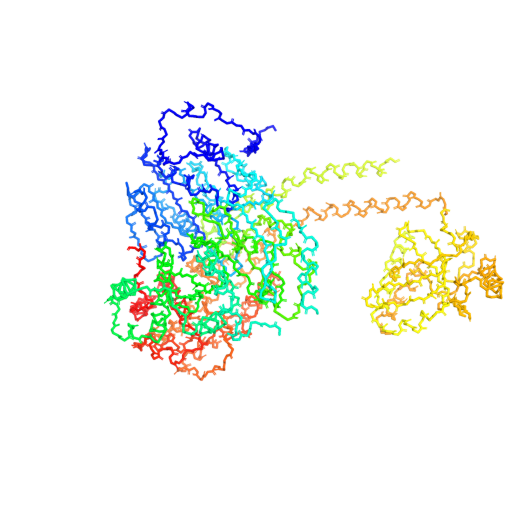HR A N 1
ATOM 5771 C CA . THR A 1 907 ? 77.458 -7.822 31.475 1.00 68.28 1197 THR A CA 1
ATOM 5772 C C . THR A 1 907 ? 78.500 -8.497 32.354 1.00 76.90 1197 THR A C 1
ATOM 5773 O O . THR A 1 907 ? 78.593 -9.724 32.375 1.00 70.64 1197 THR A O 1
ATOM 5777 N N . GLN A 1 908 ? 79.285 -7.706 33.077 1.00 93.84 1198 GLN A N 1
ATOM 5778 C CA . GLN A 1 908 ? 80.361 -8.260 33.891 1.00 103.42 1198 GLN A CA 1
ATOM 5779 C C . GLN A 1 908 ? 79.819 -9.261 34.910 1.00 98.96 1198 GLN A C 1
ATOM 5780 O O . GLN A 1 908 ? 80.484 -10.244 35.242 1.00 105.25 1198 GLN A O 1
ATOM 5786 N N . ASP A 1 909 ? 78.610 -9.009 35.403 1.00 85.22 1199 ASP A N 1
ATOM 5787 C CA . ASP A 1 909 ? 77.974 -9.916 36.351 1.00 75.47 1199 ASP A CA 1
ATOM 5788 C C . ASP A 1 909 ? 77.699 -11.270 35.706 1.00 70.66 1199 ASP A C 1
ATOM 5789 O O . ASP A 1 909 ? 78.135 -12.305 36.210 1.00 72.63 1199 ASP A O 1
ATOM 5794 N N . GLU A 1 910 ? 76.971 -11.256 34.594 1.00 65.64 1200 GLU A N 1
ATOM 5795 C CA . GLU A 1 910 ? 76.711 -12.475 33.839 1.00 61.24 1200 GLU A CA 1
ATOM 5796 C C . GLU A 1 910 ? 78.012 -13.225 33.584 1.00 58.13 1200 GLU A C 1
ATOM 5797 O O . GLU A 1 910 ? 78.091 -14.436 33.780 1.00 60.70 1200 GLU A O 1
ATOM 5803 N N . ALA A 1 911 ? 79.033 -12.489 33.156 1.00 51.79 1201 ALA A N 1
ATOM 5804 C CA . ALA A 1 911 ? 80.317 -13.078 32.794 1.00 50.80 1201 ALA A CA 1
ATOM 5805 C C . ALA A 1 911 ? 81.000 -13.747 33.983 1.00 54.52 1201 ALA A C 1
ATOM 5806 O O . ALA A 1 911 ? 81.302 -14.939 33.944 1.00 51.60 1201 ALA A O 1
ATOM 5808 N N . GLU A 1 912 ? 81.240 -12.976 35.039 1.00 66.74 1202 GLU A N 1
ATOM 5809 C CA . GLU A 1 912 ? 81.980 -13.474 36.195 1.00 72.33 1202 GLU A CA 1
ATOM 5810 C C . GLU A 1 912 ? 81.090 -14.230 37.183 1.00 66.70 1202 GLU A C 1
ATOM 5811 O O . GLU A 1 912 ? 81.551 -14.642 38.247 1.00 72.69 1202 GLU A O 1
ATOM 5813 N N . PHE A 1 913 ? 79.823 -14.411 36.825 1.00 51.40 1203 PHE A N 1
ATOM 5814 C CA . PHE A 1 913 ? 78.858 -15.090 37.689 1.00 42.89 1203 PHE A CA 1
ATOM 5815 C C . PHE A 1 913 ? 79.486 -16.257 38.450 1.00 44.53 1203 PHE A C 1
ATOM 5816 O O . PHE A 1 913 ? 79.402 -16.328 39.678 1.00 43.72 1203 PHE A O 1
ATOM 5824 N N . LEU A 1 914 ? 80.123 -17.162 37.716 1.00 49.28 1204 LEU A N 1
ATOM 5825 C CA . LEU A 1 914 ? 80.689 -18.374 38.301 1.00 53.53 1204 LEU A CA 1
ATOM 5826 C C . LEU A 1 914 ? 82.026 -18.114 38.988 1.00 60.12 1204 LEU A C 1
ATOM 5827 O O . LEU A 1 914 ? 82.487 -18.926 39.791 1.00 58.74 1204 LEU A O 1
ATOM 5832 N N . ASP A 1 915 ? 82.649 -16.984 38.671 1.00 68.64 1205 ASP A N 1
ATOM 5833 C CA . ASP A 1 915 ? 83.953 -16.651 39.233 1.00 76.91 1205 ASP A CA 1
ATOM 5834 C C . ASP A 1 915 ? 83.817 -16.010 40.612 1.00 79.16 1205 ASP A C 1
ATOM 5835 O O . ASP A 1 915 ? 84.813 -15.751 41.289 1.00 80.07 1205 ASP A O 1
ATOM 5840 N N . ARG A 1 916 ? 82.578 -15.758 41.022 1.00 79.86 1206 ARG A N 1
ATOM 5841 C CA . ARG A 1 916 ? 82.308 -15.167 42.326 1.00 79.19 1206 ARG A CA 1
ATOM 5842 C C . ARG A 1 916 ? 81.680 -16.193 43.263 1.00 73.48 1206 ARG A C 1
ATOM 5843 O O . ARG A 1 916 ? 81.284 -17.276 42.832 1.00 79.61 1206 ARG A O 1
ATOM 5851 N N . LYS A 1 917 ? 81.603 -15.855 44.546 1.00 59.98 1207 LYS A N 1
ATOM 5852 C CA . LYS A 1 917 ? 81.104 -16.783 45.552 1.00 50.94 1207 LYS A CA 1
ATOM 5853 C C . LYS A 1 917 ? 79.608 -16.592 45.769 1.00 46.07 1207 LYS A C 1
ATOM 5854 O O . LYS A 1 917 ? 79.159 -16.338 46.885 1.00 45.33 1207 LYS A O 1
ATOM 5860 N N . ARG A 1 918 ? 78.838 -16.724 44.695 1.00 44.77 1208 ARG A N 1
ATOM 5861 C CA . ARG A 1 918 ? 77.401 -16.469 44.743 1.00 41.80 1208 ARG A CA 1
ATOM 5862 C C . ARG A 1 918 ? 76.625 -17.459 45.606 1.00 39.88 1208 ARG A C 1
ATOM 5863 O O . ARG A 1 918 ? 75.467 -17.216 45.939 1.00 39.42 1208 ARG A O 1
ATOM 5871 N N . PHE A 1 919 ? 77.249 -18.579 45.953 1.00 39.20 1209 PHE A N 1
ATOM 5872 C CA . PHE A 1 919 ? 76.571 -19.605 46.740 1.00 37.70 1209 PHE A CA 1
ATOM 5873 C C . PHE A 1 919 ? 76.859 -19.457 48.236 1.00 37.45 1209 PHE A C 1
ATOM 5874 O O . PHE A 1 919 ? 76.393 -20.256 49.045 1.00 36.30 1209 PHE A O 1
ATOM 5882 N N . ALA A 1 920 ? 77.608 -18.420 48.596 1.00 38.80 1210 ALA A N 1
ATOM 5883 C CA . ALA A 1 920 ? 78.097 -18.258 49.964 1.00 41.44 1210 ALA A CA 1
ATOM 5884 C C . ALA A 1 920 ? 76.990 -18.020 50.994 1.00 40.78 1210 ALA A C 1
ATOM 5885 O O . ALA A 1 920 ? 77.222 -18.155 52.195 1.00 42.45 1210 ALA A O 1
ATOM 5887 N N . MET A 1 921 ? 75.794 -17.671 50.533 1.00 37.92 1211 MET A N 1
ATOM 5888 C CA . MET A 1 921 ? 74.701 -17.334 51.440 1.00 37.61 1211 MET A CA 1
ATOM 5889 C C . MET A 1 921 ? 73.717 -18.482 51.646 1.00 38.71 1211 MET A C 1
ATOM 5890 O O . MET A 1 921 ? 72.742 -18.336 52.384 1.00 39.48 1211 MET A O 1
ATOM 5895 N N . MET A 1 922 ? 73.964 -19.619 51.004 1.00 38.33 1212 MET A N 1
ATOM 5896 C CA . MET A 1 922 ? 73.070 -20.766 51.141 1.00 39.97 1212 MET A CA 1
ATOM 5897 C C . MET A 1 922 ? 72.883 -21.173 52.609 1.00 41.18 1212 MET A C 1
ATOM 5898 O O . MET A 1 922 ? 71.754 -21.321 53.078 1.00 40.71 1212 MET A O 1
ATOM 5903 N N . ASN A 1 923 ? 73.988 -21.342 53.330 1.00 43.23 1213 ASN A N 1
ATOM 5904 C CA . ASN A 1 923 ? 73.933 -21.754 54.734 1.00 44.69 1213 ASN A CA 1
ATOM 5905 C C . ASN A 1 923 ? 73.065 -20.822 55.581 1.00 41.90 1213 ASN A C 1
ATOM 5906 O O . ASN A 1 923 ? 72.185 -21.276 56.318 1.00 43.13 1213 ASN A O 1
ATOM 5911 N N . VAL A 1 924 ? 73.310 -19.521 55.464 1.00 37.53 1214 VAL A N 1
ATOM 5912 C CA . VAL A 1 924 ? 72.547 -18.521 56.205 1.00 36.00 1214 VAL A CA 1
ATOM 5913 C C . VAL A 1 924 ? 71.048 -18.679 55.953 1.00 35.09 1214 VAL A C 1
ATOM 5914 O O . VAL A 1 924 ? 70.261 -18.800 56.896 1.00 33.71 1214 VAL A O 1
ATOM 5918 N N . VAL A 1 925 ? 70.666 -18.688 54.677 1.00 34.20 1215 VAL A N 1
ATOM 5919 C CA . VAL A 1 925 ? 69.260 -18.762 54.285 1.00 34.36 1215 VAL A CA 1
ATOM 5920 C C . VAL A 1 925 ? 68.632 -20.073 54.741 1.00 36.93 1215 VAL A C 1
ATOM 5921 O O . VAL A 1 925 ? 67.477 -20.105 55.171 1.00 36.99 1215 VAL A O 1
ATOM 5925 N N . TYR A 1 926 ? 69.397 -21.155 54.647 1.00 38.76 1216 TYR A N 1
ATOM 5926 C CA . TYR A 1 926 ? 68.965 -22.443 55.169 1.00 41.59 1216 TYR A CA 1
ATOM 5927 C C . TYR A 1 926 ? 68.647 -22.333 56.660 1.00 43.91 1216 TYR A C 1
ATOM 5928 O O . TYR A 1 926 ? 67.507 -22.551 57.087 1.00 43.89 1216 TYR A O 1
ATOM 5937 N N . GLU A 1 927 ? 69.657 -21.986 57.451 1.00 46.15 1217 GLU A N 1
ATOM 5938 C CA . GLU A 1 927 ? 69.477 -21.877 58.892 1.00 48.39 1217 GLU A CA 1
ATOM 5939 C C . GLU A 1 927 ? 68.350 -20.906 59.236 1.00 46.28 1217 GLU A C 1
ATOM 5940 O O . GLU A 1 927 ? 67.617 -21.119 60.203 1.00 47.98 1217 GLU A O 1
ATOM 5946 N N . TRP A 1 928 ? 68.204 -19.845 58.447 1.00 41.78 1218 TRP A N 1
ATOM 5947 C CA . TRP A 1 928 ? 67.124 -18.895 58.680 1.00 38.80 1218 TRP A CA 1
ATOM 5948 C C . TRP A 1 928 ? 65.782 -19.570 58.448 1.00 39.25 1218 TRP A C 1
ATOM 5949 O O . TRP A 1 928 ? 64.858 -19.432 59.251 1.00 39.84 1218 TRP A O 1
ATOM 5960 N N . ALA A 1 929 ? 65.676 -20.301 57.346 1.00 39.10 1219 ALA A N 1
ATOM 5961 C CA . ALA A 1 929 ? 64.454 -21.032 57.045 1.00 42.15 1219 ALA A CA 1
ATOM 5962 C C . ALA A 1 929 ? 64.197 -22.113 58.095 1.00 48.33 1219 ALA A C 1
ATOM 5963 O O . ALA A 1 929 ? 63.049 -22.482 58.342 1.00 46.30 1219 ALA A O 1
ATOM 5965 N N . ARG A 1 930 ? 65.263 -22.620 58.710 1.00 57.49 1220 ARG A N 1
ATOM 5966 C CA . ARG A 1 930 ? 65.119 -23.603 59.784 1.00 64.73 1220 ARG A CA 1
ATOM 5967 C C . ARG A 1 930 ? 64.549 -23.012 61.078 1.00 62.45 1220 ARG A C 1
ATOM 5968 O O . ARG A 1 930 ? 63.937 -23.730 61.866 1.00 67.69 1220 ARG A O 1
ATOM 5976 N N . GLY A 1 931 ? 64.758 -21.717 61.305 1.00 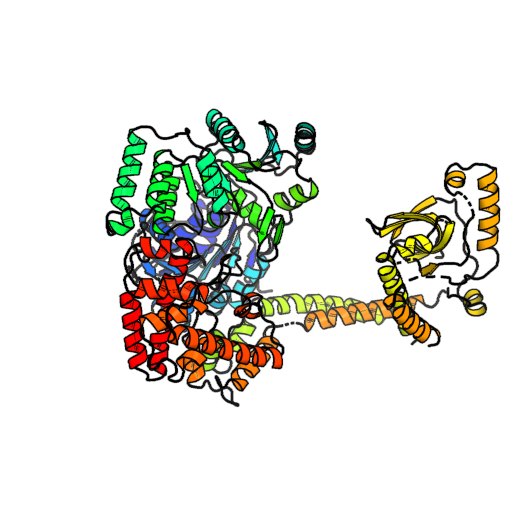50.70 1221 GLY A N 1
ATOM 5977 C CA . GLY A 1 931 ? 64.183 -21.056 62.465 1.00 46.19 1221 GLY A CA 1
ATOM 5978 C C . GLY A 1 931 ? 65.191 -20.368 63.368 1.00 45.78 1221 GLY A C 1
ATOM 5979 O O . GLY A 1 931 ? 64.817 -19.812 64.400 1.00 45.60 1221 GLY A O 1
ATOM 5980 N N . LEU A 1 932 ? 66.465 -20.398 62.993 1.00 50.18 1222 LEU A N 1
ATOM 5981 C CA . LEU A 1 932 ? 67.492 -19.711 63.768 1.00 52.55 1222 LEU A CA 1
ATOM 5982 C C . LEU A 1 932 ? 67.159 -18.233 63.913 1.00 50.06 1222 LEU A C 1
ATOM 5983 O O . LEU A 1 932 ? 66.628 -17.613 62.989 1.00 49.76 1222 LEU A O 1
ATOM 5988 N N . SER A 1 933 ? 67.476 -17.669 65.074 1.00 47.38 1223 SER A N 1
ATOM 5989 C CA . SER A 1 933 ? 67.285 -16.242 65.294 1.00 43.77 1223 SER A CA 1
ATOM 5990 C C . SER A 1 933 ? 68.275 -15.450 64.447 1.00 40.45 1223 SER A C 1
ATOM 5991 O O . SER A 1 933 ? 69.276 -15.992 63.974 1.00 40.76 1223 SER A O 1
ATOM 5994 N N . PHE A 1 934 ? 68.006 -14.164 64.263 1.00 38.07 1224 PHE A N 1
ATOM 5995 C CA . PHE A 1 934 ? 68.869 -13.344 63.427 1.00 37.33 1224 PHE A CA 1
ATOM 5996 C C . PHE A 1 934 ? 70.251 -13.187 64.059 1.00 40.37 1224 PHE A C 1
ATOM 5997 O O . PHE A 1 934 ? 71.256 -13.088 63.356 1.00 39.04 1224 PHE A O 1
ATOM 6005 N N . LYS A 1 935 ? 70.290 -13.169 65.387 1.00 44.73 1225 LYS A N 1
ATOM 6006 C CA . LYS A 1 935 ? 71.542 -13.102 66.133 1.00 48.17 1225 LYS A CA 1
ATOM 6007 C C . LYS A 1 935 ? 72.481 -14.236 65.718 1.00 49.23 1225 LYS A C 1
ATOM 6008 O O . LYS A 1 935 ? 73.630 -14.009 65.311 1.00 49.63 1225 LYS A O 1
ATOM 6014 N N . GLU A 1 936 ? 71.971 -15.459 65.811 1.00 49.30 1226 GLU A N 1
ATOM 6015 C CA . GLU A 1 936 ? 72.729 -16.647 65.441 1.00 50.17 1226 GLU A CA 1
ATOM 6016 C C . GLU A 1 936 ? 73.054 -16.629 63.951 1.00 47.60 1226 GLU A C 1
ATOM 6017 O O . GLU A 1 936 ? 74.147 -17.017 63.544 1.00 48.51 1226 GLU A O 1
ATOM 6023 N N . ILE A 1 937 ? 72.104 -16.176 63.141 1.00 44.68 1227 ILE A N 1
ATOM 6024 C CA . ILE A 1 937 ? 72.341 -16.023 61.712 1.00 43.01 1227 ILE A CA 1
ATOM 6025 C C . ILE A 1 937 ? 73.543 -15.120 61.465 1.00 40.99 1227 ILE A C 1
ATOM 6026 O O . ILE A 1 937 ? 74.410 -15.429 60.649 1.00 41.93 1227 ILE A O 1
ATOM 6031 N N . MET A 1 938 ? 73.593 -13.998 62.171 1.00 38.98 1228 MET A N 1
ATOM 6032 C CA . MET A 1 938 ? 74.685 -13.054 61.991 1.00 39.39 1228 MET A CA 1
ATOM 6033 C C . MET A 1 938 ? 75.994 -13.639 62.490 1.00 44.70 1228 MET A C 1
ATOM 6034 O O . MET A 1 938 ? 77.045 -13.425 61.881 1.00 42.28 1228 MET A O 1
ATOM 6039 N N . GLU A 1 939 ? 75.936 -14.370 63.597 1.00 52.34 1229 GLU A N 1
ATOM 6040 C CA . GLU A 1 939 ? 77.136 -15.021 64.113 1.00 59.36 1229 GLU A CA 1
ATOM 6041 C C . GLU A 1 939 ? 77.814 -15.958 63.099 1.00 60.72 1229 GLU A C 1
ATOM 6042 O O . GLU A 1 939 ? 78.975 -16.318 63.280 1.00 62.66 1229 GLU A O 1
ATOM 6048 N N . MET A 1 940 ? 77.106 -16.348 62.039 1.00 57.45 1230 MET A N 1
ATOM 6049 C CA . MET A 1 940 ? 77.678 -17.251 61.036 1.00 57.11 1230 MET A CA 1
ATOM 6050 C C . MET A 1 940 ? 77.629 -16.673 59.620 1.00 53.26 1230 MET A C 1
ATOM 6051 O O . MET A 1 940 ? 77.934 -17.369 58.651 1.00 55.09 1230 MET A O 1
ATOM 6056 N N . SER A 1 941 ? 77.248 -15.406 59.499 1.00 49.00 1231 SER A N 1
ATOM 6057 C CA . SER A 1 941 ? 77.060 -14.791 58.187 1.00 45.48 1231 SER A CA 1
ATOM 6058 C C . SER A 1 941 ? 78.360 -14.239 57.614 1.00 45.71 1231 SER A C 1
ATOM 6059 O O . SER A 1 941 ? 79.161 -13.651 58.338 1.00 45.92 1231 SER A O 1
ATOM 6062 N N . PRO A 1 942 ? 78.573 -14.432 56.303 1.00 47.03 1232 PRO A N 1
ATOM 6063 C CA . PRO A 1 942 ? 79.708 -13.825 55.600 1.00 48.00 1232 PRO A CA 1
ATOM 6064 C C . PRO A 1 942 ? 79.423 -12.387 55.162 1.00 45.95 1232 PRO A C 1
ATOM 6065 O O . PRO A 1 942 ? 80.299 -11.736 54.593 1.00 46.73 1232 PRO A O 1
ATOM 6069 N N . GLU A 1 943 ? 78.211 -11.906 55.427 1.00 43.95 1233 GLU A N 1
ATOM 6070 C CA . GLU A 1 943 ? 77.800 -10.567 55.011 1.00 41.37 1233 GLU A CA 1
ATOM 6071 C C . GLU A 1 943 ? 77.126 -9.815 56.157 1.00 38.83 1233 GLU A C 1
ATOM 6072 O O . GLU A 1 943 ? 76.629 -10.421 57.104 1.00 39.22 1233 GLU A O 1
ATOM 6078 N N . ALA A 1 944 ? 77.100 -8.490 56.053 1.00 35.02 1234 ALA A N 1
ATOM 6079 C CA . ALA A 1 944 ? 76.493 -7.652 57.081 1.00 33.10 1234 ALA A CA 1
ATOM 6080 C C . ALA A 1 944 ? 74.968 -7.769 57.063 1.00 31.07 1234 ALA A C 1
ATOM 6081 O O . ALA A 1 944 ? 74.381 -8.241 56.088 1.00 27.67 1234 ALA A O 1
ATOM 6083 N N . GLU A 1 945 ? 74.344 -7.326 58.150 1.00 31.66 1235 GLU A N 1
ATOM 6084 C CA . GLU A 1 945 ? 72.898 -7.431 58.334 1.00 31.37 1235 GLU A CA 1
ATOM 6085 C C . GLU A 1 945 ? 72.091 -7.013 57.102 1.00 29.92 1235 GLU A C 1
ATOM 6086 O O . GLU A 1 945 ? 71.235 -7.764 56.619 1.00 29.44 1235 GLU A O 1
ATOM 6092 N N . GLY A 1 946 ? 72.359 -5.808 56.605 1.00 29.78 1236 GLY A N 1
ATOM 6093 C CA . GLY A 1 946 ? 71.624 -5.259 55.481 1.00 29.24 1236 GLY A CA 1
ATOM 6094 C C . GLY A 1 946 ? 71.561 -6.191 54.287 1.00 28.38 1236 GLY A C 1
ATOM 6095 O O . GLY A 1 946 ? 70.506 -6.356 53.673 1.00 28.36 1236 GLY A O 1
ATOM 6096 N N . THR A 1 947 ? 72.692 -6.804 53.955 1.00 28.54 1237 THR A N 1
ATOM 6097 C CA . THR A 1 947 ? 72.764 -7.705 52.811 1.00 29.98 1237 THR A CA 1
ATOM 6098 C C . THR A 1 947 ? 72.000 -8.997 53.081 1.00 30.88 1237 THR A C 1
ATOM 6099 O O . THR A 1 947 ? 71.322 -9.522 52.198 1.00 30.80 1237 THR A O 1
ATOM 6103 N N . VAL A 1 948 ? 72.112 -9.510 54.302 1.00 31.09 1238 VAL A N 1
ATOM 6104 C CA . VAL A 1 948 ? 71.349 -10.685 54.698 1.00 31.07 1238 VAL A CA 1
ATOM 6105 C C . VAL A 1 948 ? 69.867 -10.405 54.470 1.00 29.81 1238 VAL A C 1
ATOM 6106 O O . VAL A 1 948 ? 69.148 -11.209 53.858 1.00 29.67 1238 VAL A O 1
ATOM 6110 N N . VAL A 1 949 ? 69.417 -9.252 54.959 1.00 29.83 1239 VAL A N 1
ATOM 6111 C CA . VAL A 1 949 ? 68.019 -8.860 54.804 1.00 30.46 1239 VAL A CA 1
ATOM 6112 C C . VAL A 1 949 ? 67.643 -8.685 53.330 1.00 30.85 1239 VAL A C 1
ATOM 6113 O O . VAL A 1 949 ? 66.570 -9.111 52.901 1.00 28.57 1239 VAL A O 1
ATOM 6117 N N . ARG A 1 950 ? 68.523 -8.051 52.563 1.00 32.65 1240 ARG A N 1
ATOM 6118 C CA . ARG A 1 950 ? 68.312 -7.892 51.127 1.00 34.79 1240 ARG A CA 1
ATOM 6119 C C . ARG A 1 950 ? 68.072 -9.249 50.453 1.00 33.13 1240 ARG A C 1
ATOM 6120 O O . ARG A 1 950 ? 67.042 -9.472 49.798 1.00 32.76 1240 ARG A O 1
ATOM 6128 N N . VAL A 1 951 ? 69.029 -10.155 50.631 1.00 29.07 1241 VAL A N 1
ATOM 6129 C CA . VAL A 1 951 ? 68.944 -11.491 50.058 1.00 26.73 1241 VAL A CA 1
ATOM 6130 C C . VAL A 1 951 ? 67.642 -12.180 50.455 1.00 26.03 1241 VAL A C 1
ATOM 6131 O O . VAL A 1 951 ? 66.861 -12.618 49.593 1.00 23.87 1241 VAL A O 1
ATOM 6135 N N . ILE A 1 952 ? 67.402 -12.267 51.761 1.00 26.58 1242 ILE A N 1
ATOM 6136 C CA . ILE A 1 952 ? 66.235 -12.997 52.243 1.00 27.13 1242 ILE A CA 1
ATOM 6137 C C . ILE A 1 952 ? 64.914 -12.363 51.791 1.00 26.53 1242 ILE A C 1
ATOM 6138 O O . ILE A 1 952 ? 63.983 -13.079 51.429 1.00 25.93 1242 ILE A O 1
ATOM 6143 N N . THR A 1 953 ? 64.817 -11.035 51.818 1.00 27.49 1243 THR A N 1
ATOM 6144 C CA . THR A 1 953 ? 63.595 -10.375 51.352 1.00 31.07 1243 THR A CA 1
ATOM 6145 C C . THR A 1 953 ? 63.381 -10.559 49.845 1.00 33.35 1243 THR A C 1
ATOM 6146 O O . THR A 1 953 ? 62.247 -10.719 49.394 1.00 30.77 1243 THR A O 1
ATOM 6150 N N . TRP A 1 954 ? 64.459 -10.534 49.067 1.00 37.72 1244 TRP A N 1
ATOM 6151 C CA . TRP A 1 954 ? 64.347 -10.792 47.630 1.00 42.00 1244 TRP A CA 1
ATOM 6152 C C . TRP A 1 954 ? 63.883 -12.238 47.368 1.00 41.60 1244 TRP A C 1
ATOM 6153 O O . TRP A 1 954 ? 63.040 -12.502 46.484 1.00 44.04 1244 TRP A O 1
ATOM 6164 N N . LEU A 1 955 ? 64.423 -13.174 48.145 1.00 36.20 1245 LEU A N 1
ATOM 6165 C CA . LEU A 1 955 ? 64.019 -14.574 48.016 1.00 32.90 1245 LEU A CA 1
ATOM 6166 C C . LEU A 1 955 ? 62.505 -14.797 48.146 1.00 33.30 1245 LEU A C 1
ATOM 6167 O O . LEU A 1 955 ? 61.960 -15.714 47.537 1.00 33.43 1245 LEU A O 1
ATOM 6172 N N . ASP A 1 956 ? 61.822 -13.966 48.925 1.00 35.52 1246 ASP A N 1
ATOM 6173 C CA . ASP A 1 956 ? 60.365 -14.050 49.016 1.00 38.14 1246 ASP A CA 1
ATOM 6174 C C . ASP A 1 956 ? 59.747 -13.875 47.624 1.00 38.76 1246 ASP A C 1
ATOM 6175 O O . ASP A 1 956 ? 58.913 -14.678 47.178 1.00 39.88 1246 ASP A O 1
ATOM 6180 N N . GLU A 1 957 ? 60.175 -12.820 46.939 1.00 39.14 1247 GLU A N 1
ATOM 6181 C CA . GLU A 1 957 ? 59.712 -12.539 45.587 1.00 40.01 1247 GLU A CA 1
ATOM 6182 C C . GLU A 1 957 ? 60.075 -13.694 44.661 1.00 37.31 1247 GLU A C 1
ATOM 6183 O O . GLU A 1 957 ? 59.239 -14.160 43.877 1.00 38.54 1247 GLU A O 1
ATOM 6189 N N . ILE A 1 958 ? 61.319 -14.159 44.753 1.00 33.00 1248 ILE A N 1
ATOM 6190 C CA . ILE A 1 958 ? 61.726 -15.321 43.963 1.00 31.78 1248 ILE A CA 1
ATOM 6191 C C . ILE A 1 958 ? 60.748 -16.482 44.162 1.00 32.52 1248 ILE A C 1
ATOM 6192 O O . ILE A 1 958 ? 60.287 -17.099 43.194 1.00 31.48 1248 ILE A O 1
ATOM 6197 N N . CYS A 1 959 ? 60.429 -16.767 45.421 1.00 32.83 1249 CYS A N 1
ATOM 6198 C CA . CYS A 1 959 ? 59.506 -17.846 45.752 1.00 35.52 1249 CYS A CA 1
ATOM 6199 C C . CYS A 1 959 ? 58.133 -17.623 45.131 1.00 37.76 1249 CYS A C 1
ATOM 6200 O O . CYS A 1 959 ? 57.526 -18.563 44.608 1.00 37.66 1249 CYS A O 1
ATOM 6203 N N . ARG A 1 960 ? 57.636 -16.391 45.201 1.00 40.16 1250 ARG A N 1
ATOM 6204 C CA . ARG A 1 960 ? 56.382 -16.045 44.531 1.00 43.99 1250 ARG A CA 1
ATOM 6205 C C . ARG A 1 960 ? 56.440 -16.372 43.024 1.00 44.65 1250 ARG A C 1
ATOM 6206 O O . ARG A 1 960 ? 55.563 -17.073 42.474 1.00 45.19 1250 ARG A O 1
ATOM 6214 N N . GLU A 1 961 ? 57.485 -15.877 42.365 1.00 43.16 1251 GLU A N 1
ATOM 6215 C CA . GLU A 1 961 ? 57.678 -16.147 40.945 1.00 43.47 1251 GLU A CA 1
ATOM 6216 C C . GLU A 1 961 ? 57.676 -17.648 40.663 1.00 42.71 1251 GLU A C 1
ATOM 6217 O O . GLU A 1 961 ? 56.984 -18.117 39.750 1.00 44.66 1251 GLU A O 1
ATOM 6223 N N . VAL A 1 962 ? 58.441 -18.402 41.450 1.00 37.76 1252 VAL A N 1
ATOM 6224 C CA . VAL A 1 962 ? 58.514 -19.847 41.263 1.00 36.12 1252 VAL A CA 1
ATOM 6225 C C . VAL A 1 962 ? 57.161 -20.516 41.499 1.00 39.89 1252 VAL A C 1
ATOM 6226 O O . VAL A 1 962 ? 56.818 -21.478 40.815 1.00 38.53 1252 VAL A O 1
ATOM 6230 N N . LYS A 1 963 ? 56.399 -20.020 42.471 1.00 46.12 1253 LYS A N 1
ATOM 6231 C CA . LYS A 1 963 ? 55.042 -20.515 42.685 1.00 50.16 1253 LYS A CA 1
ATOM 6232 C C . LYS A 1 963 ? 54.225 -20.378 41.402 1.00 48.52 1253 LYS A C 1
ATOM 6233 O O . LYS A 1 963 ? 53.677 -21.366 40.884 1.00 51.89 1253 LYS A O 1
ATOM 6239 N N . THR A 1 964 ? 54.152 -19.156 40.883 1.00 42.66 1254 THR A N 1
ATOM 6240 C CA . THR A 1 964 ? 53.417 -18.923 39.638 1.00 40.77 1254 THR A CA 1
ATOM 6241 C C . THR A 1 964 ? 53.912 -19.871 38.532 1.00 39.62 1254 THR A C 1
ATOM 6242 O O . THR A 1 964 ? 53.122 -20.549 37.844 1.00 41.42 1254 THR A O 1
ATOM 6246 N N . ALA A 1 965 ? 55.229 -19.924 38.377 1.00 38.57 1255 ALA A N 1
ATOM 6247 C CA . ALA A 1 965 ? 55.842 -20.814 37.403 1.00 39.24 1255 ALA A CA 1
ATOM 6248 C C . ALA A 1 965 ? 55.341 -22.240 37.597 1.00 40.84 1255 ALA A C 1
ATOM 6249 O O . ALA A 1 965 ? 54.964 -22.909 36.634 1.00 42.28 1255 ALA A O 1
ATOM 6251 N N . SER A 1 966 ? 55.329 -22.699 38.846 1.00 39.44 1256 SER A N 1
ATOM 6252 C CA . SER A 1 966 ? 54.912 -24.064 39.145 1.00 40.13 1256 SER A CA 1
ATOM 6253 C C . SER A 1 966 ? 53.464 -24.265 38.731 1.00 42.47 1256 SER A C 1
ATOM 6254 O O . SER A 1 966 ? 53.100 -25.331 38.231 1.00 43.23 1256 SER A O 1
ATOM 6257 N N . ILE A 1 967 ? 52.633 -23.248 38.946 1.00 45.43 1257 ILE A N 1
ATOM 6258 C CA . ILE A 1 967 ? 51.269 -23.312 38.437 1.00 49.14 1257 ILE A CA 1
ATOM 6259 C C . ILE A 1 967 ? 51.306 -23.576 36.941 1.00 50.81 1257 ILE A C 1
ATOM 6260 O O . ILE A 1 967 ? 50.627 -24.485 36.455 1.00 52.48 1257 ILE A O 1
ATOM 6265 N N . ILE A 1 968 ? 52.094 -22.790 36.209 1.00 49.46 1258 ILE A N 1
ATOM 6266 C CA . ILE A 1 968 ? 52.234 -23.042 34.770 1.00 50.59 1258 ILE A CA 1
ATOM 6267 C C . ILE A 1 968 ? 52.733 -24.461 34.451 1.00 52.65 1258 ILE A C 1
ATOM 6268 O O . ILE A 1 968 ? 52.212 -25.119 33.550 1.00 53.15 1258 ILE A O 1
ATOM 6273 N N . ILE A 1 969 ? 53.741 -24.925 35.184 1.00 53.17 1259 ILE A N 1
ATOM 6274 C CA . ILE A 1 969 ? 54.334 -26.238 34.934 1.00 54.82 1259 ILE A CA 1
ATOM 6275 C C . ILE A 1 969 ? 53.406 -27.385 35.331 1.00 57.19 1259 ILE A C 1
ATOM 6276 O O . ILE A 1 969 ? 53.541 -28.503 34.832 1.00 58.27 1259 ILE A O 1
ATOM 6281 N N . GLY A 1 970 ? 52.467 -27.106 36.229 1.00 58.36 1260 GLY A N 1
ATOM 6282 C CA . GLY A 1 970 ? 51.558 -28.127 36.722 1.00 60.34 1260 GLY A CA 1
ATOM 6283 C C . GLY A 1 970 ? 52.107 -28.852 37.939 1.00 59.18 1260 GLY A C 1
ATOM 6284 O O . GLY A 1 970 ? 51.498 -29.797 38.438 1.00 63.00 1260 GLY A O 1
ATOM 6285 N N . ASN A 1 971 ? 53.264 -28.405 38.419 1.00 53.64 1261 ASN A N 1
ATOM 6286 C CA . ASN A 1 971 ? 53.915 -29.017 39.572 1.00 52.91 1261 ASN A CA 1
ATOM 6287 C C . ASN A 1 971 ? 53.412 -28.402 40.880 1.00 53.72 1261 ASN A C 1
ATOM 6288 O O . ASN A 1 971 ? 53.970 -27.420 41.371 1.00 49.79 1261 ASN A O 1
ATOM 6293 N N . SER A 1 972 ? 52.357 -28.988 41.441 1.00 60.43 1262 SER A N 1
ATOM 6294 C CA . SER A 1 972 ? 51.719 -28.449 42.642 1.00 62.75 1262 SER A CA 1
ATOM 6295 C C . SER A 1 972 ? 52.559 -28.675 43.904 1.00 61.14 1262 SER A C 1
ATOM 6296 O O . SER A 1 972 ? 52.490 -27.895 44.859 1.00 61.67 1262 SER A O 1
ATOM 6299 N N . THR A 1 973 ? 53.349 -29.743 43.905 1.00 56.21 1263 THR A N 1
ATOM 6300 C CA . THR A 1 973 ? 54.254 -30.020 45.014 1.00 54.22 1263 THR A CA 1
ATOM 6301 C C . THR A 1 973 ? 55.219 -28.855 45.198 1.00 51.02 1263 THR A C 1
ATOM 6302 O O . THR A 1 973 ? 55.371 -28.320 46.301 1.00 49.44 1263 THR A O 1
ATOM 6306 N N . LEU A 1 974 ? 55.867 -28.464 44.105 1.00 51.58 1264 LEU A N 1
ATOM 6307 C CA . LEU A 1 974 ? 56.792 -27.338 44.119 1.00 49.57 1264 LEU A CA 1
ATOM 6308 C C . LEU A 1 974 ? 56.087 -26.099 44.664 1.00 48.10 1264 LEU A C 1
ATOM 6309 O O . LEU A 1 974 ? 56.629 -25.380 45.507 1.00 47.34 1264 LEU A O 1
ATOM 6314 N N . HIS A 1 975 ? 54.871 -25.867 44.182 1.00 47.50 1265 HIS A N 1
ATOM 6315 C CA . HIS A 1 975 ? 54.050 -24.754 44.643 1.00 47.52 1265 HIS A CA 1
ATOM 6316 C C . HIS A 1 975 ? 53.929 -24.781 46.168 1.00 50.95 1265 HIS A C 1
ATOM 6317 O O . HIS A 1 975 ? 54.239 -23.797 46.860 1.00 47.19 1265 HIS A O 1
ATOM 6324 N N . MET A 1 976 ? 53.481 -25.923 46.679 1.00 58.33 1266 MET A N 1
ATOM 6325 C CA . MET A 1 976 ? 53.333 -26.128 48.116 1.00 63.98 1266 MET A CA 1
ATOM 6326 C C . MET A 1 976 ? 54.638 -25.805 48.845 1.00 61.80 1266 MET A C 1
ATOM 6327 O O . MET A 1 976 ? 54.656 -25.002 49.784 1.00 61.53 1266 MET A O 1
ATOM 6332 N N . LYS A 1 977 ? 55.730 -26.424 48.404 1.00 60.31 1267 LYS A N 1
ATOM 6333 C CA . LYS A 1 977 ? 57.031 -26.187 49.022 1.00 58.02 1267 LYS A CA 1
ATOM 6334 C C . LYS A 1 977 ? 57.371 -24.699 49.063 1.00 54.05 1267 LYS A C 1
ATOM 6335 O O . LYS A 1 977 ? 57.794 -24.187 50.100 1.00 55.79 1267 LYS A O 1
ATOM 6341 N N . MET A 1 978 ? 57.193 -24.009 47.939 1.00 48.91 1268 MET A N 1
ATOM 6342 C CA . MET A 1 978 ? 57.481 -22.578 47.882 1.00 45.12 1268 MET A CA 1
ATOM 6343 C C . MET A 1 978 ? 56.645 -21.804 48.897 1.00 45.39 1268 MET A C 1
ATOM 6344 O O . MET A 1 978 ? 57.176 -20.965 49.635 1.00 43.17 1268 MET A O 1
ATOM 6349 N N . SER A 1 979 ? 55.342 -22.072 48.934 1.00 48.41 1269 SER A N 1
ATOM 6350 C CA . SER A 1 979 ? 54.500 -21.460 49.958 1.00 50.20 1269 SER A CA 1
ATOM 6351 C C . SER A 1 979 ? 55.108 -21.695 51.341 1.00 48.96 1269 SER A C 1
ATOM 6352 O O . SER A 1 979 ? 55.247 -20.762 52.142 1.00 49.35 1269 SER A O 1
ATOM 6355 N N . ARG A 1 980 ? 55.486 -22.942 51.605 1.00 46.31 1270 ARG A N 1
ATOM 6356 C CA . ARG A 1 980 ? 56.103 -23.302 52.879 1.00 46.57 1270 ARG A CA 1
ATOM 6357 C C . ARG A 1 980 ? 57.387 -22.510 53.146 1.00 42.96 1270 ARG A C 1
ATOM 6358 O O . ARG A 1 980 ? 57.619 -22.045 54.264 1.00 42.81 1270 ARG A O 1
ATOM 6366 N N . ALA A 1 981 ? 58.218 -22.358 52.119 1.00 40.73 1271 ALA A N 1
ATOM 6367 C CA . ALA A 1 981 ? 59.456 -21.590 52.236 1.00 38.98 1271 ALA A CA 1
ATOM 6368 C C . ALA A 1 981 ? 59.150 -20.149 52.620 1.00 37.80 1271 ALA A C 1
ATOM 6369 O O . ALA A 1 981 ? 59.753 -19.590 53.545 1.00 36.29 1271 ALA A O 1
ATOM 6371 N N . GLN A 1 982 ? 58.214 -19.547 51.894 1.00 39.30 1272 GLN A N 1
ATOM 6372 C CA . GLN A 1 982 ? 57.769 -18.199 52.210 1.00 40.37 1272 GLN A CA 1
ATOM 6373 C C . GLN A 1 982 ? 57.339 -18.123 53.663 1.00 43.73 1272 GLN A C 1
ATOM 6374 O O . GLN A 1 982 ? 57.736 -17.212 54.385 1.00 42.22 1272 GLN A O 1
ATOM 6380 N N . GLU A 1 983 ? 56.526 -19.084 54.088 1.00 49.27 1273 GLU A N 1
ATOM 6381 C CA . GLU A 1 983 ? 56.075 -19.123 55.473 1.00 52.33 1273 GLU A CA 1
ATOM 6382 C C . GLU A 1 983 ? 57.258 -19.229 56.438 1.00 49.95 1273 GLU A C 1
ATOM 6383 O O . GLU A 1 983 ? 57.262 -18.592 57.491 1.00 51.29 1273 GLU A O 1
ATOM 6389 N N . LEU A 1 984 ? 58.260 -20.028 56.079 1.00 45.33 1274 LEU A N 1
ATOM 6390 C CA . LEU A 1 984 ? 59.435 -20.194 56.937 1.00 42.27 1274 LEU A CA 1
ATOM 6391 C C . LEU A 1 984 ? 60.312 -18.940 57.037 1.00 39.43 1274 LEU A C 1
ATOM 6392 O O . LEU A 1 984 ? 60.776 -18.604 58.125 1.00 40.35 1274 LEU A O 1
ATOM 6397 N N . ILE A 1 985 ? 60.554 -18.256 55.921 1.00 36.49 1275 ILE A N 1
ATOM 6398 C CA . ILE A 1 985 ? 61.478 -17.116 55.940 1.00 35.85 1275 ILE A CA 1
ATOM 6399 C C . ILE A 1 985 ? 60.831 -15.761 56.255 1.00 38.17 1275 ILE A C 1
ATOM 6400 O O . ILE A 1 985 ? 61.518 -14.825 56.659 1.00 33.97 1275 ILE A O 1
ATOM 6405 N N . LYS A 1 986 ? 59.521 -15.657 56.068 1.00 44.97 1276 LYS A N 1
ATOM 6406 C CA . LYS A 1 986 ? 58.825 -14.380 56.186 1.00 48.65 1276 LYS A CA 1
ATOM 6407 C C . LYS A 1 986 ? 58.486 -14.069 57.646 1.00 48.46 1276 LYS A C 1
ATOM 6408 O O . LYS A 1 986 ? 57.351 -14.264 58.085 1.00 52.76 1276 LYS A O 1
ATOM 6414 N N . ARG A 1 987 ? 59.468 -13.577 58.398 1.00 41.94 1277 ARG A N 1
ATOM 6415 C CA . ARG A 1 987 ? 59.287 -13.392 59.834 1.00 40.03 1277 ARG A CA 1
ATOM 6416 C C . ARG A 1 987 ? 60.277 -12.411 60.462 1.00 38.71 1277 ARG A C 1
ATOM 6417 O O . ARG A 1 987 ? 61.323 -12.104 59.888 1.00 35.30 1277 ARG A O 1
ATOM 6425 N N . ASP A 1 988 ? 59.921 -11.924 61.647 1.00 43.31 1278 ASP A N 1
ATOM 6426 C CA . ASP A 1 988 ? 60.840 -11.178 62.499 1.00 44.82 1278 ASP A CA 1
ATOM 6427 C C . ASP A 1 988 ? 61.438 -9.946 61.820 1.00 42.70 1278 ASP A C 1
ATOM 6428 O O . ASP A 1 988 ? 60.906 -9.449 60.827 1.00 43.65 1278 ASP A O 1
ATOM 6433 N N . ILE A 1 989 ? 62.550 -9.463 62.368 1.00 39.59 1279 ILE A N 1
ATOM 6434 C CA . ILE A 1 989 ? 63.145 -8.199 61.943 1.00 38.03 1279 ILE A CA 1
ATOM 6435 C C . ILE A 1 989 ? 63.423 -8.140 60.443 1.00 35.89 1279 ILE A C 1
ATOM 6436 O O . ILE A 1 989 ? 63.418 -7.063 59.850 1.00 35.70 1279 ILE A O 1
ATOM 6441 N N . VAL A 1 990 ? 63.664 -9.292 59.828 1.00 35.61 1280 VAL A N 1
ATOM 6442 C CA . VAL A 1 990 ? 63.940 -9.328 58.397 1.00 34.29 1280 VAL A CA 1
ATOM 6443 C C . VAL A 1 990 ? 62.758 -8.759 57.614 1.00 33.44 1280 VAL A C 1
ATOM 6444 O O . VAL A 1 990 ? 62.941 -8.143 56.563 1.00 32.54 1280 VAL A O 1
ATOM 6448 N N . PHE A 1 991 ? 61.552 -8.944 58.143 1.00 34.54 1281 PHE A N 1
ATOM 6449 C CA . PHE A 1 991 ? 60.345 -8.487 57.463 1.00 34.74 1281 PHE A CA 1
ATOM 6450 C C . PHE A 1 991 ? 59.528 -7.524 58.325 1.00 34.96 1281 PHE A C 1
ATOM 6451 O O . PHE A 1 991 ? 58.301 -7.496 58.249 1.00 36.94 1281 PHE A O 1
ATOM 6459 N N . ALA A 1 992 ? 60.213 -6.726 59.137 1.00 34.28 1282 ALA A N 1
ATOM 6460 C CA . ALA A 1 992 ? 59.533 -5.772 60.007 1.00 36.78 1282 ALA A CA 1
ATOM 6461 C C . ALA A 1 992 ? 58.811 -4.716 59.179 1.00 38.51 1282 ALA A C 1
ATOM 6462 O O . ALA A 1 992 ? 59.327 -4.248 58.164 1.00 34.91 1282 ALA A O 1
ATOM 6464 N N . ALA A 1 993 ? 57.613 -4.347 59.615 1.00 43.62 1283 ALA A N 1
ATOM 6465 C CA . ALA A 1 993 ? 56.856 -3.291 58.958 1.00 47.08 1283 ALA A CA 1
ATOM 6466 C C . ALA A 1 993 ? 57.647 -1.988 58.998 1.00 47.07 1283 ALA A C 1
ATOM 6467 O O . ALA A 1 993 ? 58.279 -1.666 60.007 1.00 47.92 1283 ALA A O 1
ATOM 6469 N N . SER A 1 994 ? 57.609 -1.246 57.896 1.00 43.78 1284 SER A N 1
ATOM 6470 C CA . SER A 1 994 ? 58.312 0.027 57.794 1.00 41.78 1284 SER A CA 1
ATOM 6471 C C . SER A 1 994 ? 57.779 1.031 58.811 1.00 42.53 1284 SER A C 1
ATOM 6472 O O . SER A 1 994 ? 56.575 1.111 59.046 1.00 45.18 1284 SER A O 1
ATOM 6475 N N . LEU A 1 995 ? 58.683 1.798 59.411 1.00 40.34 1285 LEU A N 1
ATOM 6476 C CA . LEU A 1 995 ? 58.300 2.804 60.393 1.00 42.27 1285 LEU A CA 1
ATOM 6477 C C . LEU A 1 995 ? 57.571 3.974 59.736 1.00 44.61 1285 LEU A C 1
ATOM 6478 O O . LEU A 1 995 ? 56.927 4.767 60.417 1.00 46.60 1285 LEU A O 1
ATOM 6483 N N . TYR A 1 996 ? 57.675 4.076 58.413 1.00 45.45 1286 TYR A N 1
ATOM 6484 C CA . TYR A 1 996 ? 57.049 5.171 57.678 1.00 49.33 1286 TYR A CA 1
ATOM 6485 C C . TYR A 1 996 ? 55.551 4.955 57.490 1.00 54.37 1286 TYR A C 1
ATOM 6486 O O . TYR A 1 996 ? 54.800 5.912 57.303 1.00 54.36 1286 TYR A O 1
ATOM 6495 N N . LEU A 1 997 ? 55.117 3.700 57.540 1.00 59.49 1287 LEU A N 1
ATOM 6496 C CA . LEU A 1 997 ? 53.715 3.373 57.302 1.00 65.24 1287 LEU A CA 1
ATOM 6497 C C . LEU A 1 997 ? 52.868 3.588 58.552 1.00 68.91 1287 LEU A C 1
ATOM 6498 O O . LEU A 1 997 ? 53.379 3.899 59.628 1.00 68.91 1287 LEU A O 1
#

InterPro domains:
  IPR001650 Helicase, C-terminal domain-like [PF00271] (653-768)
  IPR001650 Helicase, C-terminal domain-like [PS51194] (638-815)
  IPR001650 Helicase, C-terminal domain-like [SM00490] (676-768)
  IPR011545 DEAD/DEAH-box helicase domain [PF00270] (333-482)
  IPR012961 ATP-dependent RNA helicase Ski2/MTR4, C-terminal [PF08148] (1109-1282)
  IPR012961 ATP-dependent RNA helicase Ski2/MTR4, C-terminal [SM01142] (1106-1287)
  IPR014001 Helicase superfamily 1/2, ATP-binding domain [PS51192] (338-496)
  IPR014001 Helicase superfamily 1/2, ATP-binding domain [SM00487] (326-513)
  IPR016438 Circadian oscillator component FRH-like [PIRSF005198] (39-1287)
  IPR027417 P-loop containing nucleoside triphosphate hydrolase [G3DSA:3.40.50.300] (292-504)
  IPR027417 P-loop containing nucleoside triphosphate hydrolase [G3DSA:3.40.50.300] (505-801)
  IPR027417 P-loop containing nucleoside triphosphate hydrolase [SSF52540] (341-781)
  IPR040801 Ski2, N-terminal domain [PF17911] (83-215)
  IPR048392 Exosome RNA helicase MTR4-like, stalk [PF21408] (823-888)
  IPR048727 Ski2, beta-barrel domain [PF21409] (899-985)
  IPR050699 ATP-dependent RNA helicase SUPV3-like [PTHR12131] (129-1270)

Foldseek 3Di:
DDFQEAEDDQPDACPCLVVLDPDQLDDDPDDADRLLSVLSNCVVVVFAEAEAEAQQRCLVSSVLSVLSVLVVVVFAAEEEELDPLCQLVVQLVQVVVDPQEWEDDDPDTGRPSGSYYGDYQVVLVVCLLVVPDSLVRHAEYEYEALVDDDPPRPRNCVQLSLLSRDLRYHYYYYHHHFDPSRLVSRLSCVLSVGRYYYTYHDDNPFFEWEWEQAPLDTFTQADRVRDGDVVRLVVRQVRQCAADDLVRCVSVVVVCVVVVLWQEEEADADPVVQVVNLVSCPPAADDDPVLLVVLVVVLCVLCVPFDPLQCPFPVNVVQNVSQSRQEEEAELLDQSSSNQSVLVCQQVPSHTYYYYHLVCLRNDPRAIQEYEYSAQWHQDPVGIDGHALQSLSSRQSSQGHPPPYSHGYYYYYHRNHRDDPVSCCRNNPNRHDHRDDPDADDLLVCLSLVQVDNCSVVSSVCSGSVNVVLVVCVVVLVVVLVCLVVVLVVLCCVLVVVLLVLLLVLLVVLLPDPCVCVQQPFFFWFWDADPVGFTWIWHWQDADSVVQKTWTWTFDGDLADAPDVPRCVVAPDFTDDDHTDTDIGHRSTNAGFQGGDDHCVCVVVVPVVVVVVVVVVVCVVRPDDDGHHGPVVSVVSVVVSVVSVVVHPPCVSVVSVVVSCVVSVVSVVVSVDDNVLLVVLVLQLCCVLVCADPVRHGDLLSVLLNLDPQHPSNLVSVLLLDCLCVPPFLLLVLLLVLLSQALQAQPDDADDDPDPSSVVSVVSSVVSLVVSVVSCVVSVRDDDVCSVCSVVGRSSRCSVLSSVQLVPDDVSVSCVPHSGRPSSNLRSLVVSLVVLVSVLVSCVSSVNVVSNVSSVSSNVSNCDGSSPDDRPSD

CATH classification: 3.40.50.300 (+2 more: 3.40.50.300, 1.10.3380.30)

Sequence (874 aa):
KKEWAHVVDLNHKIENFDELIPNPARSWPFELDTFQKEAVYHLEQGDSVFVAAHTSAGKTVVAEYAIAMAHRNMTKTIYTSPIKALSNQKFRDFKETFVNIGLITGDVQINPDANCLIMTTEILRSMLYRGADLIRDVEFVIFDEVHYVNDQDRGVVWEEVIIMLPQHVKFILLSATVPNTYEFANWIGRTKQKNIYVISTPKRPVPLEINIWAKKELIPVINQNSEFLEANFRKHKEILNDGPSKKTWPEIVNYLRKRELLPMVVFVFSKKRCEEYADWLEGINFCNNKEKSQIHMFIEKSITRLKKEDRDLPQILKTRSLLERGIAVHHGGLLPIVKELIEILFSKGFIKVLFATETFAMGLNLPTRTVIFSSIRKHDGNGLRELTPGEFTQMAGRAGRRGLDSTGTVIVMAYNSPLSIATFKEVTMGVPTRLQSQFRLTYNMILNLLRIEALRVEEMIKYSFSENAKETLQPEHEKQIKVLQEELQTKFLELMLAYKEATVNLMQEMVKSPSILHILKEGRLVAFRDPNDCLKLGFVFKVSLKDAVCVIMTTKPYKYFPKADGYRRRNFPKFQKTDFYMEEVPVTIEVITKRKFAPLGKVIKKDVAALNEFNAETNNILDGKTLKEAGLKIHQILLDRTNIRDESQHIVPKFKAHVIKKKIEELYHLMSDSLLPDYEKRLAVLKDTEFIDQNHNVLLKGRVACEINSGYELVLTELILDNFLGSFEPEEIVALLSVFVYEGKTREEEPPIVTPRLAKGKQRIEEIYKKMLCVFNTHQIPLTQDEAEFLDRKRFAMMNVVYEWARGLSFKEIMEMSPEAEGTVVRVITWLDEICREVKTASIIIGNSTLHMKMSRAQELIKRDIVFAASLYL

B-factor: mean 66.1, std 31.19, range [23.56, 191.19]

Solvent-accessible surface area: 40951 Å² total; per-residue (Å²): 152,110,79,42,4,56,97,19,84,97,92,102,72,30,108,93,27,99,80,97,37,132,75,70,28,67,83,35,146,109,91,65,40,85,5,6,21,10,0,17,89,19,0,64,102,35,23,1,0,0,0,2,0,44,33,25,2,30,37,57,16,3,2,25,9,0,14,19,6,0,70,116,58,92,33,35,0,1,5,1,5,16,24,66,90,6,11,38,4,16,21,48,33,4,48,137,50,53,106,104,12,0,1,6,44,51,68,48,109,63,59,49,129,0,46,0,1,1,2,19,2,63,32,0,39,54,4,24,58,156,55,20,93,39,12,81,46,2,37,0,0,0,4,19,26,9,40,18,99,55,137,75,40,97,2,11,20,15,3,5,0,1,22,34,5,41,81,90,0,22,0,0,0,3,0,21,46,24,74,11,9,92,76,1,0,18,1,1,0,82,24,24,114,39,48,0,44,11,2,38,14,94,138,33,47,6,30,33,54,10,7,0,10,0,60,122,63,37,4,62,0,9,41,88,115,86,94,35,49,85,59,44,3,122,88,0,85,104,54,32,126,116,30,32,62,62,149,16,0,28,52,0,0,50,51,0,87,138,122,130,41,20,17,0,0,0,0,2,43,30,85,70,119,0,72,75,9,1,57,76,0,139,76,22,57,34,9,89,126,144,55,66,72,62,1,90,127,35,0,73,140,3,1,94,111,10,126,125,95,4,70,66,5,70,21,2,90,97,12,30,63,11,1,42,41,0,0,1,8,4,5,16,1,3,0,60,6,0,42,19,2,1,12,15,4,12,62,139,43,42,2,66,0,0,0,0,19,40,90,2,1,38,10,16,57,10,51,0,58,0,0,0,0,9,44,9,129,36,131,45,67,98,18,86,72,69,5,52,21,23,34,8,76,32,0,0,1,26,0,4,43,117,79,121,13,109,28,0,8,0,0,0,3,5,39,110,52,38,36,67,74,73,21,0,66,98,1,21,77,16,124,78,62,126,13,137,38,22,27,141,5,50,17,16,7,0,0,12,0,19,117,74,104,70,119,61,0,60,89,7,4,141,94,1,23,50,41,11,32,60,100,85,37,57,82,65,39,59,66,42,66,58,68,24,62,54,70,104,84,152,121,85,59,70,32,49,65,53,21,65,64,26,23,45,56,23,15,60,42,48,41,87,54,105,76,24,94,80,42,32,55,89,2,50,14,10,35,1,93,29,130,123,104,28,37,8,40,8,32,3,75,39,39,49,70,113,63,44,57,7,45,4,11,9,32,21,61,62,133,82,134,61,96,18,80,52,56,13,78,89,64,42,104,90,53,63,85,71,128,100,96,77,29,74,9,84,28,73,31,33,27,62,20,60,53,70,38,110,107,3,39,38,4,56,78,68,47,87,81,17,32,60,54,22,89,63,37,47,95,67,68,49,83,60,98,55,54,55,52,94,106,88,74,43,58,66,33,45,51,60,83,79,100,29,77,100,101,124,94,80,66,108,85,58,61,59,36,51,64,24,59,63,45,36,68,123,36,59,128,102,80,82,96,83,25,90,67,28,8,119,71,36,18,29,0,0,97,75,19,115,0,1,42,142,110,69,82,29,68,76,24,0,90,0,0,8,56,0,61,7,32,38,9,5,6,0,0,39,0,3,52,76,109,66,9,36,75,7,90,16,27,6,1,0,0,0,1,0,0,2,13,4,97,2,116,13,102,98,157,65,83,120,49,59,18,110,98,0,41,128,0,48,92,54,0,57,78,2,5,67,132,6,38,82,28,15,120,95,45,68,12,104,67,83,124,60,47,49,18,1,57,124,59,61,18,13,12,0,2,22,1,0,26,30,0,1,136,46,55,28,1,79,79,0,40,124,79,21,29,38,43,28,2,22,0,5,105,3,0,47,92,0,7,58,0,0,74,11,0,47,48,0,0,117,41,41,63,35,88,73,8,56,112,20,0,42,108,0,20,126,30,0,99,58,34,4,5,52,32,65,16,28,16,104